Protein AF-A0A258JVU5-F1 (afdb_monomer_lite)

Secondary structure (DSSP, 8-state):
---------------------------SPPPTT-EEEEEE---S-TT-B-TT---SBS-SS--EE-SSSB-EEE-SS---BTTB---S--EEE-----SSSGGG--S-EEEEEEEEEE-SSEEEEEEEEE--S---SS-SEEEEEETTEEEEEEE-SSSSEEEEE-TT--EEEEEEEETTS-EEEEEEEETTTTEEEEEES--TTT--SSS----SEEEET----EEEEEEEESS-EEEEEEEEE------EEEE--EEETT--EEEEEE-S---TT-EEEEEESS----SEEE-SSSS--EEESEEEEEEETTEEEEEESSSS-EEEE-----B-TTT--EEEEEEEEEES---EEEEEEE-SS--S--TTSEEEEE---SSS-EEEEEEGGGSTTTTSS-B-EEEEE--SSTT-EEEEEEEEEESS-EEEESSEEEE--SS-EEEEEEEEETTEEPPPEEEEEEEEPPP---EEE---SEEETTSEEEEEE-SS-EEEEEE-SS-BTTTEEEEEE-STT-SEEEEEE-S-EEE--EEEEE-TTSPBPSSPEEPPPEEEE--EEBTTS-EES-GGGBBBTTS-BSSSSEEBTTS-EE--S--SSSGGG-BS-HHHHHHH-TT--SEEEEE--TTSGGG--EEEEEE-SGGGS-EEEEEEES-STT--TTGGGSBS-S---SSHHHHH-TTSPPEE-GGGHHHHSSSSSS-EEEEEESSTTSSEEEEEE-S---TT-SSS----EEEEEEESS----TTTS--SS--EEPPTT-SEEEE-S-SSS---SEEEE-SSS-SS---BSSTTSS--BS--S-EEEEE-

Foldseek 3Di:
DDDDDDDDDDPDDDPPPPPPPPPPDPQWDFAQLWDFQWKDQPQDDAPAFQDQDDDTPQFPGGKHDDAFQWAWTWHPAADDDPPTRGDHTWTWGDPDGRDPDCVRDDLKHKIKTFGDKDQAAKKKKKKKWQFDADAAPLDQWKFFDDPRQTAWIWQANDGFFIATAGSVRPGQKTFPHGSRDTWTKMWMAGNVQQKIFIATRDPNVPARPVDGDHGRIIHGNHHGMGRMIMGIGSTIIMGTITMMGRWAWFPDKDWAQEEAAQDKIKIFTHDTDDDPFKWKFKFWFDPQAFPDKQLPQDDDKDKDQKDFPDCPQSKTKIFHAALFIKIWWFQRDWAQCVQFFKKKWKKFFQDDAQAKKKKFWAFPVRRDGDPLGIDIDGDDHDRDMDMDMDRSVPRPCSRVGTTRTIMIRRGRGGGIIMIIRMITGGRTYTPDMHRMDMDNDNAWIKMWITMGGRSGDYDIDIGIRGHDYADDKDWPDWDDQEDEAPDKTKTAIDPQWFQKAKFWPDDDPQQKHWPDARDRNGRMTIIGGNDFAKTKMWIWTAHPSRHTHPDTDIDDIHTYAHWAAFPVRDTDLAQQRFQAPVRDHHDAFGQHPVRDTHGNAALQPDQSRADAFLQSNCVNPVPDAWFKGWHFDCVPPNRRIAIFTWHCDPPNTRKTWAWKQLWQPPDFLVCQAPPPARPQDHTPCLSQDSPHDIHHNLVCQLSHFPDQAQWKKWKDFQGPLAATAIKGQHHSDGSAAAALPSQPIDGPTGRWFFDADQQFAAHNGQFYQYDGPAFQRTANHRPPNNNERGQHGNDDDATHAQHGDCRNVIDGDRHRSMMIMIID

pLDDT: mean 90.15, std 12.95, range [24.73, 98.69]

Structure (mmCIF, N/CA/C/O backbone):
data_AF-A0A258JVU5-F1
#
_entry.id   AF-A0A258JVU5-F1
#
loop_
_atom_site.group_PDB
_atom_site.id
_atom_site.type_symbol
_atom_site.label_atom_id
_atom_site.label_alt_id
_atom_site.label_comp_id
_atom_site.label_asym_id
_atom_site.label_entity_id
_atom_site.label_seq_id
_atom_site.pdbx_PDB_ins_code
_atom_site.Cartn_x
_atom_site.Cartn_y
_atom_site.Cartn_z
_atom_site.occupancy
_atom_site.B_iso_or_equiv
_atom_site.auth_seq_id
_atom_site.auth_comp_id
_atom_site.auth_asym_id
_atom_site.auth_atom_id
_atom_site.pdbx_PDB_model_num
ATOM 1 N N . MET A 1 1 ? -52.443 10.929 -37.777 1.00 33.56 1 MET A N 1
ATOM 2 C CA . MET A 1 1 ? -53.280 9.835 -38.313 1.00 33.56 1 MET A CA 1
ATOM 3 C C . MET A 1 1 ? -52.440 9.015 -39.286 1.00 33.56 1 MET A C 1
ATOM 5 O O . MET A 1 1 ? -51.990 9.561 -40.278 1.00 33.56 1 MET A O 1
ATOM 9 N N . ASN A 1 2 ? -52.206 7.753 -38.920 1.00 31.70 2 ASN A N 1
ATOM 10 C CA . ASN A 1 2 ? -51.856 6.568 -39.719 1.00 31.70 2 ASN A CA 1
ATOM 11 C C . ASN A 1 2 ? -50.638 6.550 -40.674 1.00 31.70 2 ASN A C 1
ATOM 13 O O . ASN A 1 2 ? -50.692 6.950 -41.828 1.00 31.70 2 ASN A O 1
ATOM 17 N N . THR A 1 3 ? -49.583 5.918 -40.147 1.00 33.84 3 THR A N 1
ATOM 18 C CA . THR A 1 3 ? -48.733 4.853 -40.726 1.00 33.84 3 THR A CA 1
ATOM 19 C C . THR A 1 3 ? -49.191 4.160 -42.019 1.00 33.84 3 THR A C 1
ATOM 21 O O . THR A 1 3 ? -50.325 3.698 -42.069 1.00 33.84 3 THR A O 1
ATOM 24 N N . PHE A 1 4 ? -48.241 3.854 -42.921 1.00 31.47 4 PHE A N 1
ATOM 25 C CA . PHE A 1 4 ? -47.940 2.471 -43.351 1.00 31.47 4 PHE A CA 1
ATOM 26 C C . PHE A 1 4 ? -46.513 2.329 -43.935 1.00 31.47 4 PHE A C 1
ATOM 28 O O . PHE A 1 4 ? -45.992 3.230 -44.581 1.00 31.47 4 PHE A O 1
ATOM 35 N N . LYS A 1 5 ? -45.886 1.184 -43.627 1.00 35.06 5 LYS A N 1
ATOM 36 C CA . LYS A 1 5 ? -44.493 0.762 -43.879 1.00 35.06 5 LYS A CA 1
ATOM 37 C C . LYS A 1 5 ? -44.192 0.446 -45.353 1.00 35.06 5 LYS A C 1
ATOM 39 O O . LYS A 1 5 ? -45.036 -0.143 -46.019 1.00 35.06 5 LYS A O 1
ATOM 44 N N . LEU A 1 6 ? -42.922 0.588 -45.760 1.00 28.84 6 LEU A N 1
ATOM 45 C CA . LEU A 1 6 ? -42.308 -0.322 -46.738 1.00 28.84 6 LEU A CA 1
ATOM 46 C C . LEU A 1 6 ? -40.821 -0.579 -46.417 1.00 28.84 6 LEU A C 1
ATOM 48 O O . LEU A 1 6 ? -39.987 0.317 -46.471 1.00 28.84 6 LEU A O 1
ATOM 52 N N . ASN A 1 7 ? -40.512 -1.830 -46.067 1.00 33.84 7 ASN A N 1
ATOM 53 C CA . ASN A 1 7 ? -39.162 -2.395 -45.997 1.00 33.84 7 ASN A CA 1
ATOM 54 C C . ASN A 1 7 ? -38.677 -2.742 -47.414 1.00 33.84 7 ASN A C 1
ATOM 56 O O . ASN A 1 7 ? -39.426 -3.415 -48.123 1.00 33.84 7 ASN A O 1
ATOM 60 N N . LYS A 1 8 ? -37.410 -2.453 -47.754 1.00 27.91 8 LYS A N 1
ATOM 61 C CA . LYS A 1 8 ? -36.398 -3.474 -48.124 1.00 27.91 8 LYS A CA 1
ATOM 62 C C . LYS A 1 8 ? -35.072 -2.878 -48.633 1.00 27.91 8 LYS A C 1
ATOM 64 O O . LYS A 1 8 ? -35.057 -2.008 -49.490 1.00 27.91 8 LYS A O 1
ATOM 69 N N . LEU A 1 9 ? -34.001 -3.521 -48.154 1.00 26.42 9 LEU A N 1
ATOM 70 C CA . LEU A 1 9 ? -32.656 -3.680 -48.728 1.00 26.42 9 LEU A CA 1
ATOM 71 C C . LEU A 1 9 ? -31.720 -2.454 -48.784 1.00 26.42 9 LEU A C 1
ATOM 73 O O . LEU A 1 9 ? -31.574 -1.796 -49.808 1.00 26.42 9 LEU A O 1
ATOM 77 N N . LEU A 1 10 ? -30.953 -2.259 -47.703 1.00 27.53 10 LEU A N 1
ATOM 78 C CA . LEU A 1 10 ? -29.636 -1.618 -47.780 1.00 27.53 10 LEU A CA 1
ATOM 79 C C . LEU A 1 10 ? -28.604 -2.639 -48.283 1.00 27.53 10 LEU A C 1
ATOM 81 O O . LEU A 1 10 ? -28.259 -3.585 -47.576 1.00 27.53 10 LEU A O 1
ATOM 85 N N . CYS A 1 11 ? -28.070 -2.406 -49.478 1.00 25.72 11 CYS A N 1
ATOM 86 C CA . CYS A 1 11 ? -26.820 -2.997 -49.939 1.00 25.72 11 CYS A CA 1
ATOM 87 C C . CYS A 1 11 ? -25.665 -2.175 -49.335 1.00 25.72 11 CYS A C 1
ATOM 89 O O . CYS A 1 11 ? -25.361 -1.086 -49.817 1.00 25.72 11 CYS A O 1
ATOM 91 N N . LYS A 1 12 ? -25.055 -2.645 -48.238 1.00 26.03 12 LYS A N 1
ATOM 92 C CA . LYS A 1 12 ? -23.840 -2.033 -47.671 1.00 26.03 12 LYS A CA 1
ATOM 93 C C . LYS A 1 12 ? -22.613 -2.547 -48.427 1.00 26.03 12 LYS A C 1
ATOM 95 O O . LYS A 1 12 ? -22.110 -3.632 -48.142 1.00 26.03 12 LYS A O 1
ATOM 100 N N . VAL A 1 13 ? -22.133 -1.743 -49.371 1.00 29.73 13 VAL A N 1
ATOM 101 C CA . VAL A 1 13 ? -20.784 -1.854 -49.938 1.00 29.73 13 VAL A CA 1
ATOM 102 C C . VAL A 1 13 ? -19.784 -1.651 -48.796 1.00 29.73 13 VAL A C 1
ATOM 104 O O . VAL A 1 13 ? -19.740 -0.580 -48.194 1.00 29.73 13 VAL A O 1
ATOM 107 N N . HIS A 1 14 ? -19.025 -2.691 -48.452 1.00 28.88 14 HIS A N 1
ATOM 108 C CA . HIS A 1 14 ? -17.892 -2.577 -47.537 1.00 28.88 14 HIS A CA 1
ATOM 109 C C . HIS A 1 14 ? -16.728 -1.935 -48.298 1.00 28.88 14 HIS A C 1
ATOM 111 O O . HIS A 1 14 ? -16.125 -2.569 -49.161 1.00 28.88 14 HIS A O 1
ATOM 117 N N . PHE A 1 15 ? -16.420 -0.675 -47.986 1.00 31.02 15 PHE A N 1
ATOM 118 C CA . PHE A 1 15 ? -15.127 -0.087 -48.321 1.00 31.02 15 PHE A CA 1
ATOM 119 C C . PHE A 1 15 ? -14.081 -0.734 -47.410 1.00 31.02 15 PHE A C 1
ATOM 121 O O . PHE A 1 15 ? -14.031 -0.470 -46.210 1.00 31.02 15 PHE A O 1
ATOM 128 N N . LEU A 1 16 ? -13.290 -1.634 -47.987 1.00 26.44 16 LEU A N 1
ATOM 129 C CA . LEU A 1 16 ? -12.111 -2.211 -47.361 1.00 26.44 16 LEU A CA 1
ATOM 130 C C . LEU A 1 16 ? -11.070 -1.086 -47.219 1.00 26.44 16 LEU A C 1
ATOM 132 O O . LEU A 1 16 ? -10.396 -0.736 -48.185 1.00 26.44 16 LEU A O 1
ATOM 136 N N . TYR A 1 17 ? -10.968 -0.478 -46.034 1.00 27.38 17 TYR A N 1
ATOM 137 C CA . TYR A 1 17 ? -9.814 0.348 -45.678 1.00 27.38 17 TYR A CA 1
ATOM 138 C C . TYR A 1 17 ? -8.618 -0.594 -45.527 1.00 27.38 17 TYR A C 1
ATOM 140 O O . TYR A 1 17 ? -8.391 -1.179 -44.470 1.00 27.38 17 TYR A O 1
ATOM 148 N N . LEU A 1 18 ? -7.879 -0.786 -46.618 1.00 24.73 18 LEU A N 1
ATOM 149 C CA . LEU A 1 18 ? -6.554 -1.380 -46.571 1.00 24.73 18 LEU A CA 1
ATOM 150 C C . LEU A 1 18 ? -5.650 -0.349 -45.878 1.00 24.73 18 LEU A C 1
ATOM 152 O O . LEU A 1 18 ? -5.173 0.592 -46.511 1.00 24.73 18 LEU A O 1
ATOM 156 N N . LEU A 1 19 ? -5.483 -0.470 -44.557 1.00 30.11 19 LEU A N 1
ATOM 157 C CA . LEU A 1 19 ? -4.415 0.220 -43.840 1.00 30.11 19 LEU A CA 1
ATOM 158 C C . LEU A 1 19 ? -3.093 -0.318 -44.401 1.00 30.11 19 LEU A C 1
ATOM 160 O O . LEU A 1 19 ? -2.629 -1.392 -44.026 1.00 30.11 19 LEU A O 1
ATOM 164 N N . LEU A 1 20 ? -2.515 0.416 -45.349 1.00 26.05 20 LEU A N 1
ATOM 165 C CA . LEU A 1 20 ? -1.110 0.292 -45.705 1.00 26.05 20 LEU A CA 1
ATOM 166 C C . LEU A 1 20 ? -0.308 0.705 -44.469 1.00 26.05 20 LEU A C 1
ATOM 168 O O . LEU A 1 20 ? -0.069 1.886 -44.234 1.00 26.05 20 LEU A O 1
ATOM 172 N N . PHE A 1 21 ? 0.070 -0.277 -43.654 1.00 28.80 21 PHE A N 1
ATOM 173 C CA . PHE A 1 21 ? 1.187 -0.115 -42.740 1.00 28.80 21 PHE A CA 1
ATOM 174 C C . PHE A 1 21 ? 2.431 0.078 -43.605 1.00 28.80 21 PHE A C 1
ATOM 176 O O . PHE A 1 21 ? 2.959 -0.871 -44.184 1.00 28.80 21 PHE A O 1
ATOM 183 N N . SER A 1 22 ? 2.873 1.326 -43.740 1.00 28.66 22 SER A N 1
ATOM 184 C CA . SER A 1 22 ? 4.233 1.614 -44.170 1.00 28.66 22 SER A CA 1
ATOM 185 C C . SER A 1 22 ? 5.157 0.995 -43.127 1.00 28.66 22 SER A C 1
ATOM 187 O O . SER A 1 22 ? 5.265 1.503 -42.013 1.00 28.66 22 SER A O 1
ATOM 189 N N . PHE A 1 23 ? 5.778 -0.136 -43.457 1.00 28.52 23 PHE A N 1
ATOM 190 C CA . PHE A 1 23 ? 6.903 -0.657 -42.693 1.00 28.52 23 PHE A CA 1
ATOM 191 C C . PHE A 1 23 ? 8.023 0.382 -42.792 1.00 28.52 23 PHE A C 1
ATOM 193 O O . PHE A 1 23 ? 8.728 0.457 -43.798 1.00 28.52 23 PHE A O 1
ATOM 200 N N . TYR A 1 24 ? 8.136 1.246 -41.784 1.00 39.19 24 TYR A N 1
ATOM 201 C CA . TYR A 1 24 ? 9.280 2.133 -41.646 1.00 39.19 24 TYR A CA 1
ATOM 202 C C . TYR A 1 24 ? 10.476 1.261 -41.279 1.00 39.19 24 TYR A C 1
ATOM 204 O O . TYR A 1 24 ? 10.595 0.774 -40.158 1.00 39.19 24 TYR A O 1
ATOM 212 N N . VAL A 1 25 ? 11.340 1.015 -42.259 1.00 35.22 25 VAL A N 1
ATOM 213 C CA . VAL A 1 25 ? 12.654 0.428 -42.016 1.00 35.22 25 VAL A CA 1
ATOM 214 C C . VAL A 1 25 ? 13.452 1.497 -41.272 1.00 35.22 25 VAL A C 1
ATOM 216 O O . VAL A 1 25 ? 13.813 2.514 -41.863 1.00 35.22 25 VAL A O 1
ATOM 219 N N . ASN A 1 26 ? 13.679 1.317 -39.969 1.00 48.41 26 ASN A N 1
ATOM 220 C CA . ASN A 1 26 ? 14.667 2.118 -39.251 1.00 48.41 26 ASN A CA 1
ATOM 221 C C . ASN A 1 26 ? 16.026 1.803 -39.887 1.00 48.41 26 ASN A C 1
ATOM 223 O O . ASN A 1 26 ? 16.557 0.709 -39.712 1.00 48.41 26 ASN A O 1
ATOM 227 N N . ALA A 1 27 ? 16.542 2.723 -40.703 1.00 52.22 27 ALA A N 1
ATOM 228 C CA . ALA A 1 27 ? 17.771 2.510 -41.463 1.00 52.22 27 ALA A CA 1
ATOM 229 C C . ALA A 1 27 ? 19.029 2.498 -40.579 1.00 52.22 27 ALA A C 1
ATOM 231 O O . ALA A 1 27 ? 20.072 2.026 -41.017 1.00 52.22 27 ALA A O 1
ATOM 232 N N . GLN A 1 28 ? 18.929 2.972 -39.336 1.00 66.25 28 GLN A N 1
ATOM 233 C CA . GLN A 1 28 ? 20.057 3.118 -38.429 1.00 66.25 28 GLN A CA 1
ATOM 234 C C . GLN A 1 28 ? 19.987 2.127 -37.264 1.00 66.25 28 GLN A C 1
ATOM 236 O O . GLN A 1 28 ? 18.956 1.989 -36.604 1.00 66.25 28 GLN A O 1
ATOM 241 N N . THR A 1 29 ? 21.110 1.466 -36.987 1.00 73.12 29 THR A N 1
ATOM 242 C CA . THR A 1 29 ? 21.267 0.596 -35.818 1.00 73.12 29 THR A CA 1
ATOM 243 C C . THR A 1 29 ? 21.238 1.442 -34.547 1.00 73.12 29 THR A C 1
ATOM 245 O O . THR A 1 29 ? 22.110 2.288 -34.348 1.00 73.12 29 THR A O 1
ATOM 248 N N . ILE A 1 30 ? 20.242 1.220 -33.687 1.00 79.81 30 ILE A N 1
ATOM 249 C CA . ILE A 1 30 ? 20.163 1.873 -32.376 1.00 79.81 30 ILE A CA 1
ATOM 250 C C . ILE A 1 30 ? 21.267 1.283 -31.486 1.00 79.81 30 ILE A C 1
ATOM 252 O O . ILE A 1 30 ? 21.350 0.055 -31.375 1.00 79.81 30 ILE A O 1
ATOM 256 N N . PRO A 1 31 ? 22.121 2.110 -30.856 1.00 81.62 31 PRO A N 1
ATOM 257 C CA . PRO A 1 31 ? 23.130 1.611 -29.934 1.00 81.62 31 PRO A CA 1
ATOM 258 C C . PRO A 1 31 ? 22.512 0.810 -28.785 1.00 81.62 31 PRO A C 1
ATOM 260 O O . PRO A 1 31 ? 21.498 1.214 -28.215 1.00 81.62 31 PRO A O 1
ATOM 263 N N . ALA A 1 32 ? 23.144 -0.303 -28.408 1.00 75.69 32 ALA A N 1
ATOM 264 C CA . ALA A 1 32 ? 22.693 -1.111 -27.276 1.00 75.69 32 ALA A CA 1
ATOM 265 C C . ALA A 1 32 ? 22.625 -0.262 -25.992 1.00 75.69 32 ALA A C 1
ATOM 267 O O . ALA A 1 32 ? 23.575 0.457 -25.667 1.00 75.69 32 ALA A O 1
ATOM 268 N N . GLY A 1 33 ? 21.509 -0.339 -25.262 1.00 76.75 33 GLY A N 1
ATOM 269 C CA . GLY A 1 33 ? 21.280 0.475 -24.063 1.00 76.75 33 GLY A CA 1
ATOM 270 C C . GLY A 1 33 ? 20.769 1.901 -24.325 1.00 76.75 33 GLY A C 1
ATOM 271 O O . GLY A 1 33 ? 20.699 2.692 -23.384 1.00 76.75 33 GLY A O 1
ATOM 272 N N . PHE A 1 34 ? 20.418 2.247 -25.569 1.00 84.19 34 PHE A N 1
ATOM 273 C CA . PHE A 1 34 ? 19.870 3.554 -25.945 1.00 84.19 34 PHE A CA 1
ATOM 274 C C . PHE A 1 34 ? 18.544 3.423 -26.700 1.00 84.19 34 PHE A C 1
ATOM 276 O O . PHE A 1 34 ? 18.216 2.380 -27.260 1.00 84.19 34 PHE A O 1
ATOM 283 N N . ASN A 1 35 ? 17.792 4.519 -26.735 1.00 85.00 35 ASN A N 1
ATOM 284 C CA . ASN A 1 35 ? 16.549 4.667 -27.480 1.00 85.00 35 ASN A CA 1
ATOM 285 C C . ASN A 1 35 ? 16.719 5.717 -28.575 1.00 85.00 35 ASN A C 1
ATOM 287 O O . ASN A 1 35 ? 17.431 6.705 -28.386 1.00 85.00 35 ASN A O 1
ATOM 291 N N . LEU A 1 36 ? 16.032 5.535 -29.703 1.00 87.94 36 LEU A N 1
ATOM 292 C CA . LEU A 1 36 ? 15.973 6.550 -30.749 1.00 87.94 36 LEU A CA 1
ATOM 293 C C . LEU A 1 36 ? 15.006 7.671 -30.344 1.00 87.94 36 LEU A C 1
ATOM 295 O O . LEU A 1 36 ? 13.813 7.432 -30.173 1.00 87.94 36 LEU A O 1
ATOM 299 N N . VAL A 1 37 ? 15.517 8.896 -30.231 1.00 90.56 37 VAL A N 1
ATOM 300 C CA . VAL A 1 37 ? 14.709 10.103 -30.000 1.00 90.56 37 VAL A CA 1
ATOM 301 C C . VAL A 1 37 ? 14.210 10.660 -31.323 1.00 90.56 37 VAL A C 1
ATOM 303 O O . VAL A 1 37 ? 13.022 10.933 -31.456 1.00 90.56 37 VAL A O 1
ATOM 306 N N . ALA A 1 38 ? 15.109 10.833 -32.296 1.00 93.75 38 ALA A N 1
ATOM 307 C CA . ALA A 1 38 ? 14.770 11.299 -33.636 1.00 93.75 38 ALA A CA 1
ATOM 308 C C . ALA A 1 38 ? 15.820 10.870 -34.668 1.00 93.75 38 ALA A C 1
ATOM 310 O O . ALA A 1 38 ? 17.005 10.795 -34.347 1.00 93.75 38 ALA A O 1
ATOM 311 N N . TYR A 1 39 ? 15.386 10.625 -35.906 1.00 95.25 39 TYR A N 1
ATOM 312 C CA . TYR A 1 39 ? 16.250 10.284 -37.041 1.00 95.25 39 TYR A CA 1
ATOM 313 C C . TYR A 1 39 ? 15.813 10.995 -38.327 1.00 95.25 39 TYR A C 1
ATOM 315 O O . TYR A 1 39 ? 14.618 11.101 -38.619 1.00 95.25 39 TYR A O 1
ATOM 323 N N . GLU A 1 40 ? 16.772 11.467 -39.118 1.00 95.12 40 GLU A N 1
ATOM 324 C CA . GLU A 1 40 ? 16.587 12.048 -40.447 1.00 95.12 40 GLU A CA 1
ATOM 325 C C . GLU A 1 40 ? 17.698 11.581 -41.402 1.00 95.12 40 GLU A C 1
ATOM 327 O O . GLU A 1 40 ? 18.840 12.028 -41.302 1.00 95.12 40 GLU A O 1
ATOM 332 N N . GLY A 1 41 ? 17.322 10.733 -42.364 1.00 94.06 41 GLY A N 1
ATOM 333 C CA . GLY A 1 41 ? 18.150 10.331 -43.516 1.00 94.06 41 GLY A CA 1
ATOM 334 C C . GLY A 1 41 ? 17.774 11.055 -44.817 1.00 94.06 41 GLY A C 1
ATOM 335 O O . GLY A 1 41 ? 18.029 10.580 -45.911 1.00 94.06 41 GLY A O 1
ATOM 336 N N . PHE A 1 42 ? 17.018 12.152 -44.739 1.00 95.44 42 PHE A N 1
ATOM 337 C CA . PHE A 1 42 ? 16.626 12.989 -45.877 1.00 95.44 42 PHE A CA 1
ATOM 338 C C . PHE A 1 42 ? 16.025 12.234 -47.075 1.00 95.44 42 PHE A C 1
ATOM 340 O O . PHE A 1 42 ? 16.361 12.484 -48.237 1.00 95.44 42 PHE A O 1
ATOM 347 N N . ASN A 1 43 ? 15.073 11.341 -46.796 1.00 93.69 43 ASN A N 1
ATOM 348 C CA . ASN A 1 43 ? 14.314 10.586 -47.796 1.00 93.69 43 ASN A CA 1
ATOM 349 C C . ASN A 1 43 ? 13.281 11.475 -48.521 1.00 93.69 43 ASN A C 1
ATOM 351 O O . ASN A 1 43 ? 12.070 11.299 -48.373 1.00 93.69 43 ASN A O 1
ATOM 355 N N . TYR A 1 44 ? 13.759 12.444 -49.300 1.00 94.62 44 TYR A N 1
ATOM 356 C CA . TYR A 1 44 ? 12.940 13.366 -50.088 1.00 94.62 44 TYR A CA 1
ATOM 357 C C . TYR A 1 44 ? 13.328 13.333 -51.572 1.00 94.62 44 TYR A C 1
ATOM 359 O O . TYR A 1 44 ? 14.344 12.764 -51.967 1.00 94.62 44 TYR A O 1
ATOM 367 N N . SER A 1 45 ? 12.508 13.959 -52.419 1.00 95.50 45 SER A N 1
ATOM 368 C CA . SER A 1 45 ? 12.807 14.084 -53.850 1.00 95.50 45 SER A CA 1
ATOM 369 C C . SER A 1 45 ? 13.995 15.015 -54.078 1.00 95.50 45 SER A C 1
ATOM 371 O O . SER A 1 45 ? 13.949 16.165 -53.647 1.00 95.50 45 SER A O 1
ATOM 373 N N . SER A 1 46 ? 15.008 14.542 -54.806 1.00 96.31 46 SER A N 1
ATOM 374 C CA . SER A 1 46 ? 16.226 15.301 -55.109 1.00 96.31 46 SER A CA 1
ATOM 375 C C . SER A 1 46 ? 15.953 16.724 -55.616 1.00 96.31 46 SER A C 1
ATOM 377 O O . SER A 1 46 ? 15.054 16.950 -56.428 1.00 96.31 46 SER A O 1
ATOM 379 N N . GLY A 1 47 ? 16.742 17.686 -55.135 1.00 94.81 47 GLY A N 1
ATOM 380 C CA . GLY A 1 47 ? 16.661 19.102 -55.490 1.00 94.81 47 GLY A CA 1
ATOM 381 C C . GLY A 1 47 ? 15.559 19.878 -54.766 1.00 94.81 47 GLY A C 1
ATOM 382 O O . GLY A 1 47 ? 15.505 21.100 -54.898 1.00 94.81 47 GLY A O 1
ATOM 383 N N . SER A 1 48 ? 14.700 19.209 -53.991 1.00 94.31 48 SER A N 1
ATOM 384 C CA . SER A 1 48 ? 13.589 19.864 -53.293 1.00 94.31 48 SER A CA 1
ATOM 385 C C . SER A 1 48 ? 14.078 20.626 -52.068 1.00 94.31 48 SER A C 1
ATOM 387 O O . SER A 1 48 ? 14.883 20.101 -51.293 1.00 94.31 48 SER A O 1
ATOM 389 N N . SER A 1 49 ? 13.544 21.835 -51.861 1.00 95.31 49 SER A N 1
ATOM 390 C CA . SER A 1 49 ? 13.714 22.572 -50.607 1.00 95.31 49 SER A CA 1
ATOM 391 C C . SER A 1 49 ? 13.211 21.740 -49.433 1.00 95.31 49 SER A C 1
ATOM 393 O O . SER A 1 49 ? 12.161 21.101 -49.522 1.00 95.31 49 SER A O 1
ATOM 395 N N . LEU A 1 50 ? 13.935 21.787 -48.320 1.00 97.06 50 LEU A N 1
ATOM 396 C CA . LEU A 1 50 ? 13.504 21.159 -47.080 1.00 97.06 50 LEU A CA 1
ATOM 397 C C . LEU A 1 50 ? 12.519 22.030 -46.296 1.00 97.06 50 LEU A C 1
ATOM 399 O O . LEU A 1 50 ? 11.924 21.529 -45.354 1.00 97.06 50 LEU A O 1
ATOM 403 N N . LEU A 1 51 ? 12.286 23.300 -46.652 1.00 96.88 51 LEU A N 1
ATOM 404 C CA . LEU A 1 51 ? 11.301 24.120 -45.937 1.00 96.88 51 LEU A CA 1
ATOM 405 C C . LEU A 1 51 ? 9.911 23.453 -45.964 1.00 96.88 51 LEU A C 1
ATOM 407 O O . LEU A 1 51 ? 9.382 23.138 -47.027 1.00 96.88 51 LEU A O 1
ATOM 411 N N . ASN A 1 52 ? 9.303 23.298 -44.788 1.00 96.56 52 ASN A N 1
ATOM 412 C CA . ASN A 1 52 ? 8.025 22.623 -44.541 1.00 96.56 52 ASN A CA 1
ATOM 413 C C . ASN A 1 52 ? 8.010 21.121 -44.861 1.00 96.56 52 ASN A C 1
ATOM 415 O O . ASN A 1 52 ? 6.949 20.502 -44.745 1.00 96.56 52 ASN A O 1
ATOM 419 N N . ALA A 1 53 ? 9.150 20.521 -45.211 1.00 96.06 53 ALA A N 1
ATOM 420 C CA . ALA A 1 53 ? 9.240 19.091 -45.455 1.00 96.06 53 ALA A CA 1
ATOM 421 C C . ALA A 1 53 ? 9.057 18.294 -44.153 1.00 96.06 53 ALA A C 1
ATOM 423 O O . ALA A 1 53 ? 9.557 18.666 -43.085 1.00 96.06 53 ALA A O 1
ATOM 424 N N . SER A 1 54 ? 8.326 17.187 -44.268 1.00 93.81 54 SER A N 1
ATOM 425 C CA . SER A 1 54 ? 8.072 16.214 -43.208 1.00 93.81 54 SER A CA 1
ATOM 426 C C . SER A 1 54 ? 8.636 14.856 -43.617 1.00 93.81 54 SER A C 1
ATOM 428 O O . SER A 1 54 ? 8.289 14.343 -44.680 1.00 93.81 54 SER A O 1
ATOM 430 N N . GLY A 1 55 ? 9.466 14.260 -42.773 1.00 90.81 55 GLY A N 1
ATOM 431 C CA . GLY A 1 55 ? 10.089 12.955 -43.000 1.00 90.81 55 GLY A CA 1
ATOM 432 C C . GLY A 1 55 ? 10.884 12.510 -41.775 1.00 90.81 55 GLY A C 1
ATOM 433 O O . GLY A 1 55 ? 10.878 13.203 -40.754 1.00 90.81 55 GLY A O 1
ATOM 434 N N . GLY A 1 56 ? 11.556 11.365 -41.852 1.00 91.50 56 GLY A N 1
ATOM 435 C CA . GLY A 1 56 ? 12.257 10.798 -40.697 1.00 91.50 56 GLY A CA 1
ATOM 436 C C . GLY A 1 56 ? 11.312 10.339 -39.577 1.00 91.50 56 GLY A C 1
ATOM 437 O O . GLY A 1 56 ? 10.105 10.202 -39.782 1.00 91.50 56 GLY A O 1
ATOM 438 N N . THR A 1 57 ? 11.864 10.099 -38.390 1.00 91.00 57 THR A N 1
ATOM 439 C CA . THR A 1 57 ? 11.138 9.611 -37.203 1.00 91.00 57 THR A CA 1
ATOM 440 C C . THR A 1 57 ? 11.458 10.469 -35.978 1.00 91.00 57 THR A C 1
ATOM 442 O O . THR A 1 57 ? 12.520 11.082 -35.910 1.00 91.00 57 THR A O 1
ATOM 445 N N . GLY A 1 58 ? 10.525 10.568 -35.024 1.00 91.25 58 GLY A N 1
ATOM 446 C CA . GLY A 1 58 ? 10.749 11.231 -33.726 1.00 91.25 58 GLY A CA 1
ATOM 447 C C . GLY A 1 58 ? 10.716 12.770 -33.701 1.00 91.25 58 GLY A C 1
ATOM 448 O O . GLY A 1 58 ? 10.752 13.377 -32.632 1.00 91.25 58 GLY A O 1
ATOM 449 N N . TRP A 1 59 ? 10.587 13.426 -34.857 1.00 94.81 59 TRP A N 1
ATOM 450 C CA . TRP A 1 59 ? 10.468 14.886 -34.951 1.00 94.81 59 TRP A CA 1
ATOM 451 C C . TRP A 1 59 ? 9.054 15.378 -34.615 1.00 94.81 59 TRP A C 1
ATOM 453 O O . TRP A 1 59 ? 8.066 14.834 -35.109 1.00 94.81 59 TRP A O 1
ATOM 463 N N . SER A 1 60 ? 8.948 16.452 -33.832 1.00 95.62 60 SER A N 1
ATOM 464 C CA . SER A 1 60 ? 7.674 17.077 -33.440 1.00 95.62 60 SER A CA 1
ATOM 465 C C . SER A 1 60 ? 7.191 18.150 -34.420 1.00 95.62 60 SER A C 1
ATOM 467 O O . SER A 1 60 ? 6.032 18.563 -34.367 1.00 95.62 60 SER A O 1
ATOM 469 N N . THR A 1 61 ? 8.057 18.601 -35.330 1.00 96.50 61 THR A N 1
ATOM 470 C CA . THR A 1 61 ? 7.733 19.601 -36.354 1.00 96.50 61 THR A CA 1
ATOM 471 C C . THR A 1 61 ? 8.281 19.214 -37.727 1.00 96.50 61 THR A C 1
ATOM 473 O O . THR A 1 61 ? 9.203 18.401 -37.865 1.00 96.50 61 THR A O 1
ATOM 476 N N . ASN A 1 62 ? 7.715 19.822 -38.771 1.00 97.75 62 ASN A N 1
ATOM 477 C CA . ASN A 1 62 ? 8.360 19.876 -40.081 1.00 97.75 62 ASN A CA 1
ATOM 478 C C . ASN A 1 62 ? 9.615 20.753 -39.992 1.00 97.75 62 ASN A C 1
ATOM 480 O O . ASN A 1 62 ? 9.780 21.534 -39.055 1.00 97.75 62 ASN A O 1
ATOM 484 N N . TRP A 1 63 ? 10.480 20.670 -40.993 1.00 97.81 63 TRP A N 1
ATOM 485 C CA . TRP A 1 63 ? 11.570 21.627 -41.156 1.00 97.81 63 TRP A CA 1
ATOM 486 C C . TRP A 1 63 ? 11.024 23.060 -41.273 1.00 97.81 63 TRP A C 1
ATOM 488 O O . TRP A 1 63 ? 10.214 23.360 -42.151 1.00 97.81 63 TRP A O 1
ATOM 498 N N . VAL A 1 64 ? 11.471 23.960 -40.399 1.00 96.94 64 VAL A N 1
ATOM 499 C CA . VAL A 1 64 ? 11.010 25.355 -40.328 1.00 96.94 64 VAL A CA 1
ATOM 500 C C . VAL A 1 64 ? 12.136 26.341 -40.606 1.00 96.94 64 VAL A C 1
ATOM 502 O O . VAL A 1 64 ? 13.314 26.064 -40.388 1.00 96.94 64 VAL A O 1
ATOM 505 N N . LYS A 1 65 ? 11.773 27.540 -41.064 1.00 95.06 65 LYS A N 1
ATOM 506 C CA . LYS A 1 65 ? 12.708 28.659 -41.215 1.00 95.06 65 LYS A CA 1
ATOM 507 C C . LYS A 1 65 ? 13.350 29.003 -39.863 1.00 95.06 65 LYS A C 1
ATOM 509 O O . LYS A 1 65 ? 12.644 29.251 -38.889 1.00 95.06 65 LYS A O 1
ATOM 514 N N . SER A 1 66 ? 14.681 29.097 -39.844 1.00 93.75 66 SER A N 1
ATOM 515 C CA . SER A 1 66 ? 15.450 29.475 -38.650 1.00 93.75 66 SER A CA 1
ATOM 516 C C . SER A 1 66 ? 15.905 30.943 -38.658 1.00 93.75 66 SER A C 1
ATOM 518 O O . SER A 1 66 ? 15.749 31.632 -37.652 1.00 93.75 66 SER A O 1
ATOM 520 N N . TYR A 1 67 ? 16.400 31.458 -39.791 1.00 92.88 67 TYR A N 1
ATOM 521 C CA . TYR A 1 67 ? 16.936 32.821 -39.876 1.00 92.88 67 TYR A CA 1
ATOM 522 C C . TYR A 1 67 ? 16.354 33.635 -41.042 1.00 92.88 67 TYR A C 1
ATOM 524 O O . TYR A 1 67 ? 15.366 34.352 -40.869 1.00 92.88 67 TYR A O 1
ATOM 532 N N . MET A 1 68 ? 16.947 33.542 -42.232 1.00 92.94 68 MET A N 1
ATOM 533 C CA . MET A 1 68 ? 16.563 34.324 -43.416 1.00 92.94 68 MET A CA 1
ATOM 534 C C . MET A 1 68 ? 15.814 33.451 -44.439 1.00 92.94 68 MET A C 1
ATOM 536 O O . MET A 1 68 ? 15.115 32.514 -44.049 1.00 92.94 68 MET A O 1
ATOM 540 N N . TYR A 1 69 ? 15.870 33.795 -45.728 1.00 94.69 69 TYR A N 1
ATOM 541 C CA . TYR A 1 69 ? 15.131 33.110 -46.797 1.00 94.69 69 TYR A CA 1
ATOM 542 C C . TYR A 1 69 ? 16.027 32.307 -47.758 1.00 94.69 69 TYR A C 1
ATOM 544 O O . TYR A 1 69 ? 15.628 32.054 -48.892 1.00 94.69 69 TYR A O 1
ATOM 552 N N . LYS A 1 70 ? 17.221 31.883 -47.321 1.00 94.12 70 LYS A N 1
ATOM 553 C CA . LYS A 1 70 ? 17.953 30.767 -47.947 1.00 94.12 70 LYS A CA 1
ATOM 554 C C . LYS A 1 70 ? 17.832 29.530 -47.054 1.00 94.12 70 LYS A C 1
ATOM 556 O O . LYS A 1 70 ? 17.909 29.634 -45.826 1.00 94.12 70 LYS A O 1
ATOM 561 N N . TYR A 1 71 ? 17.629 28.366 -47.661 1.00 95.69 71 TYR A N 1
ATOM 562 C CA . TYR A 1 71 ? 17.304 27.114 -46.966 1.00 95.69 71 TYR A CA 1
ATOM 563 C C . TYR A 1 71 ? 18.234 25.980 -47.393 1.00 95.69 71 TYR A C 1
ATOM 565 O O . TYR A 1 71 ? 19.111 26.168 -48.230 1.00 95.69 71 TYR A O 1
ATOM 573 N N . LEU A 1 72 ? 18.060 24.802 -46.796 1.00 96.50 72 LEU A N 1
ATOM 574 C CA . LEU A 1 72 ? 18.683 23.585 -47.300 1.00 96.50 72 LEU A CA 1
ATOM 575 C C . LEU A 1 72 ? 17.754 22.915 -48.314 1.00 96.50 72 LEU A C 1
ATOM 577 O O . LEU A 1 72 ? 16.527 23.017 -48.211 1.00 96.50 72 LEU A O 1
ATOM 581 N N . LYS A 1 73 ? 18.342 22.200 -49.266 1.00 97.06 73 LYS A N 1
ATOM 582 C CA . LYS A 1 73 ? 17.634 21.315 -50.195 1.00 97.06 73 LYS A CA 1
ATOM 583 C C . LYS A 1 73 ? 18.212 19.911 -50.115 1.00 97.06 73 LYS A C 1
ATOM 585 O O . LYS A 1 73 ? 19.317 19.724 -49.612 1.00 97.06 73 LYS A O 1
ATOM 590 N N . THR A 1 74 ? 17.497 18.931 -50.640 1.00 97.44 74 THR A N 1
ATOM 591 C CA . THR A 1 74 ? 18.062 17.589 -50.818 1.00 97.44 74 THR A CA 1
ATOM 592 C C . THR A 1 74 ? 18.974 17.520 -52.036 1.00 97.44 74 THR A C 1
ATOM 594 O O . THR A 1 74 ? 18.654 18.046 -53.103 1.00 97.44 74 THR A O 1
ATOM 597 N N . ALA A 1 75 ? 20.121 16.867 -51.878 1.00 96.19 75 ALA A N 1
ATOM 598 C CA . ALA A 1 75 ? 21.102 16.658 -52.937 1.00 96.19 75 ALA A CA 1
ATOM 599 C C . ALA A 1 75 ? 20.630 15.607 -53.963 1.00 96.19 75 ALA A C 1
ATOM 601 O O . ALA A 1 75 ? 19.484 15.168 -53.955 1.00 96.19 75 ALA A O 1
ATOM 602 N N . THR A 1 76 ? 21.510 15.185 -54.874 1.00 95.56 76 THR A N 1
ATOM 603 C CA . THR A 1 76 ? 21.274 14.062 -55.811 1.00 95.56 76 THR A CA 1
ATOM 604 C C . THR A 1 76 ? 21.792 12.718 -55.307 1.00 95.56 76 THR A C 1
ATOM 606 O O . THR A 1 76 ? 21.334 11.678 -55.769 1.00 95.56 76 THR A O 1
ATOM 609 N N . ILE A 1 77 ? 22.728 12.739 -54.356 1.00 94.62 77 ILE A N 1
ATOM 610 C CA . ILE A 1 77 ? 23.312 11.563 -53.702 1.00 94.62 77 ILE A CA 1
ATOM 611 C C . ILE A 1 77 ? 23.427 11.827 -52.198 1.00 94.62 77 ILE A C 1
ATOM 613 O O . ILE A 1 77 ? 23.720 12.964 -51.810 1.00 94.62 77 ILE A O 1
ATOM 617 N N . GLY A 1 78 ? 23.224 10.801 -51.373 1.00 94.44 78 GLY A N 1
ATOM 618 C CA . GLY A 1 78 ? 23.539 10.824 -49.940 1.00 94.44 78 GLY A CA 1
ATOM 619 C C . GLY A 1 78 ? 25.028 10.635 -49.661 1.00 94.44 78 GLY A C 1
ATOM 620 O O . GLY A 1 78 ? 25.828 10.433 -50.585 1.00 94.44 78 GLY A O 1
ATOM 621 N N . PHE A 1 79 ? 25.408 10.727 -48.392 1.00 95.81 79 PHE A N 1
ATOM 622 C CA . PHE A 1 79 ? 26.718 10.291 -47.928 1.00 95.81 79 PHE A CA 1
ATOM 623 C C . PHE A 1 79 ? 26.748 8.775 -47.702 1.00 95.81 79 PHE A C 1
ATOM 625 O O . PHE A 1 79 ? 25.738 8.103 -47.503 1.00 95.81 79 PHE A O 1
ATOM 632 N N . THR A 1 80 ? 27.959 8.231 -47.727 1.00 92.81 80 THR A N 1
ATOM 633 C CA . THR A 1 80 ? 28.246 6.854 -47.319 1.00 92.81 80 THR A CA 1
ATOM 634 C C . THR A 1 80 ? 29.321 6.885 -46.252 1.00 92.81 80 THR A C 1
ATOM 636 O O . THR A 1 80 ? 30.279 7.655 -46.375 1.00 92.81 80 THR A O 1
ATOM 639 N N . TYR A 1 81 ? 29.209 6.026 -45.246 1.00 91.25 81 TYR A N 1
ATOM 640 C CA . TYR A 1 81 ? 30.227 5.893 -44.214 1.00 91.25 81 TYR A CA 1
ATOM 641 C C . TYR A 1 81 ? 30.406 4.425 -43.826 1.00 91.25 81 TYR A C 1
ATOM 643 O O . TYR A 1 81 ? 29.434 3.703 -43.619 1.00 91.25 81 TYR A O 1
ATOM 651 N N . THR A 1 82 ? 31.653 3.962 -43.744 1.00 88.19 82 THR A N 1
ATOM 652 C CA . THR A 1 82 ? 31.949 2.565 -43.402 1.00 88.19 82 THR A CA 1
ATOM 653 C C . THR A 1 82 ? 31.451 2.243 -41.994 1.00 88.19 82 THR A C 1
ATOM 655 O O . THR A 1 82 ? 31.805 2.929 -41.043 1.00 88.19 82 THR A O 1
ATOM 658 N N . GLY A 1 83 ? 30.647 1.187 -41.853 1.00 83.94 83 GLY A N 1
ATOM 659 C CA . GLY A 1 83 ? 30.089 0.773 -40.560 1.00 83.94 83 GLY A CA 1
ATOM 660 C C . GLY A 1 83 ? 28.814 1.514 -40.144 1.00 83.94 83 GLY A C 1
ATOM 661 O O . GLY A 1 83 ? 28.249 1.184 -39.106 1.00 83.94 83 GLY A O 1
ATOM 662 N N . LEU A 1 84 ? 28.326 2.462 -40.954 1.00 88.19 84 LEU A N 1
ATOM 663 C CA . LEU A 1 84 ? 27.017 3.087 -40.783 1.00 88.19 84 LEU A CA 1
ATOM 664 C C . LEU A 1 84 ? 26.133 2.754 -41.986 1.00 88.19 84 LEU A C 1
ATOM 666 O O . LEU A 1 84 ? 26.494 3.028 -43.130 1.00 88.19 84 LEU A O 1
ATOM 670 N N . THR A 1 85 ? 24.961 2.186 -41.728 1.00 87.94 85 THR A N 1
ATOM 671 C CA . THR A 1 85 ? 23.928 2.050 -42.756 1.00 87.94 85 THR A CA 1
ATOM 672 C C . THR A 1 85 ? 23.320 3.425 -43.004 1.00 87.94 85 THR A C 1
ATOM 674 O O . THR A 1 85 ? 22.792 4.028 -42.073 1.00 87.94 85 THR A O 1
ATOM 677 N N . THR A 1 86 ? 23.425 3.920 -44.237 1.00 90.44 86 THR A N 1
ATOM 678 C CA . THR A 1 86 ? 22.850 5.205 -44.650 1.00 90.44 86 THR A CA 1
ATOM 679 C C . THR A 1 86 ? 21.594 4.993 -45.494 1.00 90.44 86 THR A C 1
ATOM 681 O O . THR A 1 86 ? 21.443 3.964 -46.163 1.00 90.44 86 THR A O 1
ATOM 684 N N . ALA A 1 87 ? 20.668 5.943 -45.451 1.00 88.69 87 ALA A N 1
ATOM 685 C CA . ALA A 1 87 ? 19.436 5.956 -46.224 1.00 88.69 87 ALA A CA 1
ATOM 686 C C . ALA A 1 87 ? 19.196 7.336 -46.832 1.00 88.69 87 ALA A C 1
ATOM 688 O O . ALA A 1 87 ? 19.681 8.343 -46.346 1.00 88.69 87 ALA A O 1
ATOM 689 N N . GLY A 1 88 ? 18.405 7.372 -47.903 1.00 91.31 88 GLY A N 1
ATOM 690 C CA . GLY A 1 88 ? 18.014 8.616 -48.552 1.00 91.31 88 GLY A CA 1
ATOM 691 C C . GLY A 1 88 ? 19.171 9.384 -49.193 1.00 91.31 88 GLY A C 1
ATOM 692 O O . GLY A 1 88 ? 20.026 8.812 -49.875 1.00 91.31 88 GLY A O 1
ATOM 693 N N . LEU A 1 89 ? 19.099 10.707 -49.094 1.00 95.50 89 LEU A N 1
ATOM 694 C CA . LEU A 1 89 ? 20.020 11.662 -49.715 1.00 95.50 89 LEU A CA 1
ATOM 695 C C . LEU A 1 89 ? 20.667 12.494 -48.603 1.00 95.50 89 LEU A C 1
ATOM 697 O O . LEU A 1 89 ? 20.445 12.226 -47.441 1.00 95.50 89 LEU A O 1
ATOM 701 N N . LYS A 1 90 ? 21.415 13.547 -48.934 1.00 96.44 90 LYS A N 1
ATOM 702 C CA . LYS A 1 90 ? 21.902 14.514 -47.935 1.00 96.44 90 LYS A CA 1
ATOM 703 C C . LYS A 1 90 ? 21.206 15.857 -48.085 1.00 96.44 90 LYS A C 1
ATOM 705 O O . LYS A 1 90 ? 20.767 16.209 -49.186 1.00 96.44 90 LYS A O 1
ATOM 710 N N . ALA A 1 91 ? 21.160 16.639 -47.016 1.00 97.50 91 ALA A N 1
ATOM 711 C CA . ALA A 1 91 ? 20.810 18.049 -47.088 1.00 97.50 91 ALA A CA 1
ATOM 712 C C . ALA A 1 91 ? 22.036 18.878 -47.472 1.00 97.50 91 ALA A C 1
ATOM 714 O O . ALA A 1 91 ? 23.090 18.758 -46.854 1.00 97.50 91 ALA A O 1
ATOM 715 N N . GLU A 1 92 ? 21.904 19.755 -48.459 1.00 95.75 92 GLU A N 1
ATOM 716 C CA . GLU A 1 92 ? 22.971 20.640 -48.918 1.00 95.75 92 GLU A CA 1
ATOM 717 C C . GLU A 1 92 ? 22.516 22.099 -48.980 1.00 95.75 92 GLU A C 1
ATOM 719 O O . GLU A 1 92 ? 21.320 22.408 -49.010 1.00 95.75 92 GLU A O 1
ATOM 724 N N . PHE A 1 93 ? 23.494 23.003 -48.988 1.00 94.12 93 PHE A N 1
ATOM 725 C CA . PHE A 1 93 ? 23.262 24.431 -49.174 1.00 94.12 93 PHE A CA 1
ATOM 726 C C . PHE A 1 93 ? 22.494 24.711 -50.478 1.00 94.12 93 PHE A C 1
ATOM 728 O O . PHE A 1 93 ? 22.922 24.323 -51.567 1.00 94.12 93 PHE A O 1
ATOM 735 N N . ASP A 1 94 ? 21.382 25.441 -50.374 1.00 93.31 94 ASP A N 1
ATOM 736 C CA . ASP A 1 94 ? 20.658 25.970 -51.525 1.00 93.31 94 ASP A CA 1
ATOM 737 C C . ASP A 1 94 ? 20.918 27.473 -51.672 1.00 93.31 94 ASP A C 1
ATOM 739 O O . ASP A 1 94 ? 20.599 28.273 -50.790 1.00 93.31 94 ASP A O 1
ATOM 743 N N . ASN A 1 95 ? 21.473 27.873 -52.818 1.00 90.19 95 ASN A N 1
ATOM 744 C CA . ASN A 1 95 ? 21.729 29.283 -53.104 1.00 90.19 95 ASN A CA 1
ATOM 745 C C . ASN A 1 95 ? 20.458 30.058 -53.509 1.00 90.19 95 ASN A C 1
ATOM 747 O O . ASN A 1 95 ? 20.513 31.275 -53.704 1.00 90.19 95 ASN A O 1
ATOM 751 N N . THR A 1 96 ? 19.322 29.373 -53.656 1.00 92.44 96 THR A N 1
ATOM 752 C CA . THR A 1 96 ? 18.039 29.984 -54.009 1.00 92.44 96 THR A CA 1
ATOM 753 C C . THR A 1 96 ? 17.538 30.885 -52.879 1.00 92.44 96 THR A C 1
ATOM 755 O O . THR A 1 96 ? 17.435 30.473 -51.725 1.00 92.44 96 THR A O 1
ATOM 758 N N . CYS A 1 97 ? 17.207 32.132 -53.220 1.00 93.50 97 CYS A N 1
ATOM 759 C CA . CYS A 1 97 ? 16.518 33.054 -52.323 1.00 93.50 97 CYS A CA 1
ATOM 760 C C . CYS A 1 97 ? 15.005 32.853 -52.459 1.00 93.50 97 CYS A C 1
ATOM 762 O O . CYS A 1 97 ? 14.440 33.086 -53.524 1.00 93.50 97 CYS A O 1
ATOM 764 N N . TYR A 1 98 ? 14.353 32.437 -51.378 1.00 91.50 98 TYR A N 1
ATOM 765 C CA . TYR A 1 98 ? 12.918 32.144 -51.327 1.00 91.50 98 TYR A CA 1
ATOM 766 C C . TYR A 1 98 ? 12.067 33.350 -50.875 1.00 91.50 98 TYR A C 1
ATOM 768 O O . TYR A 1 98 ? 10.885 33.189 -50.579 1.00 91.50 98 TYR A O 1
ATOM 776 N N . SER A 1 99 ? 12.648 34.558 -50.810 1.00 92.50 99 SER A N 1
ATOM 777 C CA . SER A 1 99 ? 11.907 35.817 -50.621 1.00 92.50 99 SER A CA 1
ATOM 778 C C . SER A 1 99 ? 11.716 36.536 -51.955 1.00 92.50 99 SER A C 1
ATOM 780 O O . SER A 1 99 ? 12.573 36.476 -52.835 1.00 92.50 99 SER A O 1
ATOM 782 N N . ALA A 1 100 ? 10.619 37.286 -52.074 1.00 88.69 100 ALA A N 1
ATOM 783 C CA . ALA A 1 100 ? 10.411 38.223 -53.176 1.00 88.69 100 ALA A CA 1
ATOM 784 C C . ALA A 1 100 ? 11.397 39.410 -53.139 1.00 88.69 100 ALA A C 1
ATOM 786 O O . ALA A 1 100 ? 11.633 40.034 -54.171 1.00 88.69 100 ALA A O 1
ATOM 787 N N . ASN A 1 101 ? 11.995 39.705 -51.976 1.00 89.38 101 ASN A N 1
ATOM 788 C CA . ASN A 1 101 ? 13.003 40.753 -51.818 1.00 89.38 101 ASN A CA 1
ATOM 789 C C . ASN A 1 101 ? 14.380 40.131 -51.568 1.00 89.38 101 ASN A C 1
ATOM 791 O O . ASN A 1 101 ? 14.613 39.497 -50.538 1.00 89.38 101 ASN A O 1
ATOM 795 N N . SER A 1 102 ? 15.333 40.376 -52.468 1.00 81.75 102 SER A N 1
ATOM 796 C CA . SER A 1 102 ? 16.697 39.842 -52.351 1.00 81.75 102 SER A CA 1
ATOM 797 C C . SER A 1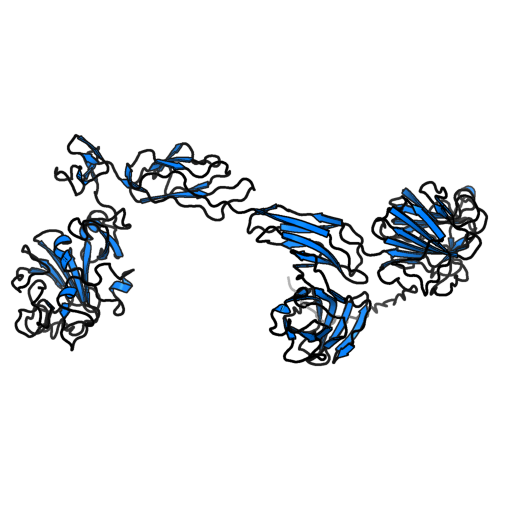 102 ? 17.445 40.325 -51.102 1.00 81.75 102 SER A C 1
ATOM 799 O O . SER A 1 102 ? 18.338 39.630 -50.631 1.00 81.75 102 SER A O 1
ATOM 801 N N . GLY A 1 103 ? 17.071 41.484 -50.545 1.00 86.56 103 GLY A N 1
ATOM 802 C CA . GLY A 1 103 ? 17.626 42.012 -49.292 1.00 86.56 103 GLY A CA 1
ATOM 803 C C . GLY A 1 103 ? 17.260 41.198 -48.045 1.00 86.56 103 GLY A C 1
ATOM 804 O O . GLY A 1 103 ? 17.932 41.322 -47.025 1.00 86.56 103 GLY A O 1
ATOM 805 N N . ASP A 1 104 ? 16.250 40.327 -48.134 1.00 89.00 104 ASP A N 1
ATOM 806 C CA . ASP A 1 104 ? 15.878 39.414 -47.049 1.00 89.00 104 ASP A CA 1
ATOM 807 C C . ASP A 1 104 ? 16.710 38.118 -47.065 1.00 89.00 104 ASP A C 1
ATOM 809 O O . ASP A 1 104 ? 16.518 37.233 -46.228 1.00 89.00 104 ASP A O 1
ATOM 813 N N . CYS A 1 105 ? 17.617 37.975 -48.030 1.00 89.25 105 CYS A N 1
ATOM 814 C CA . CYS A 1 105 ? 18.507 36.836 -48.169 1.00 89.25 105 CYS A CA 1
ATOM 815 C C . CYS A 1 105 ? 19.946 37.246 -47.867 1.00 89.25 105 CYS A C 1
ATOM 817 O O . CYS A 1 105 ? 20.425 38.297 -48.281 1.00 89.25 105 CYS A O 1
ATOM 819 N N . ASN A 1 106 ? 20.661 36.366 -47.180 1.00 86.50 106 ASN A N 1
ATOM 820 C CA . ASN A 1 106 ? 22.104 36.442 -47.001 1.00 86.50 106 ASN A CA 1
ATOM 821 C C . ASN A 1 106 ? 22.739 35.138 -47.490 1.00 86.50 106 ASN A C 1
ATOM 823 O O . ASN A 1 106 ? 22.049 34.253 -47.986 1.00 86.50 106 ASN A O 1
ATOM 827 N N . ASP A 1 107 ? 24.048 34.987 -47.328 1.00 88.38 107 ASP A N 1
ATOM 828 C CA . ASP A 1 107 ? 24.755 33.766 -47.728 1.00 88.38 107 ASP A CA 1
ATOM 829 C C . ASP A 1 107 ? 24.683 32.653 -46.680 1.00 88.38 107 ASP A C 1
ATOM 831 O O . ASP A 1 107 ? 25.649 31.918 -46.516 1.00 88.38 107 ASP A O 1
ATOM 835 N N . ILE A 1 108 ? 23.576 32.549 -45.938 1.00 91.50 108 ILE A N 1
ATOM 836 C CA . ILE A 1 108 ? 23.353 31.516 -44.923 1.00 91.50 108 ILE A CA 1
ATOM 837 C C . ILE A 1 108 ? 22.047 30.781 -45.228 1.00 91.50 108 ILE A C 1
ATOM 839 O O . ILE A 1 108 ? 20.957 31.332 -45.082 1.00 91.50 108 ILE A O 1
ATOM 843 N N . ALA A 1 109 ? 22.166 29.506 -45.584 1.00 92.94 109 ALA A N 1
ATOM 844 C CA . ALA A 1 109 ? 21.072 28.554 -45.544 1.00 92.94 109 ALA A CA 1
ATOM 845 C C . ALA A 1 109 ? 20.786 28.153 -44.095 1.00 92.94 109 ALA A C 1
ATOM 847 O O . ALA A 1 109 ? 21.700 27.740 -43.376 1.00 92.94 109 ALA A O 1
ATOM 848 N N . SER A 1 110 ? 19.525 28.259 -43.672 1.00 94.69 110 SER A N 1
ATOM 849 C CA . SER A 1 110 ? 19.136 27.885 -42.311 1.00 94.69 110 SER A CA 1
ATOM 850 C C . SER A 1 110 ? 17.781 27.198 -42.239 1.00 94.69 110 SER A C 1
ATOM 852 O O . SER A 1 110 ? 16.782 27.776 -42.678 1.00 94.69 110 SER A O 1
ATOM 854 N N . LEU A 1 111 ? 17.721 26.024 -41.619 1.00 97.50 111 LEU A N 1
ATOM 855 C CA . LEU A 1 111 ? 16.466 25.372 -41.252 1.00 97.50 111 LEU A CA 1
ATOM 856 C C . LEU A 1 111 ? 16.585 24.735 -39.871 1.00 97.50 111 LEU A C 1
ATOM 858 O O . LEU A 1 111 ? 17.653 24.264 -39.485 1.00 97.50 111 LEU A O 1
ATOM 862 N N . GLY A 1 112 ? 15.472 24.746 -39.149 1.00 97.06 112 GLY A N 1
ATOM 863 C CA . GLY A 1 112 ? 15.337 24.196 -37.812 1.00 97.06 112 GLY A CA 1
ATOM 864 C C . GLY A 1 112 ? 14.331 23.066 -37.749 1.00 97.06 112 GLY A C 1
ATOM 865 O O . GLY A 1 112 ? 13.407 23.011 -38.564 1.00 97.06 112 GLY A O 1
ATOM 866 N N . ARG A 1 113 ? 14.487 22.186 -36.764 1.00 96.06 113 ARG A N 1
ATOM 867 C CA . ARG A 1 113 ? 13.525 21.116 -36.504 1.00 96.06 113 ARG A CA 1
ATOM 868 C C . ARG A 1 113 ? 13.501 20.723 -35.034 1.00 96.06 113 ARG A C 1
ATOM 870 O O . ARG A 1 113 ? 14.552 20.634 -34.399 1.00 96.06 113 ARG A O 1
ATOM 877 N N . SER A 1 114 ? 12.297 20.506 -34.510 1.00 97.50 114 SER A N 1
ATOM 878 C CA . SER A 1 114 ? 12.060 20.208 -33.096 1.00 97.50 114 SER A CA 1
ATOM 879 C C . SER A 1 114 ? 11.782 18.726 -32.858 1.00 97.50 114 SER A C 1
ATOM 881 O O . SER A 1 114 ? 11.291 18.020 -33.741 1.00 97.50 114 SER A O 1
ATOM 883 N N . PHE A 1 115 ? 12.087 18.272 -31.650 1.00 95.50 115 PHE A N 1
ATOM 884 C CA . PHE A 1 115 ? 11.894 16.919 -31.120 1.00 95.50 115 PHE A CA 1
ATOM 885 C C . PHE A 1 115 ? 11.693 17.026 -29.592 1.00 95.50 115 PHE A C 1
ATOM 887 O O . PHE A 1 115 ? 11.753 18.132 -29.051 1.00 95.50 115 PHE A O 1
ATOM 894 N N . PRO A 1 116 ? 11.371 15.937 -28.872 1.00 93.56 116 PRO A N 1
ATOM 895 C CA . PRO A 1 116 ? 11.207 15.997 -27.419 1.00 93.56 116 PRO A CA 1
ATOM 896 C C . PRO A 1 116 ? 12.449 16.554 -26.704 1.00 93.56 116 PRO A C 1
ATOM 898 O O . PRO A 1 116 ? 13.571 16.190 -27.053 1.00 93.56 116 PRO A O 1
ATOM 901 N N . LEU A 1 117 ? 12.248 17.406 -25.692 1.00 94.00 117 LEU A N 1
ATOM 902 C CA . LEU A 1 117 ? 13.330 18.031 -24.921 1.00 94.00 117 LEU A CA 1
ATOM 903 C C . LEU A 1 117 ? 14.301 16.990 -24.354 1.00 94.00 117 LEU A C 1
ATOM 905 O O . LEU A 1 117 ? 13.883 16.001 -23.756 1.00 94.00 117 LEU A O 1
ATOM 909 N N . GLN A 1 118 ? 15.591 17.261 -24.521 1.00 94.00 118 GLN A N 1
ATOM 910 C CA . GLN A 1 118 ? 16.698 16.529 -23.923 1.00 94.00 118 GLN A CA 1
ATOM 911 C C . GLN A 1 118 ? 17.380 17.423 -22.882 1.00 94.00 118 GLN A C 1
ATOM 913 O O . GLN A 1 118 ? 17.860 18.506 -23.224 1.00 94.00 118 GLN A O 1
ATOM 918 N N . ASN A 1 119 ? 17.378 16.996 -21.619 1.00 92.94 119 ASN A N 1
ATOM 919 C CA . ASN A 1 119 ? 17.915 17.762 -20.484 1.00 92.94 119 ASN A CA 1
ATOM 920 C C . ASN A 1 119 ? 18.357 16.884 -19.292 1.00 92.94 119 ASN A C 1
ATOM 922 O O . ASN A 1 119 ? 18.595 17.387 -18.195 1.00 92.94 119 ASN A O 1
ATOM 926 N N . GLU A 1 120 ? 18.423 15.564 -19.469 1.00 89.88 120 GLU A N 1
ATOM 927 C CA . GLU A 1 120 ? 18.769 14.623 -18.404 1.00 89.88 120 GLU A CA 1
ATOM 928 C C . GLU A 1 120 ? 19.384 13.330 -18.954 1.00 89.88 120 GLU A C 1
ATOM 930 O O . GLU A 1 120 ? 19.258 13.004 -20.136 1.00 89.88 120 GLU A O 1
ATOM 935 N N . GLY A 1 121 ? 20.079 12.585 -18.091 1.00 88.44 121 GLY A N 1
ATOM 936 C CA . GLY A 1 121 ? 20.732 11.336 -18.470 1.00 88.44 121 GLY A CA 1
ATOM 937 C C . GLY A 1 121 ? 21.895 11.530 -19.451 1.00 88.44 121 GLY A C 1
ATOM 938 O O . GLY A 1 121 ? 22.716 12.436 -19.298 1.00 88.44 121 GLY A O 1
ATOM 939 N N . VAL A 1 122 ? 21.990 10.633 -20.435 1.00 91.81 122 VAL A N 1
ATOM 940 C CA . VAL A 1 122 ? 23.033 10.645 -21.472 1.00 91.81 122 VAL A CA 1
ATOM 941 C C . VAL A 1 122 ? 22.370 10.659 -22.839 1.00 91.81 122 VAL A C 1
ATOM 943 O O . VAL A 1 122 ? 21.553 9.787 -23.140 1.00 91.81 122 VAL A O 1
ATOM 946 N N . VAL A 1 123 ? 22.762 11.615 -23.673 1.00 94.69 123 VAL A N 1
ATOM 947 C CA . VAL A 1 123 ? 22.240 11.802 -25.027 1.00 94.69 123 VAL A CA 1
ATOM 948 C C . VAL A 1 123 ? 23.384 11.770 -26.023 1.00 94.69 123 VAL A C 1
ATOM 950 O O . VAL A 1 123 ? 24.431 12.371 -25.795 1.00 94.69 123 VAL A O 1
ATOM 953 N N . TYR A 1 124 ? 23.182 11.078 -27.138 1.00 96.25 124 TYR A N 1
ATOM 954 C CA . TYR A 1 124 ? 24.068 11.120 -28.288 1.00 96.25 124 TYR A CA 1
ATOM 955 C C . TYR A 1 124 ? 23.409 11.860 -29.443 1.00 96.25 124 TYR A C 1
ATOM 957 O O . TYR A 1 124 ? 22.259 11.600 -29.777 1.00 96.25 124 TYR A O 1
ATOM 965 N N . PHE A 1 125 ? 24.165 12.745 -30.079 1.00 97.44 125 PHE A N 1
ATOM 966 C CA . PHE A 1 125 ? 23.811 13.411 -31.320 1.00 97.44 125 PHE A CA 1
ATOM 967 C C . PHE A 1 125 ? 24.823 13.022 -32.397 1.00 97.44 125 PHE A C 1
ATOM 969 O O . PHE A 1 125 ? 26.015 13.309 -32.273 1.00 97.44 125 PHE A O 1
ATOM 976 N N . GLN A 1 126 ? 24.352 12.332 -33.431 1.00 96.75 126 GLN A N 1
ATOM 977 C CA . GLN A 1 126 ? 25.157 11.774 -34.511 1.00 96.75 126 GLN A CA 1
ATOM 978 C C . GLN A 1 126 ? 24.751 12.390 -35.847 1.00 96.75 126 GLN A C 1
ATOM 980 O O . GLN A 1 126 ? 23.566 12.591 -36.092 1.00 96.75 126 GLN A O 1
ATOM 985 N N . PHE A 1 127 ? 25.720 12.676 -36.711 1.00 97.31 127 PHE A N 1
ATOM 986 C CA . PHE A 1 127 ? 25.472 13.085 -38.096 1.00 97.31 127 PHE A CA 1
ATOM 987 C C . PHE A 1 127 ? 26.733 12.926 -38.948 1.00 97.31 127 PHE A C 1
ATOM 989 O O . PHE A 1 127 ? 27.852 12.939 -38.432 1.00 97.31 127 PHE A O 1
ATOM 996 N N . ILE A 1 128 ? 26.570 12.826 -40.266 1.00 97.44 128 ILE A N 1
ATOM 997 C CA . ILE A 1 128 ? 27.669 12.982 -41.224 1.00 97.44 128 ILE A CA 1
ATOM 998 C C . ILE A 1 128 ? 27.657 14.426 -41.727 1.00 97.44 128 ILE A C 1
ATOM 1000 O O . ILE A 1 128 ? 26.606 14.961 -42.066 1.00 97.44 128 ILE A O 1
ATOM 1004 N N . SER A 1 129 ? 28.815 15.078 -41.804 1.00 96.31 129 SER A N 1
ATOM 1005 C CA . SER A 1 129 ? 28.919 16.449 -42.314 1.00 96.31 129 SER A CA 1
ATOM 1006 C C . SER A 1 129 ? 30.111 16.661 -43.234 1.00 96.31 129 SER A C 1
ATOM 1008 O O . SER A 1 129 ? 31.164 16.053 -43.059 1.00 96.31 129 SER A O 1
ATOM 1010 N N . VAL A 1 130 ? 29.935 17.587 -44.175 1.00 95.75 130 VAL A N 1
ATOM 1011 C CA . VAL A 1 130 ? 30.999 18.312 -44.878 1.00 95.75 130 VAL A CA 1
ATOM 1012 C C . VAL A 1 130 ? 30.605 19.784 -44.810 1.00 95.75 130 VAL A C 1
ATOM 1014 O O . VAL A 1 130 ? 29.707 20.214 -45.524 1.00 95.75 130 VAL A O 1
ATOM 1017 N N . PHE A 1 131 ? 31.199 20.558 -43.909 1.00 90.88 131 PHE A N 1
ATOM 1018 C CA . PHE A 1 131 ? 30.787 21.938 -43.617 1.00 90.88 131 PHE A CA 1
ATOM 1019 C C . PHE A 1 131 ? 31.598 23.017 -44.360 1.00 90.88 131 PHE A C 1
ATOM 1021 O O . PHE A 1 131 ? 31.091 24.119 -44.566 1.00 90.88 131 PHE A O 1
ATOM 1028 N N . GLU A 1 132 ? 32.799 22.675 -44.831 1.00 77.69 132 GLU A N 1
ATOM 1029 C CA . GLU A 1 132 ? 33.720 23.515 -45.617 1.00 77.69 132 GLU A CA 1
ATOM 1030 C C . GLU A 1 132 ? 34.382 24.716 -44.897 1.00 77.69 132 GLU A C 1
ATOM 1032 O O . GLU A 1 132 ? 33.975 25.155 -43.822 1.00 77.69 132 GLU A O 1
ATOM 1037 N N . ALA A 1 133 ? 35.480 25.221 -45.484 1.00 62.06 133 ALA A N 1
ATOM 1038 C CA . ALA A 1 133 ? 36.537 26.000 -44.820 1.00 62.06 133 ALA A CA 1
ATOM 1039 C C . ALA A 1 133 ? 36.286 27.506 -44.605 1.00 62.06 133 ALA A C 1
ATOM 1041 O O . ALA A 1 133 ? 37.224 28.208 -44.226 1.00 62.06 133 ALA A O 1
ATOM 1042 N N . ALA A 1 134 ? 35.083 28.035 -44.849 1.00 68.19 134 ALA A N 1
ATOM 1043 C CA . ALA A 1 134 ? 34.816 29.478 -44.761 1.00 68.19 134 ALA A CA 1
ATOM 1044 C C . ALA A 1 134 ? 34.008 29.858 -43.498 1.00 68.19 134 ALA A C 1
ATOM 1046 O O . ALA A 1 134 ? 32.817 30.172 -43.603 1.00 68.19 134 ALA A O 1
ATOM 1047 N N . PRO A 1 135 ? 34.619 29.850 -42.293 1.00 67.12 135 PRO A N 1
ATOM 1048 C CA . PRO A 1 135 ? 33.946 30.283 -41.078 1.00 67.12 135 PRO A CA 1
ATOM 1049 C C . PRO A 1 135 ? 33.693 31.799 -41.106 1.00 67.12 135 PRO A C 1
ATOM 1051 O O . PRO A 1 135 ? 34.570 32.584 -41.472 1.00 67.12 135 PRO A O 1
ATOM 1054 N N . GLY A 1 136 ? 32.500 32.235 -40.695 1.00 71.81 136 GLY A N 1
ATOM 1055 C CA . GLY A 1 136 ? 32.169 33.663 -40.604 1.00 71.81 136 GLY A CA 1
ATOM 1056 C C . GLY A 1 136 ? 30.690 33.948 -40.337 1.00 71.81 136 GLY A C 1
ATOM 1057 O O . GLY A 1 136 ? 29.803 33.306 -40.893 1.00 71.81 136 GLY A O 1
ATOM 1058 N N . GLY A 1 137 ? 30.384 34.926 -39.479 1.00 71.81 137 GLY A N 1
ATOM 1059 C CA . GLY A 1 137 ? 28.997 35.245 -39.098 1.00 71.81 137 GLY A CA 1
ATOM 1060 C C . GLY A 1 137 ? 28.272 34.107 -38.358 1.00 71.81 137 GLY A C 1
ATOM 1061 O O . GLY A 1 137 ? 27.059 33.971 -38.490 1.00 71.81 137 GLY A O 1
ATOM 1062 N N . GLY A 1 138 ? 29.011 33.278 -37.606 1.00 80.69 138 GLY A N 1
ATOM 1063 C CA . GLY A 1 138 ? 28.456 32.196 -36.779 1.00 80.69 138 GLY A CA 1
ATOM 1064 C C . GLY A 1 138 ? 28.122 30.897 -37.527 1.00 80.69 138 GLY A C 1
ATOM 1065 O O . GLY A 1 138 ? 27.213 30.176 -37.112 1.00 80.69 138 GLY A O 1
ATOM 1066 N N . THR A 1 139 ? 28.808 30.613 -38.634 1.00 88.69 139 THR A N 1
ATOM 1067 C CA . THR A 1 139 ? 28.636 29.418 -39.484 1.00 88.69 139 THR A CA 1
ATOM 1068 C C . THR A 1 139 ? 29.999 28.831 -39.861 1.00 88.69 139 THR A C 1
ATOM 1070 O O . THR A 1 139 ? 30.946 29.620 -39.930 1.00 88.69 139 THR A O 1
ATOM 1073 N N . PRO A 1 140 ? 30.090 27.544 -40.243 1.00 92.12 140 PRO A N 1
ATOM 1074 C CA . PRO A 1 140 ? 29.016 26.543 -40.287 1.00 92.12 140 PRO A CA 1
ATOM 1075 C C . PRO A 1 140 ? 28.728 25.950 -38.901 1.00 92.12 140 PRO A C 1
ATOM 1077 O O . PRO A 1 140 ? 29.648 25.553 -38.187 1.00 92.12 140 PRO A O 1
ATOM 1080 N N . THR A 1 141 ? 27.455 25.921 -38.500 1.00 94.12 141 THR A N 1
ATOM 1081 C CA . THR A 1 141 ? 27.048 25.432 -37.173 1.00 94.12 141 THR A CA 1
ATOM 1082 C C . THR A 1 141 ? 25.743 24.650 -37.222 1.00 94.12 141 THR A C 1
ATOM 1084 O O . THR A 1 141 ? 24.830 24.989 -37.967 1.00 94.12 141 THR A O 1
ATOM 1087 N N . ILE A 1 142 ? 25.638 23.626 -36.383 1.00 97.25 142 ILE A N 1
ATOM 1088 C CA . ILE A 1 142 ? 24.363 23.116 -35.887 1.00 97.25 142 ILE A CA 1
ATOM 1089 C C . ILE A 1 142 ? 24.171 23.741 -34.515 1.00 97.25 142 ILE A C 1
ATOM 1091 O O . ILE A 1 142 ? 25.032 23.603 -33.647 1.00 97.25 142 ILE A O 1
ATOM 1095 N N . ARG A 1 143 ? 23.075 24.459 -34.322 1.00 97.62 143 ARG A N 1
ATOM 1096 C CA . ARG A 1 143 ? 22.784 25.188 -33.090 1.00 97.62 143 ARG A CA 1
ATOM 1097 C C . ARG A 1 143 ? 21.706 24.470 -32.309 1.00 97.62 143 ARG A C 1
ATOM 1099 O O . ARG A 1 143 ? 20.737 23.991 -32.891 1.00 97.62 143 ARG A O 1
ATOM 1106 N N . PHE A 1 144 ? 21.882 24.426 -31.002 1.00 98.50 144 PHE A N 1
ATOM 1107 C CA . PHE A 1 144 ? 20.965 23.799 -30.067 1.00 98.50 144 PHE A CA 1
ATOM 1108 C C . PHE A 1 144 ? 20.089 24.860 -29.415 1.00 98.50 144 PHE A C 1
ATOM 1110 O O . PHE A 1 144 ? 20.590 25.912 -29.002 1.00 98.50 144 PHE A O 1
ATOM 1117 N N . TYR A 1 145 ? 18.790 24.586 -29.347 1.00 98.31 145 TYR A N 1
ATOM 1118 C CA . TYR A 1 145 ? 17.790 25.462 -28.750 1.00 98.31 145 TYR A CA 1
ATOM 1119 C C . TYR A 1 145 ? 16.933 24.700 -27.744 1.00 98.31 145 TYR A C 1
ATOM 1121 O O . TYR A 1 145 ? 16.605 23.545 -27.990 1.00 98.31 145 TYR A O 1
ATOM 1129 N N . ASN A 1 146 ? 16.541 25.373 -26.661 1.00 97.75 146 ASN A N 1
ATOM 1130 C CA . ASN A 1 146 ? 15.496 24.954 -25.723 1.00 97.75 146 ASN A CA 1
ATOM 1131 C C . ASN A 1 146 ? 14.464 26.086 -25.623 1.00 97.75 146 ASN A C 1
ATOM 1133 O O . ASN A 1 146 ? 14.828 27.212 -25.266 1.00 97.75 146 ASN A O 1
ATOM 1137 N N . GLY A 1 147 ? 13.205 25.840 -26.003 1.00 90.00 147 GLY A N 1
ATOM 1138 C CA . GLY A 1 147 ? 12.134 26.842 -25.893 1.00 90.00 147 GLY A CA 1
ATOM 1139 C C . GLY A 1 147 ? 12.398 28.157 -26.651 1.00 90.00 147 GLY A C 1
ATOM 1140 O O . GLY A 1 147 ? 11.836 29.195 -26.310 1.00 90.00 147 GLY A O 1
ATOM 1141 N N . GLY A 1 148 ? 13.274 28.131 -27.665 1.00 90.31 148 GLY A N 1
ATOM 1142 C CA . GLY A 1 148 ? 13.696 29.298 -28.455 1.00 90.31 148 GLY A CA 1
ATOM 1143 C C . GLY A 1 148 ? 14.984 29.989 -27.984 1.00 90.31 148 GLY A C 1
ATOM 1144 O O . GLY A 1 148 ? 15.507 30.845 -28.698 1.00 90.31 148 GLY A O 1
ATOM 1145 N N . THR A 1 149 ? 15.549 29.598 -26.841 1.00 97.06 149 THR A N 1
ATOM 1146 C CA . THR A 1 149 ? 16.850 30.087 -26.363 1.00 97.06 149 THR A CA 1
ATOM 1147 C C . THR A 1 149 ? 17.975 29.200 -26.882 1.00 97.06 149 THR A C 1
ATOM 1149 O O . THR A 1 149 ? 17.917 27.986 -26.732 1.00 97.06 149 THR A O 1
ATOM 1152 N N . GLN A 1 150 ? 19.011 29.800 -27.475 1.00 97.75 150 GLN A N 1
ATOM 1153 C CA . GLN A 1 150 ? 20.193 29.067 -27.932 1.00 97.75 150 GLN A CA 1
ATOM 1154 C C . GLN A 1 150 ? 21.037 28.619 -26.732 1.00 97.75 150 GLN A C 1
ATOM 1156 O O . GLN A 1 150 ? 21.470 29.455 -25.939 1.00 97.75 150 GLN A O 1
ATOM 1161 N N . THR A 1 151 ? 21.294 27.320 -26.615 1.00 98.31 151 THR A N 1
ATOM 1162 C CA . THR A 1 151 ? 22.001 26.711 -25.475 1.00 98.31 151 THR A CA 1
ATOM 1163 C C . THR A 1 151 ? 23.409 26.236 -25.832 1.00 98.31 151 THR A C 1
ATOM 1165 O O . THR A 1 151 ? 24.275 26.162 -24.960 1.00 98.31 151 THR A O 1
ATOM 1168 N N . GLY A 1 152 ? 23.688 25.992 -27.115 1.00 97.69 152 GLY A N 1
ATOM 1169 C CA . GLY A 1 152 ? 24.987 25.508 -27.582 1.00 97.69 152 GLY A CA 1
ATOM 1170 C C . GLY A 1 152 ? 25.033 25.243 -29.081 1.00 97.69 152 GLY A C 1
ATOM 1171 O O . GLY A 1 152 ? 24.148 25.664 -29.829 1.00 97.69 152 GLY A O 1
ATOM 1172 N N . GLY A 1 153 ? 26.060 24.525 -29.528 1.00 97.25 153 GLY A N 1
ATOM 1173 C CA . GLY A 1 153 ? 26.117 24.019 -30.895 1.00 97.25 153 GLY A CA 1
ATOM 1174 C C . GLY A 1 153 ? 27.369 23.210 -31.214 1.00 97.25 153 GLY A C 1
ATOM 1175 O O . GLY A 1 153 ? 28.262 23.063 -30.382 1.00 97.25 153 GLY A O 1
ATOM 1176 N N . ILE A 1 154 ? 27.430 22.713 -32.446 1.00 97.38 154 ILE A N 1
ATOM 1177 C CA . ILE A 1 154 ? 28.537 21.935 -33.012 1.00 97.38 154 ILE A CA 1
ATOM 1178 C C . ILE A 1 154 ? 28.908 22.531 -34.367 1.00 97.38 154 ILE A C 1
ATOM 1180 O O . ILE A 1 154 ? 28.035 22.971 -35.114 1.00 97.38 154 ILE A O 1
ATOM 1184 N N . GLY A 1 155 ? 30.193 22.569 -34.695 1.00 94.88 155 GLY A N 1
ATOM 1185 C CA . GLY A 1 155 ? 30.699 23.185 -35.920 1.00 94.88 155 GLY A CA 1
ATOM 1186 C C . GLY A 1 155 ? 31.794 24.175 -35.581 1.00 94.88 155 GLY A C 1
ATOM 1187 O O . GLY A 1 155 ? 32.673 23.865 -34.786 1.00 94.88 155 GLY A O 1
ATOM 1188 N N . SER A 1 156 ? 31.753 25.368 -36.162 1.00 91.38 156 SER A N 1
ATOM 1189 C CA . SER A 1 156 ? 32.714 26.420 -35.846 1.00 91.38 156 SER A CA 1
ATOM 1190 C C . SER A 1 156 ? 32.144 27.800 -36.141 1.00 91.38 156 SER A C 1
ATOM 1192 O O . SER A 1 156 ? 31.499 28.018 -37.168 1.00 91.38 156 SER A O 1
ATOM 1194 N N . SER A 1 157 ? 32.406 28.758 -35.253 1.00 84.06 157 SER A N 1
ATOM 1195 C CA . SER A 1 157 ? 32.183 30.185 -35.518 1.00 84.06 157 SER A CA 1
ATOM 1196 C C . SER A 1 157 ? 33.469 30.912 -35.934 1.00 84.06 157 SER A C 1
ATOM 1198 O O . SER A 1 157 ? 33.399 32.017 -36.477 1.00 84.06 157 SER A O 1
ATOM 1200 N N . SER A 1 158 ? 34.632 30.292 -35.698 1.00 83.56 158 SER A N 1
ATOM 1201 C CA . SER A 1 158 ? 35.966 30.793 -36.040 1.00 83.56 158 SER A CA 1
ATOM 1202 C C . SER A 1 158 ? 36.973 29.635 -36.153 1.00 83.56 158 SER A C 1
ATOM 1204 O O . SER A 1 158 ? 36.992 28.731 -35.320 1.00 83.56 158 SER A O 1
ATOM 1206 N N . GLY A 1 159 ? 37.823 29.652 -37.185 1.00 86.00 159 GLY A N 1
ATOM 1207 C CA . GLY A 1 159 ? 38.777 28.568 -37.470 1.00 86.00 159 GLY A CA 1
ATOM 1208 C C . GLY A 1 159 ? 38.191 27.402 -38.283 1.00 86.00 159 GLY A C 1
ATOM 1209 O O . GLY A 1 159 ? 37.004 27.377 -38.599 1.00 86.00 159 GLY A O 1
ATOM 1210 N N . SER A 1 160 ? 39.044 26.443 -38.653 1.00 90.38 160 SER A N 1
ATOM 1211 C CA . SER A 1 160 ? 38.772 25.429 -39.689 1.00 90.38 160 SER A CA 1
ATOM 1212 C C . SER A 1 160 ? 38.386 24.040 -39.174 1.00 90.38 160 SER A C 1
ATOM 1214 O O . SER A 1 160 ? 38.273 23.116 -39.982 1.00 90.38 160 SER A O 1
ATOM 1216 N N . ASN A 1 161 ? 38.235 23.863 -37.861 1.00 93.62 161 ASN A N 1
ATOM 1217 C CA . ASN A 1 161 ? 38.081 22.545 -37.245 1.00 93.62 161 ASN A CA 1
ATOM 1218 C C . ASN A 1 161 ? 36.693 22.370 -36.627 1.00 93.62 161 ASN A C 1
ATOM 1220 O O . ASN A 1 161 ? 36.052 23.350 -36.255 1.00 93.62 161 ASN A O 1
ATOM 1224 N N . MET A 1 162 ? 36.246 21.119 -36.510 1.00 95.25 162 MET A N 1
ATOM 1225 C CA . MET A 1 162 ? 35.005 20.785 -35.809 1.00 95.25 162 MET A CA 1
ATOM 1226 C C . MET A 1 162 ? 35.164 21.046 -34.307 1.00 95.25 162 MET A C 1
ATOM 1228 O O . MET A 1 162 ? 36.112 20.539 -33.695 1.00 95.25 162 MET A O 1
ATOM 1232 N N . SER A 1 163 ? 34.230 21.787 -33.714 1.00 96.12 163 SER A N 1
ATOM 1233 C CA . SER A 1 163 ? 34.288 22.241 -32.323 1.00 96.12 163 SER A CA 1
ATOM 1234 C C . SER A 1 163 ? 32.942 22.120 -31.607 1.00 96.12 163 SER A C 1
ATOM 1236 O O . SER A 1 163 ? 31.876 22.192 -32.220 1.00 96.12 163 SER A O 1
ATOM 1238 N N . ILE A 1 164 ? 33.013 21.974 -30.283 1.00 98.25 164 ILE A N 1
ATOM 1239 C CA . ILE A 1 164 ? 31.890 22.125 -29.351 1.00 98.25 164 ILE A CA 1
ATOM 1240 C C . ILE A 1 164 ? 31.750 23.616 -29.037 1.00 98.25 164 ILE A C 1
ATOM 1242 O O . ILE A 1 164 ? 32.743 24.274 -28.707 1.00 98.25 164 ILE A O 1
ATOM 1246 N N . LEU A 1 165 ? 30.539 24.156 -29.141 1.00 97.44 165 LEU A N 1
ATOM 1247 C CA . LEU A 1 165 ? 30.263 25.588 -29.049 1.00 97.44 165 LEU A CA 1
ATOM 1248 C C . LEU A 1 165 ? 29.382 25.919 -27.842 1.00 97.44 165 LEU A C 1
ATOM 1250 O O . LEU A 1 165 ? 28.401 25.229 -27.563 1.00 97.44 165 LEU A O 1
ATOM 1254 N N . ALA A 1 166 ? 29.701 27.025 -27.168 1.00 97.31 166 ALA A N 1
ATOM 1255 C CA . ALA A 1 166 ? 28.883 27.592 -26.098 1.00 97.31 166 ALA A CA 1
ATOM 1256 C C . ALA A 1 166 ? 27.565 28.182 -26.630 1.00 97.31 166 ALA A C 1
ATOM 1258 O O . ALA A 1 166 ? 27.396 28.384 -27.833 1.00 97.31 166 ALA A O 1
ATOM 1259 N N . ALA A 1 167 ? 26.675 28.598 -25.724 1.00 96.69 167 ALA A N 1
ATOM 1260 C CA . ALA A 1 167 ? 25.473 29.364 -26.064 1.00 96.69 167 ALA A CA 1
ATOM 1261 C C . ALA A 1 167 ? 25.770 30.662 -26.845 1.00 96.69 167 ALA A C 1
ATOM 1263 O O . ALA A 1 167 ? 24.941 31.106 -27.629 1.00 96.69 167 ALA A O 1
ATOM 1264 N N . SER A 1 168 ? 26.957 31.261 -26.694 1.00 95.12 168 SER A N 1
ATOM 1265 C CA . SER A 1 168 ? 27.414 32.421 -27.482 1.00 95.12 168 SER A CA 1
ATOM 1266 C C . SER A 1 168 ? 28.013 32.059 -28.850 1.00 95.12 168 SER A C 1
ATOM 1268 O O . SER A 1 168 ? 28.442 32.946 -29.584 1.00 95.12 168 SER A O 1
ATOM 1270 N N . LEU A 1 169 ? 28.067 30.765 -29.185 1.00 94.25 169 LEU A N 1
ATOM 1271 C CA . LEU A 1 169 ? 28.801 30.164 -30.305 1.00 94.25 169 LEU A CA 1
ATOM 1272 C C . LEU A 1 169 ? 30.327 30.274 -30.215 1.00 94.25 169 LEU A C 1
ATOM 1274 O O . LEU A 1 169 ? 31.011 29.966 -31.189 1.00 94.25 169 LEU A O 1
ATOM 1278 N N . ALA A 1 170 ? 30.886 30.678 -29.073 1.00 93.94 170 ALA A N 1
ATOM 1279 C CA . ALA A 1 170 ? 32.327 30.596 -28.852 1.00 93.94 170 ALA A CA 1
ATOM 1280 C C . ALA A 1 170 ? 32.783 29.127 -28.814 1.00 93.94 170 ALA A C 1
ATOM 1282 O O . ALA A 1 170 ? 32.116 28.290 -28.201 1.00 93.94 170 ALA A O 1
ATOM 1283 N N . ASN A 1 171 ? 33.922 28.820 -29.440 1.00 93.75 171 ASN A N 1
ATOM 1284 C CA . ASN A 1 171 ? 34.494 27.474 -29.419 1.00 93.75 171 ASN A CA 1
ATOM 1285 C C . ASN A 1 171 ? 34.962 27.140 -27.991 1.00 93.75 171 ASN A C 1
ATOM 1287 O O . ASN A 1 171 ? 35.918 27.738 -27.500 1.00 93.75 171 ASN A O 1
ATOM 1291 N N . LEU A 1 172 ? 34.305 26.180 -27.337 1.00 96.50 172 LEU A N 1
ATOM 1292 C CA . LEU A 1 172 ? 34.688 25.677 -26.013 1.00 96.50 172 LEU A CA 1
ATOM 1293 C C . LEU A 1 172 ? 35.825 24.660 -26.110 1.00 96.50 172 LEU A C 1
ATOM 1295 O O . LEU A 1 172 ? 36.733 24.653 -25.286 1.00 96.50 172 LEU A O 1
ATOM 1299 N N . SER A 1 173 ? 35.763 23.792 -27.121 1.00 97.25 173 SER A N 1
ATOM 1300 C CA . SER A 1 173 ? 36.742 22.732 -27.353 1.00 97.25 173 SER A CA 1
ATOM 1301 C C . SER A 1 173 ? 36.758 22.373 -28.832 1.00 97.25 173 SER A C 1
ATOM 1303 O O . SER A 1 173 ? 35.698 22.262 -29.444 1.00 97.25 173 SER A O 1
ATOM 1305 N N . SER A 1 174 ? 37.942 22.234 -29.425 1.00 95.69 174 SER A N 1
ATOM 1306 C CA . SER A 1 174 ? 38.104 22.002 -30.866 1.00 95.69 174 SER A CA 1
ATOM 1307 C C . SER A 1 174 ? 38.860 20.709 -31.122 1.00 95.69 174 SER A C 1
ATOM 1309 O O . SER A 1 174 ? 39.812 20.394 -30.415 1.00 95.69 174 SER A O 1
ATOM 1311 N N . THR A 1 175 ? 38.452 19.986 -32.157 1.00 95.88 175 THR A N 1
ATOM 1312 C CA . THR A 1 175 ? 39.134 18.773 -32.624 1.00 95.88 175 THR A CA 1
ATOM 1313 C C . THR A 1 175 ? 40.299 19.131 -33.552 1.00 95.88 175 THR A C 1
ATOM 1315 O O . THR A 1 175 ? 40.504 20.293 -33.918 1.00 95.88 175 THR A O 1
ATOM 1318 N N . SER A 1 176 ? 41.051 18.120 -33.989 1.00 94.75 176 SER A N 1
ATOM 1319 C CA . SER A 1 176 ? 42.018 18.234 -35.090 1.00 94.75 176 SER A CA 1
ATOM 1320 C C . SER A 1 176 ? 41.397 18.035 -36.481 1.00 94.75 176 SER A C 1
ATOM 1322 O O . SER A 1 176 ? 42.095 18.190 -37.481 1.00 94.75 176 SER A O 1
ATOM 1324 N N . SER A 1 177 ? 40.110 17.681 -36.570 1.00 94.31 177 SER A N 1
ATOM 1325 C CA . SER A 1 177 ? 39.457 17.328 -37.836 1.00 94.31 177 SER A CA 1
ATOM 1326 C C . SER A 1 177 ? 38.905 18.558 -38.548 1.00 94.31 177 SER A C 1
ATOM 1328 O O . SER A 1 177 ? 38.220 19.386 -37.944 1.00 94.31 177 SER A O 1
ATOM 1330 N N . SER A 1 178 ? 39.195 18.665 -39.845 1.00 93.62 178 SER A N 1
ATOM 1331 C CA . SER A 1 178 ? 38.786 19.799 -40.678 1.00 93.62 178 SER A CA 1
ATOM 1332 C C . SER A 1 178 ? 37.287 19.783 -40.978 1.00 93.62 178 SER A C 1
ATOM 1334 O O . SER A 1 178 ? 36.735 18.734 -41.299 1.00 93.62 178 SER A O 1
ATOM 1336 N N . LEU A 1 179 ? 36.652 20.958 -40.972 1.00 92.69 179 LEU A N 1
ATOM 1337 C CA . LEU A 1 179 ? 35.259 21.160 -41.399 1.00 92.69 179 LEU A CA 1
ATOM 1338 C C . LEU A 1 179 ? 35.030 20.809 -42.879 1.00 92.69 179 LEU A C 1
ATOM 1340 O O . LEU A 1 179 ? 33.913 20.457 -43.245 1.00 92.69 179 LEU A O 1
ATOM 1344 N N . SER A 1 180 ? 36.061 20.902 -43.726 1.00 91.88 180 SER A N 1
ATOM 1345 C CA . SER A 1 180 ? 36.001 20.521 -45.149 1.00 91.88 180 SER A CA 1
ATOM 1346 C C . SER A 1 180 ? 36.090 19.016 -45.388 1.00 91.88 180 SER A C 1
ATOM 1348 O O . SER A 1 180 ? 35.832 18.557 -46.495 1.00 91.88 180 SER A O 1
ATOM 1350 N N . ALA A 1 181 ? 36.476 18.227 -44.384 1.00 94.06 181 ALA A N 1
ATOM 1351 C CA . ALA A 1 181 ? 36.479 16.777 -44.516 1.00 94.06 181 ALA A CA 1
ATOM 1352 C C . ALA A 1 181 ? 35.066 16.216 -44.312 1.00 94.06 181 ALA A C 1
ATOM 1354 O O . ALA A 1 181 ? 34.282 16.762 -43.533 1.00 94.06 181 ALA A O 1
ATOM 1355 N N . GLN A 1 182 ? 34.768 15.089 -44.965 1.00 95.75 182 GLN A N 1
ATOM 1356 C CA . GLN A 1 182 ? 33.606 14.287 -44.598 1.00 95.75 182 GLN A CA 1
ATOM 1357 C C . GLN A 1 182 ? 33.864 13.663 -43.228 1.00 95.75 182 GLN A C 1
ATOM 1359 O O . GLN A 1 182 ? 34.743 12.815 -43.083 1.00 95.75 182 GLN A O 1
ATOM 1364 N N . ASN A 1 183 ? 33.097 14.095 -42.233 1.00 96.44 183 ASN A N 1
ATOM 1365 C CA . ASN A 1 183 ? 33.215 13.637 -40.858 1.00 96.44 183 ASN A CA 1
ATOM 1366 C C . ASN A 1 183 ? 31.915 12.981 -40.413 1.00 96.44 183 ASN A C 1
ATOM 1368 O O . ASN A 1 183 ? 30.864 13.623 -40.451 1.00 96.44 183 ASN A O 1
ATOM 1372 N N . LEU A 1 184 ? 32.000 11.747 -39.920 1.00 96.81 184 LEU A N 1
ATOM 1373 C CA . LEU A 1 184 ? 31.014 11.236 -38.977 1.00 96.81 184 LEU A CA 1
ATOM 1374 C C . LEU A 1 184 ? 31.295 11.892 -37.625 1.00 96.81 184 LEU A C 1
ATOM 1376 O O . LEU A 1 184 ? 32.378 11.731 -37.061 1.00 96.81 184 LEU A O 1
ATOM 1380 N N . VAL A 1 185 ? 30.331 12.649 -37.124 1.00 97.81 185 VAL A N 1
ATOM 1381 C CA . VAL A 1 185 ? 30.413 13.343 -35.844 1.00 97.81 185 VAL A CA 1
ATOM 1382 C C . VAL A 1 185 ? 29.494 12.635 -34.870 1.00 97.81 185 VAL A C 1
ATOM 1384 O O . VAL A 1 185 ? 28.317 12.436 -35.164 1.00 97.81 185 VAL A O 1
ATOM 1387 N N . LEU A 1 186 ? 30.031 12.276 -33.710 1.00 97.44 186 LEU A N 1
ATOM 1388 C CA . LEU A 1 186 ? 29.266 11.715 -32.609 1.00 97.44 186 LEU A CA 1
ATOM 1389 C C . LEU A 1 186 ? 29.498 12.568 -31.365 1.00 97.44 186 LEU A C 1
ATOM 1391 O O . LEU A 1 186 ? 30.624 12.682 -30.888 1.00 97.44 186 LEU A O 1
ATOM 1395 N N . VAL A 1 187 ? 28.443 13.189 -30.854 1.00 98.38 187 VAL A N 1
ATOM 1396 C CA . VAL A 1 187 ? 28.485 14.078 -29.689 1.00 98.38 187 VAL A CA 1
ATOM 1397 C C . VAL A 1 187 ? 27.730 13.420 -28.554 1.00 98.38 187 VAL A C 1
ATOM 1399 O O . VAL A 1 187 ? 26.570 13.077 -28.723 1.00 98.38 187 VAL A O 1
ATOM 1402 N N . ARG A 1 188 ? 28.364 13.270 -27.397 1.00 97.88 188 ARG A N 1
ATOM 1403 C CA . ARG A 1 188 ? 27.751 12.780 -26.163 1.00 97.88 188 ARG A CA 1
ATOM 1404 C C . ARG A 1 188 ? 27.536 13.950 -25.220 1.00 97.88 188 ARG A C 1
ATOM 1406 O O . ARG A 1 188 ? 28.505 14.585 -24.812 1.00 97.88 188 ARG A O 1
ATOM 1413 N N . ILE A 1 189 ? 26.294 14.198 -24.842 1.00 98.00 189 ILE A N 1
ATOM 1414 C CA . ILE A 1 189 ? 25.915 15.146 -23.799 1.00 98.00 189 ILE A CA 1
ATOM 1415 C C . ILE A 1 189 ? 25.536 14.328 -22.565 1.00 98.00 189 ILE A C 1
ATOM 1417 O O . ILE A 1 189 ? 24.619 13.510 -22.605 1.00 98.00 189 ILE A O 1
ATOM 1421 N N . ASP A 1 190 ? 26.280 14.512 -21.482 1.00 95.12 190 ASP A N 1
ATOM 1422 C CA . ASP A 1 190 ? 26.070 13.837 -20.206 1.00 95.12 190 ASP A CA 1
ATOM 1423 C C . ASP A 1 190 ? 25.630 14.859 -19.167 1.00 95.12 190 ASP A C 1
ATOM 1425 O O . ASP A 1 190 ? 26.438 15.636 -18.647 1.00 95.12 190 ASP A O 1
ATOM 1429 N N . TYR A 1 191 ? 24.332 14.864 -18.886 1.00 92.94 191 TYR A N 1
ATOM 1430 C CA . TYR A 1 191 ? 23.725 15.781 -17.930 1.00 92.94 191 TYR A CA 1
ATOM 1431 C C . TYR A 1 191 ? 24.081 15.407 -16.488 1.00 92.94 191 TYR A C 1
ATOM 1433 O O . TYR A 1 191 ? 24.186 16.290 -15.639 1.00 92.94 191 TYR A O 1
ATOM 1441 N N . ASN A 1 192 ? 24.363 14.127 -16.216 1.00 89.19 192 ASN A N 1
ATOM 1442 C CA . ASN A 1 192 ? 24.763 13.665 -14.885 1.00 89.19 192 ASN A CA 1
ATOM 1443 C C . ASN A 1 192 ? 26.160 14.183 -14.512 1.00 89.19 192 ASN A C 1
ATOM 1445 O O . ASN A 1 192 ? 26.412 14.531 -13.359 1.00 89.19 192 ASN A O 1
ATOM 1449 N N . LEU A 1 193 ? 27.068 14.249 -15.490 1.00 93.25 193 LEU A N 1
ATOM 1450 C CA . LEU A 1 193 ? 28.425 14.780 -15.315 1.00 93.25 193 LEU A CA 1
ATOM 1451 C C . LEU A 1 193 ? 28.564 16.259 -15.704 1.00 93.25 193 LEU A C 1
ATOM 1453 O O . LEU A 1 193 ? 29.656 16.815 -15.573 1.00 93.25 193 LEU A O 1
ATOM 1457 N N . ASN A 1 194 ? 27.492 16.887 -16.195 1.00 96.38 194 ASN A N 1
ATOM 1458 C CA . ASN A 1 194 ? 27.497 18.222 -16.796 1.00 96.38 194 ASN A CA 1
ATOM 1459 C C . ASN A 1 194 ? 28.659 18.399 -17.796 1.00 96.38 194 ASN A C 1
ATOM 1461 O O . ASN A 1 194 ? 29.529 19.264 -17.642 1.00 96.38 194 ASN A O 1
ATOM 1465 N N . LYS A 1 195 ? 28.732 17.513 -18.792 1.00 97.56 195 LYS A N 1
ATOM 1466 C CA . LYS A 1 195 ? 29.877 17.391 -19.703 1.00 97.56 195 LYS A CA 1
ATOM 1467 C C . LYS A 1 195 ? 29.425 17.059 -21.123 1.00 97.56 195 LYS A C 1
ATOM 1469 O O . LYS A 1 195 ? 28.529 16.242 -21.310 1.00 97.56 195 LYS A O 1
ATOM 1474 N N . THR A 1 196 ? 30.106 17.626 -22.120 1.00 98.69 196 THR A N 1
ATOM 1475 C CA . THR A 1 196 ? 29.918 17.282 -23.535 1.00 98.69 196 THR A CA 1
ATOM 1476 C C . THR A 1 196 ? 31.223 16.758 -24.123 1.00 98.69 196 THR A C 1
ATOM 1478 O O . THR A 1 196 ? 32.257 17.423 -24.049 1.00 98.69 196 THR A O 1
ATOM 1481 N N . ASP A 1 197 ? 31.178 15.577 -24.726 1.00 98.69 197 ASP A N 1
ATOM 1482 C CA . ASP A 1 197 ? 32.294 14.928 -25.412 1.00 98.69 197 ASP A CA 1
ATOM 1483 C C . ASP A 1 197 ? 31.958 14.754 -26.897 1.00 98.69 197 ASP A C 1
ATOM 1485 O O . ASP A 1 197 ? 30.796 14.586 -27.260 1.00 98.69 197 ASP A O 1
ATOM 1489 N N . MET A 1 198 ? 32.958 14.794 -27.773 1.00 98.56 198 MET A N 1
ATOM 1490 C CA . MET A 1 198 ? 32.769 14.634 -29.214 1.00 98.56 198 MET A CA 1
ATOM 1491 C C . MET A 1 198 ? 33.847 13.732 -29.810 1.00 98.56 198 MET A C 1
ATOM 1493 O O . MET A 1 198 ? 35.037 13.934 -29.567 1.00 98.56 198 MET A O 1
ATOM 1497 N N . TRP A 1 199 ? 33.430 12.783 -30.642 1.00 98.25 199 TRP A N 1
ATOM 1498 C CA . TRP A 1 199 ? 34.282 11.905 -31.435 1.00 98.25 199 TRP A CA 1
ATOM 1499 C C . TRP A 1 199 ? 34.094 12.220 -32.910 1.00 98.25 199 TRP A C 1
ATOM 1501 O O . TRP A 1 199 ? 32.970 12.406 -33.381 1.00 98.25 199 TRP A O 1
ATOM 1511 N N . ILE A 1 200 ? 35.206 12.265 -33.637 1.00 97.31 200 ILE A N 1
ATOM 1512 C CA . ILE A 1 200 ? 35.207 12.415 -35.086 1.00 97.31 200 ILE A CA 1
ATOM 1513 C C . ILE A 1 200 ? 35.706 11.124 -35.712 1.00 97.31 200 ILE A C 1
ATOM 1515 O O . ILE A 1 200 ? 36.785 10.643 -35.369 1.00 97.31 200 ILE A O 1
ATOM 1519 N N . ASN A 1 201 ? 34.919 10.597 -36.644 1.00 95.75 201 ASN A N 1
ATOM 1520 C CA . ASN A 1 201 ? 35.175 9.360 -37.367 1.00 95.75 201 ASN A CA 1
ATOM 1521 C C . ASN A 1 201 ? 35.488 8.152 -36.453 1.00 95.75 201 ASN A C 1
ATOM 1523 O O . ASN A 1 201 ? 36.504 7.488 -36.675 1.00 95.75 201 ASN A O 1
ATOM 1527 N N . PRO A 1 202 ? 34.669 7.869 -35.414 1.00 94.62 202 PRO A N 1
ATOM 1528 C CA . PRO A 1 202 ? 34.854 6.667 -34.606 1.00 94.62 202 PRO A CA 1
ATOM 1529 C C . PRO A 1 202 ? 34.586 5.401 -35.433 1.00 94.62 202 PRO A C 1
ATOM 1531 O O . PRO A 1 202 ? 33.732 5.394 -36.321 1.00 94.62 202 PRO A O 1
ATOM 1534 N N . ASP A 1 203 ? 35.268 4.305 -35.101 1.00 91.00 203 ASP A N 1
ATOM 1535 C CA . ASP A 1 203 ? 34.937 2.986 -35.643 1.00 91.00 203 ASP A CA 1
ATOM 1536 C C . ASP A 1 203 ? 33.669 2.447 -34.966 1.00 91.00 203 ASP A C 1
ATOM 1538 O O . ASP A 1 203 ? 33.720 1.898 -33.867 1.00 91.00 203 ASP A O 1
ATOM 1542 N N . LEU A 1 204 ? 32.521 2.599 -35.629 1.00 88.31 204 LEU A N 1
ATOM 1543 C CA . LEU A 1 204 ? 31.224 2.176 -35.092 1.00 88.31 204 LEU A CA 1
ATOM 1544 C C . LEU A 1 204 ? 31.113 0.664 -34.853 1.00 88.31 204 LEU A C 1
ATOM 1546 O O . LEU A 1 204 ? 30.252 0.246 -34.084 1.00 88.31 204 LEU A O 1
ATOM 1550 N N . SER A 1 205 ? 31.964 -0.161 -35.473 1.00 85.56 205 SER A N 1
ATOM 1551 C CA . SER A 1 205 ? 31.937 -1.611 -35.244 1.00 85.56 205 SER A CA 1
ATOM 1552 C C . SER A 1 205 ? 32.473 -2.006 -33.865 1.00 85.56 205 SER A C 1
ATOM 1554 O O . SER A 1 205 ? 32.134 -3.073 -33.354 1.00 85.56 205 SER A O 1
ATOM 1556 N N . THR A 1 206 ? 33.284 -1.137 -33.254 1.00 88.56 206 THR A N 1
ATOM 1557 C CA . THR A 1 206 ? 33.920 -1.357 -31.950 1.00 88.56 206 THR A CA 1
ATOM 1558 C C . THR A 1 206 ? 33.596 -0.266 -30.923 1.00 88.56 206 THR A C 1
ATOM 1560 O O . THR A 1 206 ? 34.027 -0.361 -29.774 1.00 88.56 206 THR A O 1
ATOM 1563 N N . PHE A 1 207 ? 32.824 0.760 -31.299 1.00 90.31 207 PHE A N 1
ATOM 1564 C CA . PHE A 1 207 ? 32.468 1.867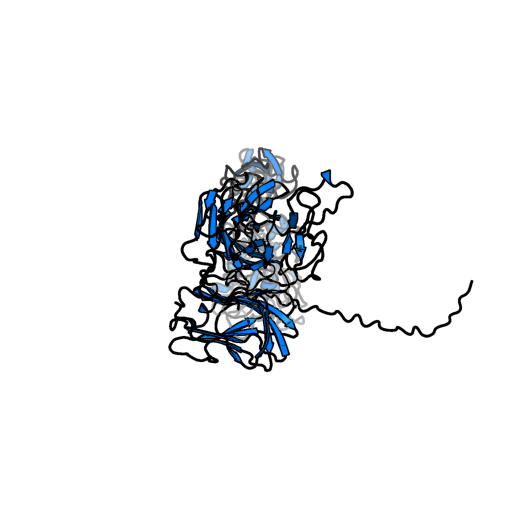 -30.414 1.00 90.31 207 PHE A CA 1
ATOM 1565 C C . PHE A 1 207 ? 31.444 1.445 -29.349 1.00 90.31 207 PHE A C 1
ATOM 1567 O O . PHE A 1 207 ? 30.278 1.188 -29.647 1.00 90.31 207 PHE A O 1
ATOM 1574 N N . ASP A 1 208 ? 31.866 1.427 -28.084 1.00 89.69 208 ASP A N 1
ATOM 1575 C CA . ASP A 1 208 ? 30.979 1.210 -26.940 1.00 89.69 208 ASP A CA 1
ATOM 1576 C C . ASP A 1 208 ? 30.333 2.540 -26.515 1.00 89.69 208 ASP A C 1
ATOM 1578 O O . ASP A 1 208 ? 30.969 3.393 -25.901 1.00 89.69 208 ASP A O 1
ATOM 1582 N N . TYR A 1 209 ? 29.046 2.722 -26.811 1.00 90.00 209 TYR A N 1
ATOM 1583 C CA . TYR A 1 209 ? 28.304 3.930 -26.428 1.00 90.00 209 TYR A CA 1
ATOM 1584 C C . TYR A 1 209 ? 28.130 4.080 -24.907 1.00 90.00 209 TYR A C 1
ATOM 1586 O O . TYR A 1 209 ? 27.928 5.200 -24.420 1.00 90.00 209 TYR A O 1
ATOM 1594 N N . SER A 1 210 ? 28.202 2.984 -24.149 1.00 84.88 210 SER A N 1
ATOM 1595 C CA . SER A 1 210 ? 28.135 3.008 -22.687 1.00 84.88 210 SER A CA 1
ATOM 1596 C C . SER A 1 210 ? 29.482 3.368 -22.063 1.00 84.88 210 SER A C 1
ATOM 1598 O O . SER A 1 210 ? 29.503 4.139 -21.104 1.00 84.88 210 SER A O 1
ATOM 1600 N N . ASN A 1 211 ? 30.589 2.876 -22.629 1.00 88.81 211 ASN A N 1
ATOM 1601 C CA . ASN A 1 211 ? 31.955 3.150 -22.166 1.00 88.81 211 ASN A CA 1
ATOM 1602 C C . ASN A 1 211 ? 32.862 3.588 -23.329 1.00 88.81 211 ASN A C 1
ATOM 1604 O O . ASN A 1 211 ? 33.765 2.848 -23.732 1.00 88.81 211 ASN A O 1
ATOM 1608 N N . PRO A 1 212 ? 32.640 4.787 -23.890 1.00 92.81 212 PRO A N 1
ATOM 1609 C CA . PRO A 1 212 ? 33.331 5.193 -25.102 1.00 92.81 212 PRO A CA 1
ATOM 1610 C C . PRO A 1 212 ? 34.823 5.426 -24.856 1.00 92.81 212 PRO A C 1
ATOM 1612 O O . PRO A 1 212 ? 35.265 5.766 -23.755 1.00 92.81 212 PRO A O 1
ATOM 1615 N N . THR A 1 213 ? 35.614 5.282 -25.919 1.00 92.81 213 THR A N 1
ATOM 1616 C CA . THR A 1 213 ? 37.052 5.583 -25.909 1.00 92.81 213 THR A CA 1
ATOM 1617 C C . THR A 1 213 ? 37.311 7.075 -25.682 1.00 92.81 213 THR A C 1
ATOM 1619 O O . THR A 1 213 ? 36.391 7.892 -25.666 1.00 92.81 213 THR A O 1
ATOM 1622 N N . SER A 1 214 ? 38.580 7.480 -25.567 1.00 95.00 214 SER A N 1
ATOM 1623 C CA . SER A 1 214 ? 38.935 8.899 -25.433 1.00 95.00 214 SER A CA 1
ATOM 1624 C C . SER A 1 214 ? 38.329 9.760 -26.562 1.00 95.00 214 SER A C 1
ATOM 1626 O O . SER A 1 214 ? 38.464 9.393 -27.733 1.00 95.00 214 SER A O 1
ATOM 1628 N N . PRO A 1 215 ? 37.664 10.884 -26.233 1.00 97.88 215 PRO A N 1
ATOM 1629 C CA . PRO A 1 215 ? 37.036 11.760 -27.219 1.00 97.88 215 PRO A CA 1
ATOM 1630 C C . PRO A 1 215 ? 38.050 12.604 -27.992 1.00 97.88 215 PRO A C 1
ATOM 1632 O O . PRO A 1 215 ? 39.147 12.893 -27.517 1.00 97.88 215 PRO A O 1
ATOM 1635 N N . SER A 1 216 ? 37.652 13.048 -29.186 1.00 98.06 216 SER A N 1
ATOM 1636 C CA . SER A 1 216 ? 38.413 13.994 -30.013 1.00 98.06 216 SER A CA 1
ATOM 1637 C C . SER A 1 216 ? 38.368 15.427 -29.465 1.00 98.06 216 SER A C 1
ATOM 1639 O O . SER A 1 216 ? 39.271 16.213 -29.748 1.00 98.06 216 SER A O 1
ATOM 1641 N N . ALA A 1 217 ? 37.315 15.781 -28.721 1.00 98.12 217 ALA A N 1
ATOM 1642 C CA . ALA A 1 217 ? 37.184 17.034 -27.978 1.00 98.12 217 ALA A CA 1
ATOM 1643 C C . ALA A 1 217 ? 36.255 16.858 -26.761 1.00 98.12 217 ALA A C 1
ATOM 1645 O O . ALA A 1 217 ? 35.304 16.081 -26.803 1.00 98.12 217 ALA A O 1
ATOM 1646 N N . THR A 1 218 ? 36.508 17.626 -25.701 1.00 98.38 218 THR A N 1
ATOM 1647 C CA . THR A 1 218 ? 35.731 17.620 -24.449 1.00 98.38 218 THR A CA 1
ATOM 1648 C C . THR A 1 218 ? 35.476 19.049 -23.982 1.00 98.38 218 THR A C 1
ATOM 1650 O O . THR A 1 218 ? 36.414 19.846 -23.921 1.00 98.38 218 THR A O 1
ATOM 1653 N N . ALA A 1 219 ? 34.239 19.353 -23.592 1.00 98.19 219 ALA A N 1
ATOM 1654 C CA . ALA A 1 219 ? 33.865 20.545 -22.838 1.00 98.19 219 ALA A CA 1
ATOM 1655 C C . ALA A 1 219 ? 33.329 20.133 -21.453 1.00 98.19 219 ALA A C 1
ATOM 1657 O O . ALA A 1 219 ? 32.297 19.471 -21.347 1.00 98.19 219 ALA A O 1
ATOM 1658 N N . THR A 1 220 ? 34.038 20.502 -20.383 1.00 96.88 220 THR A N 1
ATOM 1659 C CA . THR A 1 220 ? 33.596 20.257 -18.998 1.00 96.88 220 THR A CA 1
ATOM 1660 C C . THR A 1 220 ? 32.694 21.383 -18.502 1.00 96.88 220 THR A C 1
ATOM 1662 O O . THR A 1 220 ? 32.848 22.524 -18.936 1.00 96.88 220 THR A O 1
ATOM 1665 N N . SER A 1 221 ? 31.804 21.085 -17.553 1.00 96.31 221 SER A N 1
ATOM 1666 C CA . SER A 1 221 ? 30.817 22.040 -17.023 1.00 96.31 221 SER A CA 1
ATOM 1667 C C . SER A 1 221 ? 29.856 22.574 -18.092 1.00 96.31 221 SER A C 1
ATOM 1669 O O . SER A 1 221 ? 29.425 23.727 -18.033 1.00 96.31 221 SER A O 1
ATOM 1671 N N . PHE A 1 222 ? 29.563 21.747 -19.094 1.00 97.94 222 PHE A N 1
ATOM 1672 C CA . PHE A 1 222 ? 28.723 22.098 -20.228 1.00 97.94 222 PHE A CA 1
ATOM 1673 C C . PHE A 1 222 ? 27.926 20.884 -20.712 1.00 97.94 222 PHE A C 1
ATOM 1675 O O . PHE A 1 222 ? 28.485 19.976 -21.328 1.00 97.94 222 PHE A O 1
ATOM 1682 N N . ALA A 1 223 ? 26.616 20.902 -20.477 1.00 97.75 223 ALA A N 1
ATOM 1683 C CA . ALA A 1 223 ? 25.639 19.985 -21.053 1.00 97.75 223 ALA A CA 1
ATOM 1684 C C . ALA A 1 223 ? 24.423 20.809 -21.521 1.00 97.75 223 ALA A C 1
ATOM 1686 O O . ALA A 1 223 ? 23.620 21.226 -20.689 1.00 97.75 223 ALA A O 1
ATOM 1687 N N . PRO A 1 224 ? 24.324 21.159 -22.817 1.00 97.75 224 PRO A N 1
ATOM 1688 C CA . PRO A 1 224 ? 23.262 22.035 -23.295 1.00 97.75 224 PRO A CA 1
ATOM 1689 C C . PRO A 1 224 ? 21.922 21.292 -23.347 1.00 97.75 224 PRO A C 1
ATOM 1691 O O . PRO A 1 224 ? 21.809 20.260 -24.005 1.00 97.75 224 PRO A O 1
ATOM 1694 N N . ASP A 1 225 ? 20.892 21.836 -22.700 1.00 97.31 225 ASP A N 1
ATOM 1695 C CA . ASP A 1 225 ? 19.508 21.379 -22.879 1.00 97.31 225 ASP A CA 1
ATOM 1696 C C . ASP A 1 225 ? 19.011 21.762 -24.271 1.00 97.31 225 ASP A C 1
ATOM 1698 O O . ASP A 1 225 ? 19.273 22.881 -24.731 1.00 97.31 225 ASP A O 1
ATOM 1702 N N . PHE A 1 226 ? 18.274 20.881 -24.945 1.00 97.81 226 PHE A N 1
ATOM 1703 C CA . PHE A 1 226 ? 17.780 21.181 -26.285 1.00 97.81 226 PHE A CA 1
ATOM 1704 C C . PHE A 1 226 ? 16.569 20.344 -26.711 1.00 97.81 226 PHE A C 1
ATOM 1706 O O . PHE A 1 226 ? 16.497 19.142 -26.478 1.00 97.81 226 PHE A O 1
ATOM 1713 N N . ASP A 1 227 ? 15.607 21.004 -27.350 1.00 97.06 227 ASP A N 1
ATOM 1714 C CA . ASP A 1 227 ? 14.402 20.441 -27.974 1.00 97.06 227 ASP A CA 1
ATOM 1715 C C . ASP A 1 227 ? 14.346 20.736 -29.484 1.00 97.06 227 ASP A C 1
ATOM 1717 O O . ASP A 1 227 ? 13.385 20.393 -30.179 1.00 97.06 227 ASP A O 1
ATOM 1721 N N . ARG A 1 228 ? 15.371 21.418 -30.008 1.00 97.94 228 ARG A N 1
ATOM 1722 C CA . ARG A 1 228 ? 15.460 21.831 -31.404 1.00 97.94 228 ARG A CA 1
ATOM 1723 C C . ARG A 1 228 ? 16.909 21.962 -31.853 1.00 97.94 228 ARG A C 1
ATOM 1725 O O . ARG A 1 228 ? 17.752 22.511 -31.141 1.00 97.94 228 ARG A O 1
ATOM 1732 N N . ILE A 1 229 ? 17.164 21.508 -33.079 1.00 98.25 229 ILE A N 1
ATOM 1733 C CA . ILE A 1 229 ? 18.406 21.785 -33.802 1.00 98.25 229 ILE A CA 1
ATOM 1734 C C . ILE A 1 229 ? 18.134 22.738 -34.959 1.00 98.25 229 ILE A C 1
ATOM 1736 O O . ILE A 1 229 ? 17.137 22.582 -35.664 1.00 98.25 229 ILE A O 1
ATOM 1740 N N . ASP A 1 230 ? 19.053 23.671 -35.190 1.00 97.62 230 ASP A N 1
ATOM 1741 C CA . ASP A 1 230 ? 19.067 24.511 -36.383 1.00 97.62 230 ASP A CA 1
ATOM 1742 C C . ASP A 1 230 ? 20.382 24.358 -37.131 1.00 97.62 230 ASP A C 1
ATOM 1744 O O . ASP A 1 230 ? 21.456 24.615 -36.589 1.00 97.62 230 ASP A O 1
ATOM 1748 N N . VAL A 1 231 ? 20.297 23.988 -38.401 1.00 96.50 231 VAL A N 1
ATOM 1749 C CA . VAL A 1 231 ? 21.457 23.846 -39.277 1.00 96.50 231 VAL A CA 1
ATOM 1750 C C . VAL A 1 231 ? 21.701 25.175 -39.978 1.00 96.50 231 VAL A C 1
ATOM 1752 O O . VAL A 1 231 ? 20.815 25.670 -40.666 1.00 96.50 231 VAL A O 1
ATOM 1755 N N . PHE A 1 232 ? 22.895 25.743 -39.818 1.00 94.19 232 PHE A N 1
ATOM 1756 C CA . PHE A 1 232 ? 23.341 27.000 -40.417 1.00 94.19 232 PHE A CA 1
ATOM 1757 C C . PHE A 1 232 ? 24.564 26.760 -41.305 1.00 94.19 232 PHE A C 1
ATOM 1759 O O . PHE A 1 232 ? 25.676 26.560 -40.806 1.00 94.19 232 PHE A O 1
ATOM 1766 N N . LEU A 1 233 ? 24.381 26.849 -42.622 1.00 92.25 233 LEU A N 1
ATOM 1767 C CA . LEU A 1 233 ? 25.424 26.588 -43.617 1.00 92.25 233 LEU A CA 1
ATOM 1768 C C . LEU A 1 233 ? 25.577 27.754 -44.591 1.00 92.25 233 LEU A C 1
ATOM 1770 O O . LEU A 1 233 ? 24.593 28.351 -45.011 1.00 92.25 233 LEU A O 1
ATOM 1774 N N . ARG A 1 234 ? 26.810 28.041 -45.010 1.00 89.06 234 ARG A N 1
ATOM 1775 C CA . ARG A 1 234 ? 27.095 28.911 -46.175 1.00 89.06 234 ARG A CA 1
ATOM 1776 C C . ARG A 1 234 ? 27.432 28.120 -47.435 1.00 89.06 234 ARG A C 1
ATOM 1778 O O . ARG A 1 234 ? 27.427 28.647 -48.539 1.00 89.06 234 ARG A O 1
ATOM 1785 N N . SER A 1 235 ? 27.765 26.857 -47.221 1.00 87.94 235 SER A N 1
ATOM 1786 C CA . SER A 1 235 ? 28.170 25.847 -48.183 1.00 87.94 235 SER A CA 1
ATOM 1787 C C . SER A 1 235 ? 28.143 24.496 -47.466 1.00 87.94 235 SER A C 1
ATOM 1789 O O . SER A 1 235 ? 27.969 24.445 -46.246 1.00 87.94 235 SER A O 1
ATOM 1791 N N . GLY A 1 236 ? 28.347 23.411 -48.207 1.00 92.69 236 GLY A N 1
ATOM 1792 C CA . GLY A 1 236 ? 28.470 22.082 -47.622 1.00 92.69 236 GLY A CA 1
ATOM 1793 C C . GLY A 1 236 ? 27.139 21.355 -47.450 1.00 92.69 236 GLY A C 1
ATOM 1794 O O . GLY A 1 236 ? 26.120 21.703 -48.061 1.00 92.69 236 GLY A O 1
ATOM 1795 N N . SER A 1 237 ? 27.176 20.284 -46.667 1.00 95.94 237 SER A N 1
ATOM 1796 C CA . SER A 1 237 ? 26.084 19.329 -46.527 1.00 95.94 237 SER A CA 1
ATOM 1797 C C . SER A 1 237 ? 26.110 18.594 -45.188 1.00 95.94 237 SER A C 1
ATOM 1799 O O . SER A 1 237 ? 27.151 18.482 -44.534 1.00 95.94 237 SER A O 1
ATOM 1801 N N . ILE A 1 238 ? 24.955 18.057 -44.815 1.00 97.19 238 ILE A N 1
ATOM 1802 C CA . ILE A 1 238 ? 24.741 17.210 -43.645 1.00 97.19 238 ILE A CA 1
ATOM 1803 C C . ILE A 1 238 ? 23.856 16.025 -44.027 1.00 97.19 238 ILE A C 1
ATOM 1805 O O . ILE A 1 238 ? 22.976 16.156 -44.877 1.00 97.19 238 ILE A O 1
ATOM 1809 N N . ASP A 1 239 ? 24.095 14.883 -43.402 1.00 97.06 239 ASP A N 1
ATOM 1810 C CA . ASP A 1 239 ? 23.332 13.659 -43.606 1.00 97.06 239 ASP A CA 1
ATOM 1811 C C . ASP A 1 239 ? 23.206 12.866 -42.295 1.00 97.06 239 ASP A C 1
ATOM 1813 O O . ASP A 1 239 ? 23.953 13.124 -41.346 1.00 97.06 239 ASP A O 1
ATOM 1817 N N . GLU A 1 240 ? 22.292 11.898 -42.255 1.00 95.38 240 GLU A N 1
ATOM 1818 C CA . GLU A 1 240 ? 22.165 10.894 -41.188 1.00 95.38 240 GLU A CA 1
ATOM 1819 C C . GLU A 1 240 ? 22.065 11.483 -39.774 1.00 95.38 240 GLU A C 1
ATOM 1821 O O . GLU A 1 240 ? 22.781 11.070 -38.856 1.00 95.38 240 GLU A O 1
ATOM 1826 N N . ILE A 1 241 ? 21.197 12.481 -39.591 1.00 96.81 241 ILE A N 1
ATOM 1827 C CA . ILE A 1 241 ? 21.014 13.114 -38.284 1.00 96.81 241 ILE A CA 1
ATOM 1828 C C . ILE A 1 241 ? 20.270 12.149 -37.368 1.00 96.81 241 ILE A C 1
ATOM 1830 O O . ILE A 1 241 ? 19.130 11.784 -37.649 1.00 96.81 241 ILE A O 1
ATOM 1834 N N . ALA A 1 242 ? 20.874 11.807 -36.237 1.00 95.25 242 ALA A N 1
ATOM 1835 C CA . ALA A 1 242 ? 20.287 10.925 -35.245 1.00 95.25 242 ALA A CA 1
ATOM 1836 C C . ALA A 1 242 ? 20.498 11.441 -33.829 1.00 95.25 242 ALA A C 1
ATOM 1838 O O . ALA A 1 242 ? 21.575 11.925 -33.476 1.00 95.25 242 ALA A O 1
ATOM 1839 N N . ILE A 1 243 ? 19.463 11.309 -33.009 1.00 95.12 243 ILE A N 1
ATOM 1840 C CA . ILE A 1 243 ? 19.505 11.615 -31.586 1.00 95.12 243 ILE A CA 1
ATOM 1841 C C . ILE A 1 243 ? 19.122 10.345 -30.841 1.00 95.12 243 ILE A C 1
ATOM 1843 O O . ILE A 1 243 ? 18.039 9.799 -31.055 1.00 95.12 243 ILE A O 1
ATOM 1847 N N . PHE A 1 244 ? 20.004 9.893 -29.958 1.00 91.38 244 PHE A N 1
ATOM 1848 C CA . PHE A 1 244 ? 19.772 8.756 -29.080 1.00 91.38 244 PHE A CA 1
ATOM 1849 C C . PHE A 1 244 ? 19.779 9.213 -27.630 1.00 91.38 244 PHE A C 1
ATOM 1851 O O . PHE A 1 244 ? 20.607 10.039 -27.256 1.00 91.38 244 PHE A O 1
ATOM 1858 N N . SER A 1 245 ? 18.919 8.647 -26.794 1.00 90.38 245 SER A N 1
ATOM 1859 C CA . SER A 1 245 ? 18.931 8.908 -25.356 1.00 90.38 245 SER A CA 1
ATOM 1860 C C . SER A 1 245 ? 18.966 7.610 -24.569 1.00 90.38 245 SER A C 1
ATOM 1862 O O . SER A 1 245 ? 18.353 6.606 -24.937 1.00 90.38 245 SER A O 1
ATOM 1864 N N . LYS A 1 246 ? 19.718 7.616 -23.473 1.00 87.50 246 LYS A N 1
ATOM 1865 C CA . LYS A 1 246 ? 19.693 6.537 -22.491 1.00 87.50 246 LYS A CA 1
ATOM 1866 C C . LYS A 1 246 ? 18.558 6.798 -21.516 1.00 87.50 246 LYS A C 1
ATOM 1868 O O . LYS A 1 246 ? 18.460 7.905 -20.985 1.00 87.50 246 LYS A O 1
ATOM 1873 N N . THR A 1 247 ? 17.745 5.781 -21.246 1.00 86.75 247 THR A N 1
ATOM 1874 C CA . THR A 1 247 ? 16.771 5.822 -20.150 1.00 86.75 247 THR A CA 1
ATOM 1875 C C . THR A 1 247 ? 17.506 6.043 -18.834 1.00 86.75 247 THR A C 1
ATOM 1877 O O . THR A 1 247 ? 18.416 5.284 -18.490 1.00 86.75 247 THR A O 1
ATOM 1880 N N . SER A 1 248 ? 17.121 7.072 -18.087 1.00 86.62 248 SER A N 1
ATOM 1881 C CA . SER A 1 248 ? 17.663 7.338 -16.756 1.00 86.62 248 SER A CA 1
ATOM 1882 C C . SER A 1 248 ? 16.665 6.949 -15.670 1.00 86.62 248 SER A C 1
ATOM 1884 O O . SER A 1 248 ? 15.455 6.917 -15.899 1.00 86.62 248 SER A O 1
ATOM 1886 N N . ALA A 1 249 ? 17.180 6.657 -14.473 1.00 90.00 249 ALA A N 1
ATOM 1887 C CA . ALA A 1 249 ? 16.347 6.385 -13.308 1.00 90.00 249 ALA A CA 1
ATOM 1888 C C . ALA A 1 249 ? 15.407 7.569 -13.012 1.00 90.00 249 ALA A C 1
ATOM 1890 O O . ALA A 1 249 ? 15.751 8.712 -13.342 1.00 90.00 249 ALA A O 1
ATOM 1891 N N . PRO A 1 250 ? 14.261 7.325 -12.353 1.00 92.75 250 PRO A N 1
ATOM 1892 C CA . PRO A 1 250 ? 13.501 8.394 -11.719 1.00 92.75 250 PRO A CA 1
ATOM 1893 C C . PRO A 1 250 ? 14.406 9.214 -10.789 1.00 92.75 250 PRO A C 1
ATOM 1895 O O . PRO A 1 250 ? 15.303 8.659 -10.156 1.00 92.75 250 PRO A O 1
ATOM 1898 N N . THR A 1 251 ? 14.180 10.524 -10.688 1.00 92.50 251 THR A N 1
ATOM 1899 C CA . THR A 1 251 ? 15.005 11.426 -9.859 1.00 92.50 251 THR A CA 1
ATOM 1900 C C . THR A 1 251 ? 14.319 11.856 -8.564 1.00 92.50 251 THR A C 1
ATOM 1902 O O . THR A 1 251 ? 14.977 12.381 -7.667 1.00 92.50 251 THR A O 1
ATOM 1905 N N . GLY A 1 252 ? 13.016 11.591 -8.415 1.00 95.00 252 GLY A N 1
ATOM 1906 C CA . GLY A 1 252 ? 12.292 11.826 -7.168 1.00 95.00 252 GLY A CA 1
ATOM 1907 C C . GLY A 1 252 ? 11.094 10.902 -6.965 1.00 95.00 252 GLY A C 1
ATOM 1908 O O . GLY A 1 252 ? 10.406 10.536 -7.919 1.00 95.00 252 GLY A O 1
ATOM 1909 N N . ILE A 1 253 ? 10.826 10.577 -5.697 1.00 97.69 253 ILE A N 1
ATOM 1910 C CA . ILE A 1 253 ? 9.573 9.973 -5.234 1.00 97.69 253 ILE A CA 1
ATOM 1911 C C . ILE A 1 253 ? 8.844 11.016 -4.384 1.00 97.69 253 ILE A C 1
ATOM 1913 O O . ILE A 1 253 ? 9.422 11.592 -3.464 1.00 97.69 253 ILE A O 1
ATOM 1917 N N . SER A 1 254 ? 7.569 11.249 -4.674 1.00 97.00 254 SER A N 1
ATOM 1918 C CA . SER A 1 254 ? 6.696 12.140 -3.902 1.00 97.00 254 SER A CA 1
ATOM 1919 C C . SER A 1 254 ? 5.509 11.377 -3.307 1.00 97.00 254 SER A C 1
ATOM 1921 O O . SER A 1 254 ? 5.213 10.263 -3.734 1.00 97.00 254 SER A O 1
ATOM 1923 N N . GLY A 1 255 ? 4.840 11.956 -2.307 1.00 96.19 255 GLY A N 1
ATOM 1924 C CA . GLY A 1 255 ? 3.693 11.352 -1.618 1.00 96.19 255 GLY A CA 1
ATOM 1925 C C . GLY A 1 255 ? 3.699 11.638 -0.116 1.00 96.19 255 GLY A C 1
ATOM 1926 O O . GLY A 1 255 ? 4.593 12.314 0.397 1.00 96.19 255 GLY A O 1
ATOM 1927 N N . THR A 1 256 ? 2.704 11.128 0.612 1.00 96.44 256 THR A N 1
ATOM 1928 C CA . THR A 1 256 ? 2.685 11.217 2.080 1.00 96.44 256 THR A CA 1
ATOM 1929 C C . THR A 1 256 ? 3.658 10.194 2.668 1.00 96.44 256 THR A C 1
ATOM 1931 O O . THR A 1 256 ? 3.478 8.990 2.498 1.00 96.44 256 THR A O 1
ATOM 1934 N N . THR A 1 257 ? 4.683 10.666 3.378 1.00 96.19 257 THR A N 1
ATOM 1935 C CA . THR A 1 257 ? 5.786 9.835 3.903 1.00 96.19 257 THR A CA 1
ATOM 1936 C C . THR A 1 257 ? 5.697 9.563 5.404 1.00 96.19 257 THR A C 1
ATOM 1938 O O . THR A 1 257 ? 6.554 8.883 5.959 1.00 96.19 257 THR A O 1
ATOM 1941 N N . SER A 1 258 ? 4.663 10.069 6.076 1.00 96.62 258 SER A N 1
ATOM 1942 C CA . SER A 1 258 ? 4.371 9.790 7.482 1.00 96.62 258 SER A CA 1
ATOM 1943 C C . SER A 1 258 ? 2.894 9.456 7.611 1.00 96.62 258 SER A C 1
ATOM 1945 O O . SER A 1 258 ? 2.041 10.287 7.297 1.00 96.62 258 SER A O 1
ATOM 1947 N N . ILE A 1 259 ? 2.599 8.230 8.029 1.00 97.50 259 ILE A N 1
ATOM 1948 C CA . ILE A 1 259 ? 1.239 7.708 8.155 1.00 97.50 259 ILE A CA 1
ATOM 1949 C C . ILE A 1 259 ? 1.047 7.021 9.505 1.00 97.50 259 ILE A C 1
ATOM 1951 O O . ILE A 1 259 ? 2.005 6.752 10.229 1.00 97.50 259 ILE A O 1
ATOM 1955 N N . CYS A 1 260 ? -0.202 6.735 9.852 1.00 97.44 260 CYS A N 1
ATOM 1956 C CA . CYS A 1 260 ? -0.548 5.933 11.021 1.00 97.44 260 CYS A CA 1
ATOM 1957 C C . CYS A 1 260 ? -0.624 4.452 10.651 1.00 97.44 260 CYS A C 1
ATOM 1959 O O . CYS A 1 260 ? -0.967 4.114 9.519 1.00 97.44 260 CYS A O 1
ATOM 1961 N N . ASN A 1 261 ? -0.332 3.562 11.600 1.00 96.12 261 ASN A N 1
ATOM 1962 C CA . ASN A 1 261 ? -0.454 2.123 11.374 1.00 96.12 261 ASN A CA 1
ATOM 1963 C C . ASN A 1 261 ? -1.872 1.750 10.896 1.00 96.12 261 ASN A C 1
ATOM 1965 O O . ASN A 1 261 ? -2.860 2.131 11.525 1.00 96.12 261 ASN A O 1
ATOM 1969 N N . GLY A 1 262 ? -1.957 1.022 9.779 1.00 93.69 262 GLY A N 1
ATOM 1970 C CA . GLY A 1 262 ? -3.207 0.660 9.102 1.00 93.69 262 GLY A CA 1
ATOM 1971 C C . GLY A 1 262 ? -3.702 1.663 8.049 1.00 93.69 262 GLY A C 1
ATOM 1972 O O . GLY A 1 262 ? -4.666 1.360 7.349 1.00 93.69 262 GLY A O 1
ATOM 1973 N N . ALA A 1 263 ? -3.067 2.830 7.903 1.00 96.19 263 ALA A N 1
ATOM 1974 C CA . ALA A 1 263 ? -3.367 3.770 6.824 1.00 96.19 263 ALA A CA 1
ATOM 1975 C C . ALA A 1 263 ? -2.601 3.421 5.535 1.00 96.19 263 ALA A C 1
ATOM 1977 O O . ALA A 1 263 ? -1.569 2.752 5.566 1.00 96.19 263 ALA A O 1
ATOM 1978 N N . SER A 1 264 ? -3.098 3.908 4.397 1.00 96.56 264 SER A N 1
ATOM 1979 C CA . SER A 1 264 ? -2.436 3.788 3.097 1.00 96.56 264 SER A CA 1
ATOM 1980 C C . SER A 1 264 ? -1.768 5.097 2.679 1.00 96.56 264 SER A C 1
ATOM 1982 O O . SER A 1 264 ? -2.178 6.179 3.103 1.00 96.56 264 SER A O 1
ATOM 1984 N N . THR A 1 265 ? -0.786 5.016 1.786 1.00 97.75 265 THR A N 1
ATOM 1985 C CA . THR A 1 265 ? -0.242 6.176 1.070 1.00 97.75 265 THR A CA 1
ATOM 1986 C C . THR A 1 265 ? 0.001 5.840 -0.396 1.00 97.75 265 THR A C 1
ATOM 1988 O O . THR A 1 265 ? 0.258 4.687 -0.741 1.00 97.75 265 THR A O 1
ATOM 1991 N N . THR A 1 266 ? -0.075 6.850 -1.260 1.00 98.19 266 THR A N 1
ATOM 1992 C CA . THR A 1 266 ? 0.295 6.737 -2.672 1.00 98.19 266 THR A CA 1
ATOM 1993 C C . THR A 1 266 ? 1.625 7.439 -2.899 1.00 98.19 266 THR A C 1
ATOM 1995 O O . THR A 1 266 ? 1.766 8.625 -2.593 1.00 98.19 266 THR A O 1
ATOM 1998 N N . LEU A 1 267 ? 2.587 6.701 -3.445 1.00 98.31 267 LEU A N 1
ATOM 1999 C CA . LEU A 1 267 ? 3.881 7.220 -3.870 1.00 98.31 267 LEU A CA 1
ATOM 2000 C C . LEU A 1 267 ? 3.880 7.419 -5.385 1.00 98.31 267 LEU A C 1
ATOM 2002 O O . LEU A 1 267 ? 3.283 6.622 -6.106 1.00 98.31 267 LEU A O 1
ATOM 2006 N N . MET A 1 268 ? 4.538 8.473 -5.865 1.00 98.06 268 MET A N 1
ATOM 2007 C CA . MET A 1 268 ? 4.648 8.801 -7.290 1.00 98.06 268 MET A CA 1
ATOM 2008 C C . MET A 1 268 ? 6.107 9.026 -7.678 1.00 98.06 268 MET A C 1
ATOM 2010 O O . MET A 1 268 ? 6.783 9.858 -7.067 1.00 98.06 268 MET A O 1
ATOM 2014 N N . ALA A 1 269 ? 6.569 8.310 -8.698 1.00 96.69 269 ALA A N 1
ATOM 2015 C CA . ALA A 1 269 ? 7.878 8.485 -9.310 1.00 96.69 269 ALA A CA 1
ATOM 2016 C C . ALA A 1 269 ? 7.843 9.643 -10.319 1.00 96.69 269 ALA A C 1
ATOM 2018 O O . ALA A 1 269 ? 6.835 9.877 -10.988 1.00 96.69 269 ALA A O 1
ATOM 2019 N N . SER A 1 270 ? 8.938 10.395 -10.414 1.00 93.31 270 SER A N 1
ATOM 2020 C CA . SER A 1 270 ? 9.045 11.572 -11.283 1.00 93.31 270 SER A CA 1
ATOM 2021 C C . SER A 1 270 ? 10.483 11.834 -11.737 1.00 93.31 270 SER A C 1
ATOM 2023 O O . SER A 1 270 ? 11.433 11.340 -11.124 1.00 93.31 270 SER A O 1
ATOM 2025 N N . GLY A 1 271 ? 10.616 12.626 -12.808 1.00 88.12 271 GLY A N 1
ATOM 2026 C CA . GLY A 1 271 ? 11.892 12.969 -13.445 1.00 88.12 271 GLY A CA 1
ATOM 2027 C C . GLY A 1 271 ? 12.569 11.782 -14.130 1.00 88.12 271 GLY A C 1
ATOM 2028 O O . GLY A 1 271 ? 12.031 10.674 -14.125 1.00 88.12 271 GLY A O 1
ATOM 2029 N N . GLY A 1 272 ? 13.732 12.004 -14.733 1.00 83.50 272 GLY A N 1
ATOM 2030 C CA . GLY A 1 272 ? 14.435 11.020 -15.547 1.00 83.50 272 GLY A CA 1
ATOM 2031 C C . GLY A 1 272 ? 13.799 10.825 -16.928 1.00 83.50 272 GLY A C 1
ATOM 2032 O O . GLY A 1 272 ? 12.579 10.929 -17.084 1.00 83.50 272 GLY A O 1
ATOM 2033 N N . SER A 1 273 ? 14.586 10.377 -17.905 1.00 77.94 273 SER A N 1
ATOM 2034 C CA . SER A 1 273 ? 14.119 10.111 -19.268 1.00 77.94 273 SER A CA 1
ATOM 2035 C C . SER A 1 273 ? 13.435 8.743 -19.384 1.00 77.94 273 SER A C 1
ATOM 2037 O O . SER A 1 273 ? 13.865 7.754 -18.781 1.00 77.94 273 SER A O 1
ATOM 2039 N N . THR A 1 274 ? 12.356 8.668 -20.166 1.00 74.94 274 THR A N 1
ATOM 2040 C CA . THR A 1 274 ? 11.596 7.432 -20.413 1.00 74.94 274 THR A CA 1
ATOM 2041 C C . THR A 1 274 ? 11.406 7.180 -21.911 1.00 74.94 274 THR A C 1
ATOM 2043 O O . THR A 1 274 ? 11.528 8.100 -22.720 1.00 74.94 274 THR A O 1
ATOM 2046 N N . ALA A 1 275 ? 11.095 5.937 -22.275 1.00 75.62 275 ALA A N 1
ATOM 2047 C CA . ALA A 1 275 ? 10.735 5.512 -23.627 1.00 75.62 275 ALA A CA 1
ATOM 2048 C C . ALA A 1 275 ? 9.388 4.764 -23.602 1.00 75.62 275 ALA A C 1
ATOM 2050 O O . ALA A 1 275 ? 8.885 4.417 -22.534 1.00 75.62 275 ALA A O 1
ATOM 2051 N N . SER A 1 276 ? 8.780 4.519 -24.767 1.00 71.50 276 SER A N 1
ATOM 2052 C CA . SER A 1 276 ? 7.397 4.015 -24.879 1.00 71.50 276 SER A CA 1
ATOM 2053 C C . SER A 1 276 ? 7.135 2.663 -24.205 1.00 71.50 276 SER A C 1
ATOM 2055 O O . SER A 1 276 ? 6.000 2.415 -23.805 1.00 71.50 276 SER A O 1
ATOM 2057 N N . ASN A 1 277 ? 8.159 1.820 -24.046 1.00 77.06 277 ASN A N 1
ATOM 2058 C CA . ASN A 1 277 ? 8.053 0.487 -23.439 1.00 77.06 277 ASN A CA 1
ATOM 2059 C C . ASN A 1 277 ? 8.812 0.371 -22.109 1.00 77.06 277 ASN A C 1
ATOM 2061 O O . ASN A 1 277 ? 9.079 -0.728 -21.638 1.00 77.06 277 ASN A O 1
ATOM 2065 N N . VAL A 1 278 ? 9.148 1.504 -21.489 1.00 86.31 278 VAL A N 1
ATOM 2066 C CA . VAL A 1 278 ? 9.774 1.537 -20.167 1.00 86.31 278 VAL A CA 1
ATOM 2067 C C . VAL A 1 278 ? 8.711 1.748 -19.096 1.00 86.31 278 VAL A C 1
ATOM 2069 O O . VAL A 1 278 ? 7.843 2.614 -19.216 1.00 86.31 278 VAL A O 1
ATOM 2072 N N . VAL A 1 279 ? 8.796 0.974 -18.019 1.00 92.12 279 VAL A N 1
ATOM 2073 C CA . VAL A 1 279 ? 7.890 1.039 -16.876 1.00 92.12 279 VAL A CA 1
ATOM 2074 C C . VAL A 1 279 ? 8.662 1.270 -15.579 1.00 92.12 279 VAL A C 1
ATOM 2076 O O . VAL A 1 279 ? 9.739 0.714 -15.365 1.00 92.12 279 VAL A O 1
ATOM 2079 N N . ASP A 1 280 ? 8.096 2.086 -14.694 1.00 95.38 280 ASP A N 1
ATOM 2080 C CA . ASP A 1 280 ? 8.564 2.204 -13.316 1.00 95.38 280 ASP A CA 1
ATOM 2081 C C . ASP A 1 280 ? 8.164 0.938 -12.538 1.00 95.38 280 ASP A C 1
ATOM 2083 O O . ASP A 1 280 ? 7.007 0.514 -12.579 1.00 95.38 280 ASP A O 1
ATOM 2087 N N . VAL A 1 281 ? 9.112 0.328 -11.833 1.00 96.06 281 VAL A N 1
ATOM 2088 C CA . VAL A 1 281 ? 8.924 -0.895 -11.045 1.00 96.06 281 VAL A CA 1
ATOM 2089 C C . VAL A 1 281 ? 9.280 -0.613 -9.596 1.00 96.06 281 VAL A C 1
ATOM 2091 O O . VAL A 1 281 ? 10.375 -0.125 -9.305 1.00 96.06 281 VAL A O 1
ATOM 2094 N N . TRP A 1 282 ? 8.345 -0.921 -8.704 1.00 97.44 282 TRP A N 1
ATOM 2095 C CA . TRP A 1 282 ? 8.412 -0.605 -7.285 1.00 97.44 282 TRP A CA 1
ATOM 2096 C C . TRP A 1 282 ? 8.771 -1.826 -6.447 1.00 97.44 282 TRP A C 1
ATOM 2098 O O . TRP A 1 282 ? 8.289 -2.929 -6.700 1.00 97.44 282 TRP A O 1
ATOM 2108 N N . TYR A 1 283 ? 9.560 -1.591 -5.403 1.00 96.19 283 TYR A N 1
ATOM 2109 C CA . TYR A 1 283 ? 9.971 -2.589 -4.416 1.00 96.19 283 TYR A CA 1
ATOM 2110 C C . TYR A 1 283 ? 9.843 -2.017 -3.004 1.00 96.19 283 TYR A C 1
ATOM 2112 O O . TYR A 1 283 ? 9.892 -0.798 -2.811 1.00 96.19 283 TYR A O 1
ATOM 2120 N N . ALA A 1 284 ? 9.747 -2.896 -2.010 1.00 95.06 284 ALA A N 1
ATOM 2121 C CA . ALA A 1 284 ? 9.798 -2.547 -0.597 1.00 95.06 284 ALA A CA 1
ATOM 2122 C C . ALA A 1 284 ? 11.025 -3.179 0.076 1.00 95.06 284 ALA A C 1
ATOM 2124 O O . ALA A 1 284 ? 11.425 -4.303 -0.227 1.00 95.06 284 ALA A O 1
ATOM 2125 N N . GLY A 1 285 ? 11.640 -2.451 1.007 1.00 91.94 285 GLY A N 1
ATOM 2126 C CA . GLY A 1 285 ? 12.776 -2.912 1.809 1.00 91.94 285 GLY A CA 1
ATOM 2127 C C . GLY A 1 285 ? 14.128 -2.867 1.089 1.00 91.94 285 GLY A C 1
ATOM 2128 O O . GLY A 1 285 ? 15.081 -2.351 1.668 1.00 91.94 285 GLY A O 1
ATOM 2129 N N . ALA A 1 286 ? 14.202 -3.331 -0.162 1.00 91.12 286 ALA A N 1
ATOM 2130 C CA . ALA A 1 286 ? 15.397 -3.266 -1.011 1.00 91.12 286 ALA A CA 1
ATOM 2131 C C . ALA A 1 286 ? 15.042 -3.103 -2.503 1.00 91.12 286 ALA A C 1
ATOM 2133 O O . ALA A 1 286 ? 13.916 -3.378 -2.908 1.00 91.12 286 ALA A O 1
ATOM 2134 N N . CYS A 1 287 ? 16.009 -2.681 -3.321 1.00 89.38 287 CYS A N 1
ATOM 2135 C CA . CYS A 1 287 ? 15.871 -2.333 -4.747 1.00 89.38 287 CYS A CA 1
ATOM 2136 C C . CYS A 1 287 ? 15.788 -3.565 -5.683 1.00 89.38 287 CYS A C 1
ATOM 2138 O O . CYS A 1 287 ? 16.418 -3.612 -6.736 1.00 89.38 287 CYS A O 1
ATOM 2140 N N . GLY A 1 288 ? 15.073 -4.622 -5.302 1.00 80.38 288 GLY A N 1
ATOM 2141 C CA . GLY A 1 288 ? 15.068 -5.882 -6.058 1.00 80.38 288 GLY A CA 1
ATOM 2142 C C . GLY A 1 288 ? 16.375 -6.686 -5.945 1.00 80.38 288 GLY A C 1
ATOM 2143 O O . GLY A 1 288 ? 16.295 -7.899 -5.785 1.00 80.38 288 GLY A O 1
ATOM 2144 N N . ASP A 1 289 ? 17.548 -6.038 -5.958 1.00 79.81 289 ASP A N 1
ATOM 2145 C CA . ASP A 1 289 ? 18.893 -6.639 -5.931 1.00 79.81 289 ASP A CA 1
ATOM 2146 C C . ASP A 1 289 ? 18.975 -7.863 -6.857 1.00 79.81 289 ASP A C 1
ATOM 2148 O O . ASP A 1 289 ? 19.184 -9.001 -6.435 1.00 79.81 289 ASP A O 1
ATOM 2152 N N . GLU A 1 290 ? 18.703 -7.625 -8.141 1.00 86.12 290 GLU A N 1
ATOM 2153 C CA . GLU A 1 290 ? 18.600 -8.677 -9.146 1.00 86.12 290 GLU A CA 1
ATOM 2154 C C . GLU A 1 290 ? 19.972 -9.245 -9.522 1.00 86.12 290 GLU A C 1
ATOM 2156 O O . GLU A 1 290 ? 20.852 -8.547 -10.025 1.00 86.12 290 GLU A O 1
ATOM 2161 N N . ALA A 1 291 ? 20.154 -10.542 -9.297 1.00 90.44 291 ALA A N 1
ATOM 2162 C CA . ALA A 1 291 ? 21.348 -11.254 -9.730 1.00 90.44 291 ALA A CA 1
ATOM 2163 C C . ALA A 1 291 ? 21.303 -11.618 -11.221 1.00 90.44 291 ALA A C 1
ATOM 2165 O O . ALA A 1 291 ? 22.346 -11.848 -11.832 1.00 90.44 291 ALA A O 1
ATOM 2166 N N . PHE A 1 292 ? 20.107 -11.664 -11.813 1.00 91.12 292 PHE A N 1
ATOM 2167 C CA . PHE A 1 292 ? 19.902 -11.892 -13.239 1.00 91.12 292 PHE A CA 1
ATOM 2168 C C . PHE A 1 292 ? 18.703 -11.090 -13.742 1.00 91.12 292 PHE A C 1
ATOM 2170 O O . PHE A 1 292 ? 17.675 -11.053 -13.072 1.00 91.12 292 PHE A O 1
ATOM 2177 N N . HIS A 1 293 ? 18.815 -10.530 -14.947 1.00 88.88 293 HIS A N 1
ATOM 2178 C CA . HIS A 1 293 ? 17.749 -9.806 -15.631 1.00 88.88 293 HIS A CA 1
ATOM 2179 C C . HIS A 1 293 ? 17.726 -10.176 -17.118 1.00 88.88 293 HIS A C 1
ATOM 2181 O O . HIS A 1 293 ? 18.760 -10.131 -17.786 1.00 88.88 293 HIS A O 1
ATOM 2187 N N . GLN A 1 294 ? 16.541 -10.499 -17.629 1.00 88.81 294 GLN A N 1
ATOM 2188 C CA . GLN A 1 294 ? 16.272 -10.734 -19.041 1.00 88.81 294 GLN A CA 1
ATOM 2189 C C . GLN A 1 294 ? 15.168 -9.790 -19.522 1.00 88.81 294 GLN A C 1
ATOM 2191 O O . GLN A 1 294 ? 14.000 -10.022 -19.217 1.00 88.81 294 GLN A O 1
ATOM 2196 N N . GLY A 1 295 ? 15.553 -8.759 -20.278 1.00 84.75 295 GLY A N 1
ATOM 2197 C CA . GLY A 1 295 ? 14.655 -7.823 -20.976 1.00 84.75 295 GLY A CA 1
ATOM 2198 C C . GLY A 1 295 ? 14.514 -8.111 -22.477 1.00 84.75 295 GLY A C 1
ATOM 2199 O O . GLY A 1 295 ? 14.031 -7.277 -23.226 1.00 84.75 295 GLY A O 1
ATOM 2200 N N . TRP A 1 296 ? 15.000 -9.269 -22.940 1.00 84.56 296 TRP A N 1
ATOM 2201 C CA . TRP A 1 296 ? 14.914 -9.776 -24.321 1.00 84.56 296 TRP A CA 1
ATOM 2202 C C . TRP A 1 296 ? 15.698 -8.995 -25.388 1.00 84.56 296 TRP A C 1
ATOM 2204 O O . TRP A 1 296 ? 15.715 -9.415 -26.548 1.00 84.56 296 TRP A O 1
ATOM 2214 N N . ASP A 1 297 ? 16.407 -7.930 -25.006 1.00 70.75 297 ASP A N 1
ATOM 2215 C CA . ASP A 1 297 ? 17.266 -7.130 -25.896 1.00 70.75 297 ASP A CA 1
ATOM 2216 C C . ASP A 1 297 ? 18.625 -7.785 -26.184 1.00 70.75 297 ASP A C 1
ATOM 2218 O O . ASP A 1 297 ? 19.259 -7.540 -27.210 1.00 70.75 297 ASP A O 1
ATOM 2222 N N . THR A 1 298 ? 19.093 -8.638 -25.273 1.00 61.28 298 THR A N 1
ATOM 2223 C CA . THR A 1 298 ? 20.311 -9.436 -25.426 1.00 61.28 298 THR A CA 1
ATOM 2224 C C . THR A 1 298 ? 20.091 -10.817 -24.808 1.00 61.28 298 THR A C 1
ATOM 2226 O O . THR A 1 298 ? 19.292 -10.977 -23.893 1.00 61.28 298 THR A O 1
ATOM 2229 N N . GLN A 1 299 ? 20.851 -11.814 -25.268 1.00 61.31 299 GLN A N 1
ATOM 2230 C CA . GLN A 1 299 ? 21.091 -13.085 -24.564 1.00 61.31 299 GLN A CA 1
ATOM 2231 C C . GLN A 1 299 ? 20.065 -14.249 -24.701 1.00 61.31 299 GLN A C 1
ATOM 2233 O O . GLN A 1 299 ? 18.909 -14.061 -25.080 1.00 61.31 299 GLN A O 1
ATOM 2238 N N . PRO A 1 300 ? 20.549 -15.498 -24.497 1.00 70.12 300 PRO A N 1
ATOM 2239 C CA . PRO A 1 300 ? 20.186 -16.700 -25.240 1.00 70.12 300 PRO A CA 1
ATOM 2240 C C . PRO A 1 300 ? 19.068 -17.477 -24.555 1.00 70.12 300 PRO A C 1
ATOM 2242 O O . PRO A 1 300 ? 19.296 -18.261 -23.634 1.00 70.12 300 PRO A O 1
ATOM 2245 N N . TYR A 1 301 ? 17.852 -17.310 -25.048 1.00 83.81 301 TYR A N 1
ATOM 2246 C CA . TYR A 1 301 ? 16.791 -18.257 -24.760 1.00 83.81 301 TYR A CA 1
ATOM 2247 C C . TYR A 1 301 ? 16.630 -19.226 -25.927 1.00 83.81 301 TYR A C 1
ATOM 2249 O O . TYR A 1 301 ? 16.905 -18.909 -27.085 1.00 83.81 301 TYR A O 1
ATOM 2257 N N . THR A 1 302 ? 16.156 -20.424 -25.618 1.00 91.19 302 THR A N 1
ATOM 2258 C CA . THR A 1 302 ? 15.610 -21.326 -26.634 1.00 91.19 302 THR A CA 1
ATOM 2259 C C . THR A 1 302 ? 14.162 -21.606 -26.303 1.00 91.19 302 THR A C 1
ATOM 2261 O O . THR A 1 302 ? 13.776 -21.659 -25.134 1.00 91.19 302 THR A O 1
ATOM 2264 N N . THR A 1 303 ? 13.342 -21.738 -27.335 1.00 93.81 303 THR A N 1
ATOM 2265 C CA . THR A 1 303 ? 11.925 -22.030 -27.179 1.00 93.81 303 THR A CA 1
ATOM 2266 C C . THR A 1 303 ? 11.649 -23.504 -27.442 1.00 93.81 303 THR A C 1
ATOM 2268 O O . THR A 1 303 ? 12.242 -24.131 -28.319 1.00 93.81 303 THR A O 1
ATOM 2271 N N . LEU A 1 304 ? 10.730 -24.066 -26.664 1.00 93.88 304 LEU A N 1
ATOM 2272 C CA . LEU A 1 304 ? 10.258 -25.442 -26.760 1.00 93.88 304 LEU A CA 1
ATOM 2273 C C . LEU A 1 304 ? 8.740 -25.411 -26.852 1.00 93.88 304 LEU A C 1
ATOM 2275 O O . LEU A 1 304 ? 8.088 -24.685 -26.103 1.00 93.88 304 LEU A O 1
ATOM 2279 N N . ALA A 1 305 ? 8.182 -26.147 -27.814 1.00 95.56 305 ALA A N 1
ATOM 2280 C CA . ALA A 1 305 ? 6.745 -26.160 -28.093 1.00 95.56 305 ALA A CA 1
ATOM 2281 C C . ALA A 1 305 ? 6.110 -24.749 -28.131 1.00 95.56 305 ALA A C 1
ATOM 2283 O O . ALA A 1 305 ? 4.947 -24.563 -27.760 1.00 95.56 305 ALA A O 1
ATOM 2284 N N . THR A 1 306 ? 6.871 -23.766 -28.612 1.00 97.19 306 THR A N 1
ATOM 2285 C CA . THR A 1 306 ? 6.570 -22.337 -28.532 1.00 97.19 306 THR A CA 1
ATOM 2286 C C . THR A 1 306 ? 6.976 -21.669 -29.837 1.00 97.19 306 THR A C 1
ATOM 2288 O O . THR A 1 306 ? 8.113 -21.817 -30.289 1.00 97.19 306 THR A O 1
ATOM 2291 N N . THR A 1 307 ? 6.053 -20.920 -30.432 1.00 96.94 307 THR A N 1
ATOM 2292 C CA . THR A 1 307 ? 6.325 -20.064 -31.592 1.00 96.94 307 THR A CA 1
ATOM 2293 C C . THR A 1 307 ? 6.679 -18.667 -31.098 1.00 96.94 307 THR A C 1
ATOM 2295 O O . THR A 1 307 ? 5.898 -18.082 -30.353 1.00 96.94 307 THR A O 1
ATOM 2298 N N . VAL A 1 308 ? 7.832 -18.129 -31.502 1.00 95.12 308 VAL A N 1
ATOM 2299 C CA . VAL A 1 308 ? 8.164 -16.709 -31.300 1.00 95.12 308 VAL A CA 1
ATOM 2300 C C . VAL A 1 308 ? 7.558 -15.931 -32.459 1.00 95.12 308 VAL A C 1
ATOM 2302 O O . VAL A 1 308 ? 7.988 -16.098 -33.599 1.00 95.12 308 VAL A O 1
ATOM 2305 N N . ASN A 1 309 ? 6.546 -15.113 -32.184 1.00 96.12 309 ASN A N 1
ATOM 2306 C CA . ASN A 1 309 ? 5.879 -14.326 -33.222 1.00 96.12 309 ASN A CA 1
ATOM 2307 C C . ASN A 1 309 ? 6.648 -13.033 -33.510 1.00 96.12 309 ASN A C 1
ATOM 2309 O O . ASN A 1 309 ? 6.758 -12.619 -34.662 1.00 96.12 309 ASN A O 1
ATOM 2313 N N . SER A 1 310 ? 7.188 -12.405 -32.462 1.00 91.75 310 SER A N 1
ATOM 2314 C CA . SER A 1 310 ? 8.035 -11.217 -32.560 1.00 91.75 310 SER A CA 1
ATOM 2315 C C . SER A 1 310 ? 8.866 -11.025 -31.293 1.00 91.75 310 SER A C 1
ATOM 2317 O O . SER A 1 310 ? 8.454 -11.419 -30.206 1.00 91.75 310 SER A O 1
ATOM 2319 N N . ASN A 1 311 ? 10.007 -10.359 -31.437 1.00 86.88 311 ASN A N 1
ATOM 2320 C CA . ASN A 1 311 ? 10.727 -9.718 -30.343 1.00 86.88 311 ASN A CA 1
ATOM 2321 C C . ASN A 1 311 ? 10.944 -8.266 -30.771 1.00 86.88 311 ASN A C 1
ATOM 2323 O O . ASN A 1 311 ? 11.827 -7.992 -31.586 1.00 86.88 311 ASN A O 1
ATOM 2327 N N . LEU A 1 312 ? 10.039 -7.384 -30.355 1.00 80.75 312 LEU A N 1
ATOM 2328 C CA . LEU A 1 312 ? 10.019 -5.988 -30.783 1.00 80.75 312 LEU A CA 1
ATOM 2329 C C . LEU A 1 312 ? 10.129 -5.114 -29.545 1.00 80.75 312 LEU A C 1
ATOM 2331 O O . LEU A 1 312 ? 9.312 -5.248 -28.639 1.00 80.75 312 LEU A O 1
ATOM 2335 N N . ASP A 1 313 ? 11.132 -4.238 -29.535 1.00 74.12 313 ASP A N 1
ATOM 2336 C CA . ASP A 1 313 ? 11.385 -3.302 -28.446 1.00 74.12 313 ASP A CA 1
ATOM 2337 C C . ASP A 1 313 ? 11.356 -3.997 -27.070 1.00 74.12 313 ASP A C 1
ATOM 2339 O O . ASP A 1 313 ? 10.576 -3.623 -26.198 1.00 74.12 313 ASP A O 1
ATOM 2343 N N . GLY A 1 314 ? 12.157 -5.048 -26.872 1.00 79.75 314 GLY A N 1
ATOM 2344 C CA . GLY A 1 314 ? 12.264 -5.738 -25.578 1.00 79.75 314 GLY A CA 1
ATOM 2345 C C . GLY A 1 314 ? 10.993 -6.465 -25.122 1.00 79.75 314 GLY A C 1
ATOM 2346 O O . GLY A 1 314 ? 10.919 -6.907 -23.984 1.00 79.75 314 GLY A O 1
ATOM 2347 N N . ILE A 1 315 ? 9.978 -6.609 -25.982 1.00 89.69 315 ILE A N 1
ATOM 2348 C CA . ILE A 1 315 ? 8.773 -7.389 -25.686 1.00 89.69 315 ILE A CA 1
ATOM 2349 C C . ILE A 1 315 ? 8.794 -8.669 -26.517 1.00 89.69 315 ILE A C 1
ATOM 2351 O O . ILE A 1 315 ? 8.639 -8.655 -27.746 1.00 89.69 315 ILE A O 1
ATOM 2355 N N . LEU A 1 316 ? 8.930 -9.798 -25.823 1.00 93.06 316 LEU A N 1
ATOM 2356 C CA . LEU A 1 316 ? 8.869 -11.123 -26.417 1.00 93.06 316 LEU A CA 1
ATOM 2357 C C . LEU A 1 316 ? 7.408 -11.568 -26.552 1.00 93.06 316 LEU A C 1
ATOM 2359 O O . LEU A 1 316 ? 6.743 -11.856 -25.558 1.00 93.06 316 LEU A O 1
ATOM 2363 N N . ASN A 1 317 ? 6.920 -11.669 -27.789 1.00 95.94 317 ASN A N 1
ATOM 2364 C CA . ASN A 1 317 ? 5.599 -12.214 -28.089 1.00 95.94 317 ASN A CA 1
ATOM 2365 C C . ASN A 1 317 ? 5.713 -13.683 -28.510 1.00 95.94 317 ASN A C 1
ATOM 2367 O O . ASN A 1 317 ? 6.340 -14.017 -29.524 1.00 95.94 317 ASN A O 1
ATOM 2371 N N . VAL A 1 318 ? 5.073 -14.562 -27.744 1.00 97.38 318 VAL A N 1
ATOM 2372 C CA . VAL A 1 318 ? 5.126 -16.017 -27.931 1.00 97.38 318 VAL A CA 1
ATOM 2373 C C . VAL A 1 318 ? 3.737 -16.633 -28.009 1.00 97.38 318 VAL A C 1
ATOM 2375 O O . VAL A 1 318 ? 2.778 -16.118 -27.440 1.00 97.38 318 VAL A O 1
ATOM 2378 N N . THR A 1 319 ? 3.606 -17.755 -28.718 1.00 98.31 319 THR A N 1
ATOM 2379 C CA . THR A 1 319 ? 2.378 -18.562 -28.765 1.00 98.31 319 THR A CA 1
ATOM 2380 C C . THR A 1 319 ? 2.652 -20.029 -28.491 1.00 98.31 319 THR A C 1
ATOM 2382 O O . THR A 1 319 ? 3.515 -20.642 -29.126 1.00 98.31 319 THR A O 1
ATOM 2385 N N . SER A 1 320 ? 1.924 -20.592 -27.524 1.00 98.00 320 SER A N 1
ATOM 2386 C CA . SER A 1 320 ? 2.084 -21.991 -27.131 1.00 98.00 320 SER A CA 1
ATOM 2387 C C . SER A 1 320 ? 1.531 -22.910 -28.215 1.00 98.00 320 SER A C 1
ATOM 2389 O O . SER A 1 320 ? 0.436 -22.702 -28.735 1.00 98.00 320 SER A O 1
ATOM 2391 N N . SER A 1 321 ? 2.285 -23.948 -28.571 1.00 95.19 321 SER A N 1
ATOM 2392 C CA . SER A 1 321 ? 1.843 -24.949 -29.557 1.00 95.19 321 SER A CA 1
ATOM 2393 C C . SER A 1 321 ? 1.286 -26.215 -28.904 1.00 95.19 321 SER A C 1
ATOM 2395 O O . SER A 1 321 ? 0.463 -26.911 -29.496 1.00 95.19 321 SER A O 1
ATOM 2397 N N . THR A 1 322 ? 1.666 -26.494 -27.655 1.00 94.12 322 THR A N 1
ATOM 2398 C CA . THR A 1 322 ? 1.196 -27.651 -26.878 1.00 94.12 322 THR A CA 1
ATOM 2399 C C . THR A 1 322 ? 0.812 -27.224 -25.457 1.00 94.12 322 TH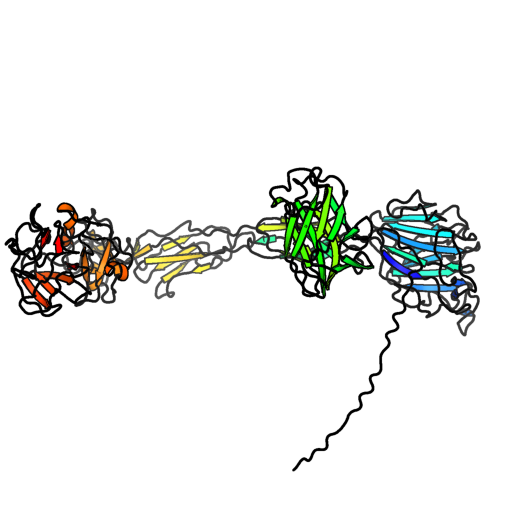R A C 1
ATOM 2401 O O . THR A 1 322 ? 0.698 -26.031 -25.185 1.00 94.12 322 THR A O 1
ATOM 2404 N N . LEU A 1 323 ? 0.577 -28.192 -24.568 1.00 92.31 323 LEU A N 1
ATOM 2405 C CA . LEU A 1 323 ? 0.299 -27.957 -23.148 1.00 92.31 323 LEU A CA 1
ATOM 2406 C C . LEU A 1 323 ? 1.573 -27.759 -22.298 1.00 92.31 323 LEU A C 1
ATOM 2408 O O . LEU A 1 323 ? 1.439 -27.431 -21.129 1.00 92.31 323 LEU A O 1
ATOM 2412 N N . ASP A 1 324 ? 2.769 -27.949 -22.874 1.00 92.00 324 ASP A N 1
ATOM 2413 C CA . ASP A 1 324 ? 4.082 -27.776 -22.215 1.00 92.00 324 ASP A CA 1
ATOM 2414 C C . ASP A 1 324 ? 4.981 -26.813 -23.033 1.00 92.00 324 ASP A C 1
ATOM 2416 O O . ASP A 1 324 ? 5.999 -27.224 -23.602 1.00 92.00 324 ASP A O 1
ATOM 2420 N N . PRO A 1 325 ? 4.559 -25.547 -23.242 1.00 95.94 325 PRO A N 1
ATOM 2421 C CA . PRO A 1 325 ? 5.387 -24.529 -23.879 1.00 95.94 325 PRO A CA 1
ATOM 2422 C C . PRO A 1 325 ? 6.467 -24.048 -22.909 1.00 95.94 325 PRO A C 1
ATOM 2424 O O . PRO A 1 325 ? 6.142 -23.694 -21.786 1.00 95.94 325 PRO A O 1
ATOM 2427 N N . GLY A 1 326 ? 7.723 -23.955 -23.350 1.00 94.88 326 GLY A N 1
ATOM 2428 C CA . GLY A 1 326 ? 8.825 -23.531 -22.488 1.00 94.88 326 GLY A CA 1
ATOM 2429 C C . GLY A 1 326 ? 9.779 -22.534 -23.130 1.00 94.88 326 GLY A C 1
ATOM 2430 O O . GLY A 1 326 ? 10.090 -22.610 -24.322 1.00 94.88 326 GLY A O 1
ATOM 2431 N N . ILE A 1 327 ? 10.289 -21.625 -22.304 1.00 95.62 327 ILE A N 1
ATOM 2432 C CA . ILE A 1 327 ? 11.403 -20.723 -22.600 1.00 95.62 327 ILE A CA 1
ATOM 2433 C C . ILE A 1 327 ? 12.569 -21.133 -21.699 1.00 95.62 327 ILE A C 1
ATOM 2435 O O . ILE A 1 327 ? 12.531 -20.968 -20.479 1.00 95.62 327 ILE A O 1
ATOM 2439 N N . ALA A 1 328 ? 13.602 -21.712 -22.299 1.00 94.62 328 ALA A N 1
ATOM 2440 C CA . ALA A 1 328 ? 14.775 -22.215 -21.602 1.00 94.62 328 ALA A CA 1
ATOM 2441 C C . ALA A 1 328 ? 15.856 -21.136 -21.499 1.00 94.62 328 ALA A C 1
ATOM 2443 O O . ALA A 1 328 ? 16.338 -20.640 -22.519 1.00 94.62 328 ALA A O 1
ATOM 2444 N N . MET A 1 329 ? 16.255 -20.822 -20.267 1.00 93.00 329 MET A N 1
ATOM 2445 C CA . MET A 1 329 ? 17.304 -19.868 -19.908 1.00 93.00 329 MET A CA 1
ATOM 2446 C C . MET A 1 329 ? 18.330 -20.591 -19.027 1.00 93.00 329 MET A C 1
ATOM 2448 O O . MET A 1 329 ? 18.282 -20.552 -17.798 1.00 93.00 329 MET A O 1
ATOM 2452 N N . TYR A 1 330 ? 19.218 -21.349 -19.669 1.00 92.06 330 TYR A N 1
ATOM 2453 C CA . TYR A 1 330 ? 20.214 -22.194 -19.002 1.00 92.06 330 TYR A CA 1
ATOM 2454 C C . TYR A 1 330 ? 21.589 -21.523 -18.983 1.00 92.06 330 TYR A C 1
ATOM 2456 O O . TYR A 1 330 ? 21.873 -20.670 -19.818 1.00 92.06 330 TYR A O 1
ATOM 2464 N N . ASN A 1 331 ? 22.468 -21.965 -18.077 1.00 89.81 331 ASN A N 1
ATOM 2465 C CA . ASN A 1 331 ? 23.849 -21.474 -17.956 1.00 89.81 331 ASN A CA 1
ATOM 2466 C C . ASN A 1 331 ? 23.943 -19.957 -17.721 1.00 89.81 331 ASN A C 1
ATOM 2468 O O . ASN A 1 331 ? 24.818 -19.286 -18.263 1.00 89.81 331 ASN A O 1
ATOM 2472 N N . LEU A 1 332 ? 23.043 -19.423 -16.898 1.00 89.75 332 LEU A N 1
ATOM 2473 C CA . LEU A 1 332 ? 22.952 -17.994 -16.594 1.00 89.75 332 LEU A CA 1
ATOM 2474 C C . LEU A 1 332 ? 24.036 -17.517 -15.618 1.00 89.75 332 LEU A C 1
ATOM 2476 O O . LEU A 1 332 ? 24.253 -16.318 -15.478 1.00 89.75 332 LEU A O 1
ATOM 2480 N N . GLY A 1 333 ? 24.705 -18.444 -14.931 1.00 90.81 333 GLY A N 1
ATOM 2481 C CA . GLY A 1 333 ? 25.719 -18.142 -13.929 1.00 90.81 333 GLY A CA 1
ATOM 2482 C C . GLY A 1 333 ? 25.624 -19.074 -12.728 1.00 90.81 333 GLY A C 1
ATOM 2483 O O . GLY A 1 333 ? 25.284 -20.247 -12.866 1.00 90.81 333 GLY A O 1
ATOM 2484 N N . SER A 1 334 ? 25.961 -18.549 -11.552 1.00 94.94 334 SER A N 1
ATOM 2485 C CA . SER A 1 334 ? 25.884 -19.248 -10.268 1.00 94.94 334 SER A CA 1
ATOM 2486 C C . SER A 1 334 ? 25.412 -18.257 -9.210 1.00 94.94 334 SER A C 1
ATOM 2488 O O . SER A 1 334 ? 26.154 -17.347 -8.840 1.00 94.94 334 SER A O 1
ATOM 2490 N N . PHE A 1 335 ? 24.171 -18.413 -8.754 1.00 95.62 335 PHE A N 1
ATOM 2491 C CA . PHE A 1 335 ? 23.504 -17.461 -7.865 1.00 95.62 335 PHE A CA 1
ATOM 2492 C C . PHE A 1 335 ? 23.198 -18.094 -6.506 1.00 95.62 335 PHE A C 1
ATOM 2494 O O . PHE A 1 335 ? 22.698 -19.217 -6.448 1.00 95.62 335 PHE A O 1
ATOM 2501 N N . ASP A 1 336 ? 23.477 -17.376 -5.414 1.00 96.12 336 ASP A N 1
ATOM 2502 C CA . ASP A 1 336 ? 23.200 -17.854 -4.052 1.00 96.12 336 ASP A CA 1
ATOM 2503 C C . ASP A 1 336 ? 21.679 -17.855 -3.776 1.00 96.12 336 ASP A C 1
ATOM 2505 O O . ASP A 1 336 ? 21.076 -16.772 -3.764 1.00 96.12 336 ASP A O 1
ATOM 2509 N N . PRO A 1 337 ? 21.050 -19.022 -3.525 1.00 95.44 337 PRO A N 1
ATOM 2510 C CA . PRO A 1 337 ? 19.613 -19.144 -3.268 1.00 95.44 337 PRO A CA 1
ATOM 2511 C C . PRO A 1 337 ? 19.194 -18.587 -1.898 1.00 95.44 337 PRO A C 1
ATOM 2513 O O . PRO A 1 337 ? 17.999 -18.443 -1.621 1.00 95.44 337 PRO A O 1
ATOM 2516 N N . ASN A 1 338 ? 20.149 -18.285 -1.009 1.00 94.94 338 ASN A N 1
ATOM 2517 C CA . ASN A 1 338 ? 19.862 -17.646 0.274 1.00 94.94 338 ASN A CA 1
ATOM 2518 C C . ASN A 1 338 ? 19.609 -16.148 0.142 1.00 94.94 338 ASN A C 1
ATOM 2520 O O . ASN A 1 338 ? 18.850 -15.598 0.946 1.00 94.94 338 ASN A O 1
ATOM 2524 N N . VAL A 1 339 ? 20.219 -15.523 -0.864 1.00 94.44 339 VAL A N 1
ATOM 2525 C CA . VAL A 1 339 ? 20.036 -14.112 -1.209 1.00 94.44 339 VAL A CA 1
ATOM 2526 C C . VAL A 1 339 ? 18.924 -13.985 -2.242 1.00 94.44 339 VAL A C 1
ATOM 2528 O O . VAL A 1 339 ? 17.940 -13.296 -1.997 1.00 94.44 339 VAL A O 1
ATOM 2531 N N . ASN A 1 340 ? 19.041 -14.718 -3.348 1.00 94.69 340 ASN A N 1
ATOM 2532 C CA . ASN A 1 340 ? 18.130 -14.640 -4.479 1.00 94.69 340 ASN A CA 1
ATOM 2533 C C . ASN A 1 340 ? 16.991 -15.635 -4.300 1.00 94.69 340 ASN A C 1
ATOM 2535 O O . ASN A 1 340 ? 17.179 -16.843 -4.444 1.00 94.69 340 ASN A O 1
ATOM 2539 N N . LYS A 1 341 ? 15.817 -15.129 -3.940 1.00 95.44 341 LYS A N 1
ATOM 2540 C CA . LYS A 1 341 ? 14.662 -15.955 -3.562 1.00 95.44 341 LYS A CA 1
ATOM 2541 C C . LYS A 1 341 ? 13.502 -15.799 -4.520 1.00 95.44 341 LYS A C 1
ATOM 2543 O O . LYS A 1 341 ? 12.659 -16.683 -4.574 1.00 95.44 341 LYS A O 1
ATOM 2548 N N . TYR A 1 342 ? 13.445 -14.692 -5.248 1.00 96.81 342 TYR A N 1
ATOM 2549 C CA . TYR A 1 342 ? 12.271 -14.327 -6.014 1.00 96.81 342 TYR A CA 1
ATOM 2550 C C . TYR A 1 342 ? 12.553 -14.400 -7.500 1.00 96.81 342 TYR A C 1
ATOM 2552 O O . TYR A 1 342 ? 13.554 -13.867 -7.973 1.00 96.81 342 TYR A O 1
ATOM 2560 N N . ILE A 1 343 ? 11.639 -15.029 -8.230 1.00 96.75 343 ILE A N 1
ATOM 2561 C CA . ILE A 1 343 ? 11.516 -14.797 -9.664 1.00 96.75 343 ILE A CA 1
ATOM 2562 C C . ILE A 1 343 ? 10.430 -13.752 -9.857 1.00 96.75 343 ILE A C 1
ATOM 2564 O O . ILE A 1 343 ? 9.278 -14.000 -9.488 1.00 96.75 343 ILE A O 1
ATOM 2568 N N . ASN A 1 344 ? 10.791 -12.602 -10.424 1.00 96.00 344 ASN A N 1
ATOM 2569 C CA . ASN A 1 344 ? 9.827 -11.582 -10.817 1.00 96.00 344 ASN A CA 1
ATOM 2570 C C . ASN A 1 344 ? 9.726 -11.527 -12.339 1.00 96.00 344 ASN A C 1
ATOM 2572 O O . ASN A 1 344 ? 10.717 -11.689 -13.047 1.00 96.00 344 ASN A O 1
ATOM 2576 N N . PHE A 1 345 ? 8.527 -11.289 -12.852 1.00 95.38 345 PHE A N 1
ATOM 2577 C CA . PHE A 1 345 ? 8.319 -11.123 -14.282 1.00 95.38 345 PHE A CA 1
ATOM 2578 C C . PHE A 1 345 ? 7.100 -10.263 -14.577 1.00 95.38 345 PHE A C 1
ATOM 2580 O O . PHE A 1 345 ? 6.167 -10.167 -13.771 1.00 95.38 345 PHE A O 1
ATOM 2587 N N . ARG A 1 346 ? 7.103 -9.650 -15.758 1.00 95.69 346 ARG A N 1
ATOM 2588 C CA . ARG A 1 346 ? 6.001 -8.834 -16.265 1.00 95.69 346 ARG A CA 1
ATOM 2589 C C . ARG A 1 346 ? 5.481 -9.411 -17.575 1.00 95.69 346 ARG A C 1
ATOM 2591 O O . ARG A 1 346 ? 6.255 -9.677 -18.492 1.00 95.69 346 ARG A O 1
ATOM 2598 N N . TYR A 1 347 ? 4.172 -9.627 -17.645 1.00 96.94 347 TYR A N 1
ATOM 2599 C CA . TYR A 1 347 ? 3.524 -10.328 -18.751 1.00 96.94 347 TYR A CA 1
ATOM 2600 C C . TYR A 1 347 ? 2.146 -9.744 -19.075 1.00 96.94 347 TYR A C 1
ATOM 2602 O O . TYR A 1 347 ? 1.522 -9.074 -18.251 1.00 96.94 347 TYR A O 1
ATOM 2610 N N . ARG A 1 348 ? 1.655 -10.037 -20.278 1.00 97.38 348 ARG A N 1
ATOM 2611 C CA . ARG A 1 348 ? 0.286 -9.770 -20.724 1.00 97.38 348 ARG A CA 1
ATOM 2612 C C . ARG A 1 348 ? -0.182 -10.920 -21.605 1.00 97.38 348 ARG A C 1
ATOM 2614 O O . ARG A 1 348 ? 0.388 -11.164 -22.664 1.00 97.38 348 ARG A O 1
ATOM 2621 N N . VAL A 1 349 ? -1.238 -11.621 -21.201 1.00 98.44 349 VAL A N 1
ATOM 2622 C CA . VAL A 1 349 ? -1.860 -12.655 -22.046 1.00 98.44 349 VAL A CA 1
ATOM 2623 C C . VAL A 1 349 ? -2.765 -11.966 -23.060 1.00 98.44 349 VAL A C 1
ATOM 2625 O O . VAL A 1 349 ? -3.821 -11.449 -22.697 1.00 98.44 349 VAL A O 1
ATOM 2628 N N . THR A 1 350 ? -2.351 -11.942 -24.322 1.00 98.06 350 THR A N 1
ATOM 2629 C CA . THR A 1 350 ? -3.063 -11.234 -25.395 1.00 98.06 350 THR A CA 1
ATOM 2630 C C . THR A 1 350 ? -4.152 -12.079 -26.050 1.00 98.06 350 THR A C 1
ATOM 2632 O O . THR A 1 350 ? -5.088 -11.528 -26.629 1.00 98.06 350 THR A O 1
ATOM 2635 N N . SER A 1 351 ? -4.068 -13.411 -25.948 1.00 97.81 351 SER A N 1
ATOM 2636 C CA . SER A 1 351 ? -5.095 -14.336 -26.441 1.00 97.81 351 SER A CA 1
ATOM 2637 C C . SER A 1 351 ? -5.053 -15.683 -25.711 1.00 97.81 351 SER A C 1
ATOM 2639 O O . SER A 1 351 ? -3.979 -16.187 -25.386 1.00 97.81 351 SER A O 1
ATOM 2641 N N . GLY A 1 352 ? -6.221 -16.296 -25.497 1.00 96.88 352 GLY A N 1
ATOM 2642 C CA . GLY A 1 352 ? -6.363 -17.580 -24.801 1.00 96.88 352 GLY A CA 1
ATOM 2643 C C . GLY A 1 352 ? -6.399 -17.461 -23.271 1.00 96.88 352 GLY A C 1
ATOM 2644 O O . GLY A 1 352 ? -6.587 -16.383 -22.713 1.00 96.88 352 GLY A O 1
ATOM 2645 N N . THR A 1 353 ? -6.256 -18.594 -22.579 1.00 97.25 353 THR A N 1
ATOM 2646 C CA . THR A 1 353 ? -6.216 -18.666 -21.109 1.00 97.25 353 THR A CA 1
ATOM 2647 C C . THR A 1 353 ? -4.953 -19.399 -20.680 1.00 97.25 353 THR A C 1
ATOM 2649 O O . THR A 1 353 ? -4.825 -20.595 -20.925 1.00 97.25 353 THR A O 1
ATOM 2652 N N . ALA A 1 354 ? -4.017 -18.684 -20.053 1.00 96.56 354 ALA A N 1
ATOM 2653 C CA . ALA A 1 354 ? -2.704 -19.239 -19.717 1.00 96.56 354 ALA A CA 1
ATOM 2654 C C . ALA A 1 354 ? -2.753 -20.258 -18.564 1.00 96.56 354 ALA A C 1
ATOM 2656 O O . ALA A 1 354 ? -1.995 -21.227 -18.560 1.00 96.56 354 ALA A O 1
ATOM 2657 N N . GLY A 1 355 ? -3.669 -20.067 -17.606 1.00 96.50 355 GLY A N 1
ATOM 2658 C CA . GLY A 1 355 ? -3.770 -20.892 -16.403 1.00 96.50 355 GLY A CA 1
ATOM 2659 C C . GLY A 1 355 ? -2.669 -20.547 -15.401 1.00 96.50 355 GLY A C 1
ATOM 2660 O O . GLY A 1 355 ? -2.807 -19.592 -14.637 1.00 96.50 355 GLY A O 1
ATOM 2661 N N . VAL A 1 356 ? -1.582 -21.318 -15.408 1.00 97.00 356 VAL A N 1
ATOM 2662 C CA . VAL A 1 356 ? -0.414 -21.102 -14.545 1.00 97.00 356 VAL A CA 1
ATOM 2663 C C . VAL A 1 356 ? 0.861 -20.984 -15.374 1.00 97.00 356 VAL A C 1
ATOM 2665 O O . VAL A 1 356 ? 0.989 -21.596 -16.432 1.00 97.00 356 VAL A O 1
ATOM 2668 N N . ALA A 1 357 ? 1.792 -20.193 -14.860 1.00 96.75 357 ALA A N 1
ATOM 2669 C CA . ALA A 1 357 ? 3.201 -20.224 -15.196 1.00 96.75 357 ALA A CA 1
ATOM 2670 C C . ALA A 1 357 ? 3.895 -21.281 -14.339 1.00 96.75 357 ALA A C 1
ATOM 2672 O O . ALA A 1 357 ? 3.671 -21.297 -13.128 1.00 96.75 357 ALA A O 1
ATOM 2673 N N . GLN A 1 358 ? 4.773 -22.088 -14.924 1.00 96.62 358 GLN A N 1
ATOM 2674 C CA . GLN A 1 358 ? 5.611 -23.035 -14.190 1.00 96.62 358 GLN A CA 1
ATOM 2675 C C . GLN A 1 358 ? 7.077 -22.628 -14.334 1.00 96.62 358 GLN A C 1
ATOM 2677 O O . GLN A 1 358 ? 7.579 -22.453 -15.445 1.00 96.62 358 GLN A O 1
ATOM 2682 N N . PHE A 1 359 ? 7.774 -22.458 -13.213 1.00 96.81 359 PHE A N 1
ATOM 2683 C CA . PHE A 1 359 ? 9.193 -22.102 -13.206 1.00 96.81 359 PHE A CA 1
ATOM 2684 C C . PHE A 1 359 ? 10.029 -23.252 -12.673 1.00 96.81 359 PHE A C 1
ATOM 2686 O O . PHE A 1 359 ? 10.105 -23.472 -11.464 1.00 96.81 359 PHE A O 1
ATOM 2693 N N . PHE A 1 360 ? 10.680 -23.963 -13.588 1.00 97.12 360 PHE A N 1
ATOM 2694 C CA . PHE A 1 360 ? 11.627 -25.024 -13.274 1.00 97.12 360 PHE A CA 1
ATOM 2695 C C . PHE A 1 360 ? 12.993 -24.413 -13.011 1.00 97.12 360 PHE A C 1
ATOM 2697 O O . PHE A 1 360 ? 13.499 -23.683 -13.862 1.00 97.12 360 PHE A O 1
ATOM 2704 N N . PHE A 1 361 ? 13.614 -24.732 -11.881 1.00 96.44 361 PHE A N 1
ATOM 2705 C CA . PHE A 1 361 ? 14.933 -24.205 -11.542 1.00 96.44 361 PHE A CA 1
ATOM 2706 C C . PHE A 1 361 ? 16.026 -25.255 -11.706 1.00 96.44 361 PHE A C 1
ATOM 2708 O O . PHE A 1 361 ? 15.828 -26.441 -11.446 1.00 96.44 361 PHE A O 1
ATOM 2715 N N . LEU A 1 362 ? 17.183 -24.796 -12.175 1.00 95.81 362 LEU A N 1
ATOM 2716 C CA . LEU A 1 362 ? 18.360 -25.615 -12.418 1.00 95.81 362 LEU A CA 1
ATOM 2717 C C . LEU A 1 362 ? 19.460 -25.255 -11.425 1.00 95.81 362 LEU A C 1
ATOM 2719 O O . LEU A 1 362 ? 19.576 -24.114 -10.969 1.00 95.81 362 LEU A O 1
ATOM 2723 N N . ASN A 1 363 ? 20.294 -26.240 -11.128 1.00 94.31 363 ASN A N 1
ATOM 2724 C CA . ASN A 1 363 ? 21.465 -26.088 -10.283 1.00 94.31 363 ASN A CA 1
ATOM 2725 C C . ASN A 1 363 ? 22.579 -27.051 -10.737 1.00 94.31 363 ASN A C 1
ATOM 2727 O O . ASN A 1 363 ? 22.527 -27.590 -11.845 1.00 94.31 363 ASN A O 1
ATOM 2731 N N . SER A 1 364 ? 23.619 -27.255 -9.928 1.00 89.75 364 SER A N 1
ATOM 2732 C CA . SER A 1 364 ? 24.739 -28.129 -10.313 1.00 89.75 364 SER A CA 1
ATOM 2733 C C . SER A 1 364 ? 24.363 -29.615 -10.415 1.00 89.75 364 SER A C 1
ATOM 2735 O O . SER A 1 364 ? 25.008 -30.349 -11.161 1.00 89.75 364 SER A O 1
ATOM 2737 N N . ALA A 1 365 ? 23.331 -30.058 -9.692 1.00 90.19 365 ALA A N 1
ATOM 2738 C CA . ALA A 1 365 ? 22.836 -31.434 -9.713 1.00 90.19 365 ALA A CA 1
ATOM 2739 C C . ALA A 1 365 ? 21.704 -31.638 -10.736 1.00 90.19 365 ALA A C 1
ATOM 2741 O O . ALA A 1 365 ? 21.621 -32.691 -11.368 1.00 90.19 365 ALA A O 1
ATOM 2742 N N . ILE A 1 366 ? 20.845 -30.632 -10.913 1.00 93.62 366 ILE A N 1
ATOM 2743 C CA . ILE A 1 366 ? 19.693 -30.640 -11.818 1.00 93.62 366 ILE A CA 1
ATOM 2744 C C . ILE A 1 366 ? 19.974 -29.677 -12.971 1.00 93.62 366 ILE A C 1
ATOM 2746 O O . ILE A 1 366 ? 19.695 -28.484 -12.893 1.00 93.62 366 ILE A O 1
ATOM 2750 N N . THR A 1 367 ? 20.552 -30.200 -14.050 1.00 92.75 367 THR A N 1
ATOM 2751 C CA . THR A 1 367 ? 20.975 -29.412 -15.223 1.00 92.75 367 THR A CA 1
ATOM 2752 C C . THR A 1 367 ? 19.941 -29.383 -16.351 1.00 92.75 367 THR A C 1
ATOM 2754 O O . THR A 1 367 ? 20.164 -28.748 -17.379 1.00 92.75 367 THR A O 1
ATOM 2757 N N . VAL A 1 368 ? 18.804 -30.058 -16.166 1.00 91.94 368 VAL A N 1
ATOM 2758 C CA . VAL A 1 368 ? 17.651 -30.055 -17.074 1.00 91.94 368 VAL A CA 1
ATOM 2759 C C . VAL A 1 368 ? 16.358 -29.915 -16.262 1.00 91.94 368 VAL A C 1
ATOM 2761 O O . VAL A 1 368 ? 16.328 -30.362 -15.113 1.00 91.94 368 VAL A O 1
ATOM 2764 N N . PRO A 1 369 ? 15.287 -29.331 -16.829 1.00 93.50 369 PRO A N 1
ATOM 2765 C CA . PRO A 1 369 ? 14.000 -29.200 -16.147 1.00 93.50 369 PRO A CA 1
ATOM 2766 C C . PRO A 1 369 ? 13.485 -30.544 -15.632 1.00 93.50 369 PRO A C 1
ATOM 2768 O O . PRO A 1 369 ? 13.511 -31.548 -16.347 1.00 93.50 369 PRO A O 1
ATOM 2771 N N . ASN A 1 370 ? 13.009 -30.560 -14.389 1.00 93.88 370 ASN A N 1
ATOM 2772 C CA . ASN A 1 370 ? 12.561 -31.767 -13.708 1.00 93.88 370 ASN A CA 1
ATOM 2773 C C . ASN A 1 370 ? 11.230 -31.513 -12.986 1.00 93.88 370 ASN A C 1
ATOM 2775 O O . ASN A 1 370 ? 11.103 -30.538 -12.250 1.00 93.88 370 ASN A O 1
ATOM 2779 N N . GLY A 1 371 ? 10.265 -32.425 -13.145 1.00 91.62 371 GLY A N 1
ATOM 2780 C CA . GLY A 1 371 ? 8.932 -32.348 -12.526 1.00 91.62 371 GLY A CA 1
ATOM 2781 C C . GLY A 1 371 ? 8.903 -32.316 -10.991 1.00 91.62 371 GLY A C 1
ATOM 2782 O O . GLY A 1 371 ? 7.838 -32.139 -10.421 1.00 91.62 371 GLY A O 1
ATOM 2783 N N . GLY A 1 372 ? 10.035 -32.492 -10.308 1.00 92.62 372 GLY A N 1
ATOM 2784 C CA . GLY A 1 372 ? 10.167 -32.306 -8.859 1.00 92.62 372 GLY A CA 1
ATOM 2785 C C . GLY A 1 372 ? 10.836 -30.994 -8.431 1.00 92.62 372 GLY A C 1
ATOM 2786 O O . GLY A 1 372 ? 11.134 -30.855 -7.248 1.00 92.62 372 GLY A O 1
ATOM 2787 N N . TYR A 1 373 ? 11.148 -30.083 -9.363 1.00 95.75 373 TYR A N 1
ATOM 2788 C CA . TYR A 1 373 ? 11.947 -28.869 -9.122 1.00 95.75 373 TYR A CA 1
ATOM 2789 C C . TYR A 1 373 ? 11.334 -27.645 -9.810 1.00 95.75 373 TYR A C 1
ATOM 2791 O O . TYR A 1 373 ? 11.976 -26.985 -10.631 1.00 95.75 373 TYR A O 1
ATOM 2799 N N . TYR 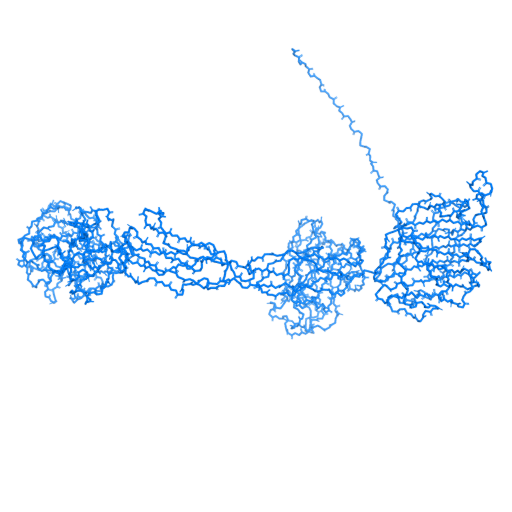A 1 374 ? 10.073 -27.350 -9.493 1.00 96.62 374 TYR A N 1
ATOM 2800 C CA . TYR A 1 374 ? 9.385 -26.170 -10.006 1.00 96.62 374 TYR A CA 1
ATOM 2801 C C . TYR A 1 374 ? 8.368 -25.616 -9.011 1.00 96.62 374 TYR A C 1
ATOM 2803 O O . TYR A 1 374 ? 7.951 -26.296 -8.074 1.00 96.62 374 TYR A O 1
ATOM 2811 N N . LEU A 1 375 ? 7.960 -24.372 -9.234 1.00 98.00 375 LEU A N 1
ATOM 2812 C CA . LEU A 1 375 ? 6.810 -23.767 -8.572 1.00 98.00 375 LEU A CA 1
ATOM 2813 C C . LEU A 1 375 ? 5.872 -23.161 -9.607 1.00 98.00 375 LEU A C 1
ATOM 2815 O O . LEU A 1 375 ? 6.311 -22.670 -10.650 1.00 98.00 375 LEU A O 1
ATOM 2819 N N . ASP A 1 376 ? 4.584 -23.182 -9.278 1.00 97.06 376 ASP A N 1
ATOM 2820 C CA . ASP A 1 376 ? 3.534 -22.606 -10.105 1.00 97.06 376 ASP A CA 1
ATOM 2821 C C . ASP A 1 376 ? 3.187 -21.180 -9.671 1.00 97.06 376 ASP A C 1
ATOM 2823 O O . ASP A 1 376 ? 3.217 -20.823 -8.488 1.00 97.06 376 ASP A O 1
ATOM 2827 N N . LYS A 1 377 ? 2.755 -20.377 -10.641 1.00 97.69 377 LYS A N 1
ATOM 2828 C CA . LYS A 1 377 ? 2.171 -19.056 -10.427 1.00 97.69 377 LYS A CA 1
ATOM 2829 C C . LYS A 1 377 ? 0.933 -18.891 -11.288 1.00 97.69 377 LYS A C 1
ATOM 2831 O O . LYS A 1 377 ? 1.017 -18.917 -12.508 1.00 97.69 377 LYS A O 1
ATOM 2836 N N . ALA A 1 378 ? -0.220 -18.685 -10.657 1.00 97.94 378 ALA A N 1
ATOM 2837 C CA . ALA A 1 378 ? -1.444 -18.364 -11.383 1.00 97.94 378 ALA A CA 1
ATOM 2838 C C . ALA A 1 378 ? -1.275 -17.079 -12.205 1.00 97.94 378 ALA A C 1
ATOM 2840 O O . ALA A 1 378 ? -0.733 -16.085 -11.709 1.00 97.94 378 ALA A O 1
ATOM 2841 N N . LEU A 1 379 ? -1.756 -17.117 -13.446 1.00 97.62 379 LEU A N 1
ATOM 2842 C CA . LEU A 1 379 ? -1.682 -16.011 -14.391 1.00 97.62 379 LEU A CA 1
ATOM 2843 C C . LEU A 1 379 ? -3.068 -15.435 -14.673 1.00 97.62 379 LEU A C 1
ATOM 2845 O O . LEU A 1 379 ? -4.067 -16.154 -14.734 1.00 97.62 379 LEU A O 1
ATOM 2849 N N . ILE A 1 380 ? -3.117 -14.128 -14.902 1.00 98.06 380 ILE A N 1
ATOM 2850 C CA . ILE A 1 380 ? -4.331 -13.396 -15.256 1.00 98.06 380 ILE A CA 1
ATOM 2851 C C . ILE A 1 380 ? -4.388 -13.267 -16.781 1.00 98.06 380 ILE A C 1
ATOM 2853 O O . ILE A 1 380 ? -3.414 -12.880 -17.424 1.00 98.06 380 ILE A O 1
ATOM 2857 N N . SER A 1 381 ? -5.526 -13.641 -17.372 1.00 98.00 381 SER A N 1
ATOM 2858 C CA . SER A 1 381 ? -5.745 -13.630 -18.826 1.00 98.00 381 SER A CA 1
ATOM 2859 C C . SER A 1 381 ? -6.808 -12.607 -19.231 1.00 98.00 381 SER A C 1
ATOM 2861 O O . SER A 1 381 ? -7.913 -12.975 -19.620 1.00 98.00 381 SER A O 1
ATOM 2863 N N . ASP A 1 382 ? -6.490 -11.319 -19.092 1.00 97.81 382 ASP A N 1
ATOM 2864 C CA . ASP A 1 382 ? -7.408 -10.188 -19.314 1.00 97.81 382 ASP A CA 1
ATOM 2865 C C . ASP A 1 382 ? -6.906 -9.174 -20.362 1.00 97.81 382 ASP A C 1
ATOM 2867 O O . ASP A 1 382 ? -7.504 -8.110 -20.528 1.00 97.81 382 ASP A O 1
ATOM 2871 N N . ASN A 1 383 ? -5.821 -9.497 -21.076 1.00 97.44 383 ASN A N 1
ATOM 2872 C CA . ASN A 1 383 ? -5.158 -8.604 -22.028 1.00 97.44 383 ASN A CA 1
ATOM 2873 C C . ASN A 1 383 ? -4.642 -7.284 -21.409 1.00 97.44 383 ASN A C 1
ATOM 2875 O O . ASN A 1 383 ? -4.446 -6.292 -22.117 1.00 97.44 383 ASN A O 1
ATOM 2879 N N . ALA A 1 384 ? -4.373 -7.267 -20.101 1.00 96.88 384 ALA A N 1
ATOM 2880 C CA . ALA A 1 384 ? -3.660 -6.194 -19.414 1.00 96.88 384 ALA A CA 1
ATOM 2881 C C . ALA A 1 384 ? -2.250 -6.637 -18.986 1.00 96.88 384 ALA A C 1
ATOM 2883 O O . ALA A 1 384 ? -1.940 -7.825 -18.909 1.00 96.88 384 ALA A O 1
ATOM 2884 N N . TRP A 1 385 ? -1.373 -5.660 -18.744 1.00 95.44 385 TRP A N 1
ATOM 2885 C CA . TRP A 1 385 ? -0.056 -5.916 -18.165 1.00 95.44 385 TRP A CA 1
ATOM 2886 C C . TRP A 1 385 ? -0.183 -6.243 -16.681 1.00 95.44 385 TRP A C 1
ATOM 2888 O O . TRP A 1 385 ? -0.774 -5.470 -15.929 1.00 95.44 385 TRP A O 1
ATOM 2898 N N . HIS A 1 386 ? 0.459 -7.329 -16.266 1.00 96.19 386 HIS A N 1
ATOM 2899 C CA . HIS A 1 386 ? 0.556 -7.768 -14.880 1.00 96.19 386 HIS A CA 1
ATOM 2900 C C . HIS A 1 386 ? 2.008 -8.021 -14.512 1.00 96.19 386 HIS A C 1
ATOM 2902 O O . HIS A 1 386 ? 2.807 -8.451 -15.346 1.00 96.19 386 HIS A O 1
ATOM 2908 N N . THR A 1 387 ? 2.338 -7.813 -13.244 1.00 95.44 387 THR A N 1
ATOM 2909 C CA . THR A 1 387 ? 3.548 -8.375 -12.648 1.00 95.44 387 THR A CA 1
ATOM 2910 C C . THR A 1 387 ? 3.209 -9.587 -11.808 1.00 95.44 387 THR A C 1
ATOM 2912 O O . THR A 1 387 ? 2.142 -9.690 -11.201 1.00 95.44 387 THR A O 1
ATOM 2915 N N . ALA A 1 388 ? 4.134 -10.532 -11.780 1.00 96.19 388 ALA A N 1
ATOM 2916 C CA . ALA A 1 388 ? 4.039 -11.713 -10.957 1.00 96.19 388 ALA A CA 1
ATOM 2917 C C . ALA A 1 388 ? 5.384 -11.999 -10.300 1.00 96.19 388 ALA A C 1
ATOM 2919 O O . ALA A 1 388 ? 6.439 -11.891 -10.918 1.00 96.19 388 ALA A O 1
ATOM 2920 N N . THR A 1 389 ? 5.302 -12.405 -9.036 1.00 96.31 389 THR A N 1
ATOM 2921 C CA . THR A 1 389 ? 6.443 -12.840 -8.238 1.00 96.31 389 THR A CA 1
ATOM 2922 C C . THR A 1 389 ? 6.206 -14.240 -7.689 1.00 96.31 389 THR A C 1
ATOM 2924 O O . THR A 1 389 ? 5.098 -14.548 -7.224 1.00 96.31 389 THR A O 1
ATOM 2927 N N . ILE A 1 390 ? 7.249 -15.066 -7.717 1.00 97.44 390 ILE A N 1
ATOM 2928 C CA . ILE A 1 390 ? 7.306 -16.394 -7.102 1.00 97.44 390 ILE A CA 1
ATOM 2929 C C . ILE A 1 390 ? 8.405 -16.383 -6.044 1.00 97.44 390 ILE A C 1
ATOM 2931 O O . ILE A 1 390 ? 9.555 -16.117 -6.379 1.00 97.44 390 ILE A O 1
ATOM 2935 N N . ASP A 1 391 ? 8.067 -16.679 -4.786 1.00 97.12 391 ASP A N 1
ATOM 2936 C CA . ASP A 1 391 ? 9.068 -16.971 -3.753 1.00 97.12 391 ASP A CA 1
ATOM 2937 C C . ASP A 1 391 ? 9.560 -18.408 -3.932 1.00 97.12 391 ASP A C 1
ATOM 2939 O O . ASP A 1 391 ? 8.967 -19.370 -3.431 1.00 97.12 391 ASP A O 1
ATOM 2943 N N . MET A 1 392 ? 10.654 -18.546 -4.669 1.00 96.75 392 MET A N 1
ATOM 2944 C CA . MET A 1 392 ? 11.277 -19.827 -4.958 1.00 96.75 392 MET A CA 1
ATOM 2945 C C . MET A 1 392 ? 11.801 -20.517 -3.704 1.00 96.75 392 MET A C 1
ATOM 2947 O O . MET A 1 392 ? 11.863 -21.745 -3.654 1.00 96.75 392 MET A O 1
ATOM 2951 N N . SER A 1 393 ? 12.107 -19.750 -2.654 1.00 96.12 393 SER A N 1
ATOM 2952 C CA . SER A 1 393 ? 12.658 -20.285 -1.413 1.00 96.12 393 SER A CA 1
ATOM 2953 C C . SER A 1 393 ? 11.668 -21.107 -0.587 1.00 96.12 393 SER A C 1
ATOM 2955 O O . SER A 1 393 ? 12.078 -21.771 0.367 1.00 96.12 393 SER A O 1
ATOM 2957 N N . THR A 1 394 ? 10.393 -21.108 -0.985 1.00 97.38 394 THR A N 1
ATOM 2958 C CA . THR A 1 394 ? 9.354 -21.995 -0.448 1.00 97.38 394 THR A CA 1
ATOM 2959 C C . THR A 1 394 ? 9.485 -23.439 -0.937 1.00 97.38 394 THR A C 1
ATOM 2961 O O . THR A 1 394 ? 8.991 -24.352 -0.273 1.00 97.38 394 THR A O 1
ATOM 2964 N N . HIS A 1 395 ? 10.169 -23.682 -2.061 1.00 97.12 395 HIS A N 1
ATOM 2965 C CA . HIS A 1 395 ? 10.421 -25.034 -2.544 1.00 97.12 395 HIS A CA 1
ATOM 2966 C C . HIS A 1 395 ? 11.508 -25.708 -1.695 1.00 97.12 395 HIS A C 1
ATOM 2968 O O .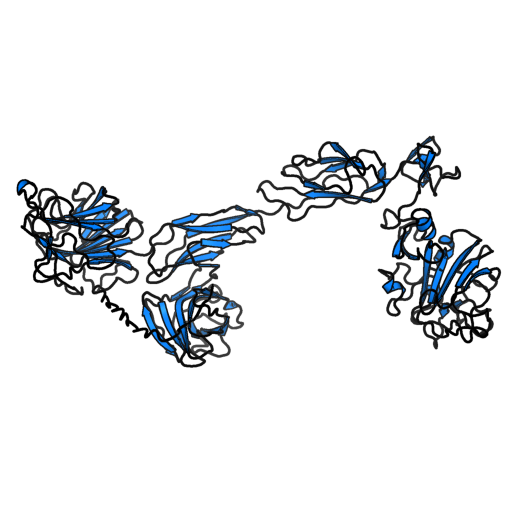 HIS A 1 395 ? 12.595 -25.157 -1.519 1.00 97.12 395 HIS A O 1
ATOM 2974 N N . ALA A 1 396 ? 11.253 -26.933 -1.219 1.00 95.81 396 ALA A N 1
ATOM 2975 C CA . ALA A 1 396 ? 12.136 -27.639 -0.280 1.00 95.81 396 ALA A CA 1
ATOM 2976 C C . ALA A 1 396 ? 13.591 -27.757 -0.773 1.00 95.81 396 ALA A C 1
ATOM 2978 O O . ALA A 1 396 ? 14.523 -27.602 0.007 1.00 95.81 396 ALA A O 1
ATOM 2979 N N . ASN A 1 397 ? 13.760 -27.955 -2.082 1.00 94.38 397 ASN A N 1
ATOM 2980 C CA . ASN A 1 397 ? 15.059 -28.177 -2.722 1.00 94.38 397 ASN A CA 1
ATOM 2981 C C . ASN A 1 397 ? 15.712 -26.898 -3.292 1.00 94.38 397 ASN A C 1
ATOM 2983 O O . ASN A 1 397 ? 16.728 -26.977 -3.981 1.00 94.38 397 ASN A O 1
ATOM 2987 N N . TRP A 1 398 ? 15.130 -25.709 -3.080 1.00 95.56 398 TRP A N 1
ATOM 2988 C CA . TRP A 1 398 ? 15.667 -24.457 -3.646 1.00 95.56 398 TRP A CA 1
ATOM 2989 C C . TRP A 1 398 ? 17.084 -24.149 -3.151 1.00 95.56 398 TRP A C 1
ATOM 2991 O O . TRP A 1 398 ? 17.912 -23.616 -3.882 1.00 95.56 398 TRP A O 1
ATOM 3001 N N . ARG A 1 399 ? 17.367 -24.500 -1.892 1.00 95.44 399 ARG A N 1
ATOM 3002 C CA . ARG A 1 399 ? 18.624 -24.175 -1.205 1.00 95.44 399 ARG A CA 1
ATOM 3003 C C . ARG A 1 399 ? 19.687 -25.268 -1.317 1.00 95.44 399 ARG A C 1
ATOM 3005 O O . ARG A 1 399 ? 20.733 -25.141 -0.688 1.00 95.44 399 ARG A O 1
ATOM 3012 N N . ASP A 1 400 ? 19.440 -26.315 -2.102 1.00 93.31 400 ASP A N 1
ATOM 3013 C CA . ASP A 1 400 ? 20.348 -27.463 -2.208 1.00 93.31 400 ASP A CA 1
ATOM 3014 C C . ASP A 1 400 ? 21.699 -27.082 -2.830 1.00 93.31 400 ASP A C 1
ATOM 3016 O O . ASP A 1 400 ? 22.734 -27.647 -2.480 1.00 93.31 400 ASP A O 1
ATOM 3020 N N . SER A 1 401 ? 21.706 -26.130 -3.768 1.00 94.12 401 SER A N 1
ATOM 3021 C CA . SER A 1 401 ? 22.921 -25.563 -4.362 1.00 94.12 401 SER A CA 1
ATOM 3022 C C . SER A 1 401 ? 22.619 -24.267 -5.118 1.00 94.12 401 SER A C 1
ATOM 3024 O O . SER A 1 401 ? 21.461 -23.878 -5.261 1.00 94.12 401 SER A O 1
ATOM 3026 N N . ASN A 1 402 ? 23.668 -23.597 -5.603 1.00 96.94 402 ASN A N 1
ATOM 3027 C CA . ASN A 1 402 ? 23.528 -22.372 -6.383 1.00 96.94 402 ASN A CA 1
ATOM 3028 C C . ASN A 1 402 ? 22.685 -22.574 -7.644 1.00 96.94 402 ASN A C 1
ATOM 3030 O O . ASN A 1 402 ? 22.836 -23.567 -8.359 1.00 96.94 402 ASN A O 1
ATOM 3034 N N . ILE A 1 403 ? 21.849 -21.582 -7.936 1.00 96.00 403 ILE A N 1
ATOM 3035 C CA . ILE A 1 403 ? 20.970 -21.576 -9.101 1.00 96.00 403 ILE A CA 1
ATOM 3036 C C . ILE A 1 403 ? 21.789 -21.239 -10.341 1.00 96.00 403 ILE A C 1
ATOM 3038 O O . ILE A 1 403 ? 22.567 -20.283 -10.334 1.00 96.00 403 ILE A O 1
ATOM 3042 N N . THR A 1 404 ? 21.615 -22.026 -11.399 1.00 95.25 404 THR A N 1
ATOM 3043 C CA . THR A 1 404 ? 22.392 -21.903 -12.644 1.00 95.25 404 THR A CA 1
ATOM 3044 C C . THR A 1 404 ? 21.539 -21.567 -13.864 1.00 95.25 404 THR A C 1
ATOM 3046 O O . THR A 1 404 ? 22.073 -21.223 -14.920 1.00 95.25 404 THR A O 1
ATOM 3049 N N . GLY A 1 405 ? 20.214 -21.642 -13.742 1.00 94.25 405 GLY A N 1
ATOM 3050 C CA . GLY A 1 405 ? 19.279 -21.324 -14.815 1.00 94.25 405 GLY A CA 1
ATOM 3051 C C . GLY A 1 405 ? 17.854 -21.745 -14.485 1.00 94.25 405 GLY A C 1
ATOM 3052 O O . GLY A 1 405 ? 17.570 -22.225 -13.386 1.00 94.25 405 GLY A O 1
ATOM 3053 N N . PHE A 1 406 ? 16.957 -21.572 -15.449 1.00 94.12 406 PHE A N 1
ATOM 3054 C CA . PHE A 1 406 ? 15.552 -21.941 -15.317 1.00 94.12 406 PHE A CA 1
ATOM 3055 C C . PHE A 1 406 ? 14.896 -22.252 -16.669 1.00 94.12 406 PHE A C 1
ATOM 3057 O O . PHE A 1 406 ? 15.369 -21.833 -17.728 1.00 94.12 406 PHE A O 1
ATOM 3064 N N . ARG A 1 407 ? 13.788 -23.000 -16.635 1.00 94.88 407 ARG A N 1
ATOM 3065 C CA . ARG A 1 407 ? 12.809 -23.067 -17.729 1.00 94.88 407 ARG A CA 1
ATOM 3066 C C . ARG A 1 407 ? 11.528 -22.387 -17.261 1.00 94.88 407 ARG A C 1
ATOM 3068 O O . ARG A 1 407 ? 11.000 -22.739 -16.208 1.00 94.88 407 ARG A O 1
ATOM 3075 N N . TYR A 1 408 ? 11.068 -21.422 -18.048 1.00 96.31 408 TYR A N 1
ATOM 3076 C CA . TYR A 1 408 ? 9.803 -20.737 -17.844 1.00 96.31 408 TYR A CA 1
ATOM 3077 C C . TYR A 1 408 ? 8.747 -21.301 -18.789 1.00 96.31 408 TYR A C 1
ATOM 3079 O O . TYR A 1 408 ? 8.791 -21.035 -19.994 1.00 96.31 408 TYR A O 1
ATOM 3087 N N . ASP A 1 409 ? 7.790 -22.035 -18.237 1.00 96.25 409 ASP A N 1
ATOM 3088 C CA . ASP A 1 409 ? 6.627 -22.494 -18.980 1.00 96.25 409 ASP A CA 1
ATOM 3089 C C . ASP A 1 409 ? 5.481 -21.522 -18.754 1.00 96.25 409 ASP A C 1
ATOM 3091 O O . ASP A 1 409 ? 4.889 -21.456 -17.680 1.00 96.25 409 ASP A O 1
ATOM 3095 N N . TYR A 1 410 ? 5.213 -20.694 -19.757 1.00 96.25 410 TYR A N 1
ATOM 3096 C CA . TYR A 1 410 ? 4.375 -19.504 -19.604 1.00 96.25 410 TYR A CA 1
ATOM 3097 C C . TYR A 1 410 ? 2.869 -19.775 -19.749 1.00 96.25 410 TYR A C 1
ATOM 3099 O O . TYR A 1 410 ? 2.062 -18.854 -19.635 1.00 96.25 410 TYR A O 1
ATOM 3107 N N . ALA A 1 411 ? 2.469 -21.017 -20.021 1.00 96.56 411 ALA A N 1
ATOM 3108 C CA . ALA A 1 411 ? 1.073 -21.441 -20.054 1.00 96.56 411 ALA A CA 1
ATOM 3109 C C . ALA A 1 411 ? 0.968 -22.965 -19.921 1.00 96.56 411 ALA A C 1
ATOM 3111 O O . ALA A 1 411 ? 1.873 -23.681 -20.328 1.00 96.56 411 ALA A O 1
ATOM 3112 N N . VAL A 1 412 ? -0.185 -23.463 -19.471 1.00 95.38 412 VAL A N 1
ATOM 3113 C CA . VAL A 1 412 ? -0.516 -24.909 -19.449 1.00 95.38 412 VAL A CA 1
ATOM 3114 C C . VAL A 1 412 ? -1.572 -25.290 -20.496 1.00 95.38 412 VAL A C 1
ATOM 3116 O O . VAL A 1 412 ? -2.258 -26.305 -20.392 1.00 95.38 412 VAL A O 1
ATOM 3119 N N . SER A 1 413 ? -1.773 -24.431 -21.495 1.00 94.69 413 SER A N 1
ATOM 3120 C CA . SER A 1 413 ? -2.760 -24.591 -22.570 1.00 94.69 413 SER A CA 1
ATOM 3121 C C . SER A 1 413 ? -2.137 -24.279 -23.928 1.00 94.69 413 SER A C 1
ATOM 3123 O O . SER A 1 413 ? -1.265 -23.418 -24.027 1.00 94.69 413 SER A O 1
ATOM 3125 N N . SER A 1 414 ? -2.609 -24.957 -24.979 1.00 96.06 414 SER A N 1
ATOM 3126 C CA . SER A 1 414 ? -2.191 -24.719 -26.368 1.00 96.06 414 SER A CA 1
ATOM 3127 C C . SER A 1 414 ? -2.947 -23.531 -26.973 1.00 96.06 414 SER A C 1
ATOM 3129 O O . SER A 1 414 ? -4.118 -23.313 -26.658 1.00 96.06 414 SER A O 1
ATOM 3131 N N . GLY A 1 415 ? -2.285 -22.769 -27.847 1.00 97.06 415 GLY A N 1
ATOM 3132 C CA . GLY A 1 415 ? -2.856 -21.613 -28.539 1.00 97.06 415 GLY A CA 1
ATOM 3133 C C . GLY A 1 415 ? -2.914 -20.328 -27.707 1.00 97.06 415 GLY A C 1
ATOM 3134 O O . GLY A 1 415 ? -3.622 -19.400 -28.088 1.00 97.06 415 GLY A O 1
ATOM 3135 N N . VAL A 1 416 ? -2.201 -20.261 -26.581 1.00 98.19 416 VAL A N 1
ATOM 3136 C CA . VAL A 1 416 ? -2.118 -19.060 -25.737 1.00 98.19 416 VAL A CA 1
ATOM 3137 C C . VAL A 1 416 ? -1.044 -18.136 -26.290 1.00 98.19 416 VAL A C 1
ATOM 3139 O O . VAL A 1 416 ? 0.101 -18.562 -26.445 1.00 98.19 416 VAL A O 1
ATOM 3142 N N . THR A 1 417 ? -1.396 -16.876 -26.543 1.00 98.38 417 THR A N 1
ATOM 3143 C CA . THR A 1 417 ? -0.452 -15.827 -26.947 1.00 98.38 417 THR A CA 1
ATOM 3144 C C . THR A 1 417 ? -0.156 -14.910 -25.764 1.00 98.38 417 THR A C 1
ATOM 3146 O O . THR A 1 417 ? -1.076 -14.437 -25.093 1.00 98.38 417 THR A O 1
ATOM 3149 N N . MET A 1 418 ? 1.126 -14.656 -25.506 1.00 97.94 418 MET A N 1
ATOM 3150 C CA . MET A 1 418 ? 1.595 -13.840 -24.388 1.00 97.94 418 MET A CA 1
ATOM 3151 C C . MET A 1 418 ? 2.689 -12.875 -24.842 1.00 97.94 418 MET A C 1
ATOM 3153 O O . MET A 1 418 ? 3.601 -13.273 -25.562 1.00 97.94 418 MET A O 1
ATOM 3157 N N . ASP A 1 419 ? 2.595 -11.633 -24.374 1.00 96.69 419 ASP A N 1
ATOM 3158 C CA . ASP A 1 419 ? 3.706 -10.687 -24.338 1.00 96.69 419 ASP A CA 1
ATOM 3159 C C . ASP A 1 419 ? 4.444 -10.824 -23.009 1.00 96.69 419 ASP A C 1
ATOM 3161 O O . ASP A 1 419 ? 3.815 -10.848 -21.945 1.00 96.69 419 ASP A O 1
ATOM 3165 N N . ILE A 1 420 ? 5.769 -10.880 -23.063 1.00 94.69 420 ILE A N 1
ATOM 3166 C CA . ILE A 1 420 ? 6.644 -10.935 -21.895 1.00 94.69 420 ILE A CA 1
ATOM 3167 C C . ILE A 1 420 ? 7.626 -9.773 -22.005 1.00 94.69 420 ILE A C 1
ATOM 3169 O O . ILE A 1 420 ? 8.323 -9.648 -23.006 1.00 94.69 420 ILE A O 1
ATOM 3173 N N . ASP A 1 421 ? 7.654 -8.924 -20.982 1.00 92.62 421 ASP A N 1
ATOM 3174 C CA . ASP A 1 421 ? 8.479 -7.709 -20.943 1.00 92.62 421 ASP A CA 1
ATOM 3175 C C . ASP A 1 421 ? 9.836 -7.999 -20.298 1.00 92.62 421 ASP A C 1
ATOM 3177 O O . ASP A 1 421 ? 10.878 -7.829 -20.911 1.00 92.62 421 ASP A O 1
ATOM 3181 N N . PHE A 1 422 ? 9.846 -8.573 -19.094 1.00 91.69 422 PHE A N 1
ATOM 3182 C CA . PHE A 1 422 ? 11.093 -9.014 -18.470 1.00 91.69 422 PHE A CA 1
ATOM 3183 C C . PHE A 1 422 ? 10.890 -10.178 -17.504 1.00 91.69 422 PHE A C 1
ATOM 3185 O O . PHE A 1 422 ? 9.777 -10.414 -17.017 1.00 91.69 422 PHE A O 1
ATOM 3192 N N . ILE A 1 423 ? 11.988 -10.880 -17.212 1.00 93.31 423 ILE A N 1
ATOM 3193 C CA . ILE A 1 423 ? 12.108 -11.906 -16.168 1.00 93.31 423 ILE A CA 1
ATOM 3194 C C . ILE A 1 423 ? 13.411 -11.675 -15.400 1.00 93.31 423 ILE A C 1
ATOM 3196 O O . ILE A 1 423 ? 14.453 -11.423 -16.002 1.00 93.31 423 ILE A O 1
ATOM 3200 N N . GLU A 1 424 ? 13.382 -11.804 -14.078 1.00 92.50 424 GLU A N 1
ATOM 3201 C CA . GLU A 1 424 ? 14.558 -11.628 -13.223 1.00 92.50 424 GLU A CA 1
ATOM 3202 C C . GLU A 1 424 ? 14.605 -12.618 -12.063 1.00 92.50 424 GLU A C 1
ATOM 3204 O O . GLU A 1 424 ? 13.576 -13.117 -11.605 1.00 92.50 424 GLU A O 1
ATOM 3209 N N . LEU A 1 425 ? 15.821 -12.847 -11.569 1.00 94.38 425 LEU A N 1
ATOM 3210 C CA . LEU A 1 425 ? 16.093 -13.519 -10.303 1.00 94.38 425 LEU A CA 1
ATOM 3211 C C . LEU A 1 425 ? 16.616 -12.476 -9.311 1.00 94.38 425 LEU A C 1
ATOM 3213 O O . LEU A 1 425 ? 17.633 -11.834 -9.572 1.00 94.38 425 LEU A O 1
ATOM 3217 N N . ALA A 1 426 ? 15.923 -12.323 -8.186 1.00 94.75 426 ALA A N 1
ATOM 3218 C CA . ALA A 1 426 ? 16.046 -11.175 -7.295 1.00 94.75 426 ALA A CA 1
ATOM 3219 C C . ALA A 1 426 ? 15.982 -11.549 -5.806 1.00 94.75 426 ALA A C 1
ATOM 3221 O O . ALA A 1 426 ? 15.476 -12.610 -5.414 1.00 94.75 426 ALA A O 1
ATOM 3222 N N . ALA A 1 427 ? 16.484 -10.652 -4.956 1.00 93.81 427 ALA A N 1
ATOM 3223 C CA . ALA A 1 427 ? 16.407 -10.778 -3.501 1.00 93.81 427 ALA A CA 1
ATOM 3224 C C . ALA A 1 427 ? 15.079 -10.273 -2.915 1.00 93.81 427 ALA A C 1
ATOM 3226 O O . ALA A 1 427 ? 14.708 -10.699 -1.817 1.00 93.81 427 ALA A O 1
ATOM 3227 N N . SER A 1 428 ? 14.344 -9.434 -3.656 1.00 93.81 428 SER A N 1
ATOM 3228 C CA . SER A 1 428 ? 13.065 -8.849 -3.227 1.00 93.81 428 SER A CA 1
ATOM 3229 C C . SER A 1 428 ? 11.950 -8.990 -4.274 1.00 93.81 428 SER A C 1
ATOM 3231 O O . SER A 1 428 ? 12.230 -8.985 -5.478 1.00 93.81 428 SER A O 1
ATOM 3233 N N . PRO A 1 429 ? 10.679 -9.088 -3.836 1.00 95.56 429 PRO A N 1
ATOM 3234 C CA . PRO A 1 429 ? 9.526 -9.134 -4.728 1.00 95.56 429 PRO A CA 1
ATOM 3235 C C . PRO A 1 429 ? 9.224 -7.761 -5.347 1.00 95.56 429 PRO A C 1
ATOM 3237 O O . PRO A 1 429 ? 9.542 -6.724 -4.762 1.00 95.56 429 PRO A O 1
ATOM 3240 N N . ILE A 1 430 ? 8.556 -7.751 -6.505 1.00 95.56 430 ILE A N 1
ATOM 3241 C CA . ILE A 1 430 ? 7.961 -6.528 -7.063 1.00 95.56 430 ILE A CA 1
ATOM 3242 C C . ILE A 1 430 ? 6.674 -6.210 -6.297 1.00 95.56 430 ILE A C 1
ATOM 3244 O O . ILE A 1 430 ? 5.765 -7.036 -6.234 1.00 95.56 430 ILE A O 1
ATOM 3248 N N . GLU A 1 431 ? 6.570 -4.986 -5.787 1.00 95.19 431 GLU A N 1
ATOM 3249 C CA . GLU A 1 431 ? 5.365 -4.470 -5.123 1.00 95.19 431 GLU A CA 1
ATOM 3250 C C . GLU A 1 431 ? 4.326 -3.964 -6.131 1.00 95.19 431 GLU A C 1
ATOM 3252 O O . GLU A 1 431 ? 3.120 -4.053 -5.911 1.00 95.19 431 GLU A O 1
ATOM 3257 N N . GLY A 1 432 ? 4.782 -3.426 -7.263 1.00 94.94 432 GLY A N 1
ATOM 3258 C CA . GLY A 1 432 ? 3.902 -2.926 -8.311 1.00 94.94 432 GLY A CA 1
ATOM 3259 C C . GLY A 1 432 ? 4.655 -2.254 -9.449 1.00 94.94 432 GLY A C 1
ATOM 3260 O O . GLY A 1 432 ? 5.876 -2.109 -9.416 1.00 94.94 432 GLY A O 1
ATOM 3261 N N . THR A 1 433 ? 3.915 -1.829 -10.470 1.00 94.81 433 THR A N 1
ATOM 3262 C CA . THR A 1 433 ? 4.467 -1.108 -11.624 1.00 94.81 433 THR A CA 1
ATOM 3263 C C . THR A 1 433 ? 3.615 0.085 -12.007 1.00 94.81 433 THR A C 1
ATOM 3265 O O . THR A 1 433 ? 2.409 0.085 -11.765 1.00 94.81 433 THR A O 1
ATOM 3268 N N . GLY A 1 434 ? 4.228 1.043 -12.692 1.00 93.94 434 GLY A N 1
ATOM 3269 C CA . GLY A 1 434 ? 3.609 2.288 -13.126 1.00 93.94 434 GLY A CA 1
ATOM 3270 C C . GLY A 1 434 ? 4.185 3.483 -12.378 1.00 93.94 434 GLY A C 1
ATOM 3271 O O . GLY A 1 434 ? 4.907 3.337 -11.395 1.00 93.94 434 GLY A O 1
ATOM 3272 N N . THR A 1 435 ? 3.845 4.687 -12.832 1.00 94.12 435 THR A N 1
ATOM 3273 C CA . THR A 1 435 ? 4.379 5.941 -12.272 1.00 94.12 435 THR A CA 1
ATOM 3274 C C . THR A 1 435 ? 3.967 6.184 -10.820 1.00 94.12 435 THR A C 1
ATOM 3276 O O . THR A 1 435 ? 4.473 7.102 -10.179 1.00 94.12 435 THR A O 1
ATOM 3279 N N . SER A 1 436 ? 3.038 5.392 -10.282 1.00 97.06 436 SER A N 1
ATOM 3280 C CA . SER A 1 436 ? 2.626 5.442 -8.887 1.00 97.06 436 SER A CA 1
ATOM 3281 C C . SER A 1 436 ? 2.309 4.061 -8.321 1.00 97.06 436 SER A C 1
ATOM 3283 O O . SER A 1 436 ? 1.970 3.133 -9.055 1.00 97.06 436 SER A O 1
ATOM 3285 N N . ILE A 1 437 ? 2.391 3.947 -6.996 1.00 97.31 437 ILE A N 1
ATOM 3286 C CA . ILE A 1 437 ? 1.979 2.766 -6.235 1.00 97.31 437 ILE A CA 1
ATOM 3287 C C . ILE A 1 437 ? 1.198 3.189 -4.989 1.00 97.31 437 ILE A C 1
ATOM 3289 O O . ILE A 1 437 ? 1.543 4.177 -4.339 1.00 97.31 437 ILE A O 1
ATOM 3293 N N . ASN A 1 438 ? 0.144 2.446 -4.645 1.00 97.75 438 ASN A N 1
ATOM 3294 C CA . ASN A 1 438 ? -0.578 2.605 -3.384 1.00 97.75 438 ASN A CA 1
ATOM 3295 C C . ASN A 1 438 ? -0.195 1.481 -2.419 1.00 97.75 438 ASN A C 1
ATOM 3297 O O . ASN A 1 438 ? -0.320 0.308 -2.764 1.00 97.75 438 ASN A O 1
ATOM 3301 N N . VAL A 1 439 ? 0.246 1.840 -1.215 1.00 96.69 439 VAL A N 1
ATOM 3302 C CA . VAL A 1 439 ? 0.852 0.910 -0.253 1.00 96.69 439 VAL A CA 1
ATOM 3303 C C . VAL A 1 439 ? 0.261 1.079 1.144 1.00 96.69 439 VAL A C 1
ATOM 3305 O O . VAL A 1 439 ? -0.164 2.173 1.518 1.00 96.69 439 VAL A O 1
ATOM 3308 N N . VAL A 1 440 ? 0.248 -0.005 1.926 1.00 96.94 440 VAL A N 1
ATOM 3309 C CA . VAL A 1 440 ? -0.275 -0.051 3.309 1.00 96.94 440 VAL A CA 1
ATOM 3310 C C . VAL A 1 440 ? 0.765 -0.706 4.233 1.00 96.94 440 VAL A C 1
ATOM 3312 O O . VAL A 1 440 ? 0.564 -1.831 4.693 1.00 96.94 440 VAL A O 1
ATOM 3315 N N . PRO A 1 441 ? 1.929 -0.070 4.465 1.00 96.50 441 PRO A N 1
ATOM 3316 C CA . PRO A 1 441 ? 2.975 -0.681 5.274 1.00 96.50 441 PRO A CA 1
ATOM 3317 C C . PRO A 1 441 ? 2.543 -0.822 6.738 1.00 96.50 441 PRO A C 1
ATOM 3319 O O . PRO A 1 441 ? 1.983 0.098 7.333 1.00 96.50 441 PRO A O 1
ATOM 3322 N N . THR A 1 442 ? 2.873 -1.958 7.350 1.00 94.38 442 THR A N 1
ATOM 3323 C CA . THR A 1 442 ? 2.637 -2.221 8.783 1.00 94.38 442 THR A CA 1
ATOM 3324 C C . THR A 1 442 ? 3.794 -1.759 9.676 1.00 94.38 442 THR A C 1
ATOM 3326 O O . THR A 1 442 ? 3.679 -1.775 10.900 1.00 94.38 442 THR A O 1
ATOM 3329 N N . ALA A 1 443 ? 4.920 -1.365 9.078 1.00 96.56 443 ALA A N 1
ATOM 3330 C CA . ALA A 1 443 ? 6.104 -0.825 9.739 1.00 96.56 443 ALA A CA 1
ATOM 3331 C C . ALA A 1 443 ? 6.809 0.179 8.816 1.00 96.56 443 ALA A C 1
ATOM 3333 O O . ALA A 1 443 ? 6.618 0.143 7.600 1.00 96.56 443 ALA A O 1
ATOM 3334 N N . SER A 1 444 ? 7.635 1.069 9.375 1.00 97.88 444 SER A N 1
ATOM 3335 C CA . SER A 1 444 ? 8.406 2.021 8.569 1.00 97.88 444 SER A CA 1
ATOM 3336 C C . SER A 1 444 ? 9.246 1.288 7.521 1.00 97.88 444 SER A C 1
ATOM 3338 O O . SER A 1 444 ? 10.034 0.410 7.867 1.00 97.88 444 SER A O 1
ATOM 3340 N N . THR A 1 445 ? 9.055 1.630 6.247 1.00 97.31 445 THR A N 1
ATOM 3341 C CA . THR A 1 445 ? 9.566 0.858 5.105 1.00 97.31 445 THR A CA 1
ATOM 3342 C C . THR A 1 445 ? 10.136 1.797 4.049 1.00 97.31 445 THR A C 1
ATOM 3344 O O . THR A 1 445 ? 9.505 2.795 3.699 1.00 97.31 445 THR A O 1
ATOM 3347 N N . ASN A 1 446 ? 11.328 1.482 3.534 1.00 97.44 446 ASN A N 1
ATOM 3348 C CA . ASN A 1 446 ? 11.862 2.141 2.344 1.00 97.44 446 ASN A CA 1
ATOM 3349 C C . ASN A 1 446 ? 11.210 1.546 1.099 1.00 97.44 446 ASN A C 1
ATOM 3351 O O . ASN A 1 446 ? 11.268 0.334 0.896 1.00 97.44 446 ASN A O 1
ATOM 3355 N N . TYR A 1 447 ? 10.626 2.401 0.271 1.00 97.81 447 TYR A N 1
ATOM 3356 C CA . TYR A 1 447 ? 10.144 2.037 -1.052 1.00 97.81 447 TYR A CA 1
ATOM 3357 C C . TYR A 1 447 ? 11.150 2.478 -2.095 1.00 97.81 447 TYR A C 1
ATOM 3359 O O . TYR A 1 447 ? 11.669 3.590 -2.023 1.00 97.81 447 TYR A O 1
ATOM 3367 N N . TYR A 1 448 ? 11.405 1.606 -3.056 1.00 97.75 448 TYR A N 1
ATOM 3368 C CA . TYR A 1 448 ? 12.361 1.818 -4.128 1.00 97.75 448 TYR A CA 1
ATOM 3369 C C . TYR A 1 448 ? 11.626 1.827 -5.456 1.00 97.75 448 TYR A C 1
ATOM 3371 O O . TYR A 1 448 ? 10.669 1.075 -5.629 1.00 97.75 448 TYR A O 1
ATOM 3379 N N . VAL A 1 449 ? 12.092 2.643 -6.395 1.00 97.31 449 VAL A N 1
ATOM 3380 C CA . VAL A 1 449 ? 11.614 2.617 -7.778 1.00 97.31 449 VAL A CA 1
ATOM 3381 C C . VAL A 1 449 ? 12.787 2.716 -8.738 1.00 97.31 449 VAL A C 1
ATOM 3383 O O . VAL A 1 449 ? 13.721 3.489 -8.516 1.00 97.31 449 VAL A O 1
ATOM 3386 N N . LYS A 1 450 ? 12.719 1.932 -9.809 1.00 94.06 450 LYS A N 1
ATOM 3387 C CA . LYS A 1 450 ? 13.629 1.971 -10.959 1.00 94.06 450 LYS A CA 1
ATOM 3388 C C . LYS A 1 450 ? 12.847 1.747 -12.245 1.00 94.06 450 LYS A C 1
ATOM 3390 O O . LYS A 1 450 ? 11.702 1.307 -12.200 1.00 94.06 450 LYS A O 1
ATOM 3395 N N . ARG A 1 451 ? 13.471 2.015 -13.386 1.00 91.56 451 ARG A N 1
ATOM 3396 C CA . ARG A 1 451 ? 12.877 1.806 -14.708 1.00 91.56 451 ARG A CA 1
ATOM 3397 C C . ARG A 1 451 ? 13.368 0.525 -15.350 1.00 91.56 451 ARG A C 1
ATOM 3399 O O . ARG A 1 451 ? 14.572 0.258 -15.335 1.00 91.56 451 ARG A O 1
ATOM 3406 N N . LYS A 1 452 ? 12.427 -0.229 -15.916 1.00 89.31 452 LYS A N 1
ATOM 3407 C CA . LYS A 1 452 ? 12.660 -1.485 -16.637 1.00 89.31 452 LYS A CA 1
ATOM 3408 C C . LYS A 1 452 ? 11.964 -1.484 -17.994 1.00 89.31 452 LYS A C 1
ATOM 3410 O O . LYS A 1 452 ? 10.931 -0.834 -18.135 1.00 89.31 452 LYS A O 1
ATOM 3415 N N . GLY A 1 453 ? 12.529 -2.195 -18.961 1.00 84.00 453 GLY A N 1
ATOM 3416 C CA . GLY A 1 453 ? 11.995 -2.369 -20.314 1.00 84.00 453 GLY A CA 1
ATOM 3417 C C . GLY A 1 453 ? 13.125 -2.401 -21.341 1.00 84.00 453 GLY A C 1
ATOM 3418 O O . GLY A 1 453 ? 14.290 -2.572 -20.973 1.00 84.00 453 GLY A O 1
ATOM 3419 N N . THR A 1 454 ? 12.795 -2.160 -22.609 1.00 77.75 454 THR A N 1
ATOM 3420 C CA . THR A 1 454 ? 13.761 -2.104 -23.718 1.00 77.75 454 THR A CA 1
ATOM 3421 C C . THR A 1 454 ? 14.961 -1.229 -23.376 1.00 77.75 454 THR A C 1
ATOM 3423 O O . THR A 1 454 ? 14.805 -0.035 -23.097 1.00 77.75 454 THR A O 1
ATOM 3426 N N . ASN A 1 455 ? 16.165 -1.794 -23.423 1.00 75.94 455 ASN A N 1
ATOM 3427 C CA . ASN A 1 455 ? 17.425 -1.096 -23.173 1.00 75.94 455 ASN A CA 1
ATOM 3428 C C . ASN A 1 455 ? 17.475 -0.357 -21.817 1.00 75.94 455 ASN A C 1
ATOM 3430 O O . ASN A 1 455 ? 18.310 0.532 -21.620 1.00 75.94 455 ASN A O 1
ATOM 3434 N N . ALA A 1 456 ? 16.596 -0.710 -20.875 1.00 82.31 456 ALA A N 1
ATOM 3435 C CA . ALA A 1 456 ? 16.392 0.005 -19.629 1.00 82.31 456 ALA A CA 1
ATOM 3436 C C . ALA A 1 456 ? 16.419 -0.960 -18.448 1.00 82.31 456 ALA A C 1
ATOM 3438 O O . ALA A 1 456 ? 15.508 -1.754 -18.235 1.00 82.31 456 ALA A O 1
ATOM 3439 N N . ASN A 1 457 ? 17.453 -0.821 -17.627 1.00 87.06 457 ASN A N 1
ATOM 3440 C CA . ASN A 1 457 ? 17.477 -1.385 -16.291 1.00 87.06 457 ASN A CA 1
ATOM 3441 C C . ASN A 1 457 ? 18.254 -0.437 -15.371 1.00 87.06 457 ASN A C 1
ATOM 3443 O O . ASN A 1 457 ? 19.473 -0.539 -15.241 1.00 87.06 457 ASN A O 1
ATOM 3447 N N . THR A 1 458 ? 17.570 0.572 -14.832 1.00 88.56 458 THR A N 1
ATOM 3448 C CA . THR A 1 458 ? 18.234 1.698 -14.151 1.00 88.56 458 THR A CA 1
ATOM 3449 C C . THR A 1 458 ? 18.567 1.389 -12.691 1.00 88.56 458 THR A C 1
ATOM 3451 O O . THR A 1 458 ? 18.013 0.466 -12.099 1.00 88.56 458 THR A O 1
ATOM 3454 N N . ASP A 1 459 ? 19.400 2.213 -12.059 1.00 89.75 459 ASP A N 1
ATOM 3455 C CA . ASP A 1 459 ? 19.524 2.207 -10.596 1.00 89.75 459 ASP A CA 1
ATOM 3456 C C . ASP A 1 459 ? 18.201 2.632 -9.931 1.00 89.75 459 ASP A C 1
ATOM 3458 O O . ASP A 1 459 ? 17.347 3.262 -10.573 1.00 89.75 459 ASP A O 1
ATOM 3462 N N . CYS A 1 460 ? 18.017 2.289 -8.651 1.00 92.38 460 CYS A N 1
ATOM 3463 C CA . CYS A 1 460 ? 16.875 2.784 -7.882 1.00 92.38 460 CYS A CA 1
ATOM 3464 C C . CYS A 1 460 ? 17.140 4.138 -7.241 1.00 92.38 460 CYS A C 1
ATOM 3466 O O . CYS A 1 460 ? 18.241 4.440 -6.783 1.00 92.38 460 CYS A O 1
ATOM 3468 N N . ILE A 1 461 ? 16.044 4.855 -7.034 1.00 95.56 461 ILE A N 1
ATOM 3469 C CA . ILE A 1 461 ? 15.914 5.826 -5.949 1.00 95.56 461 ILE A CA 1
ATOM 3470 C C . ILE A 1 461 ? 14.994 5.270 -4.862 1.00 95.56 461 ILE A C 1
ATOM 3472 O O . ILE A 1 461 ? 14.247 4.319 -5.102 1.00 95.56 461 ILE A O 1
ATOM 3476 N N . SER A 1 462 ? 15.038 5.855 -3.664 1.00 96.81 462 SER A N 1
ATOM 3477 C CA . SER A 1 462 ? 14.274 5.365 -2.514 1.00 96.81 462 SER A CA 1
ATOM 3478 C C . SER A 1 462 ? 13.589 6.467 -1.718 1.00 96.81 462 SER A C 1
ATOM 3480 O O . SER A 1 462 ? 14.129 7.565 -1.592 1.00 96.81 462 SER A O 1
ATOM 3482 N N . GLN A 1 463 ? 12.460 6.134 -1.095 1.00 97.75 463 GLN A N 1
ATOM 3483 C CA . GLN A 1 463 ? 11.743 6.982 -0.150 1.00 97.75 463 GLN A CA 1
ATOM 3484 C C . GLN A 1 463 ? 11.309 6.180 1.079 1.00 97.75 463 GLN A C 1
ATOM 3486 O O . GLN A 1 463 ? 10.592 5.186 0.966 1.00 97.75 463 GLN A O 1
ATOM 3491 N N . LEU A 1 464 ? 11.691 6.654 2.267 1.00 98.06 464 LEU A N 1
ATOM 3492 C CA . LEU A 1 464 ? 11.196 6.112 3.530 1.00 98.06 464 LEU A CA 1
ATOM 3493 C C . LEU A 1 464 ? 9.750 6.560 3.763 1.00 98.06 464 LEU A C 1
ATOM 3495 O O . LEU A 1 464 ? 9.468 7.762 3.765 1.00 98.06 464 LEU A O 1
ATOM 3499 N N . VAL A 1 465 ? 8.857 5.604 4.011 1.00 98.31 465 VAL A N 1
ATOM 3500 C CA . VAL A 1 465 ? 7.527 5.846 4.580 1.00 98.31 465 VAL A CA 1
ATOM 3501 C C . VAL A 1 465 ? 7.562 5.440 6.049 1.00 98.31 465 VAL A C 1
ATOM 3503 O O . VAL A 1 465 ? 7.779 4.274 6.371 1.00 98.31 465 VAL A O 1
ATOM 3506 N N . THR A 1 466 ? 7.348 6.403 6.941 1.00 98.06 466 THR A N 1
ATOM 3507 C CA . THR A 1 466 ? 7.306 6.209 8.393 1.00 98.06 466 THR A CA 1
ATOM 3508 C C . THR A 1 466 ? 5.905 5.797 8.833 1.00 98.06 466 THR A C 1
ATOM 3510 O O . THR A 1 466 ? 4.928 6.486 8.531 1.00 98.06 466 THR A O 1
ATOM 3513 N N . VAL A 1 467 ? 5.809 4.700 9.589 1.00 98.12 467 VAL A N 1
ATOM 3514 C CA . VAL A 1 467 ? 4.551 4.209 10.168 1.00 98.12 467 VAL A CA 1
ATOM 3515 C C . VAL A 1 467 ? 4.538 4.501 11.663 1.00 98.12 467 VAL A C 1
ATOM 3517 O O . VAL A 1 467 ? 5.290 3.911 12.438 1.00 98.12 467 VAL A O 1
ATOM 3520 N N . ASN A 1 468 ? 3.670 5.420 12.072 1.00 97.44 468 ASN A N 1
ATOM 3521 C CA . ASN A 1 468 ? 3.506 5.818 13.463 1.00 97.44 468 ASN A CA 1
ATOM 3522 C C . ASN A 1 468 ? 2.529 4.885 14.183 1.00 97.44 468 ASN A C 1
ATOM 3524 O O . ASN A 1 468 ? 1.476 4.522 13.650 1.00 97.44 468 ASN A O 1
ATOM 3528 N N . SER A 1 469 ? 2.856 4.524 15.422 1.00 95.06 469 SER A N 1
ATOM 3529 C CA . SER A 1 469 ? 1.976 3.715 16.261 1.00 95.06 469 SER A CA 1
ATOM 3530 C C . SER A 1 469 ? 0.681 4.457 16.600 1.00 95.06 469 SER A C 1
ATOM 3532 O O . SER A 1 469 ? 0.657 5.679 16.784 1.00 95.06 469 SER A O 1
ATOM 3534 N N . LEU A 1 470 ? -0.409 3.697 16.705 1.00 95.62 470 LEU A N 1
ATOM 3535 C CA . LEU A 1 470 ? -1.661 4.201 17.260 1.00 95.62 470 LEU A CA 1
ATOM 3536 C C . LEU A 1 470 ? -1.523 4.307 18.789 1.00 95.62 470 LEU A C 1
ATOM 3538 O O . LEU A 1 470 ? -0.885 3.441 19.397 1.00 95.62 470 LEU A O 1
ATOM 3542 N N . PRO A 1 471 ? -2.103 5.332 19.435 1.00 96.31 471 PRO A N 1
ATOM 3543 C CA . PRO A 1 471 ? -2.155 5.370 20.889 1.00 96.31 471 PRO A CA 1
ATOM 3544 C C . PRO A 1 471 ? -3.015 4.223 21.436 1.00 96.31 471 PRO A C 1
ATOM 3546 O O . PRO A 1 471 ? -3.929 3.746 20.769 1.00 96.31 471 PRO A O 1
ATOM 3549 N N . THR A 1 472 ? -2.745 3.811 22.675 1.00 95.69 472 THR A N 1
ATOM 3550 C CA . THR A 1 472 ? -3.596 2.884 23.440 1.00 95.69 472 THR A CA 1
ATOM 3551 C C . THR A 1 472 ? -4.186 3.645 24.627 1.00 95.69 472 THR A C 1
ATOM 3553 O O . THR A 1 472 ? -3.472 3.824 25.610 1.00 95.69 472 THR A O 1
ATOM 3556 N N . PRO A 1 473 ? -5.436 4.138 24.538 1.00 97.31 473 PRO A N 1
ATOM 3557 C CA . PRO A 1 473 ? -6.065 4.882 25.619 1.00 97.31 473 PRO A CA 1
ATOM 3558 C C . PRO A 1 473 ? -6.157 4.070 26.904 1.00 97.31 473 PRO A C 1
ATOM 3560 O O . PRO A 1 473 ? -6.593 2.914 26.881 1.00 97.31 473 PRO A O 1
ATOM 3563 N N . THR A 1 474 ? -5.823 4.685 28.038 1.00 96.81 474 THR A N 1
ATOM 3564 C CA . THR A 1 474 ? -6.088 4.115 29.361 1.00 96.81 474 THR A CA 1
ATOM 3565 C C . THR A 1 474 ? -6.676 5.155 30.311 1.00 96.81 474 THR A C 1
ATOM 3567 O O . THR A 1 474 ? -6.758 6.350 30.033 1.00 96.81 474 THR A O 1
ATOM 3570 N N . PHE A 1 475 ? -7.161 4.692 31.456 1.00 97.50 475 PHE A N 1
ATOM 3571 C CA . PHE A 1 475 ? -7.602 5.576 32.524 1.00 97.50 475 PHE A CA 1
ATOM 3572 C C . PHE A 1 475 ? -6.546 5.595 33.625 1.00 97.50 475 PHE A C 1
ATOM 3574 O O . PHE A 1 475 ? -6.266 4.561 34.232 1.00 97.50 475 PHE A O 1
ATOM 3581 N N . THR A 1 476 ? -6.013 6.777 33.921 1.00 97.44 476 THR A N 1
ATOM 3582 C CA . THR A 1 476 ? -5.052 7.017 35.007 1.00 97.44 476 THR A CA 1
ATOM 3583 C C . THR A 1 476 ? -5.746 7.272 36.345 1.00 97.44 476 THR A C 1
ATOM 3585 O O . THR A 1 476 ? -5.204 6.922 37.391 1.00 97.44 476 THR A O 1
ATOM 3588 N N . THR A 1 477 ? -6.972 7.809 36.315 1.00 97.50 477 THR A N 1
ATOM 3589 C CA . THR A 1 477 ? -7.835 7.997 37.493 1.00 97.50 477 THR A CA 1
ATOM 3590 C C . THR A 1 477 ? -9.256 7.558 37.172 1.00 97.50 477 THR A C 1
ATOM 3592 O O . THR A 1 477 ? -9.789 7.890 36.111 1.00 97.50 477 THR A O 1
ATOM 3595 N N . GLN A 1 478 ? -9.880 6.834 38.100 1.00 96.44 478 GLN A N 1
ATOM 3596 C CA . GLN A 1 478 ? -11.264 6.365 38.011 1.00 96.44 478 GLN A CA 1
ATOM 3597 C C . GLN A 1 478 ? -11.927 6.421 39.398 1.00 96.44 478 GLN A C 1
ATOM 3599 O O . GLN A 1 478 ? -11.217 6.353 40.406 1.00 96.44 478 GLN A O 1
ATOM 3604 N N . PRO A 1 479 ? -13.264 6.524 39.485 1.00 93.00 479 PRO A N 1
ATOM 3605 C CA . PRO A 1 479 ? -13.963 6.505 40.764 1.00 93.00 479 PRO A CA 1
ATOM 3606 C C . PRO A 1 479 ? -13.884 5.147 41.466 1.00 93.00 479 PRO A C 1
ATOM 3608 O O . PRO A 1 479 ? -13.584 4.116 40.865 1.00 93.00 479 PRO A O 1
ATOM 3611 N N . ALA A 1 480 ? -14.220 5.146 42.757 1.00 87.38 480 ALA A N 1
ATOM 3612 C CA . ALA A 1 480 ? -14.355 3.923 43.539 1.00 87.38 480 ALA A CA 1
ATOM 3613 C C . ALA A 1 480 ? -15.416 2.974 42.945 1.00 87.38 480 ALA A C 1
ATOM 3615 O O . ALA A 1 480 ? -16.348 3.400 42.259 1.00 87.38 480 ALA A O 1
ATOM 3616 N N . ALA A 1 481 ? -15.326 1.682 43.281 1.00 82.56 481 ALA A N 1
ATOM 3617 C CA . ALA A 1 481 ? -16.261 0.648 42.819 1.00 82.56 481 ALA A CA 1
ATOM 3618 C C . ALA A 1 481 ? -17.728 0.919 43.207 1.00 82.56 481 ALA A C 1
ATOM 3620 O O . ALA A 1 481 ? -18.653 0.355 42.622 1.00 82.56 481 ALA A O 1
ATOM 3621 N N . THR A 1 482 ? -17.968 1.765 44.209 1.00 82.69 482 THR A N 1
ATOM 3622 C CA . THR A 1 482 ? -19.307 2.190 44.615 1.00 82.69 482 THR A CA 1
ATOM 3623 C C . THR A 1 482 ? -19.280 3.659 45.001 1.00 82.69 482 THR A C 1
ATOM 3625 O O . THR A 1 482 ? -18.414 4.081 45.768 1.00 82.69 482 THR A O 1
ATOM 3628 N N . VAL A 1 483 ? -20.234 4.426 44.482 1.00 89.00 483 VAL A N 1
ATOM 3629 C CA . VAL A 1 483 ? -20.349 5.872 44.711 1.00 89.00 483 VAL A CA 1
ATOM 3630 C C . VAL A 1 483 ? -21.795 6.258 45.006 1.00 89.00 483 VAL A C 1
ATOM 3632 O O . VAL A 1 483 ? -22.738 5.531 44.679 1.00 89.00 483 VAL A O 1
ATOM 3635 N N . ALA A 1 484 ? -21.974 7.408 45.649 1.00 89.12 484 ALA A N 1
ATOM 3636 C CA . ALA A 1 484 ? -23.292 7.976 45.881 1.00 89.12 484 ALA A CA 1
ATOM 3637 C C . ALA A 1 484 ? -23.819 8.658 44.611 1.00 89.12 484 ALA A C 1
ATOM 3639 O O . ALA A 1 484 ? -23.078 9.328 43.891 1.00 89.12 484 ALA A O 1
ATOM 3640 N N . ILE A 1 485 ? -25.117 8.515 44.362 1.00 90.44 485 ILE A N 1
ATOM 3641 C CA . ILE A 1 485 ? -25.821 9.308 43.352 1.00 90.44 485 ILE A CA 1
ATOM 3642 C C . ILE A 1 485 ? -25.670 10.806 43.654 1.00 90.44 485 ILE A C 1
ATOM 3644 O O . ILE A 1 485 ? -25.587 11.193 44.820 1.00 90.44 485 ILE A O 1
ATOM 3648 N N . ASP A 1 486 ? -25.637 11.631 42.609 1.00 91.94 486 ASP A N 1
ATOM 3649 C CA . ASP A 1 486 ? -25.514 13.094 42.694 1.00 91.94 486 ASP A CA 1
ATOM 3650 C C . ASP A 1 486 ? -24.236 13.595 43.414 1.00 91.94 486 ASP A C 1
ATOM 3652 O O . ASP A 1 486 ? -24.176 14.704 43.947 1.00 91.94 486 ASP A O 1
ATOM 3656 N N . THR A 1 487 ? -23.173 12.782 43.407 1.00 93.44 487 THR A N 1
ATOM 3657 C CA . THR A 1 487 ? -21.836 13.181 43.877 1.00 93.44 487 THR A CA 1
ATOM 3658 C C . THR A 1 487 ? -20.839 13.234 42.726 1.00 93.44 487 THR A C 1
ATOM 3660 O O . THR A 1 487 ? -20.967 12.482 41.758 1.00 93.44 487 THR A O 1
ATOM 3663 N N . ASP A 1 488 ? -19.872 14.150 42.818 1.00 97.06 488 ASP A N 1
ATOM 3664 C CA . ASP A 1 488 ? -18.839 14.305 41.794 1.00 97.06 488 ASP A CA 1
ATOM 3665 C C . ASP A 1 488 ? -17.913 13.083 41.777 1.00 97.06 488 ASP A C 1
ATOM 3667 O O . ASP A 1 488 ? -17.345 12.682 42.796 1.00 97.06 488 ASP A O 1
ATOM 3671 N N . VAL A 1 489 ? -17.735 12.518 40.587 1.00 97.06 489 VAL A N 1
ATOM 3672 C CA . VAL A 1 489 ? -16.760 11.476 40.282 1.00 97.06 489 VAL A CA 1
ATOM 3673 C C . VAL A 1 489 ? -15.823 11.951 39.182 1.00 97.06 489 VAL A C 1
ATOM 3675 O O . VAL A 1 489 ? -16.250 12.594 38.223 1.00 97.06 489 VAL A O 1
ATOM 3678 N N . THR A 1 490 ? -14.544 11.607 39.314 1.00 97.94 490 THR A N 1
ATOM 3679 C CA . THR A 1 490 ? -13.494 12.038 38.387 1.00 97.94 490 THR A CA 1
ATOM 3680 C C . THR A 1 490 ? -12.981 10.863 37.575 1.00 97.94 490 THR A C 1
ATOM 3682 O O . THR A 1 490 ? -12.628 9.818 38.127 1.00 97.94 490 THR A O 1
ATOM 3685 N N . TYR A 1 491 ? -12.874 11.078 36.270 1.00 98.38 491 TYR A N 1
ATOM 3686 C CA . TYR A 1 491 ? -12.177 10.196 35.350 1.00 98.38 491 TYR A CA 1
ATOM 3687 C C . TYR A 1 491 ? -11.060 10.977 34.665 1.00 98.38 491 TYR A C 1
ATOM 3689 O O . TYR A 1 491 ? -11.278 12.090 34.186 1.00 98.38 491 TYR A O 1
ATOM 3697 N N . THR A 1 492 ? -9.866 10.401 34.601 1.00 98.12 492 THR A N 1
ATOM 3698 C CA . THR A 1 492 ? -8.708 11.021 33.946 1.00 98.12 492 THR A CA 1
ATOM 3699 C C . THR A 1 492 ? -8.012 9.995 33.067 1.00 98.12 492 THR A C 1
ATOM 3701 O O . THR A 1 492 ? -7.878 8.834 33.449 1.00 98.12 492 THR A O 1
ATOM 3704 N N . THR A 1 493 ? -7.589 10.437 31.888 1.00 98.19 493 THR A N 1
ATOM 3705 C CA . THR A 1 493 ? -6.795 9.686 30.911 1.00 98.19 493 THR A CA 1
ATOM 3706 C C . THR A 1 493 ? -5.440 10.380 30.718 1.00 98.19 493 THR A C 1
ATOM 3708 O O . THR A 1 493 ? -5.151 11.400 31.361 1.00 98.19 493 THR A O 1
ATOM 3711 N N . GLU A 1 494 ? -4.572 9.814 29.892 1.00 96.94 494 GLU A N 1
ATOM 3712 C CA . GLU A 1 494 ? -3.232 10.322 29.611 1.00 96.94 494 GLU A CA 1
ATOM 3713 C C . GLU A 1 494 ? -3.245 11.789 29.157 1.00 96.94 494 GLU A C 1
ATOM 3715 O O . GLU A 1 494 ? -4.129 12.233 28.429 1.00 96.94 494 GLU A O 1
ATOM 3720 N N . THR A 1 495 ? -2.244 12.558 29.587 1.00 95.50 495 THR A N 1
ATOM 3721 C CA . THR A 1 495 ? -2.058 13.957 29.179 1.00 95.50 495 THR A CA 1
ATOM 3722 C C . THR A 1 495 ? -1.293 14.053 27.851 1.00 95.50 495 THR A C 1
ATOM 3724 O O . THR A 1 495 ? -0.695 13.088 27.373 1.00 95.50 495 THR A O 1
ATOM 3727 N N . GLY A 1 496 ? -1.295 15.241 27.233 1.00 93.31 496 GLY A N 1
ATOM 3728 C CA . GLY A 1 496 ? -0.493 15.534 26.033 1.00 93.31 496 GLY A CA 1
ATOM 3729 C C . GLY A 1 496 ? -1.068 15.020 24.707 1.00 93.31 496 GLY A C 1
ATOM 3730 O O . GLY A 1 496 ? -0.473 15.252 23.660 1.00 93.31 496 GLY A O 1
ATOM 3731 N N . GLN A 1 497 ? -2.223 14.357 24.741 1.00 96.69 497 GLN A N 1
ATOM 3732 C CA . GLN A 1 497 ? -2.981 13.943 23.557 1.00 96.69 497 GLN A CA 1
ATOM 3733 C C . GLN A 1 497 ? -3.929 15.065 23.104 1.00 96.69 497 GLN A C 1
ATOM 3735 O O . GLN A 1 497 ? -4.140 16.047 23.822 1.00 96.69 497 GLN A O 1
ATOM 3740 N N . THR A 1 498 ? -4.519 14.913 21.923 1.00 96.62 498 THR A N 1
ATOM 3741 C CA . THR A 1 498 ? -5.484 15.850 21.326 1.00 96.62 498 THR A CA 1
ATOM 3742 C C . THR A 1 498 ? -6.773 15.127 20.931 1.00 96.62 498 THR A C 1
ATOM 3744 O O . THR A 1 498 ? -6.809 13.898 20.887 1.00 96.62 498 THR A O 1
ATOM 3747 N N . ASN A 1 499 ? -7.844 15.873 20.637 1.00 96.81 499 ASN A N 1
ATOM 3748 C CA . ASN A 1 499 ? -9.130 15.327 20.179 1.00 96.81 499 ASN A CA 1
ATOM 3749 C C . ASN A 1 499 ? -9.700 14.239 21.108 1.00 96.81 499 ASN A C 1
ATOM 3751 O O . ASN A 1 499 ? -10.046 13.150 20.651 1.00 96.81 499 ASN A O 1
ATOM 3755 N N . TYR A 1 500 ? -9.777 14.516 22.413 1.00 97.75 500 TYR A N 1
ATOM 3756 C CA . TYR A 1 500 ? -10.376 13.575 23.362 1.00 97.75 500 TYR A CA 1
ATOM 3757 C C . TYR A 1 500 ? -11.867 13.380 23.060 1.00 97.75 500 TYR A C 1
ATOM 3759 O O . TYR A 1 500 ? -12.637 14.337 22.992 1.00 97.75 500 TYR A O 1
ATOM 3767 N N . VAL A 1 501 ? -12.299 12.134 22.913 1.00 97.75 501 VAL A N 1
ATOM 3768 C CA . VAL A 1 501 ? -13.697 11.774 22.669 1.00 97.75 501 VAL A CA 1
ATOM 3769 C C . VAL A 1 501 ? -14.205 10.991 23.866 1.00 97.75 501 VAL A C 1
ATOM 3771 O O . VAL A 1 501 ? -13.884 9.816 24.028 1.00 97.75 501 VAL A O 1
ATOM 3774 N N . TRP A 1 502 ? -15.002 11.654 24.699 1.00 97.81 502 TRP A N 1
ATOM 3775 C CA . TRP A 1 502 ? -15.654 11.060 25.862 1.00 97.81 502 TRP A CA 1
ATOM 3776 C C . TRP A 1 502 ? -17.060 10.585 25.502 1.00 97.81 502 TRP A C 1
ATOM 3778 O O . TRP A 1 502 ? -17.835 11.335 24.911 1.00 97.81 502 TRP A O 1
ATOM 3788 N N . THR A 1 503 ? -17.406 9.353 25.872 1.00 97.31 503 THR A N 1
ATOM 3789 C CA . THR A 1 503 ? -18.759 8.804 25.690 1.00 97.31 503 THR A CA 1
ATOM 3790 C C . THR A 1 503 ? -19.331 8.368 27.029 1.00 97.31 503 THR A C 1
ATOM 3792 O O . THR A 1 503 ? -18.690 7.634 27.784 1.00 97.31 503 THR A O 1
ATOM 3795 N N . PHE A 1 504 ? -20.556 8.809 27.305 1.00 95.62 504 PHE A N 1
ATOM 3796 C CA . PHE A 1 504 ? -21.260 8.581 28.561 1.00 95.62 504 PHE A CA 1
ATOM 3797 C C . PHE A 1 504 ? -22.555 7.794 28.298 1.00 95.62 504 PHE A C 1
ATOM 3799 O O . PHE A 1 504 ? -23.281 8.138 27.364 1.00 95.62 504 PHE A O 1
ATOM 3806 N N . PRO A 1 505 ? -22.884 6.759 29.090 1.00 90.00 505 PRO A N 1
ATOM 3807 C CA . PRO A 1 505 ? -24.162 6.068 28.998 1.00 90.00 505 PRO A CA 1
ATOM 3808 C C . PRO A 1 505 ? -25.317 6.943 29.500 1.00 90.00 505 PRO A C 1
ATOM 3810 O O . PRO A 1 505 ? -25.301 7.432 30.632 1.00 90.00 505 PRO A O 1
ATOM 3813 N N . GLY A 1 506 ? -26.362 7.051 28.679 1.00 91.25 506 GLY A N 1
ATOM 3814 C CA . GLY A 1 506 ? -27.601 7.754 29.011 1.00 91.25 506 GLY A CA 1
ATOM 3815 C C . GLY A 1 506 ? -27.658 9.184 28.479 1.00 91.25 506 GLY A C 1
ATOM 3816 O O . GLY A 1 506 ? -26.910 9.565 27.579 1.00 91.25 506 GLY A O 1
ATOM 3817 N N . VAL A 1 507 ? -28.587 9.970 29.018 1.00 92.19 507 VAL A N 1
ATOM 3818 C CA . VAL A 1 507 ? -28.881 11.336 28.566 1.00 92.19 507 VAL A CA 1
ATOM 3819 C C . VAL A 1 507 ? -28.366 12.363 29.575 1.00 92.19 507 VAL A C 1
ATOM 3821 O O . VAL A 1 507 ? -28.613 12.254 30.780 1.00 92.19 507 VAL A O 1
ATOM 3824 N N . ILE A 1 508 ? -27.681 13.399 29.086 1.00 95.12 508 ILE A N 1
ATOM 3825 C CA . ILE A 1 508 ? -27.206 14.505 29.925 1.00 95.12 508 ILE A CA 1
ATOM 3826 C C . ILE A 1 508 ? -28.373 15.186 30.663 1.00 95.12 508 ILE A C 1
ATOM 3828 O O . ILE A 1 508 ? -29.465 15.359 30.124 1.00 95.12 508 ILE A O 1
ATOM 3832 N N . ASN A 1 509 ? -28.144 15.559 31.917 1.00 93.75 509 ASN A N 1
ATOM 3833 C CA . ASN A 1 509 ? -29.106 16.106 32.876 1.00 93.75 509 ASN A CA 1
ATOM 3834 C C . ASN A 1 509 ? -30.294 15.188 33.225 1.00 93.75 509 ASN A C 1
ATOM 3836 O O . ASN A 1 509 ? -31.202 15.619 33.928 1.00 93.75 509 ASN A O 1
ATOM 3840 N N . THR A 1 510 ? -30.287 13.930 32.774 1.00 90.81 510 THR A N 1
ATOM 3841 C CA . THR A 1 510 ? -31.264 12.899 33.174 1.00 90.81 510 THR A CA 1
ATOM 3842 C C . THR A 1 510 ? -30.567 11.729 33.861 1.00 90.81 510 THR A C 1
ATOM 3844 O O . THR A 1 510 ? -30.932 11.361 34.973 1.00 90.81 510 THR A O 1
ATOM 3847 N N . ASP A 1 511 ? -29.530 11.179 33.227 1.00 89.12 511 ASP A N 1
ATOM 3848 C CA . ASP A 1 511 ? -28.734 10.058 33.738 1.00 89.12 511 ASP A CA 1
ATOM 3849 C C . ASP A 1 511 ? -27.415 10.497 34.364 1.00 89.12 511 ASP A C 1
ATOM 3851 O O . ASP A 1 511 ? -26.916 9.844 35.283 1.00 89.12 511 ASP A O 1
ATOM 3855 N N . TYR A 1 512 ? -26.848 11.598 33.876 1.00 97.38 512 TYR A N 1
ATOM 3856 C CA . TYR A 1 512 ? -25.612 12.184 34.381 1.00 97.38 512 TYR A CA 1
ATOM 3857 C C . TYR A 1 512 ? -25.565 13.690 34.106 1.00 97.38 512 TYR A C 1
ATOM 3859 O O . TYR A 1 512 ? -26.220 14.169 33.187 1.00 97.38 512 TYR A O 1
ATOM 3867 N N . SER A 1 513 ? -24.757 14.442 34.845 1.00 97.44 513 SER A N 1
ATOM 3868 C CA . SER A 1 513 ? -24.450 15.851 34.558 1.00 97.44 513 SER A CA 1
ATOM 3869 C C . SER A 1 513 ? -22.945 16.083 34.617 1.00 97.44 513 SER A C 1
ATOM 3871 O O . SER A 1 513 ? -22.288 15.560 35.514 1.00 97.44 513 SER A O 1
ATOM 3873 N N . ILE A 1 514 ? -22.388 16.867 33.694 1.00 97.81 514 ILE A N 1
ATOM 3874 C CA . ILE A 1 514 ? -20.954 17.192 33.688 1.00 97.81 514 ILE A CA 1
ATOM 3875 C C . ILE A 1 514 ? -20.721 18.434 34.546 1.00 97.81 514 ILE A C 1
ATOM 3877 O O . ILE A 1 514 ? -21.295 19.489 34.284 1.00 97.81 514 ILE A O 1
ATOM 3881 N N . THR A 1 515 ? -19.858 18.302 35.549 1.00 97.44 515 THR A N 1
ATOM 3882 C CA . THR A 1 515 ? -19.448 19.394 36.436 1.00 97.44 515 THR A CA 1
ATOM 3883 C C . THR A 1 515 ? -18.283 20.176 35.822 1.00 97.44 515 THR A C 1
ATOM 3885 O O . THR A 1 515 ? -18.282 21.404 35.849 1.00 97.44 515 THR A O 1
ATOM 3888 N N . SER A 1 516 ? -17.291 19.488 35.240 1.00 97.75 516 SER A N 1
ATOM 3889 C CA . SER A 1 516 ? -16.189 20.116 34.490 1.00 97.75 516 SER A CA 1
ATOM 3890 C C . SER A 1 516 ? -15.470 19.128 33.559 1.00 97.75 516 SER A C 1
ATOM 3892 O O . SER A 1 516 ? -15.570 17.914 33.729 1.00 97.75 516 SER A O 1
ATOM 3894 N N . GLY A 1 517 ? -14.715 19.640 32.581 1.00 97.31 517 GLY A N 1
ATOM 3895 C CA . GLY A 1 517 ? -13.942 18.813 31.647 1.00 97.31 517 GLY A CA 1
ATOM 3896 C C . GLY A 1 517 ? -14.805 18.099 30.601 1.00 97.31 517 GLY A C 1
ATOM 3897 O O . GLY A 1 517 ? -15.844 18.614 30.193 1.00 97.31 517 GLY A O 1
ATOM 3898 N N . GLY A 1 518 ? -14.357 16.934 30.124 1.00 95.31 518 GLY A N 1
ATOM 3899 C CA . GLY A 1 518 ? -15.106 16.119 29.155 1.00 95.31 518 GLY A CA 1
ATOM 3900 C C . GLY A 1 518 ? -15.196 16.697 27.737 1.00 95.31 518 GLY A C 1
ATOM 3901 O O . GLY A 1 518 ? -16.045 16.275 26.958 1.00 95.31 518 GLY A O 1
ATOM 3902 N N . THR A 1 519 ? -14.345 17.668 27.394 1.00 95.56 519 THR A N 1
ATOM 3903 C CA . THR A 1 519 ? -14.278 18.271 26.051 1.00 95.56 519 THR A CA 1
ATOM 3904 C C . THR A 1 519 ? -13.169 17.646 25.199 1.00 95.56 519 THR A C 1
ATOM 3906 O O . THR A 1 519 ? -12.310 16.935 25.719 1.00 95.56 519 THR A O 1
ATOM 3909 N N . ALA A 1 520 ? -13.115 18.002 23.910 1.00 95.50 520 ALA A N 1
ATOM 3910 C CA . ALA A 1 520 ? -12.052 17.588 22.987 1.00 95.50 520 ALA A CA 1
ATOM 3911 C C . ALA A 1 520 ? -10.630 18.021 23.396 1.00 95.50 520 ALA A C 1
ATOM 3913 O O . ALA A 1 520 ? -9.654 17.457 22.901 1.00 95.50 520 ALA A O 1
ATOM 3914 N N . ALA A 1 521 ? -10.506 18.990 24.307 1.00 95.25 521 ALA A N 1
ATOM 3915 C CA . ALA A 1 521 ? -9.235 19.459 24.858 1.00 95.25 521 ALA A CA 1
ATOM 3916 C C . ALA A 1 521 ? -8.970 18.950 26.287 1.00 95.25 521 ALA A C 1
ATOM 3918 O O . ALA A 1 521 ? -7.939 19.270 26.875 1.00 95.25 521 ALA A O 1
ATOM 3919 N N . SER A 1 522 ? -9.900 18.195 26.879 1.00 96.81 522 SER A N 1
ATOM 3920 C CA . SER A 1 522 ? -9.832 17.790 28.282 1.00 96.81 522 SER A CA 1
ATOM 3921 C C . SER A 1 522 ? -9.446 16.320 28.412 1.00 96.81 522 SER A C 1
ATOM 3923 O O . SER A 1 522 ? -10.236 15.439 28.084 1.00 96.81 522 SER A O 1
ATOM 3925 N N . ASN A 1 523 ? -8.286 16.048 29.012 1.00 97.50 523 ASN A N 1
ATOM 3926 C CA . ASN A 1 523 ? -7.887 14.695 29.417 1.00 97.50 523 ASN A CA 1
ATOM 3927 C C . ASN A 1 523 ? -8.554 14.240 30.735 1.00 97.50 523 ASN A C 1
ATOM 3929 O O . ASN A 1 523 ? -8.220 13.191 31.281 1.00 97.50 523 ASN A O 1
ATOM 3933 N N . SER A 1 524 ? -9.474 15.038 31.278 1.00 98.00 524 SER A N 1
ATOM 3934 C CA . SER A 1 524 ? -10.205 14.745 32.507 1.00 98.00 524 SER A CA 1
ATOM 3935 C C . SER A 1 524 ? -11.663 15.174 32.380 1.00 98.00 524 SER A C 1
ATOM 3937 O O . SER A 1 524 ? -11.976 16.145 31.682 1.00 98.00 524 SER A O 1
ATOM 3939 N N . VAL A 1 525 ? -12.547 14.461 33.072 1.00 98.38 525 VAL A N 1
ATOM 3940 C CA . VAL A 1 525 ? -13.957 14.812 33.244 1.00 98.38 525 VAL A CA 1
ATOM 3941 C C . VAL A 1 525 ? -14.378 14.579 34.691 1.00 98.38 525 VAL A C 1
ATOM 3943 O O . VAL A 1 525 ? -14.086 13.538 35.282 1.00 98.38 525 VAL A O 1
ATOM 3946 N N . VAL A 1 526 ? -15.084 15.559 35.250 1.00 98.25 526 VAL A N 1
ATOM 3947 C CA . VAL A 1 526 ? -15.795 15.456 36.525 1.00 98.25 526 VAL A CA 1
ATOM 3948 C C . VAL A 1 526 ? -17.283 15.489 36.221 1.00 98.25 526 VAL A C 1
ATOM 3950 O O . VAL A 1 526 ? -17.766 16.432 35.589 1.00 98.25 526 VAL A O 1
ATOM 3953 N N . LEU A 1 527 ? -18.011 14.464 36.649 1.00 97.81 527 LEU A N 1
ATOM 3954 C CA . LEU A 1 527 ? -19.449 14.343 36.419 1.00 97.81 527 LEU A CA 1
ATOM 3955 C C . LEU A 1 527 ? -20.164 13.809 37.653 1.00 97.81 527 LEU A C 1
ATOM 3957 O O . LEU A 1 527 ? -19.539 13.243 38.545 1.00 97.81 527 LEU A O 1
ATOM 3961 N N . LYS A 1 528 ? -21.488 13.922 37.657 1.00 97.31 528 LYS A N 1
ATOM 3962 C CA . LYS A 1 528 ? -22.377 13.284 38.627 1.00 97.31 528 LYS A CA 1
ATOM 3963 C C . LYS A 1 528 ? -23.280 12.293 37.923 1.00 97.31 528 LYS A C 1
ATOM 3965 O O . LYS A 1 528 ? -23.834 12.612 36.874 1.00 97.31 528 LYS A O 1
ATOM 3970 N N . TRP A 1 529 ? -23.483 11.127 38.523 1.00 95.44 529 TRP A N 1
ATOM 3971 C CA . TRP A 1 529 ? -24.507 10.183 38.083 1.00 95.44 529 TRP A CA 1
ATOM 3972 C C . TRP A 1 529 ? -25.844 10.512 38.744 1.00 95.44 529 TRP A C 1
ATOM 3974 O O . TRP A 1 529 ? -25.918 10.626 39.966 1.00 95.44 529 TRP A O 1
ATOM 3984 N N . LEU A 1 530 ? -26.897 10.639 37.942 1.00 93.25 530 LEU A N 1
ATOM 3985 C CA . LEU A 1 530 ? -28.257 10.991 38.366 1.00 93.25 530 LEU A CA 1
ATOM 3986 C C . LEU A 1 530 ? -29.195 9.778 38.405 1.00 93.25 530 LEU A C 1
ATOM 3988 O O . LEU A 1 530 ? -30.285 9.853 38.971 1.00 93.25 530 LEU A O 1
ATOM 3992 N N . THR A 1 531 ? -28.763 8.642 37.850 1.00 86.12 531 THR A N 1
ATOM 3993 C CA . THR A 1 531 ? -29.466 7.358 37.942 1.00 86.12 531 THR A CA 1
ATOM 3994 C C . THR A 1 531 ? -28.611 6.289 38.617 1.00 86.12 531 THR A C 1
ATOM 3996 O O . THR A 1 531 ? -27.384 6.274 38.514 1.00 86.12 531 THR A O 1
ATOM 3999 N N . ARG A 1 532 ? -29.280 5.384 39.342 1.00 82.69 532 ARG A N 1
ATOM 4000 C CA . ARG A 1 532 ? -28.638 4.264 40.043 1.00 82.69 532 ARG A CA 1
ATOM 4001 C C . ARG A 1 532 ? -28.138 3.184 39.075 1.00 82.69 532 ARG A C 1
ATOM 4003 O O . ARG A 1 532 ? -28.593 3.113 37.934 1.00 82.69 532 ARG A O 1
ATOM 4010 N N . GLY A 1 533 ? -27.303 2.284 39.585 1.00 74.38 533 GLY A N 1
ATOM 4011 C CA . GLY A 1 533 ? -26.863 1.070 38.897 1.00 74.38 533 GLY A CA 1
ATOM 4012 C C . GLY A 1 533 ? -25.412 1.124 38.430 1.00 74.38 533 GLY A C 1
ATOM 4013 O O . GLY A 1 533 ? -24.671 2.056 38.735 1.00 74.38 533 GLY A O 1
ATOM 4014 N N . SER A 1 534 ? -25.008 0.091 37.697 1.00 82.12 534 SER A N 1
ATOM 4015 C CA . SER A 1 534 ? -23.659 -0.062 37.150 1.00 82.12 534 SER A CA 1
ATOM 4016 C C . SER A 1 534 ? -23.420 0.924 35.999 1.00 82.12 534 SER A C 1
ATOM 4018 O O . SER A 1 534 ? -24.194 0.965 35.041 1.00 82.12 534 SER A O 1
ATOM 4020 N N . LYS A 1 535 ? -22.364 1.741 36.101 1.00 87.06 535 LYS A N 1
ATOM 4021 C CA . LYS A 1 535 ? -21.985 2.764 35.114 1.00 87.06 535 LYS A CA 1
ATOM 4022 C C . LYS A 1 535 ? -20.519 2.616 34.710 1.00 87.06 535 LYS A C 1
ATOM 4024 O O . LYS A 1 535 ? -19.672 2.323 35.550 1.00 87.06 535 LYS A O 1
ATOM 4029 N N . SER A 1 536 ? -20.216 2.858 33.443 1.00 92.38 536 SER A N 1
ATOM 4030 C CA . SER A 1 536 ? -18.858 2.999 32.905 1.00 92.38 536 SER A CA 1
ATOM 4031 C C . SER A 1 536 ? -18.875 4.033 31.782 1.00 92.38 536 SER A C 1
ATOM 4033 O O . SER A 1 536 ? -19.924 4.285 31.194 1.00 92.38 536 SER A O 1
ATOM 4035 N N . ILE A 1 537 ? -17.735 4.657 31.503 1.00 97.38 537 ILE A N 1
ATOM 4036 C CA . ILE A 1 537 ? -17.587 5.616 30.398 1.00 97.38 537 ILE A CA 1
ATOM 4037 C C . ILE A 1 537 ? -16.465 5.155 29.477 1.00 97.38 537 ILE A C 1
ATOM 4039 O O . ILE A 1 537 ? -15.603 4.385 29.906 1.00 97.38 537 ILE A O 1
ATOM 4043 N N . THR A 1 538 ? -16.437 5.644 28.239 1.00 98.12 538 THR A N 1
ATOM 4044 C CA . THR A 1 538 ? -15.323 5.368 27.324 1.00 98.12 538 THR A CA 1
ATOM 4045 C C . THR A 1 538 ? -14.606 6.637 26.895 1.00 98.12 538 THR A C 1
ATOM 4047 O O . THR A 1 538 ? -15.218 7.705 26.804 1.00 98.12 538 THR A O 1
ATOM 4050 N N . VAL A 1 539 ? -13.311 6.511 26.603 1.00 98.25 539 VAL A N 1
ATOM 4051 C CA . VAL A 1 539 ? -12.485 7.602 26.079 1.00 98.25 539 VAL A CA 1
ATOM 4052 C C . VAL A 1 539 ? -11.613 7.137 24.915 1.00 98.25 539 VAL A C 1
ATOM 4054 O O . VAL A 1 539 ? -11.094 6.021 24.910 1.00 98.25 539 VAL A O 1
ATOM 4057 N N . ASN A 1 540 ? -11.459 8.002 23.918 1.00 98.06 540 ASN A N 1
ATOM 4058 C CA . ASN A 1 540 ? -10.489 7.868 22.832 1.00 98.06 540 ASN A CA 1
ATOM 4059 C C . ASN A 1 540 ? -9.752 9.207 22.638 1.00 98.06 540 ASN A C 1
ATOM 4061 O O . ASN A 1 540 ? -10.247 10.239 23.090 1.00 98.06 540 ASN A O 1
ATOM 4065 N N . TYR A 1 541 ? -8.585 9.209 21.997 1.00 97.88 541 TYR A N 1
ATOM 4066 C CA . TYR A 1 541 ? -7.808 10.412 21.699 1.00 97.88 541 TYR A CA 1
ATOM 4067 C C . TYR A 1 541 ? -6.811 10.190 20.548 1.00 97.88 541 TYR A C 1
ATOM 4069 O O . TYR A 1 541 ? -6.615 9.076 20.056 1.00 97.88 541 TYR A O 1
ATOM 4077 N N . THR A 1 542 ? -6.173 11.279 20.118 1.00 97.44 542 THR A N 1
ATOM 4078 C CA . THR A 1 542 ? -5.168 11.340 19.048 1.00 97.44 542 THR A CA 1
ATOM 4079 C C . THR A 1 542 ? -3.800 11.729 19.605 1.00 97.44 542 THR A C 1
ATOM 4081 O O . THR A 1 542 ? -3.698 12.674 20.387 1.00 97.44 542 THR A O 1
ATOM 4084 N N . ASN A 1 543 ? -2.746 11.020 19.199 1.00 95.88 543 ASN A N 1
ATOM 4085 C CA . ASN A 1 543 ? -1.380 11.273 19.664 1.00 95.88 543 ASN A CA 1
ATOM 4086 C C . ASN A 1 543 ? -0.677 12.425 18.931 1.00 95.88 543 ASN A C 1
ATOM 4088 O O . ASN A 1 543 ? -1.229 13.045 18.024 1.00 95.88 543 ASN A O 1
ATOM 4092 N N . SER A 1 544 ? 0.571 12.701 19.320 1.00 94.75 544 SER A N 1
ATOM 4093 C CA . SER A 1 544 ? 1.408 13.758 18.731 1.00 94.75 544 SER A CA 1
ATOM 4094 C C . SER A 1 544 ? 1.730 13.555 17.248 1.00 94.75 544 SER A C 1
ATOM 4096 O O . SER A 1 544 ? 2.103 14.510 16.576 1.00 94.75 544 SER A O 1
ATOM 4098 N N . ASN A 1 545 ? 1.584 12.331 16.734 1.00 94.25 545 ASN A N 1
ATOM 4099 C CA . ASN A 1 545 ? 1.773 11.995 15.322 1.00 94.25 545 ASN A CA 1
ATOM 4100 C C . ASN A 1 545 ? 0.460 12.092 14.525 1.00 94.25 545 ASN A C 1
ATOM 4102 O O . ASN A 1 545 ? 0.385 11.587 13.409 1.00 94.25 545 ASN A O 1
ATOM 4106 N N . ASN A 1 546 ? -0.578 12.717 15.095 1.00 94.69 546 ASN A N 1
ATOM 4107 C CA . ASN A 1 546 ? -1.927 12.808 14.534 1.00 94.69 546 ASN A CA 1
ATOM 4108 C C . ASN A 1 546 ? -2.603 11.443 14.297 1.00 94.69 546 ASN A C 1
ATOM 4110 O O . ASN A 1 546 ? -3.498 11.334 13.461 1.00 94.69 546 ASN A O 1
ATOM 4114 N N . CYS A 1 547 ? -2.221 10.408 15.054 1.00 96.69 547 CYS A N 1
ATOM 4115 C CA . CYS A 1 547 ? -2.846 9.087 14.990 1.00 96.69 547 CYS A CA 1
ATOM 4116 C C . CYS A 1 547 ? -3.875 8.903 16.100 1.00 96.69 547 CYS A C 1
ATOM 4118 O O . CYS A 1 547 ? -3.543 9.010 17.281 1.00 96.69 547 CYS A O 1
ATOM 4120 N N . SER A 1 548 ? -5.121 8.612 15.728 1.00 96.44 548 SER A N 1
ATOM 4121 C CA . SER A 1 548 ? -6.202 8.290 16.665 1.00 96.44 548 SER A CA 1
ATOM 4122 C C . SER A 1 548 ? -6.177 6.810 17.040 1.00 96.44 548 SER A C 1
ATOM 4124 O O . SER A 1 548 ? -5.825 5.970 16.210 1.00 96.44 548 SER A O 1
ATOM 4126 N N . ALA A 1 549 ? -6.547 6.467 18.276 1.00 96.25 549 ALA A N 1
ATOM 4127 C CA . ALA A 1 549 ? -6.642 5.057 18.646 1.00 96.25 549 ALA A CA 1
ATOM 4128 C C . ALA A 1 549 ? -7.746 4.366 17.841 1.00 96.25 549 ALA A C 1
ATOM 4130 O O . ALA A 1 549 ? -8.814 4.941 17.605 1.00 96.25 549 ALA A O 1
ATOM 4131 N N . SER A 1 550 ? -7.513 3.108 17.471 1.00 94.19 550 SER A N 1
ATOM 4132 C CA . SER A 1 550 ? -8.484 2.309 16.717 1.00 94.19 550 SER A CA 1
ATOM 4133 C C . SER A 1 550 ? -9.751 1.998 17.516 1.00 94.19 550 SER A C 1
ATOM 4135 O O . SER A 1 550 ? -10.819 1.836 16.929 1.00 94.19 550 SER A O 1
ATOM 4137 N N . VAL A 1 551 ? -9.649 1.923 18.846 1.00 94.62 551 VAL A N 1
ATOM 4138 C CA . VAL A 1 551 ? -10.756 1.591 19.749 1.00 94.62 551 VAL A CA 1
ATOM 4139 C C . VAL A 1 551 ? -10.703 2.494 20.982 1.00 94.62 551 VAL A C 1
ATOM 4141 O O . VAL A 1 551 ? -9.634 2.741 21.538 1.00 94.62 551 VAL A O 1
ATOM 4144 N N . ALA A 1 552 ? -11.868 2.980 21.416 1.00 96.56 552 ALA A N 1
ATOM 4145 C CA . ALA A 1 552 ? -12.007 3.685 22.686 1.00 96.56 552 ALA A CA 1
ATOM 4146 C C . ALA A 1 552 ? -11.839 2.711 23.864 1.00 96.56 552 ALA A C 1
ATOM 4148 O O . ALA A 1 552 ? -12.353 1.594 23.830 1.00 96.56 552 ALA A O 1
ATOM 4149 N N . THR A 1 553 ? -11.178 3.139 24.935 1.00 97.56 553 THR A N 1
ATOM 4150 C CA . THR A 1 553 ? -11.038 2.328 26.152 1.00 97.56 553 THR A CA 1
ATOM 4151 C C . THR A 1 553 ? -12.214 2.563 27.097 1.00 97.56 553 THR A C 1
ATOM 4153 O O . THR A 1 553 ? -12.733 3.678 27.159 1.00 97.56 553 THR A O 1
ATOM 4156 N N . SER A 1 554 ? -12.639 1.538 27.840 1.00 97.00 554 SER A N 1
ATOM 4157 C CA . SER A 1 554 ? -13.700 1.645 28.853 1.00 97.00 554 SER A CA 1
ATOM 4158 C C . SER A 1 554 ? -13.112 1.774 30.249 1.00 97.00 554 SER A C 1
ATOM 4160 O O . SER A 1 554 ? -12.152 1.090 30.599 1.00 97.00 554 SER A O 1
ATOM 4162 N N . SER A 1 555 ? -13.742 2.599 31.082 1.00 96.62 555 SER A N 1
ATOM 4163 C CA . SER A 1 555 ? -13.476 2.607 32.514 1.00 96.62 555 SER A CA 1
ATOM 4164 C C . SER A 1 555 ? -13.934 1.284 33.139 1.00 96.62 555 SER A C 1
ATOM 4166 O O . SER A 1 555 ? -14.814 0.593 32.611 1.00 96.62 555 SER A O 1
ATOM 4168 N N . ALA A 1 556 ? -13.402 0.972 34.317 1.00 89.12 556 ALA A N 1
ATOM 4169 C CA . ALA A 1 556 ? -14.014 0.046 35.251 1.00 89.12 556 ALA A CA 1
ATOM 4170 C C . ALA A 1 556 ? -15.441 0.501 35.588 1.00 89.12 556 ALA A C 1
ATOM 4172 O O . ALA A 1 556 ? -15.781 1.691 35.520 1.00 89.12 556 ALA A O 1
ATOM 4173 N N . SER A 1 557 ? -16.284 -0.465 35.949 1.00 85.62 557 SER A N 1
ATOM 4174 C CA . SER A 1 557 ? -17.648 -0.163 36.355 1.00 85.62 557 SER A CA 1
ATOM 4175 C C . SER A 1 557 ? -17.691 0.374 37.784 1.00 85.62 557 SER A C 1
ATOM 4177 O O . SER A 1 557 ? -17.113 -0.217 38.696 1.00 85.62 557 SER A O 1
ATOM 4179 N N . THR A 1 558 ? -18.426 1.467 37.982 1.00 84.38 558 THR A N 1
ATOM 4180 C CA . THR A 1 558 ? -18.801 1.977 39.302 1.00 84.38 558 THR A CA 1
ATOM 4181 C C . THR A 1 558 ? -20.291 1.747 39.537 1.00 84.38 558 THR A C 1
ATOM 4183 O O . THR A 1 558 ? -21.117 1.999 38.657 1.00 84.38 558 THR A O 1
ATOM 4186 N N . ASN A 1 559 ? -20.654 1.227 40.709 1.00 82.75 559 ASN A N 1
ATOM 4187 C CA . ASN A 1 559 ? -22.049 1.044 41.092 1.00 82.75 559 ASN A CA 1
ATOM 4188 C C . ASN A 1 559 ? -22.567 2.296 41.809 1.00 82.75 559 ASN A C 1
ATOM 4190 O O . ASN A 1 559 ? -22.115 2.634 42.906 1.00 82.75 559 ASN A O 1
ATOM 4194 N N . VAL A 1 560 ? -23.529 2.975 41.196 1.00 85.94 560 VAL A N 1
ATOM 4195 C CA . VAL A 1 560 ? -24.130 4.198 41.728 1.00 85.94 560 VAL A CA 1
ATOM 4196 C C . VAL A 1 560 ? -25.315 3.834 42.611 1.00 85.94 560 VAL A C 1
ATOM 4198 O O . VAL A 1 560 ? -26.293 3.240 42.145 1.00 85.94 560 VAL A O 1
ATOM 4201 N N . MET A 1 561 ? -25.255 4.213 43.886 1.00 82.38 561 MET A N 1
ATOM 4202 C CA . MET A 1 561 ? -26.297 3.901 44.866 1.00 82.38 561 MET A CA 1
ATOM 4203 C C . MET A 1 561 ? -26.934 5.152 45.460 1.00 82.38 561 MET A C 1
ATOM 4205 O O . MET A 1 561 ? -26.307 6.202 45.581 1.00 82.38 561 MET A O 1
ATOM 4209 N N . ILE A 1 562 ? -28.201 5.026 45.858 1.00 83.38 562 ILE A N 1
ATOM 4210 C CA . ILE A 1 562 ? -28.925 6.095 46.549 1.00 83.38 562 ILE A CA 1
ATOM 4211 C C . ILE A 1 562 ? -28.472 6.114 48.017 1.00 83.38 562 ILE A C 1
ATOM 4213 O O . ILE A 1 562 ? -28.570 5.075 48.673 1.00 83.38 562 ILE A O 1
ATOM 4217 N N . PRO A 1 563 ? -28.006 7.257 48.553 1.00 84.56 563 PRO A N 1
ATOM 4218 C CA . PRO A 1 563 ? -27.708 7.393 49.971 1.00 84.56 563 PRO A CA 1
ATOM 4219 C C . PRO A 1 563 ? -28.943 7.151 50.844 1.00 84.56 563 PRO A C 1
ATOM 4221 O O . PRO A 1 563 ? -30.028 7.680 50.588 1.00 84.56 563 PRO A O 1
ATOM 4224 N N . ILE A 1 564 ? -28.754 6.382 51.910 1.00 84.31 564 ILE A N 1
ATOM 4225 C CA . ILE A 1 564 ? -29.781 6.006 52.889 1.00 84.31 564 ILE A CA 1
ATOM 4226 C C . ILE A 1 564 ? -29.459 6.564 54.271 1.00 84.31 564 ILE A C 1
ATOM 4228 O O . ILE A 1 564 ? -28.299 6.827 54.591 1.00 84.31 564 ILE A O 1
ATOM 4232 N N . VAL A 1 565 ? -30.491 6.734 55.094 1.00 85.75 565 VAL A N 1
ATOM 4233 C CA . VAL A 1 565 ? -30.374 7.246 56.461 1.00 85.75 565 VAL A CA 1
ATOM 4234 C C . VAL A 1 565 ? -29.780 6.174 57.373 1.00 85.75 565 VAL A C 1
ATOM 4236 O O . VAL A 1 565 ? -30.181 5.009 57.370 1.00 85.75 565 VAL A O 1
ATOM 4239 N N . THR A 1 566 ? -28.803 6.582 58.171 1.00 86.06 566 THR A N 1
ATOM 4240 C CA . THR A 1 566 ? -28.151 5.758 59.191 1.00 86.06 566 THR A CA 1
ATOM 4241 C C . THR A 1 566 ? -28.831 5.926 60.543 1.00 86.06 566 THR A C 1
ATOM 4243 O O . THR A 1 566 ? -29.520 6.914 60.795 1.00 86.06 566 THR A O 1
ATOM 4246 N N . LYS A 1 567 ? -28.553 5.005 61.470 1.00 82.06 567 LYS A N 1
ATOM 4247 C CA . LYS A 1 567 ? -29.037 5.083 62.861 1.00 82.06 567 LYS A CA 1
ATOM 4248 C C . LYS A 1 567 ? -28.695 6.393 63.593 1.00 82.06 567 LYS A C 1
ATOM 4250 O O . LYS A 1 567 ? -29.344 6.724 64.575 1.00 82.06 567 LYS A O 1
ATOM 4255 N N . ASN A 1 568 ? -27.671 7.114 63.129 1.00 84.81 568 ASN A N 1
ATOM 4256 C CA . ASN A 1 568 ? -27.197 8.365 63.723 1.00 84.81 568 ASN A CA 1
ATOM 4257 C C . ASN A 1 568 ? -27.779 9.612 63.026 1.00 84.81 568 ASN A C 1
ATOM 4259 O O . ASN A 1 568 ? -27.307 10.717 63.272 1.00 84.81 568 ASN A O 1
ATOM 4263 N N . GLY A 1 569 ? -28.732 9.453 62.100 1.00 79.56 569 GLY A N 1
ATOM 4264 C CA . GLY A 1 569 ? -29.313 10.561 61.331 1.00 79.56 569 GLY A CA 1
ATOM 4265 C C . GLY A 1 569 ? -28.445 11.085 60.178 1.00 79.56 569 GLY A C 1
ATOM 4266 O O . GLY A 1 569 ? -28.889 11.954 59.437 1.00 79.56 569 GLY A O 1
ATOM 4267 N N . GLY A 1 570 ? -27.232 10.552 59.984 1.00 84.94 570 GLY A N 1
ATOM 4268 C CA . GLY A 1 570 ? -26.400 10.821 58.801 1.00 84.94 570 GLY A CA 1
ATOM 4269 C C . GLY A 1 570 ? -26.784 9.950 57.602 1.00 84.94 570 GLY A C 1
ATOM 4270 O O . GLY A 1 570 ? -27.619 9.054 57.734 1.00 84.94 570 GLY A O 1
ATOM 4271 N N . THR A 1 571 ? -26.138 10.151 56.452 1.00 85.38 571 THR A N 1
ATOM 4272 C CA . THR A 1 571 ? -26.334 9.330 55.246 1.00 85.38 571 THR A CA 1
ATOM 4273 C C . THR A 1 571 ? -25.177 8.365 55.003 1.00 85.38 571 THR A C 1
ATOM 4275 O O . THR A 1 571 ? -24.040 8.613 55.397 1.00 85.38 571 THR A O 1
ATOM 4278 N N . SER A 1 572 ? -25.456 7.236 54.355 1.00 84.06 572 SER A N 1
ATOM 4279 C CA . SER A 1 572 ? -24.439 6.284 53.909 1.00 84.06 572 SER A CA 1
ATOM 4280 C C . SER A 1 572 ? -24.879 5.588 52.625 1.00 84.06 572 SER A C 1
ATOM 4282 O O . SER A 1 572 ? -26.053 5.591 52.281 1.00 84.06 572 SER A O 1
ATOM 4284 N N . ILE A 1 573 ? -23.942 4.967 51.920 1.00 78.94 573 ILE A N 1
ATOM 4285 C CA . ILE A 1 573 ? -24.222 3.976 50.869 1.00 78.94 573 ILE A CA 1
ATOM 4286 C C . ILE A 1 573 ? -23.969 2.545 51.377 1.00 78.94 573 ILE A C 1
ATOM 4288 O O . ILE A 1 573 ? -24.109 1.579 50.639 1.00 78.94 573 ILE A O 1
ATOM 4292 N N . VAL A 1 574 ? -23.606 2.383 52.653 1.00 76.12 574 VAL A N 1
ATOM 4293 C CA . VAL A 1 574 ? -23.344 1.085 53.280 1.00 76.12 574 VAL A CA 1
ATOM 4294 C C . VAL A 1 574 ? -24.599 0.610 54.018 1.00 76.12 574 VAL A C 1
ATOM 4296 O O . VAL A 1 574 ? -24.965 1.142 55.064 1.00 76.12 574 VAL A O 1
ATOM 4299 N N . TYR A 1 575 ? -25.260 -0.423 53.491 1.00 69.69 575 TYR A N 1
ATOM 4300 C CA . TYR A 1 575 ? -26.555 -0.896 54.005 1.00 69.69 575 TYR A CA 1
ATOM 4301 C C . TYR A 1 575 ? -26.502 -1.583 55.376 1.00 69.69 575 TYR A C 1
ATOM 4303 O O . TYR A 1 575 ? -27.514 -1.632 56.067 1.00 69.69 575 TYR A O 1
ATOM 4311 N N . SER A 1 576 ? -25.343 -2.069 55.829 1.00 70.62 576 SER A N 1
ATOM 4312 C CA . SER A 1 576 ? -25.228 -2.700 57.155 1.00 70.62 576 SER A CA 1
ATOM 4313 C C . SER A 1 576 ? -25.444 -1.726 58.322 1.00 70.62 576 SER A C 1
ATOM 4315 O O . SER A 1 576 ? -25.717 -2.161 59.437 1.00 70.62 576 SER A O 1
ATOM 4317 N N . VAL A 1 577 ? -25.350 -0.415 58.077 1.00 76.38 577 VAL A N 1
ATOM 4318 C CA . VAL A 1 577 ? -25.539 0.644 59.086 1.00 76.38 577 VAL A CA 1
ATOM 4319 C C . VAL A 1 577 ? -26.808 1.476 58.858 1.00 76.38 577 VAL A C 1
ATOM 4321 O O . VAL A 1 577 ? -27.028 2.483 59.540 1.00 76.38 577 VAL A O 1
ATOM 4324 N N . ALA A 1 578 ? -27.633 1.066 57.895 1.00 75.62 578 ALA A N 1
ATOM 4325 C CA . ALA A 1 578 ? -28.818 1.784 57.449 1.00 75.62 578 ALA A CA 1
ATOM 4326 C C . ALA A 1 578 ? -30.062 1.448 58.266 1.00 75.62 578 ALA A C 1
ATOM 4328 O O . ALA A 1 578 ? -30.191 0.337 58.775 1.00 75.62 578 ALA A O 1
ATOM 4329 N N . VAL A 1 579 ? -30.995 2.396 58.337 1.00 80.69 579 VAL A N 1
ATOM 4330 C CA . VAL A 1 579 ? -32.354 2.154 58.826 1.00 80.69 579 VAL A CA 1
ATOM 4331 C C . VAL A 1 579 ? -33.189 1.592 57.673 1.00 80.69 579 VAL A C 1
ATOM 4333 O O . VAL A 1 579 ? -33.351 2.243 56.636 1.00 80.69 579 VAL A O 1
ATOM 4336 N N . ASN A 1 580 ? -33.703 0.375 57.836 1.00 77.94 580 ASN A N 1
ATOM 4337 C CA . ASN A 1 580 ? -34.570 -0.272 56.854 1.00 77.94 580 ASN A CA 1
ATOM 4338 C C . ASN A 1 580 ? -36.036 0.186 56.990 1.00 77.94 580 ASN A C 1
ATOM 4340 O O . ASN A 1 580 ? -36.403 0.895 57.928 1.00 77.94 580 ASN A O 1
ATOM 4344 N N . LYS A 1 581 ? -36.900 -0.241 56.061 1.00 73.94 581 LYS A N 1
ATOM 4345 C CA . LYS A 1 581 ? -38.326 0.131 55.987 1.00 73.94 581 LYS A CA 1
ATOM 4346 C C . LYS A 1 581 ? -39.135 -0.188 57.249 1.00 73.94 581 LYS A C 1
ATOM 4348 O O . LYS A 1 581 ? -40.213 0.366 57.426 1.00 73.94 581 LYS A O 1
ATOM 4353 N N . ASN A 1 582 ? -38.628 -1.078 58.100 1.00 78.06 582 ASN A N 1
ATOM 4354 C CA . ASN A 1 582 ? -39.262 -1.484 59.351 1.00 78.06 582 ASN A CA 1
ATOM 4355 C C . ASN A 1 582 ? -38.662 -0.753 60.569 1.00 78.06 582 ASN A C 1
ATOM 4357 O O . ASN A 1 582 ? -39.008 -1.070 61.703 1.00 78.06 582 ASN A O 1
ATOM 4361 N N . GLY A 1 583 ? -37.742 0.194 60.359 1.00 74.44 583 GLY A N 1
ATOM 4362 C CA . GLY A 1 583 ? -37.053 0.913 61.431 1.00 74.44 583 GLY A CA 1
ATOM 4363 C C . GLY A 1 583 ? -35.916 0.125 62.090 1.00 74.44 583 GLY A C 1
ATOM 4364 O O . GLY A 1 583 ? -35.354 0.589 63.081 1.00 74.44 583 GLY A O 1
ATOM 4365 N N . ASN A 1 584 ? -35.548 -1.051 61.567 1.00 80.00 584 ASN A N 1
ATOM 4366 C CA . ASN A 1 584 ? -34.415 -1.822 62.078 1.00 80.00 584 ASN A CA 1
ATOM 4367 C C . ASN A 1 584 ? -33.107 -1.384 61.416 1.00 80.00 584 ASN A C 1
ATOM 4369 O O . ASN A 1 584 ? -33.094 -0.922 60.277 1.00 80.00 584 ASN A O 1
ATOM 4373 N N . ILE A 1 585 ? -31.994 -1.579 62.122 1.00 76.38 585 ILE A N 1
ATOM 4374 C CA . ILE A 1 585 ? -30.661 -1.356 61.564 1.00 76.38 585 ILE A CA 1
ATOM 4375 C C . ILE A 1 585 ? -30.230 -2.598 60.785 1.00 76.38 585 ILE A C 1
ATOM 4377 O O . ILE A 1 585 ? -30.292 -3.706 61.318 1.00 76.38 585 ILE A O 1
ATOM 4381 N N . GLY A 1 586 ? -29.751 -2.403 59.558 1.00 65.38 586 GLY A N 1
ATOM 4382 C CA . GLY A 1 586 ? -29.135 -3.442 58.741 1.00 65.38 586 GLY A CA 1
ATOM 4383 C C . GLY A 1 586 ? -29.868 -3.697 57.427 1.00 65.38 586 GLY A C 1
ATOM 4384 O O . GLY A 1 586 ? -30.467 -2.806 56.832 1.00 65.38 586 GLY A O 1
ATOM 4385 N N . PHE A 1 587 ? -29.770 -4.937 56.952 1.00 60.66 587 PHE A N 1
ATOM 4386 C CA . PHE A 1 587 ? -30.197 -5.332 55.613 1.00 60.66 587 PHE A CA 1
ATOM 4387 C C . PHE A 1 587 ? -31.719 -5.199 55.375 1.00 60.66 587 PHE A C 1
ATOM 4389 O O . PHE A 1 587 ? -32.532 -5.318 56.296 1.00 60.66 587 PHE A O 1
ATOM 4396 N N . GLY A 1 588 ? -32.097 -4.981 54.109 1.00 63.56 588 GLY A N 1
ATOM 4397 C CA . GLY A 1 588 ? -33.475 -4.754 53.656 1.00 63.56 588 GLY A CA 1
ATOM 4398 C C . GLY A 1 588 ? -33.682 -3.340 53.108 1.00 63.56 588 GLY A C 1
ATOM 4399 O O . GLY A 1 588 ? -32.819 -2.482 53.270 1.00 63.56 588 GLY A O 1
ATOM 4400 N N . ASN A 1 589 ? -34.822 -3.097 52.449 1.00 70.31 589 ASN A N 1
ATOM 4401 C CA . ASN A 1 589 ? -35.090 -1.826 51.766 1.00 70.31 589 ASN A CA 1
ATOM 4402 C C . ASN A 1 589 ? -34.861 -0.635 52.708 1.00 70.31 589 ASN A C 1
ATOM 4404 O O . ASN A 1 589 ? -35.565 -0.509 53.707 1.00 70.31 589 ASN A O 1
ATOM 4408 N N . GLY A 1 590 ? -33.866 0.197 52.403 1.00 72.31 590 GLY A N 1
ATOM 4409 C CA . GLY A 1 590 ? -33.453 1.340 53.214 1.00 72.31 590 GLY A CA 1
ATOM 4410 C C . GLY A 1 590 ? -34.415 2.514 53.079 1.00 72.31 590 GLY A C 1
ATOM 4411 O O . GLY A 1 590 ? -35.188 2.579 52.127 1.00 72.31 590 GLY A O 1
ATOM 4412 N N . VAL A 1 591 ? -34.369 3.457 54.013 1.00 78.75 591 VAL A N 1
ATOM 4413 C CA . VAL A 1 591 ? -35.074 4.741 53.885 1.00 78.75 591 VAL A CA 1
ATOM 4414 C C . VAL A 1 591 ? -34.072 5.800 53.436 1.00 78.75 591 VAL A C 1
ATOM 4416 O O . VAL A 1 591 ? -33.038 5.988 54.076 1.00 78.75 591 VAL A O 1
ATOM 4419 N N . ASN A 1 592 ? -34.340 6.483 52.323 1.00 80.19 592 ASN A N 1
ATOM 4420 C CA . ASN A 1 592 ? -33.489 7.582 51.867 1.00 80.19 592 ASN A CA 1
ATOM 4421 C C . ASN A 1 592 ? -33.767 8.888 52.631 1.00 80.19 592 ASN A C 1
ATOM 4423 O O . ASN A 1 592 ? -34.710 8.979 53.414 1.00 80.19 592 ASN A O 1
ATOM 4427 N N . VAL A 1 593 ? -32.960 9.921 52.373 1.00 79.12 593 VAL A N 1
ATOM 4428 C CA . VAL A 1 593 ? -33.083 11.247 53.021 1.00 79.12 593 VAL A CA 1
ATOM 4429 C C . VAL A 1 593 ? -34.452 11.912 52.862 1.00 79.12 593 VAL A C 1
ATOM 4431 O O . VAL A 1 593 ? -34.812 12.761 53.667 1.00 79.12 593 VAL A O 1
ATOM 4434 N N . ASN A 1 594 ? -35.225 11.502 51.856 1.00 78.38 594 ASN A N 1
ATOM 4435 C CA . ASN A 1 594 ? -36.556 12.030 51.565 1.00 78.38 594 ASN A CA 1
ATOM 4436 C C . ASN A 1 594 ? -37.675 11.150 52.148 1.00 78.38 594 ASN A C 1
ATOM 4438 O O . ASN A 1 594 ? -38.837 11.313 51.783 1.00 78.38 594 ASN A O 1
ATOM 4442 N N . GLY A 1 595 ? -37.344 10.167 52.991 1.00 71.38 595 GLY A N 1
ATOM 4443 C CA . GLY A 1 595 ? -38.318 9.246 53.581 1.00 71.38 595 GLY A CA 1
ATOM 4444 C C . GLY A 1 595 ? -38.848 8.180 52.615 1.00 71.38 595 GLY A C 1
ATOM 4445 O O . GLY A 1 595 ? -39.766 7.440 52.964 1.00 71.38 595 GLY A O 1
ATOM 4446 N N . LYS A 1 596 ? -38.290 8.068 51.403 1.00 78.31 596 LYS A N 1
ATOM 4447 C CA . LYS A 1 596 ? -38.693 7.055 50.420 1.00 78.31 596 LYS A CA 1
ATOM 4448 C C . LYS A 1 596 ? -37.951 5.749 50.685 1.00 78.31 596 LYS A C 1
ATOM 4450 O O . LYS A 1 596 ? -36.734 5.740 50.861 1.00 78.31 596 LYS A O 1
ATOM 4455 N N . ILE A 1 597 ? -38.685 4.641 50.641 1.00 69.94 597 ILE A N 1
ATOM 4456 C CA . ILE A 1 597 ? -38.113 3.296 50.697 1.00 69.94 597 ILE A CA 1
ATOM 4457 C C . ILE A 1 597 ? -37.329 3.031 49.399 1.00 69.94 597 ILE A C 1
ATOM 4459 O O . ILE A 1 597 ? -37.879 3.142 48.301 1.00 69.94 597 ILE A O 1
ATOM 4463 N N . THR A 1 598 ? -36.054 2.672 49.512 1.00 67.31 598 THR A N 1
ATOM 4464 C CA . THR A 1 598 ? -35.156 2.319 48.406 1.00 67.31 598 THR A CA 1
ATOM 4465 C C . THR A 1 598 ? -34.724 0.860 48.533 1.00 67.31 598 THR A C 1
ATOM 4467 O O . THR A 1 598 ? -34.336 0.420 49.614 1.00 67.31 598 THR A O 1
ATOM 4470 N N . SER A 1 599 ? -34.790 0.083 47.445 1.00 62.75 599 SER A N 1
ATOM 4471 C CA . SER A 1 599 ? -34.318 -1.310 47.471 1.00 62.75 599 SER A CA 1
ATOM 4472 C C . SER A 1 599 ? -32.820 -1.352 47.782 1.00 62.75 599 SER A C 1
ATOM 4474 O O . SER A 1 599 ? -32.042 -0.599 47.194 1.00 62.75 599 SER A O 1
ATOM 4476 N N . SER A 1 600 ? -32.429 -2.198 48.738 1.00 59.03 600 SER A N 1
ATOM 4477 C CA . SER A 1 600 ? -31.054 -2.271 49.254 1.00 59.03 600 SER A CA 1
ATOM 4478 C C . SER A 1 600 ? -30.123 -3.183 48.472 1.00 59.03 600 SER A C 1
ATOM 4480 O O . SER A 1 600 ? -28.930 -3.262 48.763 1.00 59.03 600 SER A O 1
ATOM 4482 N N . TRP A 1 601 ? -30.683 -3.915 47.518 1.00 67.75 601 TRP A N 1
ATOM 4483 C CA . TRP A 1 601 ? -29.998 -4.954 46.779 1.00 67.75 601 TRP A CA 1
ATOM 4484 C C . TRP A 1 601 ? -29.873 -4.560 45.317 1.00 67.75 601 TRP A C 1
ATOM 4486 O O . TRP A 1 601 ? -30.717 -3.836 44.776 1.00 67.75 601 TRP A O 1
ATOM 4496 N N . GLY A 1 602 ? -28.775 -4.995 44.702 1.00 73.25 602 GLY A N 1
ATOM 4497 C CA . GLY A 1 602 ? -28.606 -4.818 43.272 1.00 73.25 602 GLY A CA 1
ATOM 4498 C C . GLY A 1 602 ? -29.523 -5.759 42.492 1.00 73.25 602 GLY A C 1
ATOM 4499 O O . GLY A 1 602 ? -30.205 -6.616 43.055 1.00 73.25 602 GLY A O 1
ATOM 4500 N N . ASP A 1 603 ? -29.553 -5.561 41.183 1.00 80.44 603 ASP A N 1
ATOM 4501 C CA . ASP A 1 603 ? -30.368 -6.341 40.246 1.00 80.44 603 ASP A CA 1
ATOM 4502 C C . ASP A 1 603 ? -29.883 -7.783 40.053 1.00 80.44 603 ASP A C 1
ATOM 4504 O O . ASP A 1 603 ? -30.572 -8.578 39.419 1.00 80.44 603 ASP A O 1
ATOM 4508 N N . GLY A 1 604 ? -28.726 -8.139 40.614 1.00 88.56 604 GLY A N 1
ATOM 4509 C CA . GLY A 1 604 ? -28.101 -9.441 40.444 1.00 88.56 604 GLY A CA 1
ATOM 4510 C C . GLY A 1 604 ? -27.517 -9.659 39.049 1.00 88.56 604 GLY A C 1
ATOM 4511 O O . GLY A 1 604 ? -27.157 -10.789 38.737 1.00 88.56 604 GLY A O 1
ATOM 4512 N N . LEU A 1 605 ? -27.387 -8.634 38.201 1.00 88.44 605 LEU A N 1
ATOM 4513 C CA . LEU A 1 605 ? -26.834 -8.802 36.850 1.00 88.44 605 LEU A CA 1
ATOM 4514 C C . LEU A 1 605 ? -25.304 -8.926 36.857 1.00 88.44 605 LEU A C 1
ATOM 4516 O O . LEU A 1 605 ? -24.714 -9.483 35.934 1.00 88.44 605 LEU A O 1
ATOM 4520 N N . THR A 1 606 ? -24.647 -8.453 37.917 1.00 87.62 606 THR A N 1
ATOM 4521 C CA . THR A 1 606 ? -23.198 -8.578 38.123 1.00 87.62 606 THR A CA 1
ATOM 4522 C C . THR A 1 606 ? -22.877 -8.972 39.563 1.00 87.62 606 THR A C 1
ATOM 4524 O O . THR A 1 606 ? -23.657 -8.716 40.479 1.00 87.62 606 THR A O 1
ATOM 4527 N N . ALA A 1 607 ? -21.684 -9.521 39.809 1.00 84.38 607 ALA A N 1
ATOM 4528 C CA . ALA A 1 607 ? -21.233 -9.842 41.168 1.00 84.38 607 ALA A CA 1
ATOM 4529 C C . ALA A 1 607 ? -21.258 -8.618 42.113 1.00 84.38 607 ALA A C 1
ATOM 4531 O O . ALA A 1 607 ? -21.586 -8.740 43.294 1.00 84.38 607 ALA A O 1
ATOM 4532 N N . ALA A 1 608 ? -20.975 -7.419 41.587 1.00 75.12 608 ALA A N 1
ATOM 4533 C CA . ALA A 1 608 ? -21.022 -6.161 42.339 1.00 75.12 608 ALA A CA 1
ATOM 4534 C C . ALA A 1 608 ? -22.452 -5.732 42.717 1.00 75.12 608 ALA A C 1
ATOM 4536 O O . ALA A 1 608 ? -22.655 -5.037 43.714 1.00 75.12 608 ALA A O 1
ATOM 4537 N N . THR A 1 609 ? -23.442 -6.162 41.934 1.00 79.19 609 THR A N 1
ATOM 4538 C CA . THR A 1 609 ? -24.871 -5.882 42.127 1.00 79.19 609 THR A CA 1
ATOM 4539 C C . THR A 1 609 ? -25.622 -7.104 42.660 1.00 79.19 609 THR A C 1
ATOM 4541 O O . THR A 1 609 ? -26.843 -7.164 42.569 1.00 79.19 609 THR A O 1
ATOM 4544 N N . ALA A 1 610 ? -24.921 -8.072 43.255 1.00 85.44 610 ALA A N 1
ATOM 4545 C CA . ALA A 1 610 ? -25.544 -9.281 43.770 1.00 85.44 610 ALA A CA 1
ATOM 4546 C C . ALA A 1 610 ? -26.655 -8.982 44.795 1.00 85.44 610 ALA A C 1
ATOM 4548 O O . ALA A 1 610 ? -26.462 -8.189 45.729 1.00 85.44 610 ALA A O 1
ATOM 4549 N N . SER A 1 611 ? -27.803 -9.641 44.624 1.00 87.38 611 SER A N 1
ATOM 4550 C CA . SER A 1 611 ? -28.935 -9.584 45.560 1.00 87.38 611 SER A CA 1
ATOM 4551 C C . SER A 1 611 ? -28.828 -10.676 46.631 1.00 87.38 611 SER A C 1
ATOM 4553 O O . SER A 1 611 ? -27.785 -11.301 46.747 1.00 87.38 611 SER A O 1
ATOM 4555 N N . ILE A 1 612 ? -29.856 -10.916 47.449 1.00 85.31 612 ILE A N 1
ATOM 4556 C CA . ILE A 1 612 ? -29.815 -11.952 48.504 1.00 85.31 612 ILE A CA 1
ATOM 4557 C C . ILE A 1 612 ? -30.488 -13.274 48.100 1.00 85.31 612 ILE A C 1
ATOM 4559 O O . ILE A 1 612 ? -30.120 -14.329 48.611 1.00 85.31 612 ILE A O 1
ATOM 4563 N N . SER A 1 613 ? -31.450 -13.237 47.174 1.00 91.00 613 SER A N 1
ATOM 4564 C CA . SER A 1 613 ? -32.135 -14.414 46.623 1.00 91.00 613 SER A CA 1
ATOM 4565 C C . SER A 1 613 ? -32.877 -14.052 45.334 1.00 91.00 613 SER A C 1
ATOM 4567 O O . SER A 1 613 ? -33.157 -12.874 45.094 1.00 91.00 613 SER A O 1
ATOM 4569 N N . ALA A 1 614 ? -33.257 -15.052 44.527 1.00 95.38 614 ALA A N 1
ATOM 4570 C CA . ALA A 1 614 ? -34.140 -14.832 43.377 1.00 95.38 614 ALA A CA 1
ATOM 4571 C C . ALA A 1 614 ? -35.461 -14.163 43.790 1.00 95.38 614 ALA A C 1
ATOM 4573 O O . ALA A 1 614 ? -35.934 -13.250 43.113 1.00 95.38 614 ALA A O 1
ATOM 4574 N N . TYR A 1 615 ? -36.019 -14.565 44.937 1.00 92.75 615 TYR A N 1
ATOM 4575 C CA . TYR A 1 615 ? -37.221 -13.956 45.497 1.00 92.75 615 TYR A CA 1
ATOM 4576 C C . TYR A 1 615 ? -37.037 -12.453 45.711 1.00 92.75 615 TYR A C 1
ATOM 4578 O O . TYR A 1 615 ? -37.852 -11.664 45.234 1.00 92.75 615 TYR A O 1
ATOM 4586 N N . GLN A 1 616 ? -35.941 -12.039 46.356 1.00 87.88 616 GLN A N 1
ATOM 4587 C CA . GLN A 1 616 ? -35.677 -10.621 46.600 1.00 87.88 616 GLN A CA 1
ATOM 4588 C C . GLN A 1 616 ? -35.478 -9.841 45.295 1.00 87.88 616 GLN A C 1
ATOM 4590 O O . GLN A 1 616 ? -36.022 -8.747 45.163 1.00 87.88 616 GLN A O 1
ATOM 4595 N N . ILE A 1 617 ? -34.767 -10.412 44.314 1.00 89.06 617 ILE A N 1
ATOM 4596 C CA . ILE A 1 617 ? -34.631 -9.800 42.983 1.00 89.06 617 ILE A CA 1
ATOM 4597 C C . ILE A 1 617 ? -36.010 -9.572 42.375 1.00 89.06 617 ILE A C 1
ATOM 4599 O O . ILE A 1 617 ? -36.283 -8.476 41.902 1.00 89.06 617 ILE A O 1
ATOM 4603 N N . LYS A 1 618 ? -36.908 -10.559 42.432 1.00 90.50 618 LYS A N 1
ATOM 4604 C CA . LYS A 1 618 ? -38.245 -10.415 41.852 1.00 90.50 618 LYS A CA 1
ATOM 4605 C C . LYS A 1 618 ? -39.093 -9.351 42.554 1.00 90.50 618 LYS A C 1
ATOM 4607 O O . LYS A 1 618 ? -39.845 -8.647 41.886 1.00 90.50 618 LYS A O 1
ATOM 4612 N N . GLN A 1 619 ? -38.958 -9.206 43.875 1.00 84.56 619 GLN A N 1
ATOM 4613 C CA . GLN A 1 619 ? -39.633 -8.141 44.629 1.00 84.56 619 GLN A CA 1
ATOM 4614 C C . GLN A 1 619 ? -39.109 -6.747 44.254 1.00 84.56 619 GLN A C 1
ATOM 4616 O O . GLN A 1 619 ? -39.896 -5.814 44.095 1.00 84.56 619 GLN A O 1
ATOM 4621 N N . ASP A 1 620 ? -37.791 -6.605 44.106 1.00 76.06 620 ASP A N 1
ATOM 4622 C CA . ASP A 1 620 ? -37.147 -5.316 43.829 1.00 76.06 620 ASP A CA 1
ATOM 4623 C C . ASP A 1 620 ? -37.198 -4.932 42.341 1.00 76.06 620 ASP A C 1
ATOM 4625 O O . ASP A 1 620 ? -37.219 -3.747 41.998 1.00 76.06 620 ASP A O 1
ATOM 4629 N N . PHE A 1 621 ? -37.250 -5.933 41.462 1.00 82.00 621 PHE A N 1
ATOM 4630 C CA . PHE A 1 621 ? -37.260 -5.818 40.007 1.00 82.00 621 PHE A CA 1
ATOM 4631 C C . PHE A 1 621 ? -38.377 -6.703 39.424 1.00 82.00 621 PHE A C 1
ATOM 4633 O O . PHE A 1 621 ? -38.105 -7.778 38.885 1.00 82.00 621 PHE A O 1
ATOM 4640 N N . PRO A 1 622 ? -39.651 -6.263 39.472 1.00 86.38 622 PRO A N 1
ATOM 4641 C CA . PRO A 1 622 ? -40.783 -7.066 38.993 1.00 86.38 622 PRO A CA 1
ATOM 4642 C C . PRO A 1 622 ? -40.691 -7.479 37.514 1.00 86.38 622 PRO A C 1
ATOM 4644 O O . PRO A 1 622 ? -41.258 -8.499 37.119 1.00 86.38 622 PRO A O 1
ATOM 4647 N N . SER A 1 623 ? -39.948 -6.716 36.703 1.00 87.81 623 SER A N 1
ATOM 4648 C CA . SER A 1 623 ? -39.671 -7.002 35.290 1.00 87.81 623 SER A CA 1
ATOM 4649 C C . SER A 1 623 ? -38.499 -7.963 35.055 1.00 87.81 623 SER A C 1
ATOM 4651 O O . SER A 1 623 ? -38.172 -8.221 33.900 1.00 87.81 623 SER A O 1
ATOM 4653 N N . ALA A 1 624 ? -37.842 -8.469 36.105 1.00 90.44 624 ALA A N 1
ATOM 4654 C CA . ALA A 1 624 ? -36.796 -9.482 35.977 1.00 90.44 624 ALA A CA 1
ATOM 4655 C C . ALA A 1 624 ? -37.325 -10.708 35.215 1.00 90.44 624 ALA A C 1
ATOM 4657 O O . ALA A 1 624 ? -38.476 -11.120 35.417 1.00 90.44 624 ALA A O 1
ATOM 4658 N N . THR A 1 625 ? -36.477 -11.259 34.349 1.00 96.44 625 THR A N 1
ATOM 4659 C CA . THR A 1 625 ? -36.780 -12.376 33.440 1.00 96.44 625 THR A CA 1
ATOM 4660 C C . THR A 1 625 ? -35.993 -13.616 33.857 1.00 96.44 625 THR A C 1
ATOM 4662 O O . THR A 1 625 ? -35.119 -13.524 34.713 1.00 96.44 625 THR A O 1
ATOM 4665 N N . ASP A 1 626 ? -36.335 -14.782 33.316 1.00 97.38 626 ASP A N 1
ATOM 4666 C CA . ASP A 1 626 ? -35.649 -16.032 33.656 1.00 97.38 626 ASP A CA 1
ATOM 4667 C C . ASP A 1 626 ? -34.174 -15.968 33.237 1.00 97.38 626 ASP A C 1
ATOM 4669 O O . ASP A 1 626 ? -33.856 -15.505 32.139 1.00 97.38 626 ASP A O 1
ATOM 4673 N N . GLY A 1 627 ? -33.260 -16.434 34.088 1.00 97.38 627 GLY A N 1
ATOM 4674 C CA . GLY A 1 627 ? -31.837 -16.383 33.761 1.00 97.38 627 GLY A CA 1
ATOM 4675 C C . GLY A 1 627 ? -30.895 -16.536 34.946 1.00 97.38 627 GLY A C 1
ATOM 4676 O O . GLY A 1 627 ? -31.293 -16.896 36.055 1.00 97.38 627 GLY A O 1
ATOM 4677 N N . LEU A 1 628 ? -29.615 -16.270 34.686 1.00 97.62 628 LEU A N 1
ATOM 4678 C CA . LEU A 1 628 ? -28.572 -16.284 35.703 1.00 97.62 628 LEU A CA 1
ATOM 4679 C C . LEU A 1 628 ? -28.531 -14.967 36.467 1.00 97.62 628 LEU A C 1
ATOM 4681 O O . LEU A 1 628 ? -28.475 -13.894 35.868 1.00 97.62 628 LEU A O 1
ATOM 4685 N N . TYR A 1 629 ? -28.462 -15.075 37.788 1.00 97.00 629 TYR A N 1
ATOM 4686 C CA . TYR A 1 629 ? -28.352 -13.937 38.686 1.00 97.00 629 TYR A CA 1
ATOM 4687 C C . TYR A 1 629 ? -27.282 -14.175 39.742 1.00 97.00 629 TYR A C 1
ATOM 4689 O O . TYR A 1 629 ? -27.146 -15.270 40.283 1.00 97.00 629 TYR A O 1
ATOM 4697 N N . TRP A 1 630 ? -26.546 -13.123 40.067 1.00 95.81 630 TRP A N 1
ATOM 4698 C CA . TRP A 1 630 ? -25.633 -13.076 41.194 1.00 95.81 630 TRP A CA 1
ATOM 4699 C C . TRP A 1 630 ? -26.412 -12.829 42.484 1.00 95.81 630 TRP A C 1
ATOM 4701 O O . TRP A 1 630 ? -27.132 -11.833 42.617 1.00 95.81 630 TRP A O 1
ATOM 4711 N N . ILE A 1 631 ? -26.225 -13.712 43.461 1.00 93.88 631 ILE A N 1
ATOM 4712 C CA . ILE A 1 631 ? -26.699 -13.523 44.830 1.00 93.88 631 ILE A CA 1
ATOM 4713 C C . ILE A 1 631 ? -25.537 -13.621 45.817 1.00 93.88 631 ILE A C 1
ATOM 4715 O O . ILE A 1 631 ? -24.506 -14.224 45.534 1.00 93.88 631 ILE A O 1
ATOM 4719 N N . LYS A 1 632 ? -25.694 -13.020 46.992 1.00 89.31 632 LYS A N 1
ATOM 4720 C CA . LYS A 1 632 ? -24.777 -13.111 48.123 1.00 89.31 632 LYS A CA 1
ATOM 4721 C C . LYS A 1 632 ? -25.582 -13.268 49.407 1.00 89.31 632 LYS A C 1
ATOM 4723 O O . LYS A 1 632 ? -26.474 -12.475 49.697 1.00 89.31 632 LYS A O 1
ATOM 4728 N N . ASN A 1 633 ? -25.254 -14.285 50.194 1.00 86.25 633 ASN A N 1
ATOM 4729 C CA . ASN A 1 633 ? -25.893 -14.555 51.477 1.00 86.25 633 ASN A CA 1
ATOM 4730 C C . ASN A 1 633 ? -24.793 -14.799 52.519 1.00 86.25 633 ASN A C 1
ATOM 4732 O O . ASN A 1 633 ? -23.916 -15.609 52.248 1.00 86.25 633 ASN A O 1
ATOM 4736 N N . PRO A 1 634 ? -24.806 -14.151 53.696 1.00 80.62 634 PRO A N 1
ATOM 4737 C CA . PRO A 1 634 ? -23.757 -14.335 54.705 1.00 80.62 634 PRO A CA 1
ATOM 4738 C C . PRO A 1 634 ? -23.524 -15.793 55.130 1.00 80.62 634 PRO A C 1
ATOM 4740 O O . PRO A 1 634 ? -22.411 -16.146 55.509 1.00 80.62 634 PRO A O 1
ATOM 4743 N N . ASN A 1 635 ? -24.553 -16.640 55.040 1.00 84.94 635 ASN A N 1
ATOM 4744 C CA . ASN A 1 635 ? -24.488 -18.053 55.418 1.00 84.94 635 ASN A CA 1
ATOM 4745 C C . ASN A 1 635 ? -24.043 -18.974 54.268 1.00 84.94 635 ASN A C 1
ATOM 4747 O O . ASN A 1 635 ? -23.882 -20.174 54.475 1.00 84.94 635 ASN A O 1
ATOM 4751 N N . ILE A 1 636 ? -23.848 -18.432 53.062 1.00 89.06 636 ILE A N 1
ATOM 4752 C CA . ILE A 1 636 ? -23.409 -19.170 51.874 1.00 89.06 636 ILE A CA 1
ATOM 4753 C C . ILE A 1 636 ? -22.083 -18.570 51.411 1.00 89.06 636 ILE A C 1
ATOM 4755 O O . ILE A 1 636 ? -21.985 -17.364 51.195 1.00 89.06 636 ILE A O 1
ATOM 4759 N N . TYR A 1 637 ? -21.043 -19.396 51.291 1.00 86.25 637 TYR A N 1
ATOM 4760 C CA . TYR A 1 637 ? -19.702 -18.949 50.888 1.00 86.25 637 TYR A CA 1
ATOM 4761 C C . TYR A 1 637 ? -19.165 -17.732 51.667 1.00 86.25 637 TYR A C 1
ATOM 4763 O O . TYR A 1 637 ? -18.463 -16.889 51.114 1.00 86.25 637 TYR A O 1
ATOM 4771 N N . GLY A 1 638 ? -19.522 -17.592 52.949 1.00 79.19 638 GLY A N 1
ATOM 4772 C CA . GLY A 1 638 ? -19.093 -16.454 53.769 1.00 79.19 638 GLY A CA 1
ATOM 4773 C C . GLY A 1 638 ? -19.524 -15.085 53.220 1.00 79.19 638 GLY A C 1
ATOM 4774 O O . GLY A 1 638 ? -18.857 -14.087 53.486 1.00 79.19 638 GLY A O 1
ATOM 4775 N N . GLY A 1 639 ? -20.603 -15.023 52.430 1.00 78.50 639 GLY A N 1
ATOM 4776 C CA . GLY A 1 639 ? -21.101 -13.788 51.821 1.00 78.50 639 GLY A CA 1
ATOM 4777 C C . GLY A 1 639 ? -20.458 -13.411 50.484 1.00 78.50 639 GLY A C 1
ATOM 4778 O O . GLY A 1 639 ? -20.757 -12.331 49.967 1.00 78.50 639 GLY A O 1
ATOM 4779 N N . VAL A 1 640 ? -19.608 -14.267 49.908 1.00 88.50 640 VAL A N 1
ATOM 4780 C CA . VAL A 1 640 ? -19.064 -14.063 48.558 1.00 88.50 640 VAL A CA 1
ATOM 4781 C C . VAL A 1 640 ? -20.186 -14.223 47.518 1.00 88.50 640 VAL A C 1
ATOM 4783 O O . VAL A 1 640 ? -20.930 -15.204 47.580 1.00 88.50 640 VAL A O 1
ATOM 4786 N N . PRO A 1 641 ? -20.340 -13.280 46.566 1.00 91.94 641 PRO A N 1
ATOM 4787 C CA . PRO A 1 641 ? -21.312 -13.415 45.488 1.00 91.94 641 PRO A CA 1
ATOM 4788 C C . PRO A 1 641 ? -21.089 -14.667 44.636 1.00 91.94 641 PRO A C 1
ATOM 4790 O O . PRO A 1 641 ? -19.965 -14.949 44.227 1.00 91.94 641 PRO A O 1
ATOM 4793 N N . PHE A 1 642 ? -22.170 -15.366 44.302 1.00 95.31 642 PHE A N 1
ATOM 4794 C CA . PHE A 1 642 ? -22.170 -16.516 43.400 1.00 95.31 642 PHE A CA 1
ATOM 4795 C C . PHE A 1 642 ? -23.411 -16.495 42.503 1.00 95.31 642 PHE A C 1
ATOM 4797 O O . PHE A 1 642 ? -24.393 -15.812 42.802 1.00 95.31 642 PHE A O 1
ATOM 4804 N N . GLN A 1 643 ? -23.363 -17.219 41.386 1.00 97.25 643 GLN A N 1
ATOM 4805 C CA . GLN A 1 643 ? -24.479 -17.280 40.445 1.00 97.25 643 GLN A CA 1
ATOM 4806 C C . GLN A 1 643 ? -25.470 -18.389 40.803 1.00 97.25 643 GLN A C 1
ATOM 4808 O O . GLN A 1 643 ? -25.086 -19.508 41.143 1.00 97.25 643 GLN A O 1
ATOM 4813 N N . ILE A 1 644 ? -26.749 -18.069 40.647 1.00 97.62 644 ILE A N 1
ATOM 4814 C CA . ILE A 1 644 ? -27.874 -19.002 40.641 1.00 97.62 644 ILE A CA 1
ATOM 4815 C C . ILE A 1 644 ? -28.640 -18.870 39.328 1.00 97.62 644 ILE A C 1
ATOM 4817 O O . ILE A 1 644 ? -28.553 -17.844 38.652 1.00 97.62 644 ILE A O 1
ATOM 4821 N N . TYR A 1 645 ? -29.445 -19.875 39.002 1.00 98.38 645 TYR A N 1
ATOM 4822 C CA . TYR A 1 645 ? -30.474 -19.745 37.981 1.00 98.38 645 TYR A CA 1
ATOM 4823 C C . TYR A 1 645 ? -31.812 -19.450 38.653 1.00 98.38 645 TYR A C 1
ATOM 4825 O O . TYR A 1 645 ? -32.204 -20.141 39.602 1.00 98.38 645 TYR A O 1
ATOM 4833 N N . ALA A 1 646 ? -32.491 -18.418 38.164 1.00 98.25 646 ALA A N 1
ATOM 4834 C CA . ALA A 1 646 ? -33.769 -17.974 38.679 1.00 98.25 646 ALA A CA 1
ATOM 4835 C C . ALA A 1 646 ? -34.879 -18.128 37.636 1.00 98.25 646 ALA A C 1
ATOM 4837 O O . ALA A 1 646 ? -34.754 -17.633 36.516 1.00 98.25 646 ALA A O 1
ATOM 4838 N N . ASP A 1 647 ? -35.984 -18.752 38.042 1.00 98.06 647 ASP A N 1
ATOM 4839 C CA . ASP A 1 647 ? -37.256 -18.671 37.323 1.00 98.06 647 ASP A CA 1
ATOM 4840 C C . ASP A 1 647 ? -38.056 -17.490 37.905 1.00 98.06 647 ASP A C 1
ATOM 4842 O O . ASP A 1 647 ? -38.501 -17.477 39.060 1.00 98.06 647 ASP A O 1
ATOM 4846 N N . MET A 1 648 ? -38.164 -16.444 37.093 1.00 97.62 648 MET A N 1
ATOM 4847 C CA . MET A 1 648 ? -38.821 -15.175 37.373 1.00 97.62 648 MET A CA 1
ATOM 4848 C C . MET A 1 648 ? -40.222 -15.094 36.754 1.00 97.62 648 MET A C 1
ATOM 4850 O O . MET A 1 648 ? -40.895 -14.072 36.928 1.00 97.62 648 MET A O 1
ATOM 4854 N N . THR A 1 649 ? -40.685 -16.127 36.050 1.00 96.50 649 THR A N 1
ATOM 4855 C CA . THR A 1 649 ? -41.953 -16.113 35.309 1.00 96.50 649 THR A CA 1
ATOM 4856 C C . THR A 1 649 ? -43.028 -16.985 35.950 1.00 96.50 649 THR A C 1
ATOM 4858 O O . THR A 1 649 ? -44.176 -16.549 36.076 1.00 96.50 649 THR A O 1
ATOM 4861 N N . THR A 1 650 ? -42.686 -18.191 36.396 1.00 95.75 650 THR A N 1
ATOM 4862 C CA . THR A 1 650 ? -43.650 -19.182 36.886 1.00 95.75 650 THR A CA 1
ATOM 4863 C C . THR A 1 650 ? -44.287 -18.729 38.199 1.00 95.75 650 THR A C 1
ATOM 4865 O O . THR A 1 650 ? -43.595 -18.441 39.172 1.00 95.75 650 THR A O 1
ATOM 4868 N N . ASP A 1 651 ? -45.623 -18.673 38.248 1.00 95.19 651 ASP A N 1
ATOM 4869 C CA . ASP A 1 651 ? -46.401 -18.344 39.456 1.00 95.19 651 ASP A CA 1
ATOM 4870 C C . ASP A 1 651 ? -45.938 -17.049 40.165 1.00 95.19 651 ASP A C 1
ATOM 4872 O O . ASP A 1 651 ? -45.812 -16.988 41.385 1.00 95.19 651 ASP A O 1
ATOM 4876 N N . GLY A 1 652 ? -45.593 -16.011 39.397 1.00 92.56 652 GLY A N 1
ATOM 4877 C CA . GLY A 1 652 ? -45.091 -14.733 39.925 1.00 92.56 652 GLY A CA 1
ATOM 4878 C C . GLY A 1 652 ? -43.571 -14.662 40.130 1.00 92.56 652 GLY A C 1
ATOM 4879 O O . GLY A 1 652 ? -43.058 -13.585 40.433 1.00 92.56 652 GLY A O 1
ATOM 4880 N N . GLY A 1 653 ? -42.845 -15.759 39.901 1.00 95.38 653 GLY A N 1
ATOM 4881 C CA . GLY A 1 653 ? -41.384 -15.798 39.853 1.00 95.38 653 GLY A CA 1
ATOM 4882 C C . GLY A 1 653 ? -40.680 -15.797 41.210 1.00 95.38 653 GLY A C 1
ATOM 4883 O O . GLY A 1 653 ? -41.290 -15.997 42.264 1.00 95.38 653 GLY A O 1
ATOM 4884 N N . GLY A 1 654 ? -39.368 -15.563 41.175 1.00 95.94 654 GLY A N 1
ATOM 4885 C CA . GLY A 1 654 ? -38.513 -15.528 42.361 1.00 95.94 654 GLY A CA 1
ATOM 4886 C C . GLY A 1 654 ? -38.031 -16.904 42.819 1.00 95.94 654 GLY A C 1
ATOM 4887 O O . GLY A 1 654 ? -37.568 -17.040 43.949 1.00 95.94 654 GLY A O 1
ATOM 4888 N N . TRP A 1 655 ? -38.140 -17.917 41.962 1.00 98.44 655 TRP A N 1
ATOM 4889 C CA . TRP A 1 655 ? -37.708 -19.280 42.243 1.00 98.44 655 TRP A CA 1
ATOM 4890 C C . TRP A 1 655 ? -36.211 -19.424 42.030 1.00 98.44 655 TRP A C 1
ATOM 4892 O O . TRP A 1 655 ? -35.705 -19.069 40.971 1.00 98.44 655 TRP A O 1
ATOM 4902 N N . THR A 1 656 ? -35.511 -19.994 43.003 1.00 98.56 656 THR A N 1
ATOM 4903 C CA . THR A 1 656 ? -34.114 -20.411 42.846 1.00 98.56 656 THR A CA 1
ATOM 4904 C C . THR A 1 656 ? -34.073 -21.896 42.508 1.00 98.56 656 THR A C 1
ATOM 4906 O O . THR A 1 656 ? -34.662 -22.694 43.242 1.00 98.56 656 THR A O 1
ATOM 4909 N N . LEU A 1 657 ? -33.382 -22.275 41.428 1.00 98.69 657 LEU A N 1
ATOM 4910 C CA . LEU A 1 657 ? -33.084 -23.681 41.142 1.00 98.69 657 LEU A CA 1
ATOM 4911 C C . LEU A 1 657 ? -32.167 -24.213 42.244 1.00 98.69 657 LEU A C 1
ATOM 4913 O O . LEU A 1 657 ? -31.090 -23.659 42.451 1.00 98.69 657 LEU A O 1
ATOM 4917 N N . ILE A 1 658 ? -32.576 -25.275 42.937 1.00 98.56 658 ILE A N 1
ATOM 4918 C CA . ILE A 1 658 ? -31.767 -25.900 43.994 1.00 98.56 658 ILE A CA 1
ATOM 4919 C C . ILE A 1 658 ? -31.319 -27.312 43.653 1.00 98.56 658 ILE A C 1
ATOM 4921 O O . ILE A 1 658 ? -30.353 -27.779 44.247 1.00 98.56 658 ILE A O 1
ATOM 4925 N N . MET A 1 659 ? -31.971 -27.982 42.701 1.00 98.44 659 MET A N 1
ATOM 4926 C CA . MET A 1 659 ? -31.496 -29.253 42.162 1.00 98.44 659 MET A CA 1
ATOM 4927 C C . MET A 1 659 ? -31.976 -29.455 40.726 1.00 98.44 659 MET A C 1
ATOM 4929 O O . MET A 1 659 ? -33.116 -29.124 40.401 1.00 98.44 659 MET A O 1
ATOM 4933 N N . LYS A 1 660 ? -31.099 -30.011 39.888 1.00 97.81 660 LYS A N 1
ATOM 4934 C CA . LYS A 1 660 ? -31.409 -30.569 38.569 1.00 97.81 660 LYS A CA 1
ATOM 4935 C C . LYS A 1 660 ? -30.815 -31.971 38.489 1.00 97.81 660 LYS A C 1
ATOM 4937 O O . LYS A 1 660 ? -29.601 -32.131 38.629 1.00 97.81 660 LYS A O 1
ATOM 4942 N N . ASN A 1 661 ? -31.653 -32.958 38.199 1.00 97.50 661 ASN A N 1
ATOM 4943 C CA . ASN A 1 661 ? -31.244 -34.337 37.978 1.00 97.50 661 ASN A CA 1
ATOM 4944 C C . ASN A 1 661 ? -31.609 -34.748 36.553 1.00 97.50 661 ASN A C 1
ATOM 4946 O O . ASN A 1 661 ? -32.781 -34.915 36.239 1.00 97.50 661 ASN A O 1
ATOM 4950 N N . SER A 1 662 ? -30.597 -34.867 35.699 1.00 94.44 662 SER A N 1
ATOM 4951 C CA . SER A 1 662 ? -30.715 -35.131 34.254 1.00 94.44 662 SER A CA 1
ATOM 4952 C C . SER A 1 662 ? -30.377 -36.571 33.905 1.00 94.44 662 SER A C 1
ATOM 4954 O O . SER A 1 662 ? -30.688 -37.046 32.818 1.00 94.44 662 SER A O 1
ATOM 4956 N N . ASN A 1 663 ? -29.665 -37.244 34.805 1.00 92.88 663 ASN A N 1
ATOM 4957 C CA . ASN A 1 663 ? -29.371 -38.656 34.718 1.00 92.88 663 ASN A CA 1
ATOM 4958 C C . ASN A 1 663 ? -28.928 -39.189 36.083 1.00 92.88 663 ASN A C 1
ATOM 4960 O O . ASN A 1 663 ? -28.451 -38.442 36.935 1.00 92.88 663 ASN A O 1
ATOM 4964 N N . ASN A 1 664 ? -29.023 -40.500 36.261 1.00 90.81 664 ASN A N 1
ATOM 4965 C CA . ASN A 1 664 ? -28.699 -41.153 37.527 1.00 90.81 664 ASN A CA 1
ATOM 4966 C C . ASN A 1 664 ? -27.185 -41.307 37.797 1.00 90.81 664 ASN A C 1
ATOM 4968 O O . ASN A 1 664 ? -26.785 -41.886 38.802 1.00 90.81 664 ASN A O 1
ATOM 4972 N N . SER A 1 665 ? -26.316 -40.852 36.891 1.00 90.19 665 SER A N 1
ATOM 4973 C CA . SER A 1 665 ? -24.875 -41.069 37.016 1.00 90.19 665 SER A CA 1
ATOM 4974 C C . SER A 1 665 ? -24.235 -40.068 37.975 1.00 90.19 665 SER A C 1
ATOM 4976 O O . SER A 1 665 ? -24.459 -38.861 37.887 1.00 90.19 665 SER A O 1
ATOM 4978 N N . GLY A 1 666 ? -23.349 -40.573 38.836 1.00 88.19 666 GLY A N 1
ATOM 4979 C CA . GLY A 1 666 ? -22.485 -39.751 39.686 1.00 88.19 666 GLY A CA 1
ATOM 4980 C C . GLY A 1 666 ? -23.138 -39.215 40.959 1.00 88.19 666 GLY A C 1
ATOM 4981 O O . GLY A 1 666 ? -22.496 -38.433 41.653 1.00 88.19 666 GLY A O 1
ATOM 4982 N N . TRP A 1 667 ? -24.367 -39.621 41.287 1.00 95.25 667 TRP A N 1
ATOM 4983 C CA . TRP A 1 667 ? -24.976 -39.309 42.579 1.00 95.25 667 TRP A CA 1
ATOM 4984 C C . TRP A 1 667 ? -24.406 -40.191 43.694 1.00 95.25 667 TRP A C 1
ATOM 4986 O O . TRP A 1 667 ? -24.281 -41.406 43.546 1.00 95.25 667 TRP A O 1
ATOM 4996 N N . ASP A 1 668 ? -24.100 -39.567 44.824 1.00 94.69 668 ASP A N 1
ATOM 4997 C CA . ASP A 1 668 ? -23.816 -40.213 46.102 1.00 94.69 668 ASP A CA 1
ATOM 4998 C C . ASP A 1 668 ? -24.620 -39.518 47.212 1.00 94.69 668 ASP A C 1
ATOM 5000 O O . ASP A 1 668 ? -25.289 -38.507 46.976 1.00 94.69 668 ASP A O 1
ATOM 5004 N N . TYR A 1 669 ? -24.578 -40.070 48.427 1.00 94.62 669 TYR A N 1
ATOM 5005 C CA . TYR A 1 669 ? -25.285 -39.491 49.570 1.00 94.62 669 TYR A CA 1
ATOM 5006 C C . TYR A 1 669 ? -24.893 -38.019 49.776 1.00 94.62 669 TYR A C 1
ATOM 5008 O O . TYR A 1 669 ? -25.751 -37.141 49.747 1.00 94.62 669 TYR A O 1
ATOM 5016 N N . SER A 1 670 ? -23.595 -37.721 49.877 1.00 94.94 670 SER A N 1
ATOM 5017 C CA . SER A 1 670 ? -23.105 -36.379 50.197 1.00 94.94 670 SER A CA 1
ATOM 5018 C C . SER A 1 670 ? -23.388 -35.347 49.104 1.00 94.94 670 SER A C 1
ATOM 5020 O O . SER A 1 670 ? -23.684 -34.187 49.408 1.00 94.94 670 SER A O 1
ATOM 5022 N N . ASN A 1 671 ? -23.242 -35.723 47.838 1.00 96.38 671 ASN A N 1
ATOM 5023 C CA . ASN A 1 671 ? -23.362 -34.804 46.717 1.00 96.38 671 ASN A CA 1
ATOM 5024 C C . ASN A 1 671 ? -24.829 -34.549 46.328 1.00 96.38 671 ASN A C 1
ATOM 5026 O O . ASN A 1 671 ? -25.121 -33.513 45.728 1.00 96.38 671 ASN A O 1
ATOM 5030 N N . ALA A 1 672 ? -25.773 -35.379 46.793 1.00 96.62 672 ALA A N 1
ATOM 5031 C CA . ALA A 1 672 ? -27.208 -35.147 46.633 1.00 96.62 672 ALA A CA 1
ATOM 5032 C C . ALA A 1 672 ? -27.657 -33.768 47.144 1.00 96.62 672 ALA A C 1
ATOM 5034 O O . ALA A 1 672 ? -28.624 -33.209 46.624 1.00 96.62 672 ALA A O 1
ATOM 5035 N N . ILE A 1 673 ? -26.934 -33.183 48.108 1.00 97.69 673 ILE A N 1
ATOM 5036 C CA . ILE A 1 673 ? -27.198 -31.839 48.645 1.00 97.69 673 ILE A CA 1
ATOM 5037 C C . ILE A 1 673 ? -26.158 -30.774 48.261 1.00 97.69 673 ILE A C 1
ATOM 5039 O O . ILE A 1 673 ? -26.347 -29.600 48.592 1.00 97.69 673 ILE A O 1
ATOM 5043 N N . SER A 1 674 ? -25.068 -31.164 47.597 1.00 97.12 674 SER A N 1
ATOM 5044 C CA . SER A 1 674 ? -23.922 -30.297 47.299 1.00 97.12 674 SER A CA 1
ATOM 5045 C C . SER A 1 674 ? -23.134 -30.809 46.084 1.00 97.12 674 SER A C 1
ATOM 5047 O O . SER A 1 674 ? -22.036 -31.349 46.223 1.00 97.12 674 SER A O 1
ATOM 5049 N N . LEU A 1 675 ? -23.678 -30.610 44.882 1.00 97.25 675 LEU A N 1
ATOM 5050 C CA . LEU A 1 675 ? -23.074 -31.004 43.606 1.00 97.25 675 LEU A CA 1
ATOM 5051 C C . LEU A 1 675 ? -23.079 -29.829 42.627 1.00 97.25 675 LEU A C 1
ATOM 5053 O O . LEU A 1 675 ? -24.114 -29.203 42.411 1.00 97.25 675 LEU A O 1
ATOM 5057 N N . ASN A 1 676 ? -21.936 -29.551 41.992 1.00 96.44 676 ASN A N 1
ATOM 5058 C CA . ASN A 1 676 ? -21.780 -28.430 41.054 1.00 96.44 676 ASN A CA 1
ATOM 5059 C C . ASN A 1 676 ? -22.289 -27.104 41.639 1.00 96.44 676 ASN A C 1
ATOM 5061 O O . ASN A 1 676 ? -23.032 -26.360 41.010 1.00 96.44 676 ASN A O 1
ATOM 5065 N N . THR A 1 677 ? -21.898 -26.813 42.879 1.00 94.56 677 THR A N 1
ATOM 5066 C CA . THR A 1 677 ? -22.417 -25.673 43.643 1.00 94.56 677 THR A CA 1
ATOM 5067 C C . THR A 1 677 ? -22.043 -24.308 43.045 1.00 94.56 677 THR A C 1
ATOM 5069 O O . THR A 1 677 ? -22.691 -23.304 43.334 1.00 94.56 677 THR A O 1
ATOM 5072 N N . SER A 1 678 ? -21.037 -24.272 42.166 1.00 94.25 678 SER A N 1
ATOM 5073 C CA . SER A 1 678 ? -20.882 -23.233 41.146 1.00 94.25 678 SER A CA 1
ATOM 5074 C C . SER A 1 678 ? -21.696 -23.633 39.920 1.00 94.25 678 SER A C 1
ATOM 5076 O O . SER A 1 678 ? -21.369 -24.623 39.267 1.00 94.25 678 SER A O 1
ATOM 5078 N N . ILE A 1 679 ? -22.767 -22.887 39.638 1.00 94.62 679 ILE A N 1
ATOM 5079 C CA . ILE A 1 679 ? -23.759 -23.287 38.640 1.00 94.62 679 ILE A CA 1
ATOM 5080 C C . ILE A 1 679 ? -23.111 -23.562 37.265 1.00 94.62 679 ILE A C 1
ATOM 5082 O O . ILE A 1 679 ? -22.416 -22.694 36.739 1.00 94.62 679 ILE A O 1
ATOM 5086 N N . PRO A 1 680 ? -23.317 -24.751 36.667 1.00 96.25 680 PRO A N 1
ATOM 5087 C CA . PRO A 1 680 ? -22.640 -25.144 35.428 1.00 96.25 680 PRO A CA 1
ATOM 5088 C C . PRO A 1 680 ? -23.387 -24.707 34.155 1.00 96.25 680 PRO A C 1
ATOM 5090 O O . PRO A 1 680 ? -23.050 -25.148 33.059 1.00 96.25 680 PRO A O 1
ATOM 5093 N N . PHE A 1 681 ? -24.430 -23.886 34.288 1.00 96.69 681 PHE A N 1
ATOM 5094 C CA . PHE A 1 681 ? -25.314 -23.475 33.195 1.00 96.69 681 PHE A CA 1
ATOM 5095 C C . PHE A 1 681 ? -25.024 -22.032 32.792 1.00 96.69 681 PHE A C 1
ATOM 5097 O O . PHE A 1 681 ? -24.721 -21.205 33.650 1.00 96.69 681 PHE A O 1
ATOM 5104 N N . THR A 1 682 ? -25.180 -21.714 31.509 1.00 95.81 682 THR A N 1
ATOM 5105 C CA . THR A 1 682 ? -25.023 -20.354 30.968 1.00 95.81 682 THR A CA 1
ATOM 5106 C C . THR A 1 682 ? -26.357 -19.692 30.616 1.00 95.81 682 THR A C 1
ATOM 5108 O O . THR A 1 682 ? -26.436 -18.467 30.537 1.00 95.81 682 THR A O 1
ATOM 5111 N N . ASN A 1 683 ? -27.418 -20.480 30.406 1.00 93.94 683 ASN A N 1
ATOM 5112 C CA . ASN A 1 683 ? -28.731 -20.001 29.966 1.00 93.94 683 ASN A CA 1
ATOM 5113 C C . ASN A 1 683 ? -29.857 -21.025 30.262 1.00 93.94 683 ASN A C 1
ATOM 5115 O O . ASN A 1 683 ? -29.597 -22.122 30.751 1.00 93.94 683 ASN A O 1
ATOM 5119 N N . THR A 1 684 ? -31.114 -20.677 29.954 1.00 94.56 684 THR A N 1
ATOM 5120 C CA . THR A 1 684 ? -32.300 -21.542 30.153 1.00 94.56 684 THR A CA 1
ATOM 5121 C C . THR A 1 684 ? -32.217 -22.876 29.408 1.00 94.56 684 THR A C 1
ATOM 5123 O O . THR A 1 684 ? -32.592 -23.905 29.961 1.00 94.56 684 THR A O 1
ATOM 5126 N N . THR A 1 685 ? -31.672 -22.886 28.190 1.00 96.25 685 THR A N 1
ATOM 5127 C CA . THR A 1 685 ? -31.506 -24.109 27.387 1.00 96.25 685 THR A CA 1
ATOM 5128 C C . THR A 1 685 ? -30.609 -25.112 28.103 1.00 96.25 685 THR A C 1
ATOM 5130 O O . THR A 1 685 ? -30.902 -26.302 28.108 1.00 96.25 685 THR A O 1
ATOM 5133 N N . ASP A 1 686 ? -29.551 -24.641 28.770 1.00 96.81 686 ASP A N 1
ATOM 5134 C CA . ASP A 1 686 ? -28.664 -25.509 29.546 1.00 96.81 686 ASP A CA 1
ATOM 5135 C C . ASP A 1 686 ? -29.397 -26.130 30.744 1.00 96.81 686 ASP A C 1
ATOM 5137 O O . ASP A 1 686 ? -29.191 -27.303 31.051 1.00 96.81 686 ASP A O 1
ATOM 5141 N N . VAL A 1 687 ? -30.284 -25.375 31.400 1.00 96.62 687 VAL A N 1
ATOM 5142 C CA . VAL A 1 687 ? -31.119 -25.868 32.512 1.00 96.62 687 VAL A CA 1
ATOM 5143 C C . VAL A 1 687 ? -32.153 -26.887 32.035 1.00 96.62 687 VAL A C 1
ATOM 5145 O O . VAL A 1 687 ? -32.513 -27.786 32.792 1.00 96.62 687 VAL A O 1
ATOM 5148 N N . GLU A 1 688 ? -32.608 -26.790 30.790 1.00 95.81 688 GLU A N 1
ATOM 5149 C CA . GLU A 1 688 ? -33.612 -27.686 30.200 1.00 95.81 688 GLU A CA 1
ATOM 5150 C C . GLU A 1 688 ? -33.011 -28.850 29.395 1.00 95.81 688 GLU A C 1
ATOM 5152 O O . GLU A 1 688 ? -33.733 -29.699 28.875 1.00 95.81 688 GLU A O 1
ATOM 5157 N N . SER A 1 689 ? -31.683 -28.926 29.316 1.00 95.25 689 SER A N 1
ATOM 5158 C CA . SER A 1 689 ? -30.964 -29.909 28.512 1.00 95.25 689 SER A CA 1
ATOM 5159 C C . SER A 1 689 ? -30.593 -31.166 29.300 1.00 95.25 689 SER A C 1
ATOM 5161 O O . SER A 1 689 ? -30.106 -31.092 30.429 1.00 95.25 689 SER A O 1
ATOM 5163 N N . THR A 1 690 ? -30.762 -32.342 28.691 1.00 93.50 690 THR A N 1
ATOM 5164 C CA . THR A 1 690 ? -30.384 -33.637 29.289 1.00 93.50 690 THR A CA 1
ATOM 5165 C C . THR A 1 690 ? -28.877 -33.899 29.256 1.00 93.50 690 THR A C 1
ATOM 5167 O O . THR A 1 690 ? -28.395 -34.755 29.995 1.00 93.50 690 THR A O 1
ATOM 5170 N N . ILE A 1 691 ? -28.124 -33.175 28.417 1.00 94.62 691 ILE A N 1
ATOM 5171 C CA . ILE A 1 691 ? -26.671 -33.361 28.257 1.00 94.62 691 ILE A CA 1
ATOM 5172 C C . ILE A 1 691 ? -25.839 -32.528 29.239 1.00 94.62 691 ILE A C 1
ATOM 5174 O O . ILE A 1 691 ? -24.644 -32.775 29.388 1.00 94.62 691 ILE A O 1
ATOM 5178 N N . THR A 1 692 ? -26.436 -31.532 29.897 1.00 95.06 692 THR A N 1
ATOM 5179 C CA . THR A 1 692 ? -25.736 -30.721 30.900 1.00 95.06 692 THR A CA 1
ATOM 5180 C C . THR A 1 692 ? -25.715 -31.443 32.250 1.00 95.06 692 THR A C 1
ATOM 5182 O O . THR A 1 692 ? -26.618 -32.234 32.547 1.00 95.06 692 THR A O 1
ATOM 5185 N N . PRO A 1 693 ? -24.686 -31.206 33.081 1.00 95.62 693 PRO A N 1
ATOM 5186 C CA . PRO A 1 693 ? -24.481 -31.982 34.295 1.00 95.62 693 PRO A CA 1
ATOM 5187 C C . PRO A 1 693 ? -25.598 -31.776 35.325 1.00 95.62 693 PRO A C 1
ATOM 5189 O O . PRO A 1 693 ? -26.333 -30.785 35.317 1.00 95.62 693 PRO A O 1
ATOM 5192 N N . ASN A 1 694 ? -25.683 -32.734 36.246 1.00 97.12 694 ASN A N 1
ATOM 5193 C CA . ASN A 1 694 ? -26.509 -32.645 37.443 1.00 97.12 694 ASN A CA 1
ATOM 5194 C C . ASN A 1 694 ? -26.094 -31.451 38.318 1.00 97.12 694 ASN A C 1
ATOM 5196 O O . ASN A 1 694 ? -24.948 -31.014 38.281 1.00 97.12 694 ASN A O 1
ATOM 5200 N N . TYR A 1 695 ? -27.009 -30.912 39.113 1.00 98.06 695 TYR A N 1
ATOM 5201 C CA . TYR A 1 695 ? -26.767 -29.746 39.965 1.00 98.06 695 TYR A CA 1
ATOM 5202 C C . TYR A 1 695 ? -27.507 -29.920 41.284 1.00 98.06 695 TYR A C 1
ATOM 5204 O O . TYR A 1 695 ? -28.652 -30.367 41.275 1.00 98.06 695 TYR A O 1
ATOM 5212 N N . SER A 1 696 ? -26.883 -29.567 42.406 1.00 98.19 696 SER A N 1
ATOM 5213 C CA . SER A 1 696 ? -27.528 -29.537 43.715 1.00 98.19 696 SER A CA 1
ATOM 5214 C C . SER A 1 696 ? -26.880 -28.515 44.644 1.00 98.19 696 SER A C 1
ATOM 5216 O O . SER A 1 696 ? -25.695 -28.593 44.965 1.00 98.19 696 SER A O 1
ATOM 5218 N N . ILE A 1 697 ? -27.695 -27.582 45.125 1.00 98.12 697 ILE A N 1
ATOM 5219 C CA . ILE A 1 697 ? -27.408 -26.683 46.247 1.00 98.12 697 ILE A CA 1
ATOM 5220 C C . ILE A 1 697 ? -28.479 -26.827 47.341 1.00 98.12 697 ILE A C 1
ATOM 5222 O O . ILE A 1 697 ? -28.749 -25.882 48.085 1.00 98.12 697 ILE A O 1
ATOM 5226 N N . ILE A 1 698 ? -29.120 -28.001 47.445 1.00 98.44 698 ILE A N 1
ATOM 5227 C CA . ILE A 1 698 ? -30.173 -28.280 48.441 1.00 98.44 698 ILE A CA 1
ATOM 5228 C C . ILE A 1 698 ? -29.676 -27.980 49.863 1.00 98.44 698 ILE A C 1
ATOM 5230 O O . ILE A 1 698 ? -30.431 -27.437 50.672 1.00 98.44 698 ILE A O 1
ATOM 5234 N N . GLY A 1 699 ? -28.393 -28.225 50.151 1.00 96.88 699 GLY A N 1
ATOM 5235 C CA . GLY A 1 699 ? -27.769 -27.898 51.436 1.00 96.88 699 GLY A CA 1
ATOM 5236 C C . GLY A 1 699 ? -27.852 -26.414 51.819 1.00 96.88 699 GLY A C 1
ATOM 5237 O O . GLY A 1 699 ? -27.785 -26.080 53.000 1.00 96.88 699 GLY A O 1
ATOM 5238 N N . TRP A 1 700 ? -28.059 -25.515 50.852 1.00 96.75 700 TRP A N 1
ATOM 5239 C CA . TRP A 1 700 ? -28.235 -24.077 51.080 1.00 96.75 700 TRP A CA 1
ATOM 5240 C C . TRP A 1 700 ? -29.681 -23.597 50.972 1.00 96.75 700 TRP A C 1
ATOM 5242 O O . TRP A 1 700 ? -29.957 -22.440 51.289 1.00 96.75 700 TRP A O 1
ATOM 5252 N N . ALA A 1 701 ? -30.621 -24.453 50.568 1.00 96.81 701 ALA A N 1
ATOM 5253 C CA . ALA A 1 701 ? -32.005 -24.057 50.304 1.00 96.81 701 ALA A CA 1
ATOM 5254 C C . ALA A 1 701 ? -32.701 -23.432 51.533 1.00 96.81 701 ALA A C 1
ATOM 5256 O O . ALA A 1 701 ? -33.498 -22.504 51.391 1.00 96.81 701 ALA A O 1
ATOM 5257 N N . ASN A 1 702 ? -32.321 -23.842 52.750 1.00 94.75 702 ASN A N 1
ATOM 5258 C CA . ASN A 1 702 ? -32.803 -23.238 54.001 1.00 94.75 702 ASN A CA 1
ATOM 5259 C C . ASN A 1 702 ? -32.439 -21.751 54.161 1.00 94.75 702 ASN A C 1
ATOM 5261 O O . ASN A 1 702 ? -33.138 -21.036 54.875 1.00 94.75 702 ASN A O 1
ATOM 5265 N N . PHE A 1 703 ? -31.371 -21.278 53.516 1.00 93.94 703 PHE A N 1
ATOM 5266 C CA . PHE A 1 703 ? -30.963 -19.869 53.526 1.00 93.94 703 PHE A CA 1
ATOM 5267 C C . PHE A 1 703 ? -31.553 -19.067 52.360 1.00 93.94 703 PHE A C 1
ATOM 5269 O O . PHE A 1 703 ? -31.415 -17.844 52.333 1.00 93.94 703 PHE A O 1
ATOM 5276 N N . LEU A 1 704 ? -32.179 -19.749 51.397 1.00 94.62 704 LEU A N 1
ATOM 5277 C CA . LEU A 1 704 ? -32.727 -19.165 50.171 1.00 94.62 704 LEU A CA 1
ATOM 5278 C C . LEU A 1 704 ? -34.254 -19.007 50.218 1.00 94.62 704 LEU A C 1
ATOM 5280 O O . LEU A 1 704 ? -34.795 -18.214 49.449 1.00 94.62 704 LEU A O 1
ATOM 5284 N N . LYS A 1 705 ? -34.936 -19.720 51.125 1.00 91.06 705 LYS A N 1
ATOM 5285 C CA . LYS A 1 705 ? -36.379 -19.581 51.376 1.00 91.06 705 LYS A CA 1
ATOM 5286 C C . LYS A 1 705 ? -36.739 -18.193 51.923 1.00 91.06 705 LYS A C 1
ATOM 5288 O O . LYS A 1 705 ? -36.040 -17.660 52.786 1.00 91.06 705 LYS A O 1
ATOM 5293 N N . LYS A 1 706 ? -37.872 -17.632 51.488 1.00 87.12 706 LYS A N 1
ATOM 5294 C CA . LYS A 1 706 ? -38.389 -16.319 51.926 1.00 87.12 706 LYS A CA 1
ATOM 5295 C C . LYS A 1 706 ? -38.662 -16.223 53.427 1.00 87.12 706 LYS A C 1
ATOM 5297 O O . LYS A 1 706 ? -38.688 -15.119 53.967 1.00 87.12 706 LYS A O 1
ATOM 5302 N N . SER A 1 707 ? -38.913 -17.346 54.097 1.00 85.81 707 SER A N 1
ATOM 5303 C CA . SER A 1 707 ? -39.253 -17.400 55.522 1.00 85.81 707 SER A CA 1
ATOM 5304 C C . SER A 1 707 ? -39.031 -18.798 56.104 1.00 85.81 707 SER A C 1
ATOM 5306 O O . SER A 1 707 ? -38.967 -19.782 55.372 1.00 85.81 707 SER A O 1
ATOM 5308 N N . ALA A 1 708 ? -38.923 -18.893 57.436 1.00 83.31 708 ALA A N 1
ATOM 5309 C CA . ALA A 1 708 ? -38.777 -20.165 58.150 1.00 83.31 708 ALA A CA 1
ATOM 5310 C C . ALA A 1 708 ? -39.951 -21.124 57.862 1.00 83.31 708 ALA A C 1
ATOM 5312 O O . ALA A 1 708 ? -39.727 -22.259 57.446 1.00 83.31 708 ALA A O 1
ATOM 5313 N N . SER A 1 709 ? -41.183 -20.618 57.966 1.00 89.44 709 SER A N 1
ATOM 5314 C CA . SER A 1 709 ? -42.435 -21.289 57.596 1.00 89.44 709 SER A CA 1
ATOM 5315 C C . SER A 1 709 ? -43.212 -20.494 56.543 1.00 89.44 709 SER A C 1
ATOM 5317 O O . SER A 1 709 ? -42.968 -19.302 56.349 1.00 89.44 709 SER A O 1
ATOM 5319 N N . GLY A 1 710 ? -44.138 -21.137 55.830 1.00 91.88 710 GLY A N 1
ATOM 5320 C CA . GLY A 1 710 ? -44.930 -20.511 54.761 1.00 91.88 710 GLY A CA 1
ATOM 5321 C C . GLY A 1 710 ? -44.148 -20.248 53.467 1.00 91.88 710 GLY A C 1
ATOM 5322 O O . GLY A 1 710 ? -44.632 -19.528 52.585 1.00 91.88 710 GLY A O 1
ATOM 5323 N N . PHE A 1 711 ? -42.936 -20.800 53.351 1.00 97.06 711 PHE A N 1
ATOM 5324 C CA . PHE A 1 711 ? -42.152 -20.773 52.118 1.00 97.06 711 PHE A CA 1
ATOM 5325 C C . PHE A 1 711 ? -42.733 -21.731 51.078 1.00 97.06 711 PHE A C 1
ATOM 5327 O O . PHE A 1 711 ? -43.520 -22.622 51.417 1.00 97.06 711 PHE A O 1
ATOM 5334 N N . GLN A 1 712 ? -42.363 -21.541 49.813 1.00 98.38 712 GLN A N 1
ATOM 5335 C CA . GLN A 1 712 ? -42.840 -22.408 48.742 1.00 98.38 712 GLN A CA 1
ATOM 5336 C C . GLN A 1 712 ? -41.696 -23.169 48.089 1.00 98.38 712 GLN A C 1
ATOM 5338 O O . GLN A 1 712 ? -40.569 -22.683 47.987 1.00 98.38 712 GLN A O 1
ATOM 5343 N N . TYR A 1 713 ? -42.011 -24.365 47.614 1.00 98.69 713 TYR A N 1
ATOM 5344 C CA . TYR A 1 713 ? -41.124 -25.156 46.780 1.00 98.69 713 TYR A CA 1
ATOM 5345 C C . TYR A 1 713 ? -41.881 -25.673 45.564 1.00 98.69 713 TYR A C 1
ATOM 5347 O O . TYR A 1 713 ? -43.098 -25.868 45.600 1.00 98.69 713 TYR A O 1
ATOM 5355 N N . MET A 1 714 ? -41.151 -25.869 44.477 1.00 98.62 714 MET A N 1
ATOM 5356 C CA . MET A 1 714 ? -41.696 -26.368 43.223 1.00 98.62 714 MET A CA 1
ATOM 5357 C C . MET A 1 714 ? -40.887 -27.579 42.794 1.00 98.62 714 MET A C 1
ATOM 5359 O O . MET A 1 714 ? -39.660 -27.556 42.871 1.00 98.62 714 MET A O 1
ATOM 5363 N N . ILE A 1 715 ? -41.574 -28.624 42.349 1.00 98.44 715 ILE A N 1
ATOM 5364 C CA . ILE A 1 715 ? -40.953 -29.789 41.724 1.00 98.44 715 ILE A CA 1
ATOM 5365 C C . ILE A 1 715 ? -41.652 -29.993 40.393 1.00 98.44 715 ILE A C 1
ATOM 5367 O O . ILE A 1 715 ? -42.881 -30.050 40.339 1.00 98.44 715 ILE A O 1
ATOM 5371 N N . ASP A 1 716 ? -40.881 -30.094 39.326 1.00 96.00 716 ASP A N 1
ATOM 5372 C CA . ASP A 1 716 ? -41.373 -30.480 38.014 1.00 96.00 716 ASP A CA 1
ATOM 5373 C C . ASP A 1 716 ? -40.398 -31.446 37.339 1.00 96.00 716 ASP A C 1
ATOM 5375 O O . ASP A 1 716 ? -39.228 -31.552 37.706 1.00 96.00 716 ASP A O 1
ATOM 5379 N N . ALA A 1 717 ? -40.915 -32.224 36.394 1.00 96.12 717 ALA A N 1
ATOM 5380 C CA . ALA A 1 717 ? -40.200 -33.335 35.790 1.00 96.12 717 ALA A CA 1
ATOM 5381 C C . ALA A 1 717 ? -40.685 -33.569 34.352 1.00 96.12 717 ALA A C 1
ATOM 5383 O O . ALA A 1 717 ? -41.856 -33.311 34.054 1.00 96.12 717 ALA A O 1
ATOM 5384 N N . GLY A 1 718 ? -39.831 -34.073 33.459 1.00 94.19 718 GLY A N 1
ATOM 5385 C CA . GLY A 1 718 ? -40.169 -34.195 32.036 1.00 94.19 718 GLY A CA 1
ATOM 5386 C C . GLY A 1 718 ? -39.864 -32.909 31.301 1.00 94.19 718 GLY A C 1
ATOM 5387 O O . GLY A 1 718 ? -38.724 -32.478 31.171 1.00 94.19 718 GLY A O 1
ATOM 5388 N N . THR A 1 719 ? -40.930 -32.274 30.845 1.00 93.50 719 THR A N 1
ATOM 5389 C CA . THR A 1 719 ? -40.906 -30.875 30.434 1.00 93.50 719 THR A CA 1
ATOM 5390 C C . THR A 1 719 ? -41.222 -30.012 31.654 1.00 93.50 719 THR A C 1
ATOM 5392 O O . THR A 1 719 ? -42.016 -30.426 32.511 1.00 93.50 719 THR A O 1
ATOM 5395 N N . ARG A 1 720 ? -40.634 -28.812 31.745 1.00 94.75 720 ARG A N 1
ATOM 5396 C CA . ARG A 1 720 ? -40.961 -27.843 32.803 1.00 94.75 720 ARG A CA 1
ATOM 5397 C C . ARG A 1 720 ? -42.477 -27.749 32.994 1.00 94.75 720 ARG A C 1
ATOM 5399 O O . ARG A 1 720 ? -43.228 -27.675 32.022 1.00 94.75 720 ARG A O 1
ATOM 5406 N N . ARG A 1 721 ? -42.915 -27.751 34.254 1.00 93.31 721 ARG A N 1
ATOM 5407 C CA . ARG A 1 721 ? -44.318 -27.592 34.680 1.00 93.31 721 ARG A CA 1
ATOM 5408 C C . ARG A 1 721 ? -45.284 -28.683 34.183 1.00 93.31 721 ARG A C 1
ATOM 5410 O O . ARG A 1 721 ? -46.487 -28.439 34.130 1.00 93.31 721 ARG A O 1
ATOM 5417 N N . SER A 1 722 ? -44.796 -29.879 33.829 1.00 93.12 722 SER A N 1
ATOM 5418 C CA . SER A 1 722 ? -45.654 -30.968 33.319 1.00 93.12 722 SER A CA 1
ATOM 5419 C C . SER A 1 722 ? -46.002 -32.057 34.344 1.00 93.12 722 SER A C 1
ATOM 5421 O O . SER A 1 722 ? -47.142 -32.512 34.356 1.00 93.12 722 SER A O 1
ATOM 5423 N N . HIS A 1 723 ? -45.068 -32.454 35.220 1.00 93.75 723 HIS A N 1
ATOM 5424 C CA . HIS A 1 723 ? -45.278 -33.534 36.197 1.00 93.75 723 HIS A CA 1
ATOM 5425 C C . HIS A 1 723 ? -44.687 -33.186 37.566 1.00 93.75 723 HIS A C 1
ATOM 5427 O O . HIS A 1 723 ? -43.474 -33.251 37.756 1.00 93.75 723 HIS A O 1
ATOM 5433 N N . GLY A 1 724 ? -45.552 -32.832 38.517 1.00 95.75 724 GLY A N 1
ATOM 5434 C CA . GLY A 1 724 ? -45.178 -32.374 39.858 1.00 95.75 724 GLY A CA 1
ATOM 5435 C C . GLY A 1 724 ? -46.133 -31.298 40.379 1.00 95.75 724 GLY A C 1
ATOM 5436 O O . GLY A 1 724 ? -47.345 -31.409 40.191 1.00 95.75 724 GLY A O 1
ATOM 5437 N N . GLY A 1 725 ? -45.623 -30.247 41.012 1.00 97.38 725 GLY A N 1
ATOM 5438 C CA . GLY A 1 725 ? -46.455 -29.167 41.534 1.00 97.38 725 GLY A CA 1
ATOM 5439 C C . GLY A 1 725 ? -45.692 -28.046 42.234 1.00 97.38 725 GLY A C 1
ATOM 5440 O O . GLY A 1 725 ? -44.462 -28.013 42.269 1.00 97.38 725 GLY A O 1
ATOM 5441 N N . ILE A 1 726 ? -46.460 -27.120 42.800 1.00 98.56 726 ILE A N 1
ATOM 5442 C CA . ILE A 1 726 ? -46.008 -26.068 43.708 1.00 98.56 726 ILE A CA 1
ATOM 5443 C C . ILE A 1 726 ? -46.682 -26.300 45.050 1.00 98.56 726 ILE A C 1
ATOM 5445 O O . ILE A 1 726 ? -47.909 -26.405 45.115 1.00 98.56 726 ILE A O 1
ATOM 5449 N N . TRP A 1 727 ? -45.895 -26.317 46.118 1.00 98.62 727 TRP A N 1
ATOM 5450 C CA . TRP A 1 727 ? -46.384 -26.504 47.474 1.00 98.62 727 TRP A CA 1
ATOM 5451 C C . TRP A 1 727 ? -45.954 -25.369 48.390 1.00 98.62 727 TRP A C 1
ATOM 5453 O O . TRP A 1 727 ? -44.872 -24.802 48.245 1.00 98.62 727 TRP A O 1
ATOM 5463 N N . THR A 1 728 ? -46.784 -25.095 49.390 1.00 98.31 728 THR A N 1
ATOM 5464 C CA . THR A 1 728 ? -46.423 -24.301 50.565 1.00 98.31 728 THR A CA 1
ATOM 5465 C C . THR A 1 728 ? -46.060 -25.244 51.705 1.00 98.31 728 THR A C 1
ATOM 5467 O O . THR A 1 728 ? -46.845 -26.129 52.052 1.00 98.31 728 THR A O 1
ATOM 5470 N N . ALA A 1 729 ? -44.891 -25.041 52.309 1.00 97.38 729 ALA A N 1
ATOM 5471 C CA . ALA A 1 729 ? -44.507 -25.688 53.558 1.00 97.38 729 ALA A CA 1
ATOM 5472 C C . ALA A 1 729 ? -45.074 -24.888 54.740 1.00 97.38 729 ALA A C 1
ATOM 5474 O O . ALA A 1 729 ? -44.658 -23.755 54.985 1.00 97.38 729 ALA A O 1
ATOM 5475 N N . ASN A 1 730 ? -46.034 -25.455 55.475 1.00 96.50 730 ASN A N 1
ATOM 5476 C CA . ASN A 1 730 ? -46.744 -24.714 56.525 1.00 96.50 730 ASN A CA 1
ATOM 5477 C C . ASN A 1 730 ? -45.965 -24.661 57.856 1.00 96.50 730 ASN A C 1
ATOM 5479 O O . ASN A 1 730 ? -46.228 -23.794 58.687 1.00 96.50 730 ASN A O 1
ATOM 5483 N N . GLY A 1 731 ? -45.009 -25.573 58.065 1.00 93.50 731 GLY A N 1
ATOM 5484 C CA . GLY A 1 731 ? -44.125 -25.610 59.237 1.00 93.50 731 GLY A CA 1
ATOM 5485 C C . GLY A 1 731 ? -42.747 -24.993 58.985 1.00 93.50 731 GLY A C 1
ATOM 5486 O O . GLY A 1 731 ? -42.413 -24.633 57.857 1.00 93.50 731 GLY A O 1
ATOM 5487 N N . ASP A 1 732 ? -41.931 -24.891 60.038 1.00 93.94 732 ASP A N 1
ATOM 5488 C CA . ASP A 1 732 ? -40.502 -24.571 59.907 1.00 93.94 732 ASP A CA 1
ATOM 5489 C C . ASP A 1 732 ? -39.729 -25.813 59.455 1.00 93.94 732 ASP A C 1
ATOM 5491 O O . ASP A 1 732 ? -39.200 -26.589 60.251 1.00 93.94 732 ASP A O 1
ATOM 5495 N N . TYR A 1 733 ? -39.786 -26.058 58.150 1.00 97.19 733 TYR A N 1
ATOM 5496 C CA . TYR A 1 733 ? -39.251 -27.254 57.516 1.00 97.19 733 TYR A CA 1
ATOM 5497 C C . TYR A 1 733 ? -37.855 -27.029 56.938 1.00 97.19 733 TYR A C 1
ATOM 5499 O O . TYR A 1 733 ? -37.471 -25.908 56.579 1.00 97.19 733 TYR A O 1
ATOM 5507 N N . SER A 1 734 ? -37.103 -28.125 56.853 1.00 96.88 734 SER A N 1
ATOM 5508 C CA . SER A 1 734 ? -35.737 -28.176 56.347 1.00 96.88 734 SER A CA 1
ATOM 5509 C C . SER A 1 734 ? -35.657 -28.995 55.062 1.00 96.88 734 SER A C 1
ATOM 5511 O O . SER A 1 734 ? -36.256 -30.062 54.955 1.00 96.88 734 SER A O 1
ATOM 5513 N N . PHE A 1 735 ? -34.854 -28.531 54.107 1.00 97.88 735 PHE A N 1
ATOM 5514 C CA . PHE A 1 735 ? -34.556 -29.259 52.866 1.00 97.88 735 PHE A CA 1
ATOM 5515 C C . PHE A 1 735 ? -33.606 -30.456 53.053 1.00 97.88 735 PHE A C 1
ATOM 5517 O O . PHE A 1 735 ? -33.447 -31.258 52.140 1.00 97.88 735 PHE A O 1
ATOM 5524 N N . VAL A 1 736 ? -32.978 -30.580 54.226 1.00 96.94 736 VAL A N 1
ATOM 5525 C CA . VAL A 1 736 ? -32.017 -31.648 54.568 1.00 96.94 736 VAL A CA 1
ATOM 5526 C C . VAL A 1 736 ? -32.455 -32.436 55.806 1.00 96.94 736 VAL A C 1
ATOM 5528 O O . VAL A 1 736 ? -31.638 -32.925 56.583 1.00 96.94 736 VAL A O 1
ATOM 5531 N N . LYS A 1 737 ? -33.768 -32.501 56.049 1.00 96.69 737 LYS A N 1
ATOM 5532 C CA . LYS A 1 737 ? -34.340 -33.272 57.156 1.00 96.69 737 LYS A CA 1
ATOM 5533 C C . LYS A 1 737 ? -34.076 -34.765 56.939 1.00 96.69 737 LYS A C 1
ATOM 5535 O O . LYS A 1 737 ? -34.350 -35.263 55.857 1.00 96.69 737 LYS A O 1
ATOM 5540 N N . GLN A 1 738 ? -33.589 -35.460 57.967 1.00 94.88 738 GLN A N 1
ATOM 5541 C CA . GLN A 1 738 ? -33.224 -36.885 57.895 1.00 94.88 738 GLN A CA 1
ATOM 5542 C C . GLN A 1 738 ? -34.375 -37.856 58.206 1.00 94.88 738 GLN A C 1
ATOM 5544 O O . GLN A 1 738 ? -34.172 -39.059 58.301 1.00 94.88 738 GLN A O 1
ATOM 5549 N N . ASP A 1 739 ? -35.592 -37.340 58.362 1.00 93.75 739 ASP A N 1
ATOM 5550 C CA . ASP A 1 739 ? -36.798 -38.136 58.559 1.00 93.75 739 ASP A CA 1
ATOM 5551 C C . ASP A 1 739 ? -37.947 -37.588 57.696 1.00 93.75 739 ASP A C 1
ATOM 5553 O O . ASP A 1 739 ? -37.909 -36.459 57.201 1.00 93.75 739 ASP A O 1
ATOM 5557 N N . ASN A 1 740 ? -38.988 -38.396 57.523 1.00 93.88 740 ASN A N 1
ATOM 5558 C CA . ASN A 1 740 ? -40.116 -38.135 56.629 1.00 93.88 740 ASN A CA 1
ATOM 5559 C C . ASN A 1 740 ? -41.276 -37.348 57.285 1.00 93.88 740 ASN A C 1
ATOM 5561 O O . ASN A 1 740 ? -42.395 -37.347 56.761 1.00 93.88 740 ASN A O 1
ATOM 5565 N N . SER A 1 741 ? -41.043 -36.675 58.422 1.00 96.56 741 SER A N 1
ATOM 5566 C CA . SER A 1 741 ? -42.103 -36.055 59.243 1.00 96.56 741 SER A CA 1
ATOM 5567 C C . SER A 1 741 ? -42.696 -34.750 58.682 1.00 96.56 741 SER A C 1
ATOM 5569 O O . SER A 1 741 ? -43.670 -34.224 59.225 1.00 96.56 741 SER A O 1
ATOM 5571 N N . GLN A 1 742 ? -42.146 -34.209 57.591 1.00 97.12 742 GLN A N 1
ATOM 5572 C CA . GLN A 1 742 ? -42.535 -32.911 57.016 1.00 97.12 742 GLN A CA 1
ATOM 5573 C C . GLN A 1 742 ? -43.777 -33.007 56.108 1.00 97.12 742 GLN A C 1
ATOM 5575 O O . GLN A 1 742 ? -43.706 -32.759 54.902 1.00 97.12 742 GLN A O 1
ATOM 5580 N N . THR A 1 743 ? -44.920 -33.382 56.688 1.00 97.50 743 THR A N 1
ATOM 5581 C CA . THR A 1 743 ? -46.166 -33.720 55.967 1.00 97.50 743 THR A CA 1
ATOM 5582 C C . THR A 1 743 ? -47.211 -32.600 55.918 1.00 97.50 743 THR A C 1
ATOM 5584 O O . THR A 1 743 ? -48.135 -32.663 55.109 1.00 97.50 743 THR A O 1
ATOM 5587 N N . ASN A 1 744 ? -47.093 -31.544 56.736 1.00 97.94 744 ASN A N 1
ATOM 5588 C CA . ASN A 1 744 ? -48.030 -30.413 56.706 1.00 97.94 744 ASN A CA 1
ATOM 5589 C C . ASN A 1 744 ? -47.686 -29.454 55.555 1.00 97.94 744 ASN A C 1
ATOM 5591 O O . ASN A 1 744 ? -47.021 -28.427 55.737 1.00 97.94 744 ASN A O 1
ATOM 5595 N N . ILE A 1 745 ? -48.141 -29.824 54.361 1.00 98.31 745 ILE A N 1
ATOM 5596 C CA . ILE A 1 745 ? -47.923 -29.096 53.112 1.00 98.31 745 ILE A CA 1
ATOM 5597 C C . ILE A 1 745 ? -49.251 -28.798 52.413 1.00 98.31 745 ILE A C 1
ATOM 5599 O O . ILE A 1 745 ? -50.188 -29.596 52.451 1.00 98.31 745 ILE A O 1
ATOM 5603 N N . THR A 1 746 ? -49.312 -27.662 51.724 1.00 98.31 746 THR A N 1
ATOM 5604 C CA . THR A 1 746 ? -50.460 -27.269 50.896 1.00 98.31 746 THR A CA 1
ATOM 5605 C C . THR A 1 746 ? -50.057 -27.330 49.431 1.00 98.31 746 THR A C 1
ATOM 5607 O O . THR A 1 746 ? -49.173 -26.582 49.027 1.00 98.31 746 THR A O 1
ATOM 5610 N N . LEU A 1 747 ? -50.695 -28.182 48.625 1.00 97.94 747 LEU A N 1
ATOM 5611 C CA . LEU A 1 747 ? -50.510 -28.186 47.170 1.00 97.94 747 LEU A CA 1
ATOM 5612 C C . LEU A 1 747 ? -51.223 -26.962 46.576 1.00 97.94 747 LEU A C 1
ATOM 5614 O O . LEU A 1 747 ? -52.450 -26.908 46.563 1.00 97.94 747 LEU A O 1
ATOM 5618 N N . ASN A 1 748 ? -50.459 -25.970 46.122 1.00 97.44 748 ASN A N 1
ATOM 5619 C CA . ASN A 1 748 ? -50.990 -24.742 45.525 1.00 97.44 748 ASN A CA 1
ATOM 5620 C C . ASN A 1 748 ? -51.340 -24.939 44.050 1.00 97.44 748 ASN A C 1
ATOM 5622 O O . ASN A 1 748 ? -52.403 -24.514 43.607 1.00 97.44 748 ASN A O 1
ATOM 5626 N N . THR A 1 749 ? -50.447 -25.598 43.311 1.00 97.25 749 THR A N 1
ATOM 5627 C CA . THR A 1 749 ? -50.579 -25.802 41.865 1.00 97.25 749 THR A CA 1
ATOM 5628 C C . THR A 1 749 ? -50.154 -27.217 41.532 1.00 97.25 749 THR A C 1
ATOM 5630 O O . THR A 1 749 ? -49.069 -27.639 41.920 1.00 97.25 749 THR A O 1
ATOM 5633 N N . LYS A 1 750 ? -50.990 -27.952 40.801 1.00 95.31 750 LYS A N 1
ATOM 5634 C CA . LYS A 1 750 ? -50.684 -29.307 40.336 1.00 95.31 750 LYS A CA 1
ATOM 5635 C C . LYS A 1 750 ? -50.198 -29.254 38.885 1.00 95.31 750 LYS A C 1
ATOM 5637 O O . LYS A 1 750 ? -50.838 -28.622 38.047 1.00 95.31 750 LYS A O 1
ATOM 5642 N N . PHE A 1 751 ? -49.079 -29.909 38.593 1.00 95.56 751 PHE A N 1
ATOM 5643 C CA . PHE A 1 751 ? -48.571 -30.130 37.238 1.00 95.56 751 PHE A CA 1
ATOM 5644 C C . PHE A 1 751 ? -48.870 -31.576 36.832 1.00 95.56 751 PHE A C 1
ATOM 5646 O O . PHE A 1 751 ? -48.302 -32.512 37.402 1.00 95.56 751 PHE A O 1
ATOM 5653 N N . GLY A 1 752 ? -49.792 -31.749 35.884 1.00 90.75 752 GLY A N 1
ATOM 5654 C CA . GLY A 1 752 ? -50.350 -33.049 35.505 1.00 90.75 752 GLY A CA 1
ATOM 5655 C C . GLY A 1 752 ? -51.629 -33.396 36.279 1.00 90.75 752 GLY A C 1
ATOM 5656 O O . GLY A 1 752 ? -52.241 -32.537 36.913 1.00 90.75 752 GLY A O 1
ATOM 5657 N N . THR A 1 753 ? -52.050 -34.660 36.212 1.00 91.25 753 THR A N 1
ATOM 5658 C CA . THR A 1 753 ? -53.327 -35.151 36.784 1.00 91.25 753 THR A CA 1
ATOM 5659 C C . THR A 1 753 ? -53.144 -36.211 37.878 1.00 91.25 753 THR A C 1
ATOM 5661 O O . THR A 1 753 ? -54.058 -36.975 38.159 1.00 91.25 753 THR A O 1
ATOM 5664 N N . TRP A 1 754 ? -51.963 -36.280 38.497 1.00 93.12 754 TRP A N 1
ATOM 5665 C CA . TRP A 1 754 ? -51.628 -37.267 39.531 1.00 93.12 754 TRP A CA 1
ATOM 5666 C C . TRP A 1 754 ? -52.318 -36.979 40.877 1.00 93.12 754 TRP A C 1
ATOM 5668 O O . TRP A 1 754 ? -52.576 -35.823 41.219 1.00 93.12 754 TRP A O 1
ATOM 5678 N N . GLU A 1 755 ? -52.566 -38.015 41.677 1.00 93.81 755 GLU A N 1
ATOM 5679 C CA . GLU A 1 755 ? -52.893 -37.896 43.107 1.00 93.81 755 GLU A CA 1
ATOM 5680 C C . GLU A 1 755 ? -51.757 -38.457 43.969 1.00 93.81 755 GLU A C 1
ATOM 5682 O O . GLU A 1 755 ? -50.932 -39.235 43.483 1.00 93.81 755 GLU A O 1
ATOM 5687 N N . TYR A 1 756 ? -51.678 -38.038 45.239 1.00 94.31 756 TYR A N 1
ATOM 5688 C CA . TYR A 1 756 ? -50.648 -38.551 46.146 1.00 94.31 756 TYR A CA 1
ATOM 5689 C C . TYR A 1 756 ? -50.712 -40.074 46.213 1.00 94.31 756 TYR A C 1
ATOM 5691 O O . TYR A 1 756 ? -51.789 -40.652 46.391 1.00 94.31 756 TYR A O 1
ATOM 5699 N N . TYR A 1 757 ? -49.552 -40.716 46.089 1.00 91.00 757 TYR A N 1
ATOM 5700 C CA . TYR A 1 757 ? -49.473 -42.165 46.129 1.00 91.00 757 TYR A CA 1
ATOM 5701 C C . TYR A 1 757 ? -48.152 -42.643 46.711 1.00 91.00 757 TYR A C 1
ATOM 5703 O O . TYR A 1 757 ? -47.123 -42.633 46.049 1.00 91.00 757 TYR A O 1
ATOM 5711 N N . GLU A 1 758 ? -48.208 -43.113 47.953 1.00 86.94 758 GLU A N 1
ATOM 5712 C CA . GLU A 1 758 ? -47.029 -43.514 48.727 1.00 86.94 758 GLU A CA 1
ATOM 5713 C C . GLU A 1 758 ? -46.263 -44.702 48.133 1.00 86.94 758 GLU A C 1
ATOM 5715 O O . GLU A 1 758 ? -45.092 -44.887 48.432 1.00 86.94 758 GLU A O 1
ATOM 5720 N N . SER A 1 759 ? -46.918 -45.542 47.325 1.00 84.62 759 SER A N 1
ATOM 5721 C CA . SER A 1 759 ? -46.303 -46.760 46.787 1.00 84.62 759 SER A CA 1
ATOM 5722 C C . SER A 1 759 ? -45.833 -46.633 45.342 1.00 84.62 759 SER A C 1
ATOM 5724 O O . SER A 1 759 ? -44.939 -47.376 44.966 1.00 84.62 759 SER A O 1
ATOM 5726 N N . GLU A 1 760 ? -46.399 -45.728 44.534 1.00 90.38 760 GLU A N 1
ATOM 5727 C CA . GLU A 1 760 ? -46.016 -45.569 43.116 1.00 90.38 760 GLU A CA 1
ATOM 5728 C C . GLU A 1 760 ? -46.094 -44.113 42.610 1.00 90.38 760 GLU A C 1
ATOM 5730 O O . GLU A 1 760 ? -46.413 -43.861 41.443 1.00 90.38 760 GLU A O 1
ATOM 5735 N N . GLY A 1 761 ? -45.853 -43.117 43.463 1.00 91.88 761 GLY A N 1
ATOM 5736 C CA . GLY A 1 761 ? -45.909 -41.712 43.060 1.00 91.88 761 GLY A CA 1
ATOM 5737 C C . GLY A 1 761 ? -45.357 -40.738 44.095 1.00 91.88 761 GLY A C 1
ATOM 5738 O O . GLY A 1 761 ? -44.528 -41.089 44.926 1.00 91.88 761 GLY A O 1
ATOM 5739 N N . ILE A 1 762 ? -45.810 -39.486 44.009 1.00 94.69 762 ILE A N 1
ATOM 5740 C CA . ILE A 1 762 ? -45.409 -38.414 44.926 1.00 94.69 762 ILE A CA 1
ATOM 5741 C C . ILE A 1 762 ? -46.100 -38.637 46.277 1.00 94.69 762 ILE A C 1
ATOM 5743 O O . ILE A 1 762 ? -47.325 -38.781 46.328 1.00 94.69 762 ILE A O 1
ATOM 5747 N N . GLY A 1 763 ? -45.335 -38.633 47.368 1.00 94.19 763 GLY A N 1
ATOM 5748 C CA . GLY A 1 763 ? -45.874 -38.668 48.731 1.00 94.19 763 GLY A CA 1
ATOM 5749 C C . GLY A 1 763 ? -46.351 -37.291 49.203 1.00 94.19 763 GLY A C 1
ATOM 5750 O O . GLY A 1 763 ? -45.858 -36.257 48.748 1.00 94.19 763 GLY A O 1
ATOM 5751 N N . GLN A 1 764 ? -47.296 -37.246 50.147 1.00 95.81 764 GLN A N 1
ATOM 5752 C CA . GLN A 1 764 ? -47.790 -35.979 50.714 1.00 95.81 764 GLN A CA 1
ATOM 5753 C C . GLN A 1 764 ? -46.820 -35.427 51.771 1.00 95.81 764 GLN A C 1
ATOM 5755 O O . GLN A 1 764 ? -47.138 -35.317 52.957 1.00 95.81 764 GLN A O 1
ATOM 5760 N N . ARG A 1 765 ? -45.597 -35.108 51.343 1.00 95.88 765 ARG A N 1
ATOM 5761 C CA . ARG A 1 765 ? -44.537 -34.545 52.182 1.00 95.88 765 ARG A CA 1
ATOM 5762 C C . ARG A 1 765 ? -43.548 -33.732 51.366 1.00 95.88 765 ARG A C 1
ATOM 5764 O O . ARG A 1 765 ? -43.398 -33.926 50.163 1.00 95.88 765 ARG A O 1
ATOM 5771 N N . MET A 1 766 ? -42.852 -32.832 52.046 1.00 97.19 766 MET A N 1
ATOM 5772 C CA . MET A 1 766 ? -41.671 -32.204 51.469 1.00 97.19 766 MET A CA 1
ATOM 5773 C C . MET A 1 766 ? -40.577 -33.267 51.258 1.00 97.19 766 MET A C 1
ATOM 5775 O O . MET A 1 766 ? -40.435 -34.134 52.126 1.00 97.19 766 MET A O 1
ATOM 5779 N N . PRO A 1 767 ? -39.798 -33.208 50.159 1.00 97.56 767 PRO A N 1
ATOM 5780 C CA . PRO A 1 767 ? -38.649 -34.084 49.986 1.00 97.56 767 PRO A CA 1
ATOM 5781 C C . PRO A 1 767 ? -37.716 -34.046 51.200 1.00 97.56 767 PRO A C 1
ATOM 5783 O O . PRO A 1 767 ? -37.383 -32.963 51.690 1.00 97.56 767 PRO A O 1
ATOM 5786 N N . TRP A 1 768 ? -37.305 -35.219 51.670 1.00 96.50 768 TRP A N 1
ATOM 5787 C CA . TRP A 1 768 ? -36.404 -35.394 52.807 1.00 96.50 768 TRP A CA 1
ATOM 5788 C C . TRP A 1 768 ? -35.120 -36.108 52.367 1.00 96.50 768 TRP A C 1
ATOM 5790 O O . TRP A 1 768 ? -35.081 -36.739 51.308 1.00 96.50 768 TRP A O 1
ATOM 5800 N N . TYR A 1 769 ? -34.057 -35.937 53.151 1.00 96.56 769 TYR A N 1
ATOM 5801 C CA . TYR A 1 769 ? -32.710 -36.430 52.875 1.00 96.56 769 TYR A CA 1
ATOM 5802 C C . TYR A 1 769 ? -32.478 -37.740 53.624 1.00 96.56 769 TYR A C 1
ATOM 5804 O O . TYR A 1 769 ? -32.118 -37.749 54.801 1.00 96.56 769 TYR A O 1
ATOM 5812 N N . GLN A 1 770 ? -32.771 -38.842 52.946 1.00 92.31 770 GLN A N 1
ATOM 5813 C CA . GLN A 1 770 ? -32.788 -40.176 53.529 1.00 92.31 770 GLN A CA 1
ATOM 5814 C C . GLN A 1 770 ? -31.372 -40.689 53.822 1.00 92.31 770 GLN A C 1
ATOM 5816 O O . GLN A 1 770 ? -30.458 -40.434 53.044 1.00 92.31 770 GLN A O 1
ATOM 5821 N N . GLU A 1 771 ? -31.212 -41.430 54.927 1.00 88.06 771 GLU A N 1
ATOM 5822 C CA . GLU A 1 771 ? -29.936 -42.009 55.374 1.00 88.06 771 GLU A CA 1
ATOM 5823 C C . GLU A 1 771 ? -29.206 -42.819 54.285 1.00 88.06 771 GLU A C 1
ATOM 5825 O O . GLU A 1 771 ? -29.812 -43.415 53.388 1.00 88.06 771 GLU A O 1
ATOM 5830 N N . GLU A 1 772 ? -27.876 -42.856 54.392 1.00 86.19 772 GLU A N 1
ATOM 5831 C CA . GLU A 1 772 ? -26.994 -43.555 53.459 1.00 86.19 772 GLU A CA 1
ATOM 5832 C C . GLU A 1 772 ? -27.350 -45.050 53.332 1.00 86.19 772 GLU A C 1
ATOM 5834 O O . GLU A 1 772 ? -27.644 -45.732 54.313 1.00 86.19 772 GLU A O 1
ATOM 5839 N N . GLY A 1 773 ? -27.317 -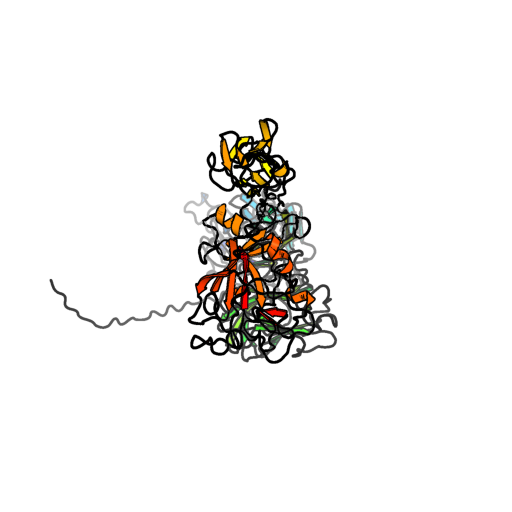45.571 52.101 1.00 81.81 773 GLY A N 1
ATOM 5840 C CA . GLY A 1 773 ? -27.634 -46.971 51.790 1.00 81.81 773 GLY A CA 1
ATOM 5841 C C . GLY A 1 773 ? -29.074 -47.226 51.329 1.00 81.81 773 GLY A C 1
ATOM 5842 O O . GLY A 1 773 ? -29.385 -48.342 50.916 1.00 81.81 773 GLY A O 1
ATOM 5843 N N . GLN A 1 774 ? -29.940 -46.211 51.345 1.00 88.00 774 GLN A N 1
ATOM 5844 C CA . GLN A 1 774 ? -31.280 -46.271 50.754 1.00 88.00 774 GLN A CA 1
ATOM 5845 C C . GLN A 1 774 ? -31.266 -45.831 49.285 1.00 88.00 774 GLN A C 1
ATOM 5847 O O . GLN A 1 774 ? -30.447 -45.005 48.882 1.00 88.00 774 GLN A O 1
ATOM 5852 N N . CYS A 1 775 ? -32.199 -46.349 48.479 1.00 88.06 775 CYS A N 1
ATOM 5853 C CA . CYS A 1 775 ? -32.243 -46.016 47.056 1.00 88.06 775 CYS A CA 1
ATOM 5854 C C . CYS A 1 775 ? -32.722 -44.589 46.760 1.00 88.06 775 CYS A C 1
ATOM 5856 O O . CYS A 1 775 ? -32.292 -44.017 45.762 1.00 88.06 775 CYS A O 1
ATOM 5858 N N . GLY A 1 776 ? -33.599 -44.000 47.578 1.00 91.12 776 GLY A N 1
ATOM 5859 C CA . GLY A 1 776 ? -34.138 -42.654 47.364 1.00 91.12 776 GLY A CA 1
ATOM 5860 C C . GLY A 1 776 ? -33.478 -41.601 48.251 1.00 91.12 776 GLY A C 1
ATOM 5861 O O . GLY A 1 776 ? -34.028 -41.240 49.278 1.00 91.12 776 GLY A O 1
ATOM 5862 N N . THR A 1 777 ? -32.326 -41.060 47.858 1.00 94.56 777 THR A N 1
ATOM 5863 C CA . THR A 1 777 ? -31.555 -40.125 48.701 1.00 94.56 777 THR A CA 1
ATOM 5864 C C . THR A 1 777 ? -32.277 -38.805 48.971 1.00 94.56 777 THR A C 1
ATOM 5866 O O . THR A 1 777 ? -32.302 -38.342 50.107 1.00 94.56 777 THR A O 1
ATOM 5869 N N . ILE A 1 778 ? -32.877 -38.196 47.944 1.00 97.44 778 ILE A N 1
ATOM 5870 C CA . ILE A 1 778 ? -33.794 -37.058 48.105 1.00 97.44 778 ILE A CA 1
ATOM 5871 C C . ILE A 1 778 ? -35.140 -37.524 47.594 1.00 97.44 778 ILE A C 1
ATOM 5873 O O . ILE A 1 778 ? -35.307 -37.716 46.387 1.00 97.44 778 ILE A O 1
ATOM 5877 N N . THR A 1 779 ? -36.090 -37.744 48.494 1.00 95.81 779 THR A N 1
ATOM 5878 C CA . THR A 1 779 ? -37.333 -38.423 48.128 1.00 95.81 779 THR A CA 1
ATOM 5879 C C . THR A 1 779 ? -38.544 -37.883 48.861 1.00 95.81 779 THR A C 1
ATOM 5881 O O . THR A 1 779 ? -38.445 -37.339 49.959 1.00 95.81 779 THR A O 1
ATOM 5884 N N . THR A 1 780 ? -39.703 -38.033 48.228 1.00 95.69 780 THR A N 1
ATOM 5885 C CA . THR A 1 780 ? -41.003 -37.874 48.876 1.00 95.69 780 THR A CA 1
ATOM 5886 C C . THR A 1 780 ? -41.571 -39.203 49.361 1.00 95.69 780 THR A C 1
ATOM 5888 O O . THR A 1 780 ? -42.651 -39.162 49.923 1.00 95.69 780 THR A O 1
ATOM 5891 N N . ASP A 1 781 ? -40.888 -40.345 49.206 1.00 92.31 781 ASP A N 1
ATOM 5892 C CA . ASP A 1 781 ? -41.299 -41.674 49.703 1.00 92.31 781 ASP A CA 1
ATOM 5893 C C . ASP A 1 781 ? -41.422 -41.715 51.240 1.00 92.31 781 ASP A C 1
ATOM 5895 O O . ASP A 1 781 ? -40.845 -40.888 51.954 1.00 92.31 781 ASP A O 1
ATOM 5899 N N . ASN A 1 782 ? -42.210 -42.653 51.774 1.00 90.06 782 ASN A N 1
ATOM 5900 C CA . ASN A 1 782 ? -42.443 -42.791 53.217 1.00 90.06 782 ASN A CA 1
ATOM 5901 C C . ASN A 1 782 ? -41.411 -43.679 53.936 1.00 90.06 782 ASN A C 1
ATOM 5903 O O . ASN A 1 782 ? -41.578 -43.950 55.123 1.00 90.06 782 ASN A O 1
ATOM 5907 N N . GLY A 1 783 ? -40.359 -44.128 53.259 1.00 84.06 783 GLY A N 1
ATOM 5908 C CA . GLY A 1 783 ? -39.383 -45.095 53.761 1.00 84.06 783 GLY A CA 1
ATOM 5909 C C . GLY A 1 783 ? -39.859 -46.551 53.689 1.00 84.06 783 GLY A C 1
ATOM 5910 O O . GLY A 1 783 ? -39.208 -47.427 54.252 1.00 84.06 783 GLY A O 1
ATOM 5911 N N . GLY A 1 784 ? -40.989 -46.831 53.029 1.00 79.44 784 GLY A N 1
ATOM 5912 C CA . GLY A 1 784 ? -41.623 -48.153 52.958 1.00 79.44 784 GLY A CA 1
ATOM 5913 C C . GLY A 1 784 ? -41.032 -49.109 51.916 1.00 79.44 784 GLY A C 1
ATOM 5914 O O . GLY A 1 784 ? -41.546 -50.214 51.755 1.00 79.44 784 GLY A O 1
ATOM 5915 N N . GLY A 1 785 ? -39.977 -48.700 51.202 1.00 75.69 785 GLY A N 1
ATOM 5916 C CA . GLY A 1 785 ? -39.213 -49.551 50.280 1.00 75.69 785 GLY A CA 1
ATOM 5917 C C . GLY A 1 785 ? -39.630 -49.498 48.804 1.00 75.69 785 GLY A C 1
ATOM 5918 O O . GLY A 1 785 ? -38.979 -50.142 47.986 1.00 75.69 785 GLY A O 1
ATOM 5919 N N . ASN A 1 786 ? -40.661 -48.725 48.435 1.00 80.00 786 ASN A N 1
ATOM 5920 C CA . ASN A 1 786 ? -41.102 -48.584 47.037 1.00 80.00 786 ASN A CA 1
ATOM 5921 C C . ASN A 1 786 ? -40.415 -47.428 46.286 1.00 80.00 786 ASN A C 1
ATOM 5923 O O . ASN A 1 786 ? -40.357 -47.476 45.063 1.00 80.00 786 ASN A O 1
ATOM 5927 N N . TRP A 1 787 ? -39.841 -46.453 47.004 1.00 88.00 787 TRP A N 1
ATOM 5928 C CA . TRP A 1 787 ? -38.905 -45.415 46.533 1.00 88.00 787 TRP A CA 1
ATOM 5929 C C . TRP A 1 787 ? -39.351 -44.583 45.316 1.00 88.00 787 TRP A C 1
ATOM 5931 O O . TRP A 1 787 ? -38.514 -43.987 44.637 1.00 88.00 787 TRP A O 1
ATOM 5941 N N . TRP A 1 788 ? -40.657 -44.469 45.067 1.00 93.00 788 TRP A N 1
ATOM 5942 C CA . TRP A 1 788 ? -41.226 -43.544 44.077 1.00 93.00 788 TRP A CA 1
ATOM 5943 C C . TRP A 1 788 ? -41.303 -42.111 44.615 1.00 93.00 788 TRP A C 1
ATOM 5945 O O . TRP A 1 788 ? -41.089 -41.860 45.800 1.00 93.00 788 TRP A O 1
ATOM 5955 N N . GLY A 1 789 ? -41.549 -41.138 43.733 1.00 94.19 789 GLY A N 1
ATOM 5956 C CA . GLY A 1 789 ? -41.490 -39.727 44.109 1.00 94.19 789 GLY A CA 1
ATOM 5957 C C . GLY A 1 789 ? -40.075 -39.302 44.517 1.00 94.19 789 GLY A C 1
ATOM 5958 O O . GLY A 1 789 ? -39.912 -38.406 45.351 1.00 94.19 789 GLY A O 1
ATOM 5959 N N . THR A 1 790 ? -39.061 -39.966 43.954 1.00 95.94 790 THR A N 1
ATOM 5960 C CA . THR A 1 790 ? -37.642 -39.752 44.246 1.00 95.94 790 THR A CA 1
ATOM 5961 C C . THR A 1 790 ? -37.043 -38.748 43.271 1.00 95.94 790 THR A C 1
ATOM 5963 O O . THR A 1 790 ? -37.197 -38.876 42.059 1.00 95.94 790 THR A O 1
ATOM 5966 N N . LEU A 1 791 ? -36.331 -37.757 43.804 1.00 97.38 791 LEU A N 1
ATOM 5967 C CA . LEU A 1 791 ? -35.677 -36.686 43.054 1.00 97.38 791 LEU A CA 1
ATOM 5968 C C . LEU A 1 791 ? -34.208 -37.017 42.759 1.00 97.38 791 LEU A C 1
ATOM 5970 O O . LEU A 1 791 ? -33.705 -36.671 41.693 1.00 97.38 791 LEU A O 1
ATOM 5974 N N . VAL A 1 792 ? -33.522 -37.680 43.695 1.00 96.94 792 VAL A N 1
ATOM 5975 C CA . VAL A 1 792 ? -32.126 -38.133 43.570 1.00 96.94 792 VAL A CA 1
ATOM 5976 C C . VAL A 1 792 ? -32.017 -39.557 44.101 1.00 96.94 792 VAL A C 1
ATOM 5978 O O . VAL A 1 792 ? -32.537 -39.845 45.179 1.00 96.94 792 VAL A O 1
ATOM 5981 N N . SER A 1 793 ? -31.341 -40.432 43.355 1.00 93.31 793 SER A N 1
ATOM 5982 C CA . SER A 1 793 ? -31.120 -41.832 43.712 1.00 93.31 793 SER A CA 1
ATOM 5983 C C . SER A 1 793 ? -29.648 -42.200 43.594 1.00 93.31 793 SER A C 1
ATOM 5985 O O . SER A 1 793 ? -28.926 -41.631 42.784 1.00 93.31 793 SER A O 1
ATOM 5987 N N . THR A 1 794 ? -29.225 -43.176 44.392 1.00 92.00 794 THR A N 1
ATOM 5988 C CA . THR A 1 794 ? -27.912 -43.835 44.306 1.00 92.00 794 THR A CA 1
ATOM 5989 C C . THR A 1 794 ? -28.016 -45.277 43.797 1.00 92.00 794 THR A C 1
ATOM 5991 O O . THR A 1 794 ? -27.005 -45.963 43.649 1.00 92.00 794 THR A O 1
ATOM 5994 N N . CYS A 1 795 ? -29.232 -45.761 43.519 1.00 89.88 795 CYS A N 1
ATOM 5995 C CA . CYS A 1 795 ? -29.484 -47.116 43.039 1.00 89.88 795 CYS A CA 1
ATOM 5996 C C . CYS A 1 795 ? -29.593 -47.162 41.515 1.00 89.88 795 CYS A C 1
ATOM 5998 O O . CYS A 1 795 ? -30.193 -46.295 40.884 1.00 89.88 795 CYS A O 1
ATOM 6000 N N . ASN A 1 796 ? -29.068 -48.233 40.921 1.00 85.56 796 ASN A N 1
ATOM 6001 C CA . ASN A 1 796 ? -29.155 -48.473 39.482 1.00 85.56 796 ASN A CA 1
ATOM 6002 C C . ASN A 1 796 ? -30.568 -48.909 39.053 1.00 85.56 796 ASN A C 1
ATOM 6004 O O . ASN A 1 796 ? -31.336 -49.445 39.849 1.00 85.56 796 ASN A O 1
ATOM 6008 N N . GLY A 1 797 ? -30.885 -48.738 37.765 1.00 86.38 797 GLY A N 1
ATOM 6009 C CA . GLY A 1 797 ? -32.122 -49.245 37.148 1.00 86.38 797 GLY A CA 1
ATOM 6010 C C . GLY A 1 797 ? -33.106 -48.173 36.674 1.00 86.38 797 GLY A C 1
ATOM 6011 O O . GLY A 1 797 ? -34.034 -48.499 35.941 1.00 86.38 797 GLY A O 1
ATOM 6012 N N . TRP A 1 798 ? -32.870 -46.906 37.021 1.00 90.62 798 TRP A N 1
ATOM 6013 C CA . TRP A 1 798 ? -33.678 -45.761 36.592 1.00 90.62 798 TRP A CA 1
ATOM 6014 C C . TRP A 1 798 ? -32.806 -44.646 36.034 1.00 90.62 798 TRP A C 1
ATOM 6016 O O . TRP A 1 798 ? -31.626 -44.548 36.377 1.00 90.62 798 TRP A O 1
ATOM 6026 N N . ASN A 1 799 ? -33.384 -43.820 35.159 1.00 90.75 799 ASN A N 1
ATOM 6027 C CA . ASN A 1 799 ? -32.701 -42.661 34.603 1.00 90.75 799 ASN A CA 1
ATOM 6028 C C . ASN A 1 799 ? -33.701 -41.519 34.298 1.00 90.75 799 ASN A C 1
ATOM 6030 O O . ASN A 1 799 ? -34.451 -41.628 33.325 1.00 90.75 799 ASN A O 1
ATOM 6034 N N . PRO A 1 800 ? -33.737 -40.425 35.087 1.00 92.88 800 PRO A N 1
ATOM 6035 C CA . PRO A 1 800 ? -32.882 -40.140 36.241 1.00 92.88 800 PRO A CA 1
ATOM 6036 C C . PRO A 1 800 ? -33.265 -40.942 37.496 1.00 92.88 800 PRO A C 1
ATOM 6038 O O . PRO A 1 800 ? -32.399 -41.564 38.091 1.00 92.88 800 PRO A O 1
ATOM 6041 N N . THR A 1 801 ? -34.541 -40.983 37.883 1.00 94.69 801 THR A N 1
ATOM 6042 C CA . THR A 1 801 ? -35.042 -41.666 39.094 1.00 94.69 801 THR A CA 1
ATOM 6043 C C . THR A 1 801 ? -36.514 -42.055 38.918 1.00 94.69 801 THR A C 1
ATOM 6045 O O . THR A 1 801 ? -37.194 -41.458 38.076 1.00 94.69 801 THR A O 1
ATOM 6048 N N . PRO A 1 802 ? -37.039 -43.023 39.697 1.00 94.38 802 PRO A N 1
ATOM 6049 C CA . PRO A 1 802 ? -38.463 -43.346 39.671 1.00 94.38 802 PRO A CA 1
ATOM 6050 C C . PRO A 1 802 ? -39.287 -42.184 40.245 1.00 94.38 802 PRO A C 1
ATOM 6052 O O . PRO A 1 802 ? -39.226 -41.876 41.439 1.00 94.38 802 PRO A O 1
ATOM 6055 N N . TRP A 1 803 ? -40.064 -41.528 39.379 1.00 94.94 803 TRP A N 1
ATOM 6056 C CA . TRP A 1 803 ? -40.845 -40.340 39.740 1.00 94.94 803 TRP A CA 1
ATOM 6057 C C . TRP A 1 803 ? -42.329 -40.652 39.976 1.00 94.94 803 TRP A C 1
ATOM 6059 O O . TRP A 1 803 ? -42.744 -40.763 41.128 1.00 94.94 803 TRP A O 1
ATOM 6069 N N . ILE A 1 804 ? -43.133 -40.842 38.922 1.00 93.88 804 ILE A N 1
ATOM 6070 C CA . ILE A 1 804 ? -44.567 -41.176 39.033 1.00 93.88 804 ILE A CA 1
ATOM 6071 C C . ILE A 1 804 ? -44.861 -42.452 38.238 1.00 93.88 804 ILE A C 1
ATOM 6073 O O . ILE A 1 804 ? -44.798 -42.432 37.012 1.00 93.88 804 ILE A O 1
ATOM 6077 N N . GLY A 1 805 ? -45.214 -43.540 38.923 1.00 88.81 805 GLY A N 1
ATOM 6078 C CA . GLY A 1 805 ? -45.544 -44.842 38.337 1.00 88.81 805 GLY A CA 1
ATOM 6079 C C . GLY A 1 805 ? -46.911 -44.829 37.661 1.00 88.81 805 GLY A C 1
ATOM 6080 O O . GLY A 1 805 ? -46.995 -44.536 36.472 1.00 88.81 805 GLY A O 1
ATOM 6081 N N . ASN A 1 806 ? -47.988 -45.110 38.403 1.00 81.12 806 ASN A N 1
ATOM 6082 C CA . ASN A 1 806 ? -49.360 -45.047 37.866 1.00 81.12 806 ASN A CA 1
ATOM 6083 C C . ASN A 1 806 ? -50.117 -43.744 38.210 1.00 81.12 806 ASN A C 1
ATOM 6085 O O . ASN A 1 806 ? -51.202 -43.502 37.686 1.00 81.12 806 ASN A O 1
ATOM 6089 N N . GLY A 1 807 ? -49.564 -42.903 39.096 1.00 72.31 807 GLY A N 1
ATOM 6090 C CA . GLY A 1 807 ? -50.158 -41.610 39.472 1.00 72.31 807 GLY A CA 1
ATOM 6091 C C . GLY A 1 807 ? -51.495 -41.695 40.223 1.00 72.31 807 GLY A C 1
ATOM 6092 O O . GLY A 1 807 ? -52.221 -40.703 40.247 1.00 72.31 807 GLY A O 1
ATOM 6093 N N . ASN A 1 808 ? -51.829 -42.863 40.783 1.00 80.44 808 ASN A N 1
ATOM 6094 C CA . ASN A 1 808 ? -53.118 -43.215 41.388 1.00 80.44 808 ASN A CA 1
ATOM 6095 C C . ASN A 1 808 ? -54.309 -42.941 40.448 1.00 80.44 808 ASN A C 1
ATOM 6097 O O . ASN A 1 808 ? -55.298 -42.316 40.828 1.00 80.44 808 ASN A O 1
ATOM 6101 N N . GLY A 1 809 ? -54.175 -43.374 39.187 1.00 71.19 809 GLY A N 1
ATOM 6102 C CA . GLY A 1 809 ? -55.160 -43.150 38.118 1.00 71.19 809 GLY A CA 1
ATOM 6103 C C . GLY A 1 809 ? -54.947 -41.872 37.291 1.00 71.19 809 GLY A C 1
ATOM 6104 O O . GLY A 1 809 ? -55.756 -41.584 36.409 1.00 71.19 809 GLY A O 1
ATOM 6105 N N . GLY A 1 810 ? -53.875 -41.120 37.560 1.00 80.06 810 GLY A N 1
ATOM 6106 C CA . GLY A 1 810 ? -53.471 -39.923 36.818 1.00 80.06 810 GLY A CA 1
ATOM 6107 C C . GLY A 1 810 ? -52.367 -40.154 35.777 1.00 80.06 810 GLY A C 1
ATOM 6108 O O . GLY A 1 810 ? -52.028 -41.276 35.411 1.00 80.06 810 GLY A O 1
ATOM 6109 N N . THR A 1 811 ? -51.770 -39.063 35.289 1.00 80.56 811 THR A N 1
ATOM 6110 C CA . THR A 1 811 ? -50.640 -39.097 34.339 1.00 80.56 811 THR A CA 1
ATOM 6111 C C . THR A 1 811 ? -49.385 -39.739 34.940 1.00 80.56 811 THR A C 1
ATOM 6113 O O . THR A 1 811 ? -48.782 -39.176 35.856 1.00 80.56 811 THR A O 1
ATOM 6116 N N . SER A 1 812 ? -48.966 -40.876 34.374 1.00 87.88 812 SER A N 1
ATOM 6117 C CA . SER A 1 812 ? -47.699 -41.556 34.667 1.00 87.88 812 SER A CA 1
ATOM 6118 C C . SER A 1 812 ? -46.500 -40.807 34.084 1.00 87.88 812 SER A C 1
ATOM 6120 O O . SER A 1 812 ? -46.532 -40.407 32.919 1.00 87.88 812 SER A O 1
ATOM 6122 N N . ASN A 1 813 ? -45.409 -40.712 34.838 1.00 92.25 813 ASN A N 1
ATOM 6123 C CA . ASN A 1 813 ? -44.113 -40.272 34.329 1.00 92.25 813 ASN A CA 1
ATOM 6124 C C . ASN A 1 813 ? -42.980 -40.992 35.079 1.00 92.25 813 ASN A C 1
ATOM 6126 O O . ASN A 1 813 ? -42.351 -40.412 35.969 1.00 92.25 813 ASN A O 1
ATOM 6130 N N . PRO A 1 814 ? -42.751 -42.279 34.770 1.00 92.25 814 PRO A N 1
ATOM 6131 C CA . PRO A 1 814 ? -41.841 -43.101 35.553 1.00 92.25 814 PRO A CA 1
ATOM 6132 C C . PRO A 1 814 ? -40.366 -42.791 35.259 1.00 92.25 814 PRO A C 1
ATOM 6134 O O . PRO A 1 814 ? -39.529 -42.992 36.130 1.00 92.25 814 PRO A O 1
ATOM 6137 N N . ASN A 1 815 ? -40.055 -42.260 34.068 1.00 90.19 815 ASN A N 1
ATOM 6138 C CA . ASN A 1 815 ? -38.707 -41.878 33.633 1.00 90.19 815 ASN A CA 1
ATOM 6139 C C . ASN A 1 815 ? -38.722 -40.454 33.050 1.00 90.19 815 ASN A C 1
ATOM 6141 O O . ASN A 1 815 ? -38.757 -40.290 31.828 1.00 90.19 815 ASN A O 1
ATOM 6145 N N . PRO A 1 816 ? -38.702 -39.411 33.894 1.00 91.38 816 PRO A N 1
ATOM 6146 C CA . PRO A 1 816 ? -38.967 -38.044 33.460 1.00 91.38 816 PRO A CA 1
ATOM 6147 C C . PRO A 1 816 ? -37.862 -37.376 32.646 1.00 91.38 816 PRO A C 1
ATOM 6149 O O . PRO A 1 816 ? -37.998 -36.203 32.344 1.00 91.38 816 PRO A O 1
ATOM 6152 N N . THR A 1 817 ? -36.783 -38.054 32.257 1.00 94.06 817 THR A N 1
ATOM 6153 C CA . THR A 1 817 ? -35.583 -37.470 31.616 1.00 94.06 817 THR A CA 1
ATOM 6154 C C . THR A 1 817 ? -34.844 -36.436 32.479 1.00 94.06 817 THR A C 1
ATOM 6156 O O . THR A 1 817 ? -33.661 -36.623 32.730 1.00 94.06 817 THR A O 1
ATOM 6159 N N . ILE A 1 818 ? -35.514 -35.400 32.995 1.00 97.19 818 ILE A N 1
ATOM 6160 C CA . ILE A 1 818 ? -34.990 -34.418 33.946 1.00 97.19 818 ILE A CA 1
ATOM 6161 C C . ILE A 1 818 ? -36.010 -34.196 35.071 1.00 97.19 818 ILE A C 1
ATOM 6163 O O . ILE A 1 818 ? -37.218 -34.185 34.826 1.00 97.19 818 ILE A O 1
ATOM 6167 N N . ILE A 1 819 ? -35.522 -33.997 36.295 1.00 98.25 819 ILE A N 1
ATOM 6168 C CA . ILE A 1 819 ? -36.287 -33.493 37.444 1.00 98.25 819 ILE A CA 1
ATOM 6169 C C . ILE A 1 819 ? -35.632 -32.202 37.933 1.00 98.25 819 ILE A C 1
ATOM 6171 O O . ILE A 1 819 ? -34.408 -32.154 38.087 1.00 98.25 819 ILE A O 1
ATOM 6175 N N . TRP A 1 820 ? -36.433 -31.179 38.224 1.00 98.56 820 TRP A N 1
ATOM 6176 C CA . TRP A 1 820 ? -35.973 -29.950 38.862 1.00 98.56 820 TRP A CA 1
ATOM 6177 C C . TRP A 1 820 ? -36.660 -29.728 40.204 1.00 98.56 820 TRP A C 1
ATOM 6179 O O . TRP A 1 820 ? -37.842 -30.022 40.385 1.00 98.56 820 TRP A O 1
ATOM 6189 N N . TYR A 1 821 ? -35.912 -29.153 41.139 1.00 98.62 821 TYR A N 1
ATOM 6190 C CA . TYR A 1 821 ? -36.401 -28.747 42.449 1.00 98.62 821 TYR A CA 1
ATOM 6191 C C . TYR A 1 821 ? -36.036 -27.291 42.698 1.00 98.62 821 TYR A C 1
ATOM 6193 O O . TYR A 1 821 ? -34.896 -26.876 42.460 1.00 98.62 821 TYR A O 1
ATOM 6201 N N . TRP A 1 822 ? -37.002 -26.523 43.190 1.00 98.69 822 TRP A N 1
ATOM 6202 C CA . TRP A 1 822 ? -36.906 -25.078 43.339 1.00 98.69 822 TRP A CA 1
ATOM 6203 C C . TRP A 1 822 ? -37.414 -24.626 44.704 1.00 98.69 822 TRP A C 1
ATOM 6205 O O . TRP A 1 822 ? -38.293 -25.263 45.289 1.00 98.69 822 TRP A O 1
ATOM 6215 N N . VAL A 1 823 ? -36.926 -23.477 45.171 1.00 98.50 823 VAL A N 1
ATOM 6216 C CA . VAL A 1 823 ? -37.391 -22.819 46.403 1.00 98.50 823 VAL A CA 1
ATOM 6217 C C . VAL A 1 823 ? -37.610 -21.328 46.185 1.00 98.50 823 VAL A C 1
ATOM 6219 O O . VAL A 1 823 ? -36.884 -20.703 45.406 1.00 98.50 823 VAL A O 1
ATOM 6222 N N . ARG A 1 824 ? -38.580 -20.755 46.902 1.00 95.06 824 ARG A N 1
ATOM 6223 C CA . ARG A 1 824 ? -38.670 -19.310 47.113 1.00 95.06 824 ARG A CA 1
ATOM 6224 C C . ARG A 1 824 ? -39.213 -18.933 48.476 1.00 95.06 824 ARG A C 1
ATOM 6226 O O . ARG A 1 824 ? -40.081 -19.640 49.047 1.00 95.06 824 ARG A O 1
#

Radius of gyration: 49.01 Å; chains: 1; bounding box: 97×92×120 Å

Sequence (824 aa):
MNTFKLNKLLCKVHFLYLLLFSFYVNAQTIPAGFNLVAYEGFNYSSGSSLLNASGGTGWSTNWVKSYMYKYLKTATIGFTYTGLTTAGLKAEFDNTCYSANSGDCNDIASLGRSFPLQNEGVVYFQFISVFEAAPGGGTPTIRFYNGGTQTGGIGSSSGSNMSILAASLANLSSTSSSLSAQNLVLVRIDYNLNKTDMWINPDLSTFDYSNPTSPSATATSFAPDFDRIDVFLRSGSIDEIAIFSKTSAPTGISGTTSICNGASTTLMASGGSTASNVVDVWYAGACGDEAFHQGWDTQPYTTLATTVNSNLDGILNVTSSTLDPGIAMYNLGSFDPNVNKYINFRYRVTSGTAGVAQFFFLNSAITVPNGGYYLDKALISDNAWHTATIDMSTHANWRDSNITGFRYDYAVSSGVTMDIDFIELAASPIEGTGTSINVVPTASTNYYVKRKGTNANTDCISQLVTVNSLPTPTFTTQPAATVAIDTDVTYTTETGQTNYVWTFPGVINTDYSITSGGTAASNSVVLKWLTRGSKSITVNYTNSNNCSASVATSSASTNVMIPIVTKNGGTSIVYSVAVNKNGNIGFGNGVNVNGKITSSWGDGLTAATASISAYQIKQDFPSATDGLYWIKNPNIYGGVPFQIYADMTTDGGGWTLIMKNSNNSGWDYSNAISLNTSIPFTNTTDVESTITPNYSIIGWANFLKKSASGFQYMIDAGTRRSHGGIWTANGDYSFVKQDNSQTNITLNTKFGTWEYYESEGIGQRMPWYQEEGQCGTITTDNGGGNWWGTLVSTCNGWNPTPWIGNGNGGTSNPNPTIIWYWVR